Protein 7KQ0 (pdb70)

Foldseek 3Di:
DKKFKAQQLLLVLLVLLLPVVFAFKWKWKQDQQGIWTKAAGPVNQKMKIWFFGCQNTPHIDDDDIDIWMDGSVVVNVVSVPADSRWIWMWDADPVRQWIWIWTQDPVNPDIDIDTGGTDDDDGDGDDDDDDAFQKKKKAFLVVLLVVLVVLVVAAFKWKWKGDDFWIKIKHHDPVGIDIDTDGFDPDCDDVLHTIHMDHNDIDIFMFTSVVVNSNSSSNVQARMWMWGHHYQFWIWIWGANPPTGIMIMTGGTDDDD/DDDDDPCVPDPDD/DWKFKAQQLLLVLLVLLLPCVFAFKWKWKQDQQGIWTKAAGPVNQKIKIDFWGRVRTPHTDDDDIDIWIDGSVVVNVVSVPEDRRWIWMWDADPVGQWIWIWTQDPVNPDIDIDTGGTDDDDGDDDDDDDDDFQKKKKAFLVVQLVVLVVLVVAAFKWKWKDDQQWIKIKHHDPVGIDIDTDGDPDCDDVLHDIDMDGNDIDIFMFTSVVVNSNSSSNVQARMWMWGHHYQAWIWIWGQNPPTGIMIMTGHTDDD/DDDDDPCVPDPPPD/DWKFKAQQLLLVLLVLLLPVVFAFKWKWKQDQQGIWTKAAGPVNQKIKIWFFGCQNTPHTDDDDIDIWIDGSVVVNVVSVPADSRWIWMWDADRVGQWIWIWTQHPVHPDIDIDIGGTDDDDGDGDDDDDAFQKKKKAFLVVLLVVLVVLVVAAFKWKWKADDFWIKIKHHDDVGIDMDTDGFDDPCDDVLHTIHMDHNDIDIFMFTSVVVNSNSSSNVQARMWMWGHHPQAWIWIWGANPPTGIMIMTGGTDDD/DDDDPCVPDPPPD

Sequence (807 aa):
MFEARLVQGSILKKVLEALKDLINEACCWDISSSGVNNLQSMDSSHVSLVQLTLRSEGFDTYRCDRNLAMGVNLTSMSKILKCAGNEDIITLRAEDNADTLALVFEAPNQEKVSDYEMKLMDLDVEQLGIPEQEYSCVVKMPSGEFARICRDLSHIGDAVVISCAKDGVKFSASGELGNGNIKLSQTSNVDKEEEAVTIEMNEPVQLTFALRYLNFFTKATPLSSTVTLSMSADVPLVVEYKIADMGHLKYYLAPKIEDRRQTSMTDYYHSKMFEARLVQGSILKKVLEALKDLINEACCWDISSSGVNLQSMDSSHVSLVQLTLRSEGFDTYRCDRNLAMGVNLTSMSKILKCAGNEDIITLRAEDNADTLALVFEAPNQEKVSDYEMKLMDLDVEQLGIPEQEYSCVVKMPSGEFARICRDLSHIGDAVVISCAKDGVKFSASGELGNGNIKLSTSNVDKEEEAVTIEMNEPVQLTFALRYLNFFTKATPLSSTVTLSMSADVPLVVEYKIADMGHLKYYLAPKIERRQTSMTDYYHSKRMFEARLVQGSILKKVLEALKDLINEACCWDISSSGVNLQSMDSSHVSLVQLTLRSEGFDTYRCDRNLAMGVNLTSMSKILKCAGNEDIITLRAEDNADTLALVFEAPNQEKVSDYEMKLMDLDVEQLGIPQEYSCVVKMPSGEFARICRDLSHIGDAVVISCAKDGVKFSASGELGNGNIKLSQTSNVDKEEEAVTIEMNEPVQLTFALRYLNFFTKATPLSSTVTLSMSADVPLVVEYKIADMGHLKYYLAPKIERQTSMTDYYHSKR

B-factor: mean 32.23, std 9.84, range [15.59, 99.45]

InterPro domains:
  IPR000730 Proliferating cell nuclear antigen, PCNA [MF_00317] (2-255)
  IPR000730 Proliferating cell nuclear antigen, PCNA [PR00339] (10-29)
  IPR000730 Proliferating cell nuclear antigen, PCNA [PR00339] (34-52)
  IPR000730 Proliferating cell nuclear antigen, PCNA [PR00339] (56-80)
  IPR000730 Proliferating cell nuclear antigen, PCNA [PR00339] (110-132)
  IPR000730 Proliferating cell nuclear antigen, PCNA [PR00339] (203-217)
  IPR000730 Proliferating cell nuclear antigen, PCNA [PR00339] (241-258)
  IPR000730 Proliferating cell nuclear antigen, PCNA [PTHR11352] (1-259)
  IPR000730 Proliferating cell nuclear antigen, PCNA [TIGR00590] (1-259)
  IPR022648 Proliferating cell nuclear antigen, PCNA, N-terminal [PF00705] (1-124)
  IPR022649 Proliferating cell nuclear antigen, PCNA, C-terminal [PF02747] (127-254)
  IPR022659 Proliferating cell nuclear antigen, PCNA, conserved site [PS00293] (61-79)
  IPR022659 Proliferating cell nuclear antigen, PCNA, conserved site [PS01251] (34-57)
  IPR046938 DNA clamp superfamily [SSF55979] (1-126)
  IPR046938 DNA clamp superfamily [SSF55979] (127-255)

Organism: Homo sapiens (NCBI:txid9606)

Radius of gyration: 32.27 Å; Cα contacts (8 Å, |Δi|>4): 2065; chains: 6; bounding box: 92×107×54 Å

Structure (mmCIF, N/CA/C/O backbone):
data_7KQ0
#
_entry.id   7KQ0
#
_cell.length_a   142.563
_cell.length_b   142.563
_cell.length_c   41.030
_cell.angle_alpha   90.000
_cell.angle_beta   90.000
_cell.angle_gamma   120.000
#
_symmetry.space_group_name_H-M   'P 3'
#
loop_
_entity.id
_entity.type
_entity.pdbx_description
1 polymer 'Proliferating cell nuclear antigen'
2 polymer LYS-ARG-ARG-GLN-THR-SER-MET-THR-ASP-TYR-TYR-HIS-SER-LYS-ARG
3 water water
#
loop_
_atom_site.group_PDB
_atom_site.id
_atom_site.type_symbol
_atom_site.label_atom_id
_atom_site.label_alt_id
_atom_site.label_comp_id
_atom_site.label_asym_id
_atom_site.label_entity_id
_atom_site.label_seq_id
_atom_site.pdbx_PDB_ins_code
_atom_site.Cartn_x
_atom_site.Cartn_y
_atom_site.Cartn_z
_atom_site.occupancy
_atom_site.B_iso_or_equiv
_atom_site.auth_seq_id
_atom_site.auth_comp_id
_atom_site.auth_asym_id
_atom_site.auth_atom_id
_atom_site.pdbx_PDB_model_num
ATOM 1 N N . MET A 1 1 ? 49.956 -79.272 -21.138 1.00 52.45 1 MET A N 1
ATOM 2 C CA . MET A 1 1 ? 51.094 -78.720 -21.863 1.00 51.52 1 MET A CA 1
ATOM 3 C C . MET A 1 1 ? 50.670 -77.538 -22.730 1.00 52.81 1 MET A C 1
ATOM 4 O O . MET A 1 1 ? 49.706 -77.630 -23.488 1.00 51.16 1 MET A O 1
ATOM 9 N N . PHE A 1 2 ? 51.396 -76.429 -22.605 1.00 50.30 2 PHE A N 1
ATOM 10 C CA . PHE A 1 2 ? 51.130 -75.206 -23.353 1.00 38.33 2 PHE A CA 1
ATOM 11 C C . PHE A 1 2 ? 52.382 -74.804 -24.118 1.00 33.26 2 PHE A C 1
ATOM 12 O O . PHE A 1 2 ? 53.476 -74.785 -23.551 1.00 40.60 2 PHE A O 1
ATOM 20 N N . GLU A 1 3 ? 52.227 -74.485 -25.400 1.00 33.20 3 GLU A N 1
ATOM 21 C CA . GLU A 1 3 ? 53.367 -74.047 -26.196 1.00 34.94 3 GLU A CA 1
ATOM 22 C C . GLU A 1 3 ? 52.911 -73.048 -27.246 1.00 32.14 3 GLU A C 1
ATOM 23 O O . GLU A 1 3 ? 52.025 -73.348 -28.050 1.00 37.08 3 GLU A O 1
ATOM 29 N N . ALA A 1 4 ? 53.540 -71.876 -27.252 1.00 34.39 4 ALA A N 1
ATOM 30 C CA . ALA A 1 4 ? 53.209 -70.827 -28.209 1.00 30.91 4 ALA A CA 1
ATOM 31 C C . ALA A 1 4 ? 54.489 -70.226 -28.767 1.00 32.07 4 ALA A C 1
ATOM 32 O O . ALA A 1 4 ? 55.378 -69.838 -28.005 1.00 32.09 4 ALA A O 1
ATOM 34 N N . ARG A 1 5 ? 54.575 -70.148 -30.091 1.00 34.34 5 ARG A N 1
ATOM 35 C CA . ARG A 1 5 ? 55.744 -69.631 -30.788 1.00 29.36 5 ARG A CA 1
ATOM 36 C C . ARG A 1 5 ? 55.354 -68.347 -31.504 1.00 30.64 5 ARG A C 1
ATOM 37 O O . ARG A 1 5 ? 54.417 -68.347 -32.317 1.00 38.43 5 ARG A O 1
ATOM 45 N N . LEU A 1 6 ? 56.073 -67.266 -31.192 1.00 26.91 6 LEU A N 1
ATOM 46 C CA . LEU A 1 6 ? 55.836 -65.918 -31.695 1.00 26.78 6 LEU A CA 1
ATOM 47 C C . LEU A 1 6 ? 57.091 -65.424 -32.401 1.00 29.53 6 LEU A C 1
ATOM 48 O O . LEU A 1 6 ? 58.152 -65.314 -31.775 1.00 32.18 6 LEU A O 1
ATOM 53 N N . VAL A 1 7 ? 56.964 -65.094 -33.689 1.00 28.43 7 VAL A N 1
ATOM 54 C CA . VAL A 1 7 ? 58.125 -64.675 -34.473 1.00 24.88 7 VAL A CA 1
ATOM 55 C C . VAL A 1 7 ? 58.570 -63.270 -34.087 1.00 26.03 7 VAL A C 1
ATOM 56 O O . VAL A 1 7 ? 59.771 -62.998 -33.967 1.00 32.69 7 VAL A O 1
ATOM 60 N N . GLN A 1 8 ? 57.624 -62.349 -33.912 1.00 26.83 8 GLN A N 1
ATOM 61 C CA . GLN A 1 8 ? 57.947 -60.972 -33.541 1.00 24.05 8 GLN A CA 1
ATOM 62 C C . GLN A 1 8 ? 58.068 -60.900 -32.023 1.00 29.43 8 GLN A C 1
ATOM 63 O O . GLN A 1 8 ? 57.154 -60.486 -31.307 1.00 31.15 8 GLN A O 1
ATOM 65 N N . GLY A 1 9 ? 59.242 -61.299 -31.529 1.00 27.95 9 GLY A N 1
ATOM 66 C CA . GLY A 1 9 ? 59.453 -61.353 -30.092 1.00 25.13 9 GLY A CA 1
ATOM 67 C C . GLY A 1 9 ? 59.391 -59.995 -29.425 1.00 25.43 9 GLY A C 1
ATOM 68 O O . GLY A 1 9 ? 59.045 -59.896 -28.244 1.00 28.68 9 GLY A O 1
ATOM 69 N N . SER A 1 10 ? 59.722 -58.935 -30.167 1.00 22.82 10 SER A N 1
ATOM 70 C CA . SER A 1 10 ? 59.737 -57.586 -29.609 1.00 23.27 10 SER A CA 1
ATOM 71 C C . SER A 1 10 ? 58.423 -57.238 -28.922 1.00 26.58 10 SER A C 1
ATOM 72 O O . SER A 1 10 ? 58.415 -56.512 -27.921 1.00 32.16 10 SER A O 1
ATOM 75 N N . ILE A 1 11 ? 57.301 -57.722 -29.466 1.00 29.71 11 ILE A N 1
ATOM 76 C CA . ILE A 1 11 ? 55.982 -57.464 -28.882 1.00 24.97 11 ILE A CA 1
ATOM 77 C C . ILE A 1 11 ? 55.940 -57.884 -27.418 1.00 25.13 11 ILE A C 1
ATOM 78 O O . ILE A 1 11 ? 55.452 -57.147 -26.552 1.00 28.93 11 ILE A O 1
ATOM 83 N N . LEU A 1 12 ? 56.387 -59.107 -27.135 1.00 24.84 12 LEU A N 1
ATOM 84 C CA . LEU A 1 12 ? 56.394 -59.607 -25.764 1.00 26.35 12 LEU A CA 1
ATOM 85 C C . LEU A 1 12 ? 57.229 -58.709 -24.855 1.00 25.80 12 LEU A C 1
ATOM 86 O O . LEU A 1 12 ? 56.824 -58.367 -23.733 1.00 30.18 12 LEU A O 1
ATOM 91 N N . LYS A 1 13 ? 58.417 -58.338 -25.329 1.00 26.11 13 LYS A N 1
ATOM 92 C CA . LYS A 1 13 ? 59.284 -57.416 -24.609 1.00 22.33 13 LYS A CA 1
ATOM 93 C C . LYS A 1 13 ? 58.557 -56.124 -24.248 1.00 24.20 13 LYS A C 1
ATOM 94 O O . LYS A 1 13 ? 58.567 -55.691 -23.086 1.00 27.98 13 LYS A O 1
ATOM 100 N N . LYS A 1 14 ? 57.941 -55.484 -25.249 1.00 20.75 14 LYS A N 1
ATOM 101 C CA . LYS A 1 14 ? 57.202 -54.245 -25.022 1.00 21.36 14 LYS A CA 1
ATOM 102 C C . LYS A 1 14 ? 56.066 -54.441 -24.031 1.00 24.33 14 LYS A C 1
ATOM 103 O O . LYS A 1 14 ? 55.801 -53.565 -23.203 1.00 25.05 14 LYS A O 1
ATOM 109 N N . VAL A 1 15 ? 55.356 -55.564 -24.127 1.00 23.81 15 VAL A N 1
ATOM 110 C CA . VAL A 1 15 ? 54.282 -55.841 -23.179 1.00 22.02 15 VAL A CA 1
ATOM 111 C C . VAL A 1 15 ? 54.825 -55.825 -21.755 1.00 23.88 15 VAL A C 1
ATOM 112 O O . VAL A 1 15 ? 54.308 -55.119 -20.875 1.00 27.87 15 VAL A O 1
ATOM 116 N N . LEU A 1 16 ? 55.921 -56.557 -21.523 1.00 28.08 16 LEU A N 1
ATOM 117 C CA . LEU A 1 16 ? 56.463 -56.635 -20.167 1.00 24.96 16 LEU A CA 1
ATOM 118 C C . LEU A 1 16 ? 56.971 -55.282 -19.691 1.00 23.90 16 LEU A C 1
ATOM 119 O O . LEU A 1 16 ? 56.877 -54.972 -18.497 1.00 26.25 16 LEU A O 1
ATOM 124 N N . GLU A 1 17 ? 57.517 -54.471 -20.599 1.00 28.14 17 GLU A N 1
ATOM 125 C CA . GLU A 1 17 ? 57.896 -53.113 -20.217 1.00 26.81 17 GLU A CA 1
ATOM 126 C C . GLU A 1 17 ? 56.672 -52.268 -19.895 1.00 26.93 17 GLU A C 1
ATOM 127 O O . GLU A 1 17 ? 56.746 -51.357 -19.063 1.00 27.61 17 GLU A O 1
ATOM 133 N N . ALA A 1 18 ? 55.540 -52.561 -20.533 1.00 28.38 18 ALA A N 1
ATOM 134 C CA . ALA A 1 18 ? 54.299 -51.853 -20.248 1.00 26.51 18 ALA A CA 1
ATOM 135 C C . ALA A 1 18 ? 53.644 -52.303 -18.953 1.00 25.34 18 ALA A C 1
ATOM 136 O O . ALA A 1 18 ? 52.736 -51.619 -18.473 1.00 29.37 18 ALA A O 1
ATOM 138 N N . LEU A 1 19 ? 54.069 -53.431 -18.384 1.00 29.08 19 LEU A N 1
ATOM 139 C CA . LEU A 1 19 ? 53.486 -53.924 -17.138 1.00 20.74 19 LEU A CA 1
ATOM 140 C C . LEU A 1 19 ? 54.412 -53.883 -15.928 1.00 21.94 19 LEU A C 1
ATOM 141 O O . LEU A 1 19 ? 53.919 -53.705 -14.815 1.00 24.46 19 LEU A O 1
ATOM 146 N N . LYS A 1 20 ? 55.727 -54.057 -16.098 1.00 24.06 20 LYS A N 1
ATOM 147 C CA . LYS A 1 20 ? 56.579 -54.380 -14.952 1.00 24.29 20 LYS A CA 1
ATOM 148 C C . LYS A 1 20 ? 56.601 -53.274 -13.902 1.00 24.19 20 LYS A C 1
ATOM 149 O O . LYS A 1 20 ? 56.787 -53.555 -12.711 1.00 25.20 20 LYS A O 1
ATOM 155 N N . ASP A 1 21 ? 56.432 -52.018 -14.312 1.00 24.18 21 ASP A N 1
ATOM 156 C CA . ASP A 1 21 ? 56.521 -50.911 -13.372 1.00 23.07 21 ASP A CA 1
ATOM 157 C C . ASP A 1 21 ? 55.210 -50.629 -12.663 1.00 27.31 21 ASP A C 1
ATOM 158 O O . ASP A 1 21 ? 55.221 -50.017 -11.590 1.00 29.42 21 ASP A O 1
ATOM 163 N N . LEU A 1 22 ? 54.089 -51.081 -13.221 1.00 27.00 22 LEU A N 1
ATOM 164 C CA . LEU A 1 22 ? 52.787 -50.837 -12.618 1.00 24.57 22 LEU A CA 1
ATOM 165 C C . LEU A 1 22 ? 52.396 -51.925 -11.624 1.00 23.15 22 LEU A C 1
ATOM 166 O O . LEU A 1 22 ? 51.870 -51.614 -10.551 1.00 28.11 22 LEU A O 1
ATOM 171 N N . ILE A 1 23 ? 52.643 -53.193 -11.952 1.00 23.20 23 ILE A N 1
ATOM 172 C CA . ILE A 1 23 ? 52.277 -54.312 -11.090 1.00 30.15 23 ILE A CA 1
ATOM 173 C C . ILE A 1 23 ? 53.457 -55.270 -10.981 1.00 30.43 23 ILE A C 1
ATOM 174 O O . ILE A 1 23 ? 54.157 -55.526 -11.965 1.00 32.75 23 ILE A O 1
ATOM 179 N N . ASN A 1 24 ? 53.661 -55.818 -9.783 1.00 32.26 24 ASN A N 1
ATOM 180 C CA . ASN A 1 24 ? 54.797 -56.690 -9.506 1.00 37.24 24 ASN A CA 1
ATOM 181 C C . ASN A 1 24 ? 54.503 -58.146 -9.855 1.00 37.50 24 ASN A C 1
ATOM 182 O O . ASN A 1 24 ? 55.346 -58.821 -10.455 1.00 34.29 24 ASN A O 1
ATOM 187 N N . GLU A 1 25 ? 53.316 -58.636 -9.518 1.00 33.13 25 GLU A N 1
ATOM 188 C CA . GLU A 1 25 ? 52.969 -60.035 -9.709 1.00 34.74 25 GLU A CA 1
ATOM 189 C C . GLU A 1 25 ? 51.607 -60.137 -10.376 1.00 37.22 25 GLU A C 1
ATOM 190 O O . GLU A 1 25 ? 50.700 -59.356 -10.077 1.00 36.66 25 GLU A O 1
ATOM 196 N N . ALA A 1 26 ? 51.467 -61.103 -11.279 1.00 38.03 26 ALA A N 1
ATOM 197 C CA . ALA A 1 26 ? 50.211 -61.260 -11.998 1.00 34.51 26 ALA A CA 1
ATOM 198 C C . ALA A 1 26 ? 50.015 -62.709 -12.413 1.00 33.30 26 ALA A C 1
ATOM 199 O O . ALA A 1 26 ? 50.975 -63.453 -12.623 1.00 37.05 26 ALA A O 1
ATOM 201 N N . CYS A 1 27 ? 48.752 -63.097 -12.527 1.00 36.49 27 CYS A N 1
ATOM 202 C CA A CYS A 1 27 ? 48.377 -64.432 -12.969 0.44 32.79 27 CYS A CA 1
ATOM 203 C CA B CYS A 1 27 ? 48.376 -64.430 -12.966 0.56 31.71 27 CYS A CA 1
ATOM 204 C C . CYS A 1 27 ? 48.057 -64.398 -14.454 1.00 33.29 27 CYS A C 1
ATOM 205 O O . CYS A 1 27 ? 47.258 -63.574 -14.905 1.00 38.50 27 CYS A O 1
ATOM 210 N N . TRP A 1 28 ? 48.683 -65.291 -15.205 1.00 36.07 28 TRP A N 1
ATOM 211 C CA . TRP A 1 28 ? 48.467 -65.416 -16.636 1.00 26.22 28 TRP A CA 1
ATOM 212 C C . TRP A 1 28 ? 47.518 -66.582 -16.867 1.00 34.76 28 TRP A C 1
ATOM 213 O O . TRP A 1 28 ? 47.817 -67.717 -16.475 1.00 32.02 28 TRP A O 1
ATOM 224 N N . ASP A 1 29 ? 46.372 -66.291 -17.476 1.00 34.22 29 ASP A N 1
ATOM 225 C CA . ASP A 1 29 ? 45.359 -67.287 -17.791 1.00 29.18 29 ASP A CA 1
ATOM 226 C C . ASP A 1 29 ? 45.604 -67.763 -19.214 1.00 30.88 29 ASP A C 1
ATOM 227 O O . ASP A 1 29 ? 45.410 -67.004 -20.170 1.00 32.95 29 ASP A O 1
ATOM 232 N N . ILE A 1 30 ? 46.045 -69.008 -19.351 1.00 35.17 30 ILE A N 1
ATOM 233 C CA . ILE A 1 30 ? 46.309 -69.619 -20.644 1.00 27.94 30 ILE A CA 1
ATOM 234 C C . ILE A 1 30 ? 45.123 -70.503 -20.993 1.00 33.34 30 ILE A C 1
ATOM 235 O O . ILE A 1 30 ? 44.727 -71.362 -20.194 1.00 36.24 30 ILE A O 1
ATOM 240 N N . SER A 1 31 ? 44.558 -70.301 -22.182 1.00 35.22 31 SER A N 1
ATOM 241 C CA . SER A 1 31 ? 43.452 -71.122 -22.649 1.00 28.97 31 SER A CA 1
ATOM 242 C C . SER A 1 31 ? 43.585 -71.283 -24.157 1.00 31.86 31 SER A C 1
ATOM 243 O O . SER A 1 31 ? 44.481 -70.714 -24.787 1.00 35.98 31 SER A O 1
ATOM 246 N N . SER A 1 32 ? 42.662 -72.051 -24.739 1.00 34.41 32 SER A N 1
ATOM 247 C CA . SER A 1 32 ? 42.697 -72.293 -26.175 1.00 28.58 32 SER A CA 1
ATOM 248 C C . SER A 1 32 ? 42.460 -71.024 -26.977 1.00 31.93 32 SER A C 1
ATOM 249 O O . SER A 1 32 ? 42.909 -70.937 -28.127 1.00 32.77 32 SER A O 1
ATOM 252 N N . SER A 1 33 ? 41.773 -70.041 -26.392 1.00 36.93 33 SER A N 1
ATOM 253 C CA . SER A 1 33 ? 41.582 -68.748 -27.033 1.00 32.16 33 SER A CA 1
ATOM 254 C C . SER A 1 33 ? 42.839 -67.896 -26.992 1.00 30.55 33 SER A C 1
ATOM 255 O O . SER A 1 33 ? 43.019 -67.035 -27.858 1.00 25.73 33 SER A O 1
ATOM 258 N N . GLY A 1 34 ? 43.721 -68.136 -26.025 1.00 32.94 34 GLY A N 1
ATOM 259 C CA . GLY A 1 34 ? 44.947 -67.378 -25.926 1.00 26.15 34 GLY A CA 1
ATOM 260 C C . GLY A 1 34 ? 45.343 -67.025 -24.510 1.00 26.89 34 GLY A C 1
ATOM 261 O O . GLY A 1 34 ? 44.973 -67.714 -23.551 1.00 29.40 34 GLY A O 1
ATOM 262 N N . VAL A 1 35 ? 46.075 -65.924 -24.377 1.00 25.76 35 VAL A N 1
ATOM 263 C CA . VAL A 1 35 ? 46.630 -65.473 -23.111 1.00 26.32 35 VAL A CA 1
ATOM 264 C C . VAL A 1 35 ? 45.807 -64.298 -22.613 1.00 31.26 35 VAL A C 1
ATOM 265 O O . VAL A 1 35 ? 45.466 -63.393 -23.383 1.00 31.35 35 VAL A O 1
ATOM 269 N N . ASN A 1 36 ? 45.492 -64.311 -21.326 1.00 28.48 36 ASN A N 1
ATOM 270 C CA A ASN A 1 36 ? 44.738 -63.244 -20.688 0.42 29.60 36 ASN A CA 1
ATOM 271 C CA B ASN A 1 36 ? 44.763 -63.220 -20.704 0.58 30.46 36 ASN A CA 1
ATOM 272 C C . ASN A 1 36 ? 45.403 -62.886 -19.365 1.00 28.78 36 ASN A C 1
ATOM 273 O O . ASN A 1 36 ? 45.964 -63.747 -18.686 1.00 28.85 36 ASN A O 1
ATOM 282 N N . LEU A 1 37 ? 45.345 -61.610 -19.005 1.00 32.69 37 LEU A N 1
ATOM 283 C CA . LEU A 1 37 ? 45.931 -61.169 -17.746 1.00 29.31 37 LEU A CA 1
ATOM 284 C C . LEU A 1 37 ? 45.111 -60.013 -17.201 1.00 22.58 37 LEU A C 1
ATOM 285 O O . LEU A 1 37 ? 44.694 -59.139 -17.960 1.00 26.52 37 LEU A O 1
ATOM 290 N N . GLN A 1 38 ? 44.902 -60.005 -15.887 1.00 26.52 38 GLN A N 1
ATOM 291 C CA . GLN A 1 38 ? 44.203 -58.903 -15.239 1.00 22.49 38 GLN A CA 1
ATOM 292 C C . GLN A 1 38 ? 44.788 -58.688 -13.856 1.00 23.61 38 GLN A C 1
ATOM 293 O O . GLN A 1 38 ? 44.944 -59.644 -13.092 1.00 31.89 38 GLN A O 1
ATOM 299 N N . SER A 1 39 ? 45.103 -57.436 -13.536 1.00 25.43 39 SER A N 1
ATOM 300 C CA . SER A 1 39 ? 45.621 -57.143 -12.207 1.00 26.10 39 SER A CA 1
ATOM 301 C C . SER A 1 39 ? 45.436 -55.672 -11.878 1.00 21.88 39 SER A C 1
ATOM 302 O O . SER A 1 39 ? 45.691 -54.808 -12.713 1.00 25.47 39 SER A O 1
ATOM 305 N N . MET A 1 40 ? 44.996 -55.398 -10.658 1.00 21.77 40 MET A N 1
ATOM 306 C CA . MET A 1 40 ? 45.074 -54.044 -10.142 1.00 24.39 40 MET A CA 1
ATOM 307 C C . MET A 1 40 ? 46.492 -53.750 -9.667 1.00 31.10 40 MET A C 1
ATOM 308 O O . MET A 1 40 ? 47.264 -54.653 -9.334 1.00 37.09 40 MET A O 1
ATOM 313 N N . ASP A 1 41 ? 46.833 -52.468 -9.628 1.00 26.71 41 ASP A N 1
ATOM 314 C CA . ASP A 1 41 ? 48.076 -52.106 -8.975 1.00 28.50 41 ASP A CA 1
ATOM 315 C C . ASP A 1 41 ? 47.889 -52.230 -7.466 1.00 29.52 41 ASP A C 1
ATOM 316 O O . ASP A 1 41 ? 46.795 -52.508 -6.967 1.00 28.82 41 ASP A O 1
ATOM 321 N N . SER A 1 42 ? 48.980 -52.024 -6.729 1.00 31.71 42 SER A N 1
ATOM 322 C CA . SER A 1 42 ? 48.951 -52.238 -5.288 1.00 27.59 42 SER A CA 1
ATOM 323 C C . SER A 1 42 ? 47.940 -51.331 -4.606 1.00 29.02 42 SER A C 1
ATOM 324 O O . SER A 1 42 ? 47.339 -51.717 -3.596 1.00 26.72 42 SER A O 1
ATOM 327 N N . SER A 1 43 ? 47.749 -50.123 -5.132 1.00 31.85 43 SER A N 1
ATOM 328 C CA . SER A 1 43 ? 46.840 -49.152 -4.542 1.00 25.80 43 SER A CA 1
ATOM 329 C C . SER A 1 43 ? 45.387 -49.353 -4.951 1.00 31.08 43 SER A C 1
ATOM 330 O O . SER A 1 43 ? 44.515 -48.674 -4.402 1.00 38.38 43 SER A O 1
ATOM 333 N N . HIS A 1 44 ? 45.110 -50.257 -5.891 1.00 32.70 44 HIS A N 1
ATOM 334 C CA . HIS A 1 44 ? 43.778 -50.528 -6.428 1.00 27.47 44 HIS A CA 1
ATOM 335 C C . HIS A 1 44 ? 43.184 -49.342 -7.176 1.00 26.55 44 HIS A C 1
ATOM 336 O O . HIS A 1 44 ? 41.988 -49.353 -7.495 1.00 28.01 44 HIS A O 1
ATOM 343 N N . VAL A 1 45 ? 43.981 -48.324 -7.487 1.00 21.31 45 VAL A N 1
ATOM 344 C CA . VAL A 1 45 ? 43.439 -47.178 -8.205 1.00 20.20 45 VAL A CA 1
ATOM 345 C C . VAL A 1 45 ? 43.322 -47.475 -9.696 1.00 20.38 45 VAL A C 1
ATOM 346 O O . VAL A 1 45 ? 42.452 -46.922 -10.380 1.00 19.38 45 VAL A O 1
ATOM 350 N N . SER A 1 46 ? 44.157 -48.363 -10.219 1.00 20.83 46 SER A N 1
ATOM 351 C CA . SER A 1 46 ? 44.164 -48.680 -11.635 1.00 16.85 46 SER A CA 1
ATOM 352 C C . SER A 1 46 ? 44.148 -50.190 -11.813 1.00 18.87 46 SER A C 1
ATOM 353 O O . SER A 1 46 ? 44.295 -50.958 -10.861 1.00 22.11 46 SER A O 1
ATOM 356 N N . LEU A 1 47 ? 43.938 -50.603 -13.057 1.00 20.67 47 LEU A N 1
ATOM 357 C CA . LEU A 1 47 ? 43.832 -52.011 -13.412 1.00 19.59 47 LEU A CA 1
ATOM 358 C C . LEU A 1 47 ? 44.405 -52.195 -14.810 1.00 20.46 47 LEU A C 1
ATOM 359 O O . LEU A 1 47 ? 44.311 -51.301 -15.651 1.00 22.19 47 LEU A O 1
ATOM 364 N N . VAL A 1 48 ? 44.985 -53.368 -15.056 1.00 22.49 48 VAL A N 1
ATOM 365 C CA . VAL A 1 48 ? 45.563 -53.716 -16.347 1.00 21.35 48 VAL A CA 1
ATOM 366 C C . VAL A 1 48 ? 44.898 -54.987 -16.839 1.00 19.01 48 VAL A C 1
ATOM 367 O O . VAL A 1 48 ? 44.769 -55.961 -16.088 1.00 21.13 48 VAL A O 1
ATOM 371 N N . GLN A 1 49 ? 44.533 -54.990 -18.119 1.00 15.94 49 GLN A N 1
ATOM 372 C CA . GLN A 1 49 ? 43.929 -56.144 -18.764 1.00 18.73 49 GLN A CA 1
ATOM 373 C C . GLN A 1 49 ? 44.625 -56.360 -20.097 1.00 19.78 49 GLN A C 1
ATOM 374 O O . GLN A 1 49 ? 44.565 -55.499 -20.980 1.00 24.00 49 GLN A O 1
ATOM 380 N N . LEU A 1 50 ? 45.273 -57.507 -20.240 1.00 21.73 50 LEU A N 1
ATOM 381 C CA . LEU A 1 50 ? 46.012 -57.872 -21.438 1.00 21.46 50 LEU A CA 1
ATOM 382 C C . LEU A 1 50 ? 45.343 -59.061 -22.102 1.00 19.34 50 LEU A C 1
ATOM 383 O O . LEU A 1 50 ? 44.941 -60.009 -21.422 1.00 24.70 50 LEU A O 1
ATOM 388 N N . THR A 1 51 ? 45.228 -59.007 -23.426 1.00 22.05 51 THR A N 1
ATOM 389 C CA . THR A 1 51 ? 44.670 -60.107 -24.204 1.00 22.16 51 THR A CA 1
ATOM 390 C C . THR A 1 51 ? 45.552 -60.342 -25.420 1.00 24.76 51 THR A C 1
ATOM 391 O O . THR A 1 51 ? 45.769 -59.420 -26.215 1.00 28.67 51 THR A O 1
ATOM 395 N N . LEU A 1 52 ? 46.064 -61.568 -25.554 1.00 19.77 52 LEU A N 1
ATOM 396 C CA . LEU A 1 52 ? 46.858 -61.994 -26.706 1.00 25.60 52 LEU A CA 1
ATOM 397 C C . LEU A 1 52 ? 46.186 -63.228 -27.295 1.00 29.78 52 LEU A C 1
ATOM 398 O O . LEU A 1 52 ? 46.296 -64.326 -26.741 1.00 27.92 52 LEU A O 1
ATOM 403 N N . ARG A 1 53 ? 45.495 -63.049 -28.415 1.00 26.48 53 ARG A N 1
ATOM 404 C CA . ARG A 1 53 ? 44.688 -64.127 -28.964 1.00 32.39 53 ARG A CA 1
ATOM 405 C C . ARG A 1 53 ? 45.556 -65.195 -29.622 1.00 31.08 53 ARG A C 1
ATOM 406 O O . ARG A 1 53 ? 46.614 -64.908 -30.189 1.00 31.03 53 ARG A O 1
ATOM 414 N N . SER A 1 54 ? 45.078 -66.441 -29.549 1.00 29.21 54 SER A N 1
ATOM 415 C CA . SER A 1 54 ? 45.810 -67.566 -30.121 1.00 28.39 54 SER A CA 1
ATOM 416 C C . SER A 1 54 ? 46.082 -67.358 -31.600 1.00 31.01 54 SER A C 1
ATOM 417 O O . SER A 1 54 ? 47.144 -67.739 -32.103 1.00 32.28 54 SER A O 1
ATOM 420 N N . GLU A 1 55 ? 45.134 -66.756 -32.313 1.00 31.38 55 GLU A N 1
ATOM 421 C CA . GLU A 1 55 ? 45.308 -66.520 -33.737 1.00 34.24 55 GLU A CA 1
ATOM 422 C C . GLU A 1 55 ? 46.493 -65.612 -34.032 1.00 30.46 55 GLU A C 1
ATOM 423 O O . GLU A 1 55 ? 46.975 -65.593 -35.170 1.00 31.48 55 GLU A O 1
ATOM 429 N N . GLY A 1 56 ? 46.970 -64.858 -33.039 1.00 28.11 56 GLY A N 1
ATOM 430 C CA . GLY A 1 56 ? 48.072 -63.942 -33.270 1.00 35.07 56 GLY A CA 1
ATOM 431 C C . GLY A 1 56 ? 49.448 -64.570 -33.205 0.65 33.14 56 GLY A C 1
ATOM 432 O O . GLY A 1 56 ? 50.405 -63.997 -33.733 1.00 33.03 56 GLY A O 1
ATOM 433 N N . PHE A 1 57 ? 49.568 -65.734 -32.578 1.00 29.38 57 PHE A N 1
ATOM 434 C CA . PHE A 1 57 ? 50.850 -66.412 -32.481 1.00 28.75 57 PHE A CA 1
ATOM 435 C C . PHE A 1 57 ? 51.108 -67.227 -33.738 1.00 32.41 57 PHE A C 1
ATOM 436 O O . PHE A 1 57 ? 50.179 -67.641 -34.434 1.00 40.54 57 PHE A O 1
ATOM 444 N N . ASP A 1 58 ? 52.391 -67.440 -34.039 1.00 36.75 58 ASP A N 1
ATOM 445 C CA . ASP A 1 58 ? 52.737 -68.270 -35.189 1.00 33.41 58 ASP A CA 1
ATOM 446 C C . ASP A 1 58 ? 52.344 -69.723 -34.960 1.00 36.85 58 ASP A C 1
ATOM 447 O O . ASP A 1 58 ? 51.869 -70.391 -35.885 1.00 38.18 58 ASP A O 1
ATOM 450 N N . THR A 1 59 ? 52.549 -70.242 -33.748 1.00 29.57 59 THR A N 1
ATOM 451 C CA . THR A 1 59 ? 51.945 -71.521 -33.392 1.00 29.92 59 THR A CA 1
ATOM 452 C C . THR A 1 59 ? 51.387 -71.407 -31.984 1.00 30.16 59 THR A C 1
ATOM 453 O O . THR A 1 59 ? 51.973 -70.733 -31.135 1.00 31.95 59 THR A O 1
ATOM 457 N N . TYR A 1 60 ? 50.255 -72.059 -31.738 1.00 26.09 60 TYR A N 1
ATOM 458 C CA . TYR A 1 60 ? 49.648 -72.033 -30.416 1.00 25.65 60 TYR A CA 1
ATOM 459 C C . TYR A 1 60 ? 49.050 -73.398 -30.112 1.00 27.83 60 TYR A C 1
ATOM 460 O O . TYR A 1 60 ? 48.383 -73.988 -30.964 1.00 28.53 60 TYR A O 1
ATOM 469 N N . ARG A 1 61 ? 49.299 -73.897 -28.903 1.00 29.39 61 ARG A N 1
ATOM 470 C CA . ARG A 1 61 ? 48.723 -75.161 -28.457 1.00 31.51 61 ARG A CA 1
ATOM 471 C C . ARG A 1 61 ? 48.508 -75.087 -26.955 1.00 37.93 61 ARG A C 1
ATOM 472 O O . ARG A 1 61 ? 49.453 -74.814 -26.208 1.00 36.96 61 ARG A O 1
ATOM 474 N N . CYS A 1 62 ? 47.272 -75.320 -26.515 1.00 36.16 62 CYS A N 1
ATOM 475 C CA . CYS A 1 62 ? 46.945 -75.390 -25.095 1.00 33.40 62 CYS A CA 1
ATOM 476 C C . CYS A 1 62 ? 46.044 -76.593 -24.873 1.00 43.89 62 CYS A C 1
ATOM 477 O O . CYS A 1 62 ? 44.926 -76.638 -25.396 1.00 46.31 62 CYS A O 1
ATOM 480 N N . ASP A 1 63 ? 46.529 -77.560 -24.094 1.00 45.16 63 ASP A N 1
ATOM 481 C CA . ASP A 1 63 ? 45.778 -78.783 -23.828 1.00 43.98 63 ASP A CA 1
ATOM 482 C C . ASP A 1 63 ? 44.758 -78.581 -22.714 1.00 51.45 63 ASP A C 1
ATOM 483 O O . ASP A 1 63 ? 43.550 -78.732 -22.926 1.00 62.11 63 ASP A O 1
ATOM 488 N N . ARG A 1 64 ? 45.228 -78.254 -21.516 1.00 44.28 64 ARG A N 1
ATOM 489 C CA . ARG A 1 64 ? 44.367 -77.875 -20.408 1.00 51.07 64 ARG A CA 1
ATOM 490 C C . ARG A 1 64 ? 44.614 -76.414 -20.047 1.00 54.27 64 ARG A C 1
ATOM 491 O O . ARG A 1 64 ? 45.710 -75.885 -20.253 1.00 54.11 64 ARG A O 1
ATOM 493 N N . ASN A 1 65 ? 43.577 -75.757 -19.526 1.00 49.00 65 ASN A N 1
ATOM 494 C CA . ASN A 1 65 ? 43.712 -74.362 -19.126 1.00 41.44 65 ASN A CA 1
ATOM 495 C C . ASN A 1 65 ? 44.717 -74.234 -17.992 1.00 42.89 65 ASN A C 1
ATOM 496 O O . ASN A 1 65 ? 44.739 -75.048 -17.066 1.00 42.87 65 ASN A O 1
ATOM 501 N N . LEU A 1 66 ? 45.545 -73.196 -18.058 1.00 37.99 66 LEU A N 1
ATOM 502 C CA . LEU A 1 66 ? 46.599 -73.004 -17.076 1.00 34.25 66 LEU A CA 1
ATOM 503 C C . LEU A 1 66 ? 46.465 -71.638 -16.424 1.00 35.48 66 LEU A C 1
ATOM 504 O O . LEU A 1 66 ? 45.926 -70.699 -17.014 1.00 46.69 66 LEU A O 1
ATOM 509 N N . ALA A 1 67 ? 46.982 -71.532 -15.204 1.00 39.23 67 ALA A N 1
ATOM 510 C CA . ALA A 1 67 ? 47.063 -70.267 -14.484 1.00 31.77 67 ALA A CA 1
ATOM 511 C C . ALA A 1 67 ? 48.466 -70.153 -13.905 1.00 32.15 67 ALA A C 1
ATOM 512 O O . ALA A 1 67 ? 48.788 -70.825 -12.921 1.00 32.27 67 ALA A O 1
ATOM 514 N N . MET A 1 68 ? 49.300 -69.313 -14.513 1.00 32.39 68 MET A N 1
ATOM 515 C CA . MET A 1 68 ? 50.706 -69.188 -14.130 1.00 31.27 68 MET A CA 1
ATOM 516 C C . MET A 1 68 ? 50.915 -67.889 -13.361 1.00 28.10 68 MET A C 1
ATOM 517 O O . MET A 1 68 ? 50.777 -66.800 -13.924 1.00 29.56 68 MET A O 1
ATOM 522 N N . GLY A 1 69 ? 51.257 -68.008 -12.083 1.00 27.18 69 GLY A N 1
ATOM 523 C CA . GLY A 1 69 ? 51.628 -66.861 -11.282 1.00 30.65 69 GLY A CA 1
ATOM 524 C C . GLY A 1 69 ? 53.042 -66.425 -11.592 1.00 37.49 69 GLY A C 1
ATOM 525 O O . GLY A 1 69 ? 53.975 -67.226 -11.488 1.00 39.27 69 GLY A O 1
ATOM 526 N N . VAL A 1 70 ? 53.223 -65.168 -11.986 1.00 36.91 70 VAL A N 1
ATOM 527 C CA . VAL A 1 70 ? 54.498 -64.684 -12.488 1.00 31.13 70 VAL A CA 1
ATOM 528 C C . VAL A 1 70 ? 54.860 -63.398 -11.764 1.00 31.74 70 VAL A C 1
ATOM 529 O O . VAL A 1 70 ? 54.047 -62.470 -11.686 1.00 31.28 70 VAL A O 1
ATOM 533 N N . ASN A 1 71 ? 56.072 -63.352 -11.224 1.00 34.00 71 ASN A N 1
ATOM 534 C CA . ASN A 1 71 ? 56.671 -62.087 -10.833 1.00 32.66 71 ASN A CA 1
ATOM 535 C C . ASN A 1 71 ? 57.107 -61.353 -12.095 1.00 31.85 71 ASN A C 1
ATOM 536 O O . ASN A 1 71 ? 57.961 -61.842 -12.841 1.00 31.94 71 ASN A O 1
ATOM 541 N N . LEU A 1 72 ? 56.509 -60.188 -12.344 1.00 30.78 72 LEU A N 1
ATOM 542 C CA . LEU A 1 72 ? 56.713 -59.525 -13.625 1.00 25.13 72 LEU A CA 1
ATOM 543 C C . LEU A 1 72 ? 58.098 -58.903 -13.739 1.00 24.00 72 LEU A C 1
ATOM 544 O O . LEU A 1 72 ? 58.613 -58.754 -14.852 1.00 21.75 72 LEU A O 1
ATOM 549 N N . THR A 1 73 ? 58.724 -58.549 -12.615 1.00 29.68 73 THR A N 1
ATOM 550 C CA . THR A 1 73 ? 60.100 -58.059 -12.662 1.00 31.76 73 THR A CA 1
ATOM 551 C C . THR A 1 73 ? 61.044 -59.140 -13.181 1.00 27.22 73 THR A C 1
ATOM 552 O O . THR A 1 73 ? 61.894 -58.881 -14.040 1.00 30.90 73 THR A O 1
ATOM 556 N N . SER A 1 74 ? 60.898 -60.367 -12.679 1.00 28.94 74 SER A N 1
ATOM 557 C CA . SER A 1 74 ? 61.714 -61.475 -13.167 1.00 27.12 74 SER A CA 1
ATOM 558 C C . SER A 1 74 ? 61.484 -61.732 -14.650 1.00 29.03 74 SER A C 1
ATOM 559 O O . SER A 1 74 ? 62.437 -61.963 -15.406 1.00 32.17 74 SER A O 1
ATOM 562 N N . MET A 1 75 ? 60.226 -61.710 -15.086 1.00 27.84 75 MET A N 1
ATOM 563 C CA . MET A 1 75 ? 59.948 -61.982 -16.490 1.00 23.94 75 MET A CA 1
ATOM 564 C C . MET A 1 75 ? 60.504 -60.886 -17.385 1.00 20.55 75 MET A C 1
ATOM 565 O O . MET A 1 75 ? 61.005 -61.167 -18.479 1.00 24.63 75 MET A O 1
ATOM 570 N N . SER A 1 76 ? 60.431 -59.632 -16.938 1.00 22.69 76 SER A N 1
ATOM 571 C CA . SER A 1 76 ? 61.012 -58.545 -17.718 1.00 25.21 76 SER A CA 1
ATOM 572 C C . SER A 1 76 ? 62.528 -58.658 -17.767 1.00 26.18 76 SER A C 1
ATOM 573 O O . SER A 1 76 ? 63.142 -58.361 -18.799 1.00 27.67 76 SER A O 1
ATOM 576 N N . LYS A 1 77 ? 63.149 -59.081 -16.661 1.00 23.26 77 LYS A N 1
ATOM 577 C CA . LYS A 1 77 ? 64.588 -59.322 -16.680 1.00 24.34 77 LYS A CA 1
ATOM 578 C C . LYS A 1 77 ? 64.943 -60.393 -17.700 1.00 24.60 77 LYS A C 1
ATOM 579 O O . LYS A 1 77 ? 65.919 -60.255 -18.446 1.00 27.68 77 LYS A O 1
ATOM 585 N N . ILE A 1 78 ? 64.160 -61.473 -17.740 1.00 25.93 78 ILE A N 1
ATOM 586 C CA . ILE A 1 78 ? 64.412 -62.543 -18.700 1.00 21.00 78 ILE A CA 1
ATOM 587 C C . ILE A 1 78 ? 64.239 -62.044 -20.127 1.00 24.40 78 ILE A C 1
ATOM 588 O O . ILE A 1 78 ? 65.042 -62.361 -21.011 1.00 24.60 78 ILE A O 1
ATOM 593 N N . LEU A 1 79 ? 63.203 -61.257 -20.375 1.00 25.66 79 LEU A N 1
ATOM 594 C CA . LEU A 1 79 ? 62.951 -60.809 -21.736 1.00 27.36 79 LEU A CA 1
ATOM 595 C C . LEU A 1 79 ? 63.903 -59.718 -22.209 1.00 30.16 79 LEU A C 1
ATOM 596 O O . LEU A 1 79 ? 64.112 -59.604 -23.423 1.00 33.54 79 LEU A O 1
ATOM 601 N N . LYS A 1 80 ? 64.496 -58.924 -21.309 1.00 30.26 80 LYS A N 1
ATOM 602 C CA . LYS A 1 80 ? 65.537 -58.010 -21.775 1.00 26.42 80 LYS A CA 1
ATOM 603 C C . LYS A 1 80 ? 66.697 -58.774 -22.395 1.00 27.34 80 LYS A C 1
ATOM 604 O O . LYS A 1 80 ? 67.434 -58.216 -23.215 1.00 30.48 80 LYS A O 1
ATOM 610 N N . CYS A 1 81 ? 66.881 -60.044 -22.013 1.00 28.52 81 CYS A N 1
ATOM 611 C CA . CYS A 1 81 ? 67.915 -60.895 -22.594 1.00 24.29 81 CYS A CA 1
ATOM 612 C C . CYS A 1 81 ? 67.552 -61.387 -23.989 1.00 26.72 81 CYS A C 1
ATOM 613 O O . CYS A 1 81 ? 68.326 -62.142 -24.584 1.00 26.61 81 CYS A O 1
ATOM 616 N N . ALA A 1 82 ? 66.383 -61.015 -24.498 1.00 29.67 82 ALA A N 1
ATOM 617 C CA . ALA A 1 82 ? 65.976 -61.332 -25.856 1.00 26.74 82 ALA A CA 1
ATOM 618 C C . ALA A 1 82 ? 66.248 -60.154 -26.785 1.00 26.81 82 ALA A C 1
ATOM 619 O O . ALA A 1 82 ? 66.227 -58.989 -26.380 1.00 34.77 82 ALA A O 1
ATOM 621 N N . GLY A 1 83 ? 66.496 -60.469 -28.046 1.00 27.14 83 GLY A N 1
ATOM 622 C CA . GLY A 1 83 ? 66.629 -59.442 -29.051 1.00 25.54 83 GLY A CA 1
ATOM 623 C C . GLY A 1 83 ? 65.301 -59.120 -29.697 1.00 32.28 83 GLY A C 1
ATOM 624 O O . GLY A 1 83 ? 64.377 -59.932 -29.700 1.00 27.43 83 GLY A O 1
ATOM 625 N N . ASN A 1 84 ? 65.217 -57.909 -30.247 1.00 31.46 84 ASN A N 1
ATOM 626 C CA . ASN A 1 84 ? 63.980 -57.463 -30.872 1.00 35.65 84 ASN A CA 1
ATOM 627 C C . ASN A 1 84 ? 63.599 -58.326 -32.065 1.00 40.63 84 ASN A C 1
ATOM 628 O O . ASN A 1 84 ? 62.417 -58.387 -32.424 1.00 40.50 84 ASN A O 1
ATOM 633 N N . GLU A 1 85 ? 64.562 -59.018 -32.669 1.00 37.21 85 GLU A N 1
ATOM 634 C CA . GLU A 1 85 ? 64.295 -59.859 -33.825 1.00 36.85 85 GLU A CA 1
ATOM 635 C C . GLU A 1 85 ? 64.332 -61.341 -33.484 1.00 31.45 85 GLU A C 1
ATOM 636 O O . GLU A 1 85 ? 64.378 -62.173 -34.394 1.00 34.66 85 GLU A O 1
ATOM 642 N N . ASP A 1 86 ? 64.298 -61.692 -32.201 1.00 30.52 86 ASP A N 1
ATOM 643 C CA . ASP A 1 86 ? 64.291 -63.092 -31.805 1.00 37.15 86 ASP A CA 1
ATOM 644 C C . ASP A 1 86 ? 62.924 -63.715 -32.048 1.00 35.22 86 ASP A C 1
ATOM 645 O O . ASP A 1 86 ? 61.891 -63.044 -31.981 1.00 33.65 86 ASP A O 1
ATOM 650 N N . ILE A 1 87 ? 62.925 -65.014 -32.329 1.00 36.25 87 ILE A N 1
ATOM 651 C CA . ILE A 1 87 ? 61.701 -65.807 -32.287 1.00 29.93 87 ILE A CA 1
ATOM 652 C C . ILE A 1 87 ? 61.582 -66.361 -30.876 1.00 29.80 87 ILE A C 1
ATOM 653 O O . ILE A 1 87 ? 62.479 -67.063 -30.399 1.00 33.25 87 ILE A O 1
ATOM 658 N N . ILE A 1 88 ? 60.494 -66.026 -30.193 1.00 32.75 88 ILE A N 1
ATOM 659 C CA . ILE A 1 88 ? 60.316 -66.376 -28.791 1.00 27.13 88 ILE A CA 1
ATOM 660 C C . ILE A 1 88 ? 59.248 -67.453 -28.684 1.00 33.91 88 ILE A C 1
ATOM 661 O O . ILE A 1 88 ? 58.135 -67.291 -29.196 1.00 34.38 88 ILE A O 1
ATOM 666 N N . THR A 1 89 ? 59.589 -68.552 -28.024 1.00 32.61 89 THR A N 1
ATOM 667 C CA . THR A 1 89 ? 58.662 -69.642 -27.778 1.00 26.51 89 THR A CA 1
ATOM 668 C C . THR A 1 89 ? 58.481 -69.807 -26.278 1.00 30.95 89 THR A C 1
ATOM 669 O O . THR A 1 89 ? 59.463 -69.901 -25.539 1.00 32.81 89 THR A O 1
ATOM 673 N N . LEU A 1 90 ? 57.232 -69.810 -25.831 1.00 31.81 90 LEU A N 1
ATOM 674 C CA . LEU A 1 90 ? 56.898 -70.087 -24.443 1.00 31.06 90 LEU A CA 1
ATOM 675 C C . LEU A 1 90 ? 56.384 -71.513 -24.349 1.00 31.50 90 LEU A C 1
ATOM 676 O O . LEU A 1 90 ? 55.665 -71.979 -25.239 1.00 33.97 90 LEU A O 1
ATOM 681 N N . ARG A 1 91 ? 56.766 -72.203 -23.275 1.00 34.40 91 ARG A N 1
ATOM 682 C CA . ARG A 1 91 ? 56.352 -73.585 -23.079 1.00 27.36 91 ARG A CA 1
ATOM 683 C C . ARG A 1 91 ? 56.178 -73.864 -21.595 1.00 27.14 91 ARG A C 1
ATOM 684 O O . ARG A 1 91 ? 56.904 -73.322 -20.761 1.00 30.72 91 ARG A O 1
ATOM 686 N N . ALA A 1 92 ? 55.194 -74.698 -21.278 1.00 33.31 92 ALA A N 1
ATOM 687 C CA . ALA A 1 92 ? 54.932 -75.112 -19.909 1.00 36.00 92 ALA A CA 1
ATOM 688 C C . ALA A 1 92 ? 54.420 -76.545 -19.917 1.00 38.95 92 ALA A C 1
ATOM 689 O O . ALA A 1 92 ? 53.657 -76.936 -20.805 1.00 41.25 92 ALA A O 1
ATOM 691 N N . GLU A 1 93 ? 54.830 -77.308 -18.906 1.00 45.76 93 GLU A N 1
ATOM 692 C CA . GLU A 1 93 ? 54.389 -78.678 -18.716 1.00 52.35 93 GLU A CA 1
ATOM 693 C C . GLU A 1 93 ? 52.962 -78.712 -18.178 1.00 58.21 93 GLU A C 1
ATOM 694 O O . GLU A 1 93 ? 52.376 -77.686 -17.823 1.00 63.14 93 GLU A O 1
ATOM 696 N N . ASP A 1 94 ? 52.391 -79.920 -18.139 1.00 61.07 94 ASP A N 1
ATOM 697 C CA . ASP A 1 94 ? 51.025 -80.068 -17.649 1.00 62.20 94 ASP A CA 1
ATOM 698 C C . ASP A 1 94 ? 50.912 -79.635 -16.193 1.00 69.17 94 ASP A C 1
ATOM 699 O O . ASP A 1 94 ? 49.953 -78.950 -15.815 1.00 67.47 94 ASP A O 1
ATOM 701 N N . ASN A 1 95 ? 51.889 -80.007 -15.361 1.00 67.33 95 ASN A N 1
ATOM 702 C CA . ASN A 1 95 ? 51.877 -79.548 -13.976 1.00 72.94 95 ASN A CA 1
ATOM 703 C C . ASN A 1 95 ? 52.334 -78.100 -13.857 1.00 74.57 95 ASN A C 1
ATOM 704 O O . ASN A 1 95 ? 51.868 -77.381 -12.966 1.00 75.87 95 ASN A O 1
ATOM 709 N N . ALA A 1 96 ? 53.208 -77.658 -14.761 1.00 70.82 96 ALA A N 1
ATOM 710 C CA . ALA A 1 96 ? 53.659 -76.269 -14.874 1.00 58.53 96 ALA A CA 1
ATOM 711 C C . ALA A 1 96 ? 54.136 -75.719 -13.526 1.00 55.59 96 ALA A C 1
ATOM 712 O O . ALA A 1 96 ? 53.491 -74.891 -12.882 1.00 51.11 96 ALA A O 1
ATOM 714 N N . ASP A 1 97 ? 55.309 -76.205 -13.124 1.00 53.66 97 ASP A N 1
ATOM 715 C CA . ASP A 1 97 ? 56.006 -75.625 -11.983 1.00 51.83 97 ASP A CA 1
ATOM 716 C C . ASP A 1 97 ? 56.829 -74.408 -12.386 1.00 40.84 97 ASP A C 1
ATOM 717 O O . ASP A 1 97 ? 57.088 -73.531 -11.555 1.00 38.88 97 ASP A O 1
ATOM 722 N N . THR A 1 98 ? 57.246 -74.346 -13.649 1.00 35.23 98 THR A N 1
ATOM 723 C CA . THR A 1 98 ? 58.036 -73.249 -14.184 1.00 34.36 98 THR A CA 1
ATOM 724 C C . THR A 1 98 ? 57.549 -72.959 -15.595 1.00 36.68 98 THR A C 1
ATOM 725 O O . THR A 1 98 ? 56.790 -73.732 -16.184 1.00 36.70 98 THR A O 1
ATOM 729 N N . LEU A 1 99 ? 57.989 -71.828 -16.136 1.00 33.50 99 LEU A N 1
ATOM 730 C CA . LEU A 1 99 ? 57.691 -71.440 -17.508 1.00 31.52 99 LEU A CA 1
ATOM 731 C C . LEU A 1 99 ? 58.991 -71.296 -18.284 1.00 32.53 99 LEU A C 1
ATOM 732 O O . LEU A 1 99 ? 59.912 -70.612 -17.831 1.00 37.07 99 LEU A O 1
ATOM 737 N N . ALA A 1 100 ? 59.060 -71.914 -19.457 1.00 29.76 100 ALA A N 1
ATOM 738 C CA . ALA A 1 100 ? 60.254 -71.885 -20.283 1.00 27.33 100 ALA A CA 1
ATOM 739 C C . ALA A 1 100 ? 60.082 -70.873 -21.407 1.00 26.49 100 ALA A C 1
ATOM 740 O O . ALA A 1 100 ? 59.023 -70.805 -22.039 1.00 30.56 100 ALA A O 1
ATOM 742 N N . LEU A 1 101 ? 61.126 -70.079 -21.631 1.00 29.67 101 LEU A N 1
ATOM 743 C CA . LEU A 1 101 ? 61.182 -69.095 -22.706 1.00 28.10 101 LEU A CA 1
ATOM 744 C C . LEU A 1 101 ? 62.407 -69.384 -23.560 1.00 26.44 101 LEU A C 1
ATOM 745 O O . LEU A 1 101 ? 63.534 -69.403 -23.054 1.00 29.41 101 LEU A O 1
ATOM 750 N N . VAL A 1 102 ? 62.187 -69.614 -24.848 1.00 26.50 102 VAL A N 1
ATOM 751 C CA . VAL A 1 102 ? 63.241 -69.951 -25.791 1.00 28.55 102 VAL A CA 1
ATOM 752 C C . VAL A 1 102 ? 63.365 -68.807 -26.781 1.00 29.53 102 VAL A C 1
ATOM 753 O O . VAL A 1 102 ? 62.403 -68.477 -27.484 1.00 33.02 102 VAL A O 1
ATOM 757 N N . PHE A 1 103 ? 64.551 -68.221 -26.848 1.00 28.78 103 PHE A N 1
ATOM 758 C CA . PHE A 1 103 ? 64.842 -67.115 -27.747 1.00 27.23 103 PHE A CA 1
ATOM 759 C C . PHE A 1 103 ? 65.765 -67.622 -28.843 1.00 28.56 103 PHE A C 1
ATOM 760 O O . PHE A 1 103 ? 66.888 -68.046 -28.557 1.00 31.11 103 PHE A O 1
ATOM 768 N N . GLU A 1 104 ? 65.298 -67.585 -30.088 1.00 27.56 104 GLU A N 1
ATOM 769 C CA . GLU A 1 104 ? 66.113 -67.951 -31.240 1.00 34.96 104 GLU A CA 1
ATOM 770 C C . GLU A 1 104 ? 66.570 -66.656 -31.899 1.00 39.27 104 GLU A C 1
ATOM 771 O O . GLU A 1 104 ? 65.753 -65.922 -32.472 1.00 32.41 104 GLU A O 1
ATOM 777 N N . ALA A 1 105 ? 67.877 -66.379 -31.811 1.00 42.40 105 ALA A N 1
ATOM 778 C CA . ALA A 1 105 ? 68.426 -65.119 -32.281 1.00 41.12 105 ALA A CA 1
ATOM 779 C C . ALA A 1 105 ? 68.444 -65.038 -33.808 1.00 48.78 105 ALA A C 1
ATOM 780 O O . ALA A 1 105 ? 68.472 -66.059 -34.499 1.00 48.25 105 ALA A O 1
ATOM 782 N N . PRO A 1 106 ? 68.431 -63.819 -34.359 1.00 53.21 106 PRO A N 1
ATOM 783 C CA . PRO A 1 106 ? 68.597 -63.651 -35.811 1.00 55.64 106 PRO A CA 1
ATOM 784 C C . PRO A 1 106 ? 70.024 -63.853 -36.296 1.00 62.61 106 PRO A C 1
ATOM 785 O O . PRO A 1 106 ? 70.291 -63.620 -37.481 1.00 60.31 106 PRO A O 1
ATOM 789 N N . ASN A 1 107 ? 70.958 -64.228 -35.416 1.00 66.25 107 ASN A N 1
ATOM 790 C CA . ASN A 1 107 ? 72.291 -64.633 -35.851 1.00 58.56 107 ASN A CA 1
ATOM 791 C C . ASN A 1 107 ? 72.354 -66.098 -36.275 1.00 54.99 107 ASN A C 1
ATOM 792 O O . ASN A 1 107 ? 73.342 -66.504 -36.895 1.00 61.33 107 ASN A O 1
ATOM 797 N N . GLN A 1 108 ? 71.330 -66.890 -35.951 1.00 56.17 108 GLN A N 1
ATOM 798 C CA . GLN A 1 108 ? 71.226 -68.313 -36.292 1.00 56.99 108 GLN A CA 1
ATOM 799 C C . GLN A 1 108 ? 72.362 -69.166 -35.734 1.00 56.87 108 GLN A C 1
ATOM 800 O O . GLN A 1 108 ? 72.595 -70.279 -36.214 1.00 70.67 108 GLN A O 1
ATOM 806 N N . GLU A 1 109 ? 73.097 -68.674 -34.747 1.00 50.84 109 GLU A N 1
ATOM 807 C CA . GLU A 1 109 ? 74.043 -69.497 -34.013 1.00 39.98 109 GLU A CA 1
ATOM 808 C C . GLU A 1 109 ? 73.776 -69.428 -32.524 1.00 37.40 109 GLU A C 1
ATOM 809 O O . GLU A 1 109 ? 74.483 -70.078 -31.746 1.00 31.77 109 GLU A O 1
ATOM 811 N N . LYS A 1 110 ? 72.743 -68.695 -32.120 1.00 37.31 110 LYS A N 1
ATOM 812 C CA . LYS A 1 110 ? 72.445 -68.432 -30.722 1.00 30.75 110 LYS A CA 1
ATOM 813 C C . LYS A 1 110 ? 71.003 -68.807 -30.420 1.00 33.57 110 LYS A C 1
ATOM 814 O O . LYS A 1 110 ? 70.068 -68.288 -31.046 1.00 36.06 110 LYS A O 1
ATOM 820 N N . VAL A 1 111 ? 70.837 -69.736 -29.484 1.00 32.03 111 VAL A N 1
ATOM 821 C CA . VAL A 1 111 ? 69.546 -70.108 -28.928 1.00 27.83 111 VAL A CA 1
ATOM 822 C C . VAL A 1 111 ? 69.687 -70.012 -27.420 1.00 29.60 111 VAL A C 1
ATOM 823 O O . VAL A 1 111 ? 70.679 -70.488 -26.855 1.00 26.96 111 VAL A O 1
ATOM 827 N N . SER A 1 112 ? 68.711 -69.391 -26.773 1.00 25.23 112 SER A N 1
ATOM 828 C CA . SER A 1 112 ? 68.722 -69.220 -25.331 1.00 25.35 112 SER A CA 1
ATOM 829 C C . SER A 1 112 ? 67.495 -69.880 -24.728 1.00 28.55 112 SER A C 1
ATOM 830 O O . SER A 1 112 ? 66.394 -69.794 -25.277 1.00 26.69 112 SER A O 1
ATOM 833 N N . ASP A 1 113 ? 67.702 -70.542 -23.599 1.00 27.31 113 ASP A N 1
ATOM 834 C CA . ASP A 1 113 ? 66.642 -71.219 -22.874 1.00 27.40 113 ASP A CA 1
ATOM 835 C C . ASP A 1 113 ? 66.629 -70.682 -21.454 1.00 27.42 113 ASP A C 1
ATOM 836 O O . ASP A 1 113 ? 67.639 -70.766 -20.745 1.00 21.30 113 ASP A O 1
ATOM 841 N N . TYR A 1 114 ? 65.500 -70.114 -21.045 1.00 26.48 114 TYR A N 1
ATOM 842 C CA . TYR A 1 114 ? 65.339 -69.601 -19.697 1.00 24.27 114 TYR A CA 1
ATOM 843 C C . TYR A 1 114 ? 64.190 -70.342 -19.037 1.00 26.42 114 TYR A C 1
ATOM 844 O O . TYR A 1 114 ? 63.193 -70.661 -19.687 1.00 31.78 114 TYR A O 1
ATOM 853 N N . GLU A 1 115 ? 64.344 -70.634 -17.753 1.00 29.57 115 GLU A N 1
ATOM 854 C CA . GLU A 1 115 ? 63.318 -71.314 -16.974 1.00 30.00 115 GLU A CA 1
ATOM 855 C C . GLU A 1 115 ? 62.985 -70.414 -15.797 1.00 31.06 115 GLU A C 1
ATOM 856 O O . GLU A 1 115 ? 63.773 -70.300 -14.853 1.00 31.52 115 GLU A O 1
ATOM 862 N N . MET A 1 116 ? 61.821 -69.781 -15.857 1.00 33.09 116 MET A N 1
ATOM 863 C CA . MET A 1 116 ? 61.367 -68.883 -14.813 1.00 33.72 116 MET A CA 1
ATOM 864 C C . MET A 1 116 ? 60.517 -69.662 -13.822 1.00 33.34 116 MET A C 1
ATOM 865 O O . MET A 1 116 ? 59.557 -70.333 -14.210 1.00 35.71 116 MET A O 1
ATOM 870 N N . LYS A 1 117 ? 60.870 -69.571 -12.547 1.00 30.96 117 LYS A N 1
ATOM 871 C CA . LYS A 1 117 ? 60.064 -70.207 -11.520 1.00 33.35 117 LYS A CA 1
ATOM 872 C C . LYS A 1 117 ? 58.705 -69.525 -11.441 1.00 41.47 117 LYS A C 1
ATOM 873 O O . LYS A 1 117 ? 58.605 -68.298 -11.518 1.00 37.69 117 LYS A O 1
ATOM 879 N N . LEU A 1 118 ? 57.656 -70.326 -11.294 1.00 40.99 118 LEU A N 1
ATOM 880 C CA . LEU A 1 118 ? 56.312 -69.812 -11.099 1.00 32.05 118 LEU A CA 1
ATOM 881 C C . LEU A 1 118 ? 55.907 -69.999 -9.645 1.00 35.60 118 LEU A C 1
ATOM 882 O O . LEU A 1 118 ? 56.511 -70.780 -8.907 1.00 43.83 118 LEU A O 1
ATOM 887 N N . MET A 1 119 ? 54.883 -69.258 -9.235 1.00 40.81 119 MET A N 1
ATOM 888 C CA . MET A 1 119 ? 54.382 -69.334 -7.871 1.00 44.28 119 MET A CA 1
ATOM 889 C C . MET A 1 119 ? 52.862 -69.275 -7.896 1.00 43.59 119 MET A C 1
ATOM 890 O O . MET A 1 119 ? 52.252 -68.879 -8.891 1.00 43.98 119 MET A O 1
ATOM 895 N N . ASP A 1 120 ? 52.256 -69.678 -6.785 1.00 46.78 120 ASP A N 1
ATOM 896 C CA . ASP A 1 120 ? 50.806 -69.674 -6.643 1.00 53.00 120 ASP A CA 1
ATOM 897 C C . ASP A 1 120 ? 50.372 -68.351 -6.018 1.00 51.65 120 ASP A C 1
ATOM 898 O O . ASP A 1 120 ? 50.721 -68.054 -4.869 1.00 46.43 120 ASP A O 1
ATOM 900 N N . LEU A 1 121 ? 49.623 -67.557 -6.778 1.00 40.01 121 LEU A N 1
ATOM 901 C CA . LEU A 1 121 ? 49.198 -66.230 -6.361 1.00 50.11 121 LEU A CA 1
ATOM 902 C C . LEU A 1 121 ? 47.685 -66.196 -6.175 1.00 54.29 121 LEU A C 1
ATOM 903 O O . LEU A 1 121 ? 46.940 -66.825 -6.934 1.00 56.90 121 LEU A O 1
ATOM 908 N N . ASP A 1 122 ? 47.240 -65.463 -5.161 1.00 43.25 122 ASP A N 1
ATOM 909 C CA . ASP A 1 122 ? 45.824 -65.184 -4.939 1.00 51.86 122 ASP A CA 1
ATOM 910 C C . ASP A 1 122 ? 45.584 -63.706 -5.251 1.00 54.83 122 ASP A C 1
ATOM 911 O O . ASP A 1 122 ? 45.742 -62.837 -4.391 1.00 49.59 122 ASP A O 1
ATOM 913 N N . VAL A 1 123 ? 45.186 -63.434 -6.492 1.00 51.39 123 VAL A N 1
ATOM 914 C CA . VAL A 1 123 ? 45.036 -62.079 -7.011 1.00 52.52 123 VAL A CA 1
ATOM 915 C C . VAL A 1 123 ? 43.564 -61.700 -6.969 1.00 47.49 123 VAL A C 1
ATOM 916 O O . VAL A 1 123 ? 42.690 -62.525 -7.263 1.00 52.43 123 VAL A O 1
ATOM 920 N N . GLU A 1 124 ? 43.284 -60.449 -6.615 1.00 42.48 124 GLU A N 1
ATOM 921 C CA . GLU A 1 124 ? 41.919 -59.944 -6.658 1.00 43.40 124 GLU A CA 1
ATOM 922 C C . GLU A 1 124 ? 41.623 -59.481 -8.079 1.00 52.73 124 GLU A C 1
ATOM 923 O O . GLU A 1 124 ? 42.285 -58.573 -8.596 1.00 48.11 124 GLU A O 1
ATOM 929 N N . GLN A 1 125 ? 40.651 -60.128 -8.716 1.00 52.77 125 GLN A N 1
ATOM 930 C CA . GLN A 1 125 ? 40.256 -59.835 -10.084 1.00 46.95 125 GLN A CA 1
ATOM 931 C C . GLN A 1 125 ? 38.825 -59.317 -10.108 1.00 44.81 125 GLN A C 1
ATOM 932 O O . GLN A 1 125 ? 37.972 -59.787 -9.349 1.00 49.61 125 GLN A O 1
ATOM 938 N N . LEU A 1 126 ? 38.577 -58.335 -10.968 1.00 41.31 126 LEU A N 1
ATOM 939 C CA . LEU A 1 126 ? 37.313 -57.620 -11.030 1.00 33.86 126 LEU A CA 1
ATOM 940 C C . LEU A 1 126 ? 36.517 -58.024 -12.264 1.00 35.85 126 LEU A C 1
ATOM 941 O O . LEU A 1 126 ? 37.077 -58.460 -13.274 1.00 39.96 126 LEU A O 1
ATOM 946 N N . GLY A 1 127 ? 35.199 -57.875 -12.170 1.00 32.73 127 GLY A N 1
ATOM 947 C CA . GLY A 1 127 ? 34.328 -58.068 -13.312 1.00 26.61 127 GLY A CA 1
ATOM 948 C C . GLY A 1 127 ? 34.177 -56.788 -14.113 1.00 28.91 127 GLY A C 1
ATOM 949 O O . GLY A 1 127 ? 33.556 -55.828 -13.654 1.00 28.49 127 GLY A O 1
ATOM 950 N N . ILE A 1 128 ? 34.750 -56.750 -15.311 1.00 26.02 128 ILE A N 1
ATOM 951 C CA . ILE A 1 128 ? 34.708 -55.565 -16.161 1.00 27.92 128 ILE A CA 1
ATOM 952 C C . ILE A 1 128 ? 33.597 -55.775 -17.191 1.00 32.15 128 ILE A C 1
ATOM 953 O O . ILE A 1 128 ? 33.755 -56.618 -18.089 1.00 32.97 128 ILE A O 1
ATOM 958 N N . PRO A 1 129 ? 32.486 -55.049 -17.105 1.00 37.25 129 PRO A N 1
ATOM 959 C CA . PRO A 1 129 ? 31.412 -55.224 -18.086 1.00 34.97 129 PRO A CA 1
ATOM 960 C C . PRO A 1 129 ? 31.786 -54.640 -19.435 1.00 35.81 129 PRO A C 1
ATOM 961 O O . PRO A 1 129 ? 32.532 -53.664 -19.531 1.00 40.09 129 PRO A O 1
ATOM 965 N N . GLU A 1 130 ? 31.251 -55.251 -20.487 1.00 35.82 130 GLU A N 1
ATOM 966 C CA . GLU A 1 130 ? 31.327 -54.670 -21.819 1.00 34.78 130 GLU A CA 1
ATOM 967 C C . GLU A 1 130 ? 30.221 -53.629 -21.942 1.00 39.56 130 GLU A C 1
ATOM 968 O O . GLU A 1 130 ? 29.039 -53.949 -21.768 1.00 43.10 130 GLU A O 1
ATOM 970 N N . GLN A 1 131 ? 30.599 -52.383 -22.215 1.00 37.69 131 GLN A N 1
ATOM 971 C CA . GLN A 1 131 ? 29.655 -51.279 -22.174 1.00 37.48 131 GLN A CA 1
ATOM 972 C C . GLN A 1 131 ? 30.006 -50.263 -23.251 1.00 32.24 131 GLN A C 1
ATOM 973 O O . GLN A 1 131 ? 31.089 -50.289 -23.841 1.00 29.89 131 GLN A O 1
ATOM 979 N N . GLU A 1 132 ? 29.070 -49.359 -23.498 1.00 32.72 132 GLU A N 1
ATOM 980 C CA . GLU A 1 132 ? 29.272 -48.249 -24.416 1.00 33.12 132 GLU A CA 1
ATOM 981 C C . GLU A 1 132 ? 29.558 -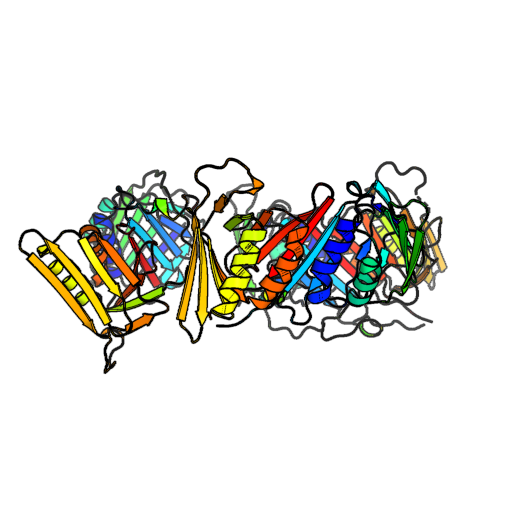46.983 -23.619 1.00 32.40 132 GLU A C 1
ATOM 982 O O . GLU A 1 132 ? 28.881 -46.700 -22.625 1.00 36.05 132 GLU A O 1
ATOM 984 N N . TYR A 1 133 ? 30.563 -46.232 -24.049 1.00 31.76 133 TYR A N 1
ATOM 985 C CA . TYR A 1 133 ? 31.015 -45.065 -23.313 1.00 26.88 133 TYR A CA 1
ATOM 986 C C . TYR A 1 133 ? 30.468 -43.791 -23.944 1.00 26.28 133 TYR A C 1
ATOM 987 O O . TYR A 1 133 ? 30.282 -43.702 -25.161 1.00 24.08 133 TYR A O 1
ATOM 996 N N . SER A 1 134 ? 30.202 -42.803 -23.087 1.00 22.81 134 SER A N 1
ATOM 997 C CA . SER A 1 134 ? 29.620 -41.546 -23.544 1.00 25.72 134 SER A CA 1
ATOM 998 C C . SER A 1 134 ? 30.567 -40.770 -24.453 1.00 33.35 134 SER A C 1
ATOM 999 O O . SER A 1 134 ? 30.107 -40.005 -25.310 1.00 34.82 134 SER A O 1
ATOM 1002 N N . CYS A 1 135 ? 31.879 -40.941 -24.286 1.00 29.76 135 CYS A N 1
ATOM 1003 C CA . CYS A 1 135 ? 32.842 -40.221 -25.106 1.00 24.81 135 CYS A CA 1
ATOM 1004 C C . CYS A 1 135 ? 34.029 -41.126 -25.378 1.00 22.96 135 CYS A C 1
ATOM 1005 O O . CYS A 1 135 ? 34.528 -41.800 -24.475 1.00 29.88 135 CYS A O 1
ATOM 1008 N N . VAL A 1 136 ? 34.480 -41.137 -26.629 1.00 27.12 136 VAL A N 1
ATOM 1009 C CA . VAL A 1 136 ? 35.620 -41.941 -27.054 1.00 21.70 136 VAL A CA 1
ATOM 1010 C C . VAL A 1 136 ? 36.536 -41.065 -27.892 1.00 27.13 136 VAL A C 1
ATOM 1011 O O . VAL A 1 136 ? 36.092 -40.469 -28.880 1.00 29.08 136 VAL A O 1
ATOM 1015 N N . VAL A 1 137 ? 37.806 -40.990 -27.501 1.00 22.57 137 VAL A N 1
ATOM 1016 C CA . VAL A 1 137 ? 38.817 -40.218 -28.212 1.00 23.10 137 VAL A CA 1
ATOM 1017 C C . VAL A 1 137 ? 39.845 -41.184 -28.777 1.00 24.29 137 VAL A C 1
ATOM 1018 O O . VAL A 1 137 ? 40.333 -42.063 -28.064 1.00 26.71 137 VAL A O 1
ATOM 1022 N N . LYS A 1 138 ? 40.175 -41.026 -30.053 1.00 23.50 138 LYS A N 1
ATOM 1023 C CA . LYS A 1 138 ? 41.233 -41.796 -30.686 1.00 24.63 138 LYS A CA 1
ATOM 1024 C C . LYS A 1 138 ? 42.288 -40.817 -31.180 1.00 24.05 138 LYS A C 1
ATOM 1025 O O . LYS A 1 138 ? 41.960 -39.866 -31.896 1.00 29.47 138 LYS A O 1
ATOM 1031 N N . MET A 1 139 ? 43.536 -41.025 -30.773 1.00 24.97 139 MET A N 1
ATOM 1032 C CA . MET A 1 139 ? 44.584 -40.045 -31.030 1.00 21.79 139 MET A CA 1
ATOM 1033 C C . MET A 1 139 ? 45.917 -40.764 -31.152 1.00 27.59 139 MET A C 1
ATOM 1034 O O . MET A 1 139 ? 46.031 -41.947 -30.812 1.00 27.78 139 MET A O 1
ATOM 1039 N N . PRO A 1 140 ? 46.950 -40.083 -31.655 1.00 25.68 140 PRO A N 1
ATOM 1040 C CA . PRO A 1 140 ? 48.290 -40.685 -31.658 1.00 22.60 140 PRO A CA 1
ATOM 1041 C C . PRO A 1 140 ? 48.783 -40.953 -30.243 1.00 25.12 140 PRO A C 1
ATOM 1042 O O . PRO A 1 140 ? 48.680 -40.100 -29.358 1.00 26.22 140 PRO A O 1
ATOM 1046 N N . SER A 1 141 ? 49.317 -42.161 -30.034 1.00 27.40 141 SER A N 1
ATOM 1047 C CA . SER A 1 141 ? 49.769 -42.553 -28.701 1.00 25.24 141 SER A CA 1
ATOM 1048 C C . SER A 1 141 ? 50.928 -41.693 -28.222 1.00 23.11 141 SER A C 1
ATOM 1049 O O . SER A 1 141 ? 51.034 -41.406 -27.022 1.00 26.94 141 SER A O 1
ATOM 1052 N N . GLY A 1 142 ? 51.807 -41.277 -29.136 1.00 20.71 142 GLY A N 1
ATOM 1053 C CA . GLY A 1 142 ? 52.930 -40.447 -28.736 1.00 22.43 142 GLY A CA 1
ATOM 1054 C C . GLY A 1 142 ? 52.500 -39.062 -28.297 1.00 26.78 142 GLY A C 1
ATOM 1055 O O . GLY A 1 142 ? 53.038 -38.515 -27.330 1.00 33.43 142 GLY A O 1
ATOM 1056 N N . GLU A 1 143 ? 51.522 -38.479 -28.996 1.00 22.88 143 GLU A N 1
ATOM 1057 C CA . GLU A 1 143 ? 50.963 -37.200 -28.572 1.00 20.97 143 GLU A CA 1
ATOM 1058 C C . GLU A 1 143 ? 50.379 -37.300 -27.169 1.00 25.35 143 GLU A C 1
ATOM 1059 O O . GLU A 1 143 ? 50.577 -36.406 -26.338 1.00 29.59 143 GLU A O 1
ATOM 1065 N N . PHE A 1 144 ? 49.667 -38.392 -26.883 1.00 22.72 144 PHE A N 1
ATOM 1066 C CA . PHE A 1 144 ? 49.089 -38.583 -25.556 1.00 20.59 144 PHE A CA 1
ATOM 1067 C C . PHE A 1 144 ? 50.169 -38.732 -24.490 1.00 21.22 144 PHE A C 1
ATOM 1068 O O . PHE A 1 144 ? 50.054 -38.156 -23.398 1.00 27.45 144 PHE A O 1
ATOM 1076 N N . ALA A 1 145 ? 51.217 -39.513 -24.779 1.00 19.77 145 ALA A N 1
ATOM 1077 C CA . ALA A 1 145 ? 52.321 -39.656 -23.831 1.00 20.59 145 ALA A CA 1
ATOM 1078 C C . ALA A 1 145 ? 52.990 -38.316 -23.548 1.00 23.94 145 ALA A C 1
ATOM 1079 O O . ALA A 1 145 ? 53.285 -37.987 -22.389 1.00 23.33 145 ALA A O 1
ATOM 1081 N N . ARG A 1 146 ? 53.241 -37.531 -24.599 1.00 24.40 146 ARG A N 1
ATOM 1082 C CA . ARG A 1 146 ? 53.850 -36.221 -24.412 1.00 24.08 146 ARG A CA 1
ATOM 1083 C C . ARG A 1 146 ? 52.951 -35.318 -23.585 1.00 22.27 146 ARG A C 1
ATOM 1084 O O . ARG A 1 146 ? 53.433 -34.571 -22.731 1.00 27.87 146 ARG A O 1
ATOM 1086 N N . ILE A 1 147 ? 51.637 -35.384 -23.810 1.00 25.54 147 ILE A N 1
ATOM 1087 C CA . ILE A 1 147 ? 50.710 -34.545 -23.054 1.00 18.87 147 ILE A CA 1
ATOM 1088 C C . ILE A 1 147 ? 50.745 -34.905 -21.573 1.00 22.24 147 ILE A C 1
ATOM 1089 O O . ILE A 1 147 ? 50.834 -34.030 -20.703 1.00 25.24 147 ILE A O 1
ATOM 1094 N N . CYS A 1 148 ? 50.683 -36.201 -21.261 1.00 22.82 148 CYS A N 1
ATOM 1095 C CA . CYS A 1 148 ? 50.704 -36.610 -19.858 1.00 20.57 148 CYS A CA 1
ATOM 1096 C C . CYS A 1 148 ? 52.018 -36.222 -19.188 1.00 21.13 148 CYS A C 1
ATOM 1097 O O . CYS A 1 148 ? 52.026 -35.718 -18.056 1.00 25.23 148 CYS A O 1
ATOM 1100 N N . ARG A 1 149 ? 53.141 -36.443 -19.875 1.00 22.79 149 ARG A N 1
ATOM 1101 C CA . ARG A 1 149 ? 54.436 -36.072 -19.315 1.00 23.32 149 ARG A CA 1
ATOM 1102 C C . ARG A 1 149 ? 54.535 -34.565 -19.106 1.00 22.12 149 ARG A C 1
ATOM 1103 O O . ARG A 1 149 ? 54.975 -34.103 -18.050 1.00 28.76 149 ARG A O 1
ATOM 1111 N N . ASP A 1 150 ? 54.118 -33.782 -20.099 1.00 25.02 150 ASP A N 1
ATOM 1112 C CA . ASP A 1 150 ? 54.198 -32.331 -19.990 1.00 21.08 150 ASP A CA 1
ATOM 1113 C C . ASP A 1 150 ? 53.357 -31.822 -18.835 1.00 24.56 150 ASP A C 1
ATOM 1114 O O . ASP A 1 150 ? 53.834 -31.046 -18.001 1.00 30.29 150 ASP A O 1
ATOM 1119 N N . LEU A 1 151 ? 52.104 -32.269 -18.751 1.00 25.76 151 LEU A N 1
ATOM 1120 C CA . LEU A 1 151 ? 51.236 -31.787 -17.689 1.00 21.63 151 LEU A CA 1
ATOM 1121 C C . LEU A 1 151 ? 51.678 -32.281 -16.321 1.00 21.58 151 LEU A C 1
ATOM 1122 O O . LEU A 1 151 ? 51.302 -31.676 -15.313 1.00 26.99 151 LEU A O 1
ATOM 1127 N N . SER A 1 152 ? 52.468 -33.358 -16.253 1.00 26.25 152 SER A N 1
ATOM 1128 C CA . SER A 1 152 ? 53.040 -33.735 -14.963 1.00 24.95 152 SER A CA 1
ATOM 1129 C C . SER A 1 152 ? 53.995 -32.674 -14.430 1.00 24.11 152 SER A C 1
ATOM 1130 O O . SER A 1 152 ? 54.302 -32.680 -13.234 1.00 24.69 152 SER A O 1
ATOM 1133 N N . HIS A 1 153 ? 54.479 -31.772 -15.289 1.00 26.95 153 HIS A N 1
ATOM 1134 C CA . HIS A 1 153 ? 55.286 -30.652 -14.813 1.00 29.07 153 HIS A CA 1
ATOM 1135 C C . HIS A 1 153 ? 54.434 -29.591 -14.132 1.00 31.99 153 HIS A C 1
ATOM 1136 O O . HIS A 1 153 ? 54.947 -28.824 -13.310 1.00 32.64 153 HIS A O 1
ATOM 1143 N N . ILE A 1 154 ? 53.147 -29.518 -14.471 1.00 29.85 154 ILE A N 1
ATOM 1144 C CA . ILE A 1 154 ? 52.292 -28.433 -13.997 1.00 22.61 154 ILE A CA 1
ATOM 1145 C C . ILE A 1 154 ? 51.552 -28.812 -12.724 1.00 25.79 154 ILE A C 1
ATOM 1146 O O . ILE A 1 154 ? 51.371 -27.976 -11.836 1.00 30.76 154 ILE A O 1
ATOM 1151 N N . GLY A 1 155 ? 51.112 -30.061 -12.614 1.00 27.44 155 GLY A N 1
ATOM 1152 C CA . GLY A 1 155 ? 50.354 -30.487 -11.457 1.00 22.21 155 GLY A CA 1
ATOM 1153 C C . GLY A 1 155 ? 50.315 -31.996 -11.399 1.00 26.06 155 GLY A C 1
ATOM 1154 O O . GLY A 1 155 ? 50.887 -32.688 -12.243 1.00 33.43 155 GLY A O 1
ATOM 1155 N N . ASP A 1 156 ? 49.637 -32.500 -10.371 1.00 30.34 156 ASP A N 1
ATOM 1156 C CA . ASP A 1 156 ? 49.535 -33.934 -10.126 1.00 30.39 156 ASP A CA 1
ATOM 1157 C C . ASP A 1 156 ? 48.313 -34.569 -10.777 1.00 28.46 156 ASP A C 1
ATOM 1158 O O . ASP A 1 156 ? 48.340 -35.763 -11.093 1.00 30.23 156 ASP A O 1
ATOM 1163 N N . ALA A 1 157 ? 47.245 -33.804 -10.979 1.00 26.70 157 ALA A N 1
ATOM 1164 C CA . ALA A 1 157 ? 46.003 -34.310 -11.537 1.00 27.09 157 ALA A CA 1
ATOM 1165 C C . ALA A 1 157 ? 45.733 -33.649 -12.881 1.00 27.53 157 ALA A C 1
ATOM 1166 O O . ALA A 1 157 ? 46.136 -32.508 -13.122 1.00 35.92 157 ALA A O 1
ATOM 1168 N N . VAL A 1 158 ? 45.065 -34.385 -13.766 1.00 25.44 158 VAL A N 1
ATOM 1169 C CA . VAL A 1 158 ? 44.665 -33.873 -15.072 1.00 21.89 158 VAL A CA 1
ATOM 1170 C C . VAL A 1 158 ? 43.151 -33.997 -15.205 1.00 26.35 158 VAL A C 1
ATOM 1171 O O . VAL A 1 158 ? 42.571 -35.035 -14.867 1.00 23.45 158 VAL A O 1
ATOM 1175 N N . VAL A 1 159 ? 42.514 -32.927 -15.668 1.00 23.95 159 VAL A N 1
ATOM 1176 C CA . VAL A 1 159 ? 41.097 -32.920 -16.008 1.00 17.50 159 VAL A CA 1
ATOM 1177 C C . VAL A 1 159 ? 40.975 -33.108 -17.510 1.00 21.34 159 VAL A C 1
ATOM 1178 O O . VAL A 1 159 ? 41.456 -32.276 -18.288 1.00 25.03 159 VAL A O 1
ATOM 1182 N N . ILE A 1 160 ? 40.339 -34.198 -17.917 1.00 20.15 160 ILE A N 1
ATOM 1183 C CA . ILE A 1 160 ? 40.072 -34.487 -19.316 1.00 20.50 160 ILE A CA 1
ATOM 1184 C C . ILE A 1 160 ? 38.620 -34.132 -19.610 1.00 25.01 160 ILE A C 1
ATOM 1185 O O . ILE A 1 160 ? 37.698 -34.652 -18.965 1.00 24.21 160 ILE A O 1
ATOM 1190 N N . SER A 1 161 ? 38.429 -33.237 -20.577 1.00 26.58 161 SER A N 1
ATOM 1191 C CA . SER A 1 161 ? 37.120 -32.793 -21.039 1.00 24.98 161 SER A CA 1
ATOM 1192 C C . SER A 1 161 ? 36.973 -33.232 -22.489 1.00 21.00 161 SER A C 1
ATOM 1193 O O . SER A 1 161 ? 37.652 -32.703 -23.373 1.00 20.89 161 SER A O 1
ATOM 1196 N N . CYS A 1 162 ? 36.112 -34.207 -22.727 1.00 25.84 162 CYS A N 1
ATOM 1197 C CA . CYS A 1 162 ? 35.822 -34.695 -24.063 1.00 26.69 162 CYS A CA 1
ATOM 1198 C C . CYS A 1 162 ? 34.522 -34.041 -24.508 1.00 30.99 162 CYS A C 1
ATOM 1199 O O . CYS A 1 162 ? 33.481 -34.212 -23.857 1.00 28.41 162 CYS A O 1
ATOM 1202 N N . ALA A 1 163 ? 34.601 -33.258 -25.581 1.00 28.22 163 ALA A N 1
ATOM 1203 C CA . ALA A 1 163 ? 33.472 -32.533 -26.140 1.00 30.21 163 ALA A CA 1
ATOM 1204 C C . ALA A 1 163 ? 33.296 -32.920 -27.606 1.00 27.77 163 ALA A C 1
ATOM 1205 O O . ALA A 1 163 ? 33.997 -33.784 -28.133 1.00 31.44 163 ALA A O 1
ATOM 1207 N N . LYS A 1 164 ? 32.366 -32.238 -28.272 1.00 28.73 164 LYS A N 1
ATOM 1208 C CA . LYS A 1 164 ? 31.999 -32.615 -29.631 1.00 33.09 164 LYS A CA 1
ATOM 1209 C C . LYS A 1 164 ? 33.104 -32.277 -30.622 1.00 32.52 164 LYS A C 1
ATOM 1210 O O . LYS A 1 164 ? 33.417 -33.077 -31.510 1.00 33.12 164 LYS A O 1
ATOM 1215 N N . ASP A 1 165 ? 33.702 -31.097 -30.493 1.00 36.85 165 ASP A N 1
ATOM 1216 C CA . ASP A 1 165 ? 34.687 -30.631 -31.457 1.00 36.26 165 ASP A CA 1
ATOM 1217 C C . ASP A 1 165 ? 36.121 -30.967 -31.070 1.00 34.13 165 ASP A C 1
ATOM 1218 O O . ASP A 1 165 ? 37.008 -30.878 -31.924 1.00 37.40 165 ASP A O 1
ATOM 1220 N N . GLY A 1 166 ? 36.373 -31.358 -29.825 1.00 27.08 166 GLY A N 1
ATOM 1221 C CA . GLY A 1 166 ? 37.733 -31.647 -29.415 1.00 23.40 166 GLY A CA 1
ATOM 1222 C C . GLY A 1 166 ? 37.784 -32.089 -27.971 1.00 22.43 166 GLY A C 1
ATOM 1223 O O . GLY A 1 166 ? 36.756 -32.275 -27.313 1.00 25.99 166 GLY A O 1
ATOM 1224 N N . VAL A 1 167 ? 39.010 -32.285 -27.495 1.00 22.22 167 VAL A N 1
ATOM 1225 C CA . VAL A 1 167 ? 39.271 -32.734 -26.133 1.00 21.58 167 VAL A CA 1
ATOM 1226 C C . VAL A 1 167 ? 40.312 -31.823 -25.494 1.00 19.47 167 VAL A C 1
ATOM 1227 O O . VAL A 1 167 ? 41.292 -31.436 -26.136 1.00 18.11 167 VAL A O 1
ATOM 1231 N N . LYS A 1 168 ? 40.097 -31.472 -24.231 1.00 19.85 168 LYS A N 1
ATOM 1232 C CA . LYS A 1 168 ? 40.988 -30.586 -23.497 1.00 17.58 168 LYS A CA 1
ATOM 1233 C C . LYS A 1 168 ? 41.566 -31.305 -22.283 1.00 21.00 168 LYS A C 1
ATOM 1234 O O . LYS A 1 168 ? 40.879 -32.094 -21.631 1.00 22.28 168 LYS A O 1
ATOM 1240 N N . PHE A 1 169 ? 42.839 -31.031 -21.996 1.00 23.62 169 PHE A N 1
ATOM 1241 C CA . PHE A 1 169 ? 43.559 -31.570 -20.847 1.00 20.92 169 PHE A CA 1
ATOM 1242 C C . PHE A 1 169 ? 44.032 -30.426 -19.964 1.00 18.80 169 PHE A C 1
ATOM 1243 O O . PHE A 1 169 ? 44.735 -29.529 -20.433 1.00 21.64 169 PHE A O 1
ATOM 1251 N N . SER A 1 170 ? 43.685 -30.481 -18.686 1.00 16.95 170 SER A N 1
ATOM 1252 C CA . SER A 1 170 ? 43.921 -29.384 -17.761 1.00 19.15 170 SER A CA 1
ATOM 1253 C C . SER A 1 170 ? 44.742 -29.849 -16.572 1.00 23.17 170 SER A C 1
ATOM 1254 O O . SER A 1 170 ? 44.500 -30.924 -16.021 1.00 25.65 170 SER A O 1
ATOM 1257 N N . ALA A 1 171 ? 45.695 -29.021 -16.165 1.00 27.61 171 ALA A N 1
ATOM 1258 C CA . ALA A 1 171 ? 46.466 -29.290 -14.963 1.00 25.80 171 ALA A CA 1
ATOM 1259 C C . ALA A 1 171 ? 46.645 -27.987 -14.200 1.00 26.49 171 ALA A C 1
ATOM 1260 O O . ALA A 1 171 ? 46.638 -26.902 -14.787 1.00 27.61 171 ALA A O 1
ATOM 1262 N N . SER A 1 172 ? 46.787 -28.105 -12.884 1.00 28.10 172 SER A N 1
ATOM 1263 C CA . SER A 1 172 ? 47.006 -26.947 -12.033 1.00 24.32 172 SER A CA 1
ATOM 1264 C C . SER A 1 172 ? 47.903 -27.345 -10.872 1.00 26.22 172 SER A C 1
ATOM 1265 O O . SER A 1 172 ? 47.806 -28.465 -10.362 1.00 37.59 172 SER A O 1
ATOM 1268 N N . GLY A 1 173 ? 48.796 -26.433 -10.489 1.00 27.12 173 GLY A N 1
ATOM 1269 C CA . GLY A 1 173 ? 49.675 -26.624 -9.354 1.00 25.04 173 GLY A CA 1
ATOM 1270 C C . GLY A 1 173 ? 50.127 -25.295 -8.782 1.00 31.44 173 GLY A C 1
ATOM 1271 O O . GLY A 1 173 ? 49.640 -24.239 -9.201 1.00 35.80 173 GLY A O 1
ATOM 1272 N N . GLU A 1 174 ? 51.090 -25.333 -7.855 1.00 37.99 174 GLU A N 1
ATOM 1273 C CA . GLU A 1 174 ? 51.540 -24.117 -7.179 1.00 40.97 174 GLU A CA 1
ATOM 1274 C C . GLU A 1 174 ? 51.982 -23.044 -8.167 1.00 36.96 174 GLU A C 1
ATOM 1275 O O . GLU A 1 174 ? 51.757 -21.850 -7.941 1.00 37.13 174 GLU A O 1
ATOM 1281 N N . LEU A 1 175 ? 52.607 -23.448 -9.270 1.00 34.89 175 LEU A N 1
ATOM 1282 C CA . LEU A 1 175 ? 53.156 -22.482 -10.210 1.00 30.37 175 LEU A CA 1
ATOM 1283 C C . LEU A 1 175 ? 52.116 -21.912 -11.162 1.00 32.62 175 LEU A C 1
ATOM 1284 O O . LEU A 1 175 ? 52.435 -20.980 -11.907 1.00 33.10 175 LEU A O 1
ATOM 1289 N N . GLY A 1 176 ? 50.891 -22.430 -11.163 1.00 38.64 176 GLY A N 1
ATOM 1290 C CA . GLY A 1 176 ? 49.928 -21.949 -12.131 1.00 30.68 176 GLY A CA 1
ATOM 1291 C C . GLY A 1 176 ? 49.107 -23.045 -12.768 1.00 26.55 176 GLY A C 1
ATOM 1292 O O . GLY A 1 176 ? 48.837 -24.072 -12.143 1.00 31.75 176 GLY A O 1
ATOM 1293 N N . ASN A 1 177 ? 48.686 -22.836 -14.010 1.00 25.03 177 ASN A N 1
ATOM 1294 C CA . ASN A 1 177 ? 47.783 -23.780 -14.643 1.00 24.01 177 ASN A CA 1
ATOM 1295 C C . ASN A 1 177 ? 48.081 -23.875 -16.129 1.00 25.71 177 ASN A C 1
ATOM 1296 O O . ASN A 1 177 ? 48.750 -23.015 -16.708 1.00 26.48 177 ASN A O 1
ATOM 1301 N N . GLY A 1 178 ? 47.561 -24.933 -16.735 1.00 28.82 178 GLY A N 1
ATOM 1302 C CA . GLY A 1 178 ? 47.746 -25.159 -18.157 1.00 25.63 178 GLY A CA 1
ATOM 1303 C C . GLY A 1 178 ? 46.596 -25.943 -18.746 1.00 25.12 178 GLY A C 1
ATOM 1304 O O . GLY A 1 178 ? 45.971 -26.775 -18.076 1.00 31.31 178 GLY A O 1
ATOM 1305 N N . ASN A 1 179 ? 46.337 -25.685 -20.028 1.00 26.15 179 ASN A N 1
ATOM 1306 C CA . ASN A 1 179 ? 45.310 -26.350 -20.823 1.00 27.10 179 ASN A CA 1
ATOM 1307 C C . ASN A 1 179 ? 45.802 -26.632 -22.225 1.00 26.32 179 ASN A C 1
ATOM 1308 O O . ASN A 1 179 ? 46.233 -25.717 -22.927 1.00 26.97 179 ASN A O 1
ATOM 1313 N N . ILE A 1 180 ? 45.671 -27.889 -22.636 1.00 22.80 180 ILE A N 1
ATOM 1314 C CA . ILE A 1 180 ? 46.014 -28.344 -23.977 1.00 22.13 180 ILE A CA 1
ATOM 1315 C C . ILE A 1 180 ? 44.718 -28.742 -24.663 1.00 21.06 180 ILE A C 1
ATOM 1316 O O . ILE A 1 180 ? 43.982 -29.597 -24.162 1.00 19.96 180 ILE A O 1
ATOM 1321 N N . LYS A 1 181 ? 44.433 -28.129 -25.804 1.00 26.09 181 LYS A N 1
ATOM 1322 C CA . LYS A 1 181 ? 43.195 -28.372 -26.536 1.00 21.89 181 LYS A CA 1
ATOM 1323 C C . LYS A 1 181 ? 43.540 -29.041 -27.861 1.00 24.23 181 LYS A C 1
ATOM 1324 O O . LYS A 1 181 ? 44.178 -28.429 -28.724 1.00 27.19 181 LYS A O 1
ATOM 1330 N N . LEU A 1 182 ? 43.119 -30.291 -28.023 1.00 23.50 182 LEU A N 1
ATOM 1331 C CA . LEU A 1 182 ? 43.274 -31.012 -29.278 1.00 25.48 182 LEU A CA 1
ATOM 1332 C C . LEU A 1 182 ? 41.934 -30.998 -29.998 1.00 27.02 182 LEU A C 1
ATOM 1333 O O . LEU A 1 182 ? 40.978 -31.653 -29.566 1.00 27.10 182 LEU A O 1
ATOM 1338 N N . SER A 1 183 ? 41.869 -30.257 -31.092 1.00 31.15 183 SER A N 1
ATOM 1339 C CA . SER A 1 183 ? 40.653 -30.220 -31.875 1.00 27.81 183 SER A CA 1
ATOM 1340 C C . SER A 1 183 ? 40.563 -31.475 -32.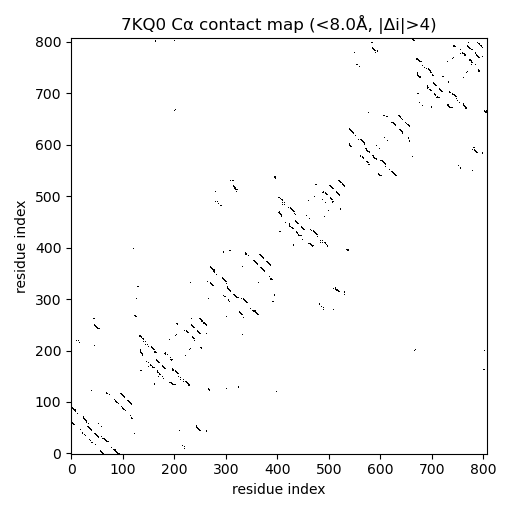728 1.00 28.31 183 SER A C 1
ATOM 1341 O O . SER A 1 183 ? 41.573 -32.109 -33.048 1.00 22.63 183 SER A O 1
ATOM 1344 N N . GLN A 1 184 ? 39.335 -31.854 -33.057 1.00 28.14 184 GLN A N 1
ATOM 1345 C CA . GLN A 1 184 ? 39.129 -32.989 -33.939 1.00 27.05 184 GLN A CA 1
ATOM 1346 C C . GLN A 1 184 ? 39.817 -32.720 -35.268 1.00 24.01 184 GLN A C 1
ATOM 1347 O O . GLN A 1 184 ? 39.720 -31.621 -35.816 1.00 35.70 184 GLN A O 1
ATOM 1353 N N . THR A 1 185 ? 40.542 -33.714 -35.765 1.00 28.72 185 THR A N 1
ATOM 1354 C CA . THR A 1 185 ? 41.320 -33.539 -36.984 1.00 25.73 185 THR A CA 1
ATOM 1355 C C . THR A 1 185 ? 40.418 -33.128 -38.141 1.00 30.43 185 THR A C 1
ATOM 1356 O O . THR A 1 185 ? 39.403 -33.774 -38.419 1.00 31.32 185 THR A O 1
ATOM 1360 N N . SER A 1 186 ? 40.779 -32.029 -38.798 1.00 33.91 186 SER A N 1
ATOM 1361 C CA . SER A 1 186 ? 39.966 -31.502 -39.883 1.00 29.94 186 SER A CA 1
ATOM 1362 C C . SER A 1 186 ? 40.300 -32.152 -41.216 1.00 28.58 186 SER A C 1
ATOM 1363 O O . SER A 1 186 ? 39.403 -32.405 -42.023 1.00 32.46 186 SER A O 1
ATOM 1366 N N . ASN A 1 187 ? 41.574 -32.411 -41.473 1.00 33.10 187 ASN A N 1
ATOM 1367 C CA . ASN A 1 187 ? 42.020 -33.091 -42.685 1.00 32.91 187 ASN A CA 1
ATOM 1368 C C . ASN A 1 187 ? 42.594 -34.446 -42.280 1.00 32.30 187 ASN A C 1
ATOM 1369 O O . ASN A 1 187 ? 43.787 -34.571 -42.004 1.00 41.43 187 ASN A O 1
ATOM 1374 N N . VAL A 1 188 ? 41.735 -35.461 -42.229 1.00 34.13 188 VAL A N 1
ATOM 1375 C CA . VAL A 1 188 ? 42.171 -36.788 -41.813 1.00 34.04 188 VAL A CA 1
ATOM 1376 C C . VAL A 1 188 ? 42.841 -37.487 -42.988 1.00 34.54 188 VAL A C 1
ATOM 1377 O O . VAL A 1 188 ? 42.175 -38.132 -43.804 1.00 35.77 188 VAL A O 1
ATOM 1379 N N . ASP A 1 189 ? 44.167 -37.382 -43.068 1.00 39.65 189 ASP A N 1
ATOM 1380 C CA . ASP A 1 189 ? 44.927 -38.023 -44.138 1.00 36.93 189 ASP A CA 1
ATOM 1381 C C . ASP A 1 189 ? 45.363 -39.429 -43.736 1.00 43.76 189 ASP A C 1
ATOM 1382 O O . ASP A 1 189 ? 45.010 -40.409 -44.399 1.00 40.23 189 ASP A O 1
ATOM 1384 N N . LYS A 1 190 ? 46.125 -39.540 -42.649 1.00 46.27 190 LYS A N 1
ATOM 1385 C CA . LYS A 1 190 ? 46.551 -40.821 -42.098 1.00 39.19 190 LYS A CA 1
ATOM 1386 C C . LYS A 1 190 ? 45.754 -41.074 -40.830 1.00 42.64 190 LYS A C 1
ATOM 1387 O O . LYS A 1 190 ? 45.841 -40.289 -39.878 1.00 42.70 190 LYS A O 1
ATOM 1393 N N . GLU A 1 191 ? 44.985 -42.169 -40.815 1.00 40.30 191 GLU A N 1
ATOM 1394 C CA . GLU A 1 191 ? 44.122 -42.451 -39.672 1.00 41.34 191 GLU A CA 1
ATOM 1395 C C . GLU A 1 191 ? 44.921 -42.560 -38.381 1.00 42.20 191 GLU A C 1
ATOM 1396 O O . GLU A 1 191 ? 44.412 -42.229 -37.304 1.00 37.93 191 GLU A O 1
ATOM 1398 N N . GLU A 1 192 ? 46.178 -42.998 -38.473 1.00 42.95 192 GLU A N 1
ATOM 1399 C CA . GLU A 1 192 ? 47.051 -43.075 -37.310 1.00 44.51 192 GLU A CA 1
ATOM 1400 C C . GLU A 1 192 ? 47.440 -41.698 -36.781 1.00 36.33 192 GLU A C 1
ATOM 1401 O O . GLU A 1 192 ? 47.806 -41.583 -35.607 1.00 34.26 192 GLU A O 1
ATOM 1407 N N . GLU A 1 193 ? 47.391 -40.665 -37.622 1.00 39.06 193 GLU A N 1
ATOM 1408 C CA . GLU A 1 193 ? 47.813 -39.317 -37.262 1.00 34.46 193 GLU A CA 1
ATOM 1409 C C . GLU A 1 193 ? 46.666 -38.422 -36.813 1.00 30.72 193 GLU A C 1
ATOM 1410 O O . GLU A 1 193 ? 46.887 -37.229 -36.587 1.00 34.40 193 GLU A O 1
ATOM 1416 N N . ALA A 1 194 ? 45.452 -38.949 -36.694 1.00 29.00 194 ALA A N 1
ATOM 1417 C CA . ALA A 1 194 ? 44.274 -38.115 -36.520 1.00 28.18 194 ALA A CA 1
ATOM 1418 C C . ALA A 1 194 ? 43.735 -38.186 -35.096 1.00 30.73 194 ALA A C 1
ATOM 1419 O O . ALA A 1 194 ? 43.950 -39.163 -34.374 1.00 34.90 194 ALA A O 1
ATOM 1421 N N . VAL A 1 195 ? 43.041 -37.121 -34.702 1.00 29.45 195 VAL A N 1
ATOM 1422 C CA . VAL A 1 195 ? 42.274 -37.056 -33.465 1.00 22.46 195 VAL A CA 1
ATOM 1423 C C . VAL A 1 195 ? 40.801 -37.110 -33.841 1.00 28.94 195 VAL A C 1
ATOM 1424 O O . VAL A 1 195 ? 40.279 -36.184 -34.473 1.00 29.03 195 VAL A O 1
ATOM 1428 N N . THR A 1 196 ? 40.128 -38.193 -33.469 1.00 29.37 196 THR A N 1
ATOM 1429 C CA . THR A 1 196 ? 38.715 -38.370 -33.767 1.00 23.14 196 THR A CA 1
ATOM 1430 C C . THR A 1 196 ? 37.951 -38.597 -32.473 1.00 23.54 196 THR A C 1
ATOM 1431 O O . THR A 1 196 ? 38.420 -39.309 -31.582 1.00 30.33 196 THR A O 1
ATOM 1435 N N . ILE A 1 197 ? 36.778 -37.978 -32.361 1.00 23.94 197 ILE A N 1
ATOM 1436 C CA . ILE A 1 197 ? 35.953 -38.080 -31.164 1.00 21.08 197 ILE A CA 1
ATOM 1437 C C . ILE A 1 197 ? 34.578 -38.595 -31.552 1.00 28.69 197 ILE A C 1
ATOM 1438 O O . ILE A 1 197 ? 33.931 -38.046 -32.452 1.00 33.03 197 ILE A O 1
ATOM 1443 N N . GLU A 1 198 ? 34.140 -39.646 -30.870 1.00 28.69 198 GLU A N 1
ATOM 1444 C CA . GLU A 1 198 ? 32.781 -40.151 -30.973 1.00 25.41 198 GLU A CA 1
ATOM 1445 C C . GLU A 1 198 ? 32.087 -39.895 -29.643 1.00 24.42 198 GLU A C 1
ATOM 1446 O O . GLU A 1 198 ? 32.489 -40.449 -28.615 1.00 2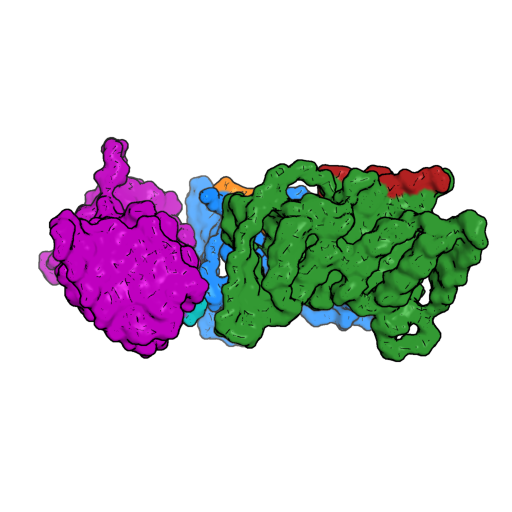7.68 198 GLU A O 1
ATOM 1448 N N . MET A 1 199 ? 31.046 -39.070 -29.665 1.00 26.72 199 MET A N 1
ATOM 1449 C CA . MET A 1 199 ? 30.416 -38.597 -28.445 1.00 26.37 199 MET A CA 1
ATOM 1450 C C . MET A 1 199 ? 28.928 -38.905 -28.460 1.00 29.77 199 MET A C 1
ATOM 1451 O O . MET A 1 199 ? 28.265 -38.775 -29.492 1.00 33.51 199 MET A O 1
ATOM 1456 N N . ASN A 1 200 ? 28.409 -39.300 -27.302 1.00 26.53 200 ASN A N 1
ATOM 1457 C CA . ASN A 1 200 ? 26.979 -39.278 -27.031 1.00 29.82 200 ASN A CA 1
ATOM 1458 C C . ASN A 1 200 ? 26.623 -38.108 -26.127 1.00 27.28 200 ASN A C 1
ATOM 1459 O O . ASN A 1 200 ? 25.703 -37.345 -26.425 1.00 31.37 200 ASN A O 1
ATOM 1464 N N . GLU A 1 201 ? 27.355 -37.956 -25.026 1.00 31.64 201 GLU A N 1
ATOM 1465 C CA . GLU A 1 201 ? 27.273 -36.829 -24.119 1.00 35.29 201 GLU A CA 1
ATOM 1466 C C . GLU A 1 201 ? 28.707 -36.422 -23.812 1.00 36.38 201 GLU A C 1
ATOM 1467 O O . GLU A 1 201 ? 29.589 -37.288 -23.705 1.00 30.83 201 GLU A O 1
ATOM 1470 N N . PRO A 1 202 ? 28.976 -35.123 -23.700 1.00 29.73 202 PRO A N 1
ATOM 1471 C CA . PRO A 1 202 ? 30.310 -34.683 -23.283 1.00 25.05 202 PRO A CA 1
ATOM 1472 C C . PRO A 1 202 ? 30.635 -35.200 -21.893 1.00 30.01 202 PRO A C 1
ATOM 1473 O O . PRO A 1 202 ? 29.751 -35.364 -21.048 1.00 30.15 202 PRO A O 1
ATOM 1477 N N . VAL A 1 203 ? 31.917 -35.484 -21.663 1.00 30.12 203 VAL A N 1
ATOM 1478 C CA . VAL A 1 203 ? 32.345 -36.065 -20.396 1.00 23.47 203 VAL A CA 1
ATOM 1479 C C . VAL A 1 203 ? 33.514 -35.249 -19.863 1.00 23.42 203 VAL A C 1
ATOM 1480 O O . VAL A 1 203 ? 34.309 -34.698 -20.626 1.00 27.69 203 VAL A O 1
ATOM 1484 N N . GLN A 1 204 ? 33.618 -35.178 -18.540 1.00 23.05 204 GLN A N 1
ATOM 1485 C CA . GLN A 1 204 ? 34.669 -34.412 -17.881 1.00 24.04 204 GLN A CA 1
ATOM 1486 C C . GLN A 1 204 ? 35.053 -35.142 -16.606 1.00 25.79 204 GLN A C 1
ATOM 1487 O O . GLN A 1 204 ? 34.200 -35.348 -15.737 1.00 24.10 204 GLN A O 1
ATOM 1493 N N . LEU A 1 205 ? 36.321 -35.546 -16.502 1.00 25.61 205 LEU A N 1
ATOM 1494 C CA . LEU A 1 205 ? 36.774 -36.359 -15.378 1.00 23.42 205 LEU A CA 1
ATOM 1495 C C . LEU A 1 205 ? 38.188 -35.958 -14.972 1.00 23.36 205 LEU A C 1
ATOM 1496 O O . LEU A 1 205 ? 38.948 -35.408 -15.765 1.00 20.57 205 LEU A O 1
ATOM 1501 N N . THR A 1 206 ? 38.539 -36.242 -13.718 1.00 25.99 206 THR A N 1
ATOM 1502 C CA . THR A 1 206 ? 39.847 -35.916 -13.160 1.00 19.68 206 THR A CA 1
ATOM 1503 C C . THR A 1 206 ? 40.599 -37.193 -12.799 1.00 25.17 206 THR A C 1
ATOM 1504 O O . THR A 1 206 ? 40.034 -38.098 -12.176 1.00 22.84 206 THR A O 1
ATOM 1508 N N . PHE A 1 207 ? 41.879 -37.254 -13.165 1.00 24.44 207 PHE A N 1
ATOM 1509 C CA . PHE A 1 207 ? 42.680 -38.456 -12.974 1.00 21.85 207 PHE A CA 1
ATOM 1510 C C . PHE A 1 207 ? 44.060 -38.096 -12.438 1.00 25.41 207 PHE A C 1
ATOM 1511 O O . PHE A 1 207 ? 44.525 -36.960 -12.558 1.00 26.85 207 PHE A O 1
ATOM 1519 N N . ALA A 1 208 ? 44.710 -39.091 -11.834 1.00 26.40 208 ALA A N 1
ATOM 1520 C CA . ALA A 1 208 ? 46.065 -38.929 -11.320 1.00 25.92 208 ALA A CA 1
ATOM 1521 C C . ALA A 1 208 ? 47.081 -39.160 -12.430 1.00 23.42 208 ALA A C 1
ATOM 1522 O O . ALA A 1 208 ? 47.060 -40.199 -13.095 1.00 22.99 208 ALA A O 1
ATOM 1524 N N . LEU A 1 209 ? 47.991 -38.199 -12.610 1.00 30.76 209 LEU A N 1
ATOM 1525 C CA . LEU A 1 209 ? 48.931 -38.262 -13.724 1.00 23.69 209 LEU A CA 1
ATOM 1526 C C . LEU A 1 209 ? 50.000 -39.335 -13.547 1.00 22.54 209 LEU A C 1
ATOM 1527 O O . LEU A 1 209 ? 50.547 -39.808 -14.548 1.00 24.63 209 LEU A O 1
ATOM 1532 N N . ARG A 1 210 ? 50.302 -39.745 -12.313 1.00 21.15 210 ARG A N 1
ATOM 1533 C CA . ARG A 1 210 ? 51.320 -40.773 -12.117 1.00 27.01 210 ARG A CA 1
ATOM 1534 C C . ARG A 1 210 ? 50.903 -42.075 -12.790 1.00 23.20 210 ARG A C 1
ATOM 1535 O O . ARG A 1 210 ? 51.689 -42.705 -13.509 1.00 27.08 210 ARG A O 1
ATOM 1543 N N . TYR A 1 211 ? 49.648 -42.480 -12.587 1.00 28.92 211 TYR A N 1
ATOM 1544 C CA . TYR A 1 211 ? 49.160 -43.699 -13.220 1.00 20.22 211 TYR A CA 1
ATOM 1545 C C . TYR A 1 211 ? 49.136 -43.571 -14.733 1.00 17.27 211 TYR A C 1
ATOM 1546 O O . TYR A 1 211 ? 49.481 -44.517 -15.439 1.00 23.24 211 TYR A O 1
ATOM 1555 N N . LEU A 1 212 ? 48.760 -42.404 -15.255 1.00 19.97 212 LEU A N 1
ATOM 1556 C CA . LEU A 1 212 ? 48.748 -42.232 -16.706 1.00 21.02 212 LEU A CA 1
ATOM 1557 C C . LEU A 1 212 ? 50.153 -42.325 -17.289 1.00 21.89 212 LEU A C 1
ATOM 1558 O O . LEU A 1 212 ? 50.344 -42.861 -18.391 1.00 22.00 212 LEU A O 1
ATOM 1563 N N . ASN A 1 213 ? 51.146 -41.807 -16.569 1.00 20.53 213 ASN A N 1
ATOM 1564 C CA . ASN A 1 213 ? 52.526 -41.935 -17.017 1.00 22.79 213 ASN A CA 1
ATOM 1565 C C . ASN A 1 213 ? 53.041 -43.361 -16.896 1.00 26.64 213 ASN A C 1
ATOM 1566 O O . ASN A 1 213 ? 54.005 -43.718 -17.581 1.00 28.38 213 ASN A O 1
ATOM 1571 N N . PHE A 1 214 ? 52.442 -44.171 -16.023 1.00 26.60 214 PHE A N 1
ATOM 1572 C CA . PHE A 1 214 ? 52.703 -45.607 -16.091 1.00 19.16 214 PHE A CA 1
ATOM 1573 C C . PHE A 1 214 ? 52.043 -46.219 -17.325 1.00 20.93 214 PHE A C 1
ATOM 1574 O O . PHE A 1 214 ? 52.641 -47.057 -18.008 1.00 23.60 214 PHE A O 1
ATOM 1582 N N . PHE A 1 215 ? 50.819 -45.784 -17.639 1.00 21.82 215 PHE A N 1
ATOM 1583 C CA . PHE A 1 215 ? 50.081 -46.331 -18.779 1.00 19.61 215 PHE A CA 1
ATOM 1584 C C . PHE A 1 215 ? 50.838 -46.114 -20.077 1.00 20.88 215 PHE A C 1
ATOM 1585 O O . PHE A 1 215 ? 50.934 -47.020 -20.912 1.00 22.98 215 PHE A O 1
ATOM 1593 N N . THR A 1 216 ? 51.374 -44.910 -20.264 1.00 21.93 216 THR A N 1
ATOM 1594 C CA . THR A 1 216 ? 52.002 -44.525 -21.523 1.00 19.83 216 THR A CA 1
ATOM 1595 C C . THR A 1 216 ? 53.266 -45.318 -21.833 1.00 25.88 216 THR A C 1
ATOM 1596 O O . THR A 1 216 ? 53.860 -45.104 -22.898 1.00 23.24 216 THR A O 1
ATOM 1600 N N . LYS A 1 217 ? 53.704 -46.207 -20.937 1.00 24.16 217 LYS A N 1
ATOM 1601 C CA . LYS A 1 217 ? 54.789 -47.126 -21.263 1.00 22.00 217 LYS A CA 1
ATOM 1602 C C . LYS A 1 217 ? 54.397 -48.139 -22.328 1.00 22.29 217 LYS A C 1
ATOM 1603 O O . LYS A 1 217 ? 55.275 -48.826 -22.857 1.00 24.30 217 LYS A O 1
ATOM 1609 N N . ALA A 1 218 ? 53.110 -48.245 -22.654 1.00 20.46 218 ALA A N 1
ATOM 1610 C CA . ALA A 1 218 ? 52.651 -49.096 -23.741 1.00 18.04 218 ALA A CA 1
ATOM 1611 C C . ALA A 1 218 ? 52.731 -48.418 -25.099 1.00 20.86 218 ALA A C 1
ATOM 1612 O O . ALA A 1 218 ? 52.372 -49.042 -26.102 1.00 21.58 218 ALA A O 1
ATOM 1614 N N . THR A 1 219 ? 53.196 -47.172 -25.152 1.00 22.47 219 THR A N 1
ATOM 1615 C CA . THR A 1 219 ? 53.275 -46.443 -26.417 1.00 18.93 219 THR A CA 1
ATOM 1616 C C . THR A 1 219 ? 53.956 -47.212 -27.547 1.00 20.55 219 THR A C 1
ATOM 1617 O O . THR A 1 219 ? 53.463 -47.131 -28.685 1.00 23.28 219 THR A O 1
ATOM 1621 N N . PRO A 1 220 ? 55.060 -47.942 -27.338 1.00 20.76 220 PRO A N 1
ATOM 1622 C CA . PRO A 1 220 ? 55.668 -48.668 -28.470 1.00 17.93 220 PRO A CA 1
ATOM 1623 C C . PRO A 1 220 ? 54.783 -49.754 -29.056 1.00 20.85 220 PRO A C 1
ATOM 1624 O O . PRO A 1 220 ? 55.066 -50.229 -30.161 1.00 21.84 220 PRO A O 1
ATOM 1628 N N . LEU A 1 221 ? 53.737 -50.183 -28.347 1.00 25.79 221 LEU A N 1
ATOM 1629 C CA . LEU A 1 221 ? 52.878 -51.243 -28.863 1.00 23.29 221 LEU A CA 1
ATOM 1630 C C . LEU A 1 221 ? 51.952 -50.747 -29.963 1.00 25.02 221 LEU A C 1
ATOM 1631 O O . LEU A 1 221 ? 51.589 -51.518 -30.857 1.00 29.51 221 LEU A O 1
ATOM 1636 N N . SER A 1 222 ? 51.555 -49.480 -29.921 1.00 22.15 222 SER A N 1
ATOM 1637 C CA . SER A 1 222 ? 50.564 -48.987 -30.862 1.00 24.31 222 SER A CA 1
ATOM 1638 C C . SER A 1 222 ? 50.886 -47.557 -31.265 1.00 28.73 222 SER A C 1
ATOM 1639 O O . SER A 1 222 ? 51.389 -46.765 -30.466 1.00 30.04 222 SER A O 1
ATOM 1642 N N . SER A 1 223 ? 50.590 -47.236 -32.523 1.00 26.46 223 SER A N 1
ATOM 1643 C CA . SER A 1 223 ? 50.703 -45.867 -33.003 1.00 24.85 223 SER A CA 1
ATOM 1644 C C . SER A 1 223 ? 49.524 -45.000 -32.585 1.00 28.13 223 SER A C 1
ATOM 1645 O O . SER A 1 223 ? 49.599 -43.773 -32.716 1.00 26.69 223 SER A O 1
ATOM 1648 N N . THR A 1 224 ? 48.436 -45.604 -32.114 1.00 25.59 224 THR A N 1
ATOM 1649 C CA . THR A 1 224 ? 47.278 -44.863 -31.650 1.00 24.30 224 THR A CA 1
ATOM 1650 C C . THR A 1 224 ? 46.872 -45.365 -30.272 1.00 25.00 224 THR A C 1
ATOM 1651 O O . THR A 1 224 ? 47.184 -46.488 -29.869 1.00 24.75 224 THR A O 1
ATOM 1655 N N . VAL A 1 225 ? 46.164 -44.504 -29.558 1.00 24.72 225 VAL A N 1
ATOM 1656 C CA . VAL A 1 225 ? 45.587 -44.818 -28.263 1.00 22.10 225 VAL A CA 1
ATOM 1657 C C . VAL A 1 225 ? 44.137 -44.354 -28.274 1.00 25.81 225 VAL A C 1
ATOM 1658 O O . VAL A 1 225 ? 43.798 -43.345 -28.911 1.00 23.85 225 VAL A O 1
ATOM 1662 N N . THR A 1 226 ? 43.274 -45.114 -27.600 1.00 25.42 226 THR A N 1
ATOM 1663 C CA . THR A 1 226 ? 41.861 -44.775 -27.483 1.00 22.15 226 THR A CA 1
ATOM 1664 C C . THR A 1 226 ? 41.513 -44.580 -26.013 1.00 20.82 226 THR A C 1
ATOM 1665 O O . THR A 1 226 ? 41.801 -45.444 -25.185 1.00 25.20 226 THR A O 1
ATOM 1669 N N . LEU A 1 227 ? 40.907 -43.446 -25.693 1.00 22.76 227 LEU A N 1
ATOM 1670 C CA . LEU A 1 227 ? 40.445 -43.133 -24.347 1.00 23.24 227 LEU A CA 1
ATOM 1671 C C . LEU A 1 227 ? 38.924 -43.181 -24.318 1.00 21.04 227 LEU A C 1
ATOM 1672 O O . LEU A 1 227 ? 38.265 -42.508 -25.114 1.00 26.90 227 LEU A O 1
ATOM 1677 N N . SER A 1 228 ? 38.372 -43.971 -23.403 1.00 19.11 228 SER A N 1
ATOM 1678 C CA . SER A 1 228 ? 36.936 -44.170 -23.276 1.00 15.62 228 SER A CA 1
ATOM 1679 C C . SER A 1 228 ? 36.483 -43.657 -21.920 1.00 18.99 228 SER A C 1
ATOM 1680 O O . SER A 1 228 ? 37.006 -44.090 -20.883 1.00 19.95 228 SER A O 1
ATOM 1683 N N . MET A 1 229 ? 35.497 -42.760 -21.933 1.00 17.22 229 MET A N 1
ATOM 1684 C CA . MET A 1 229 ? 35.050 -42.051 -20.745 1.00 21.21 229 MET A CA 1
ATOM 1685 C C . MET A 1 229 ? 33.531 -42.057 -20.671 1.00 22.17 229 MET A C 1
ATOM 1686 O O . MET A 1 229 ? 32.854 -41.752 -21.659 1.00 28.18 229 MET A O 1
ATOM 1691 N N . SER A 1 230 ? 33.008 -42.370 -19.491 1.00 20.84 230 SER A N 1
ATOM 1692 C CA . SER A 1 230 ? 31.627 -42.097 -19.129 1.00 23.38 230 SER A CA 1
ATOM 1693 C C . SER A 1 230 ? 31.625 -41.453 -17.753 1.00 25.50 230 SER A C 1
ATOM 1694 O O . SER A 1 230 ? 32.621 -41.496 -17.029 1.00 26.97 230 SER A O 1
ATOM 1697 N N . ALA A 1 231 ? 30.500 -40.837 -17.402 1.00 31.65 231 ALA A N 1
ATOM 1698 C CA . ALA A 1 231 ? 30.413 -40.136 -16.130 1.00 29.87 231 ALA A CA 1
ATOM 1699 C C . ALA A 1 231 ? 30.560 -41.106 -14.965 1.00 33.69 231 ALA A C 1
ATOM 1700 O O . ALA A 1 231 ? 29.877 -42.132 -14.905 1.00 40.59 231 ALA A O 1
ATOM 1702 N N . ASP A 1 232 ? 31.472 -40.775 -14.049 1.00 40.95 232 ASP A N 1
ATOM 1703 C CA . ASP A 1 232 ? 31.711 -41.539 -12.821 1.00 43.13 232 ASP A CA 1
ATOM 1704 C C . ASP A 1 232 ? 31.873 -43.037 -13.096 1.00 47.40 232 ASP A C 1
ATOM 1705 O O . ASP A 1 232 ? 31.363 -43.888 -12.363 1.00 42.76 232 ASP A O 1
ATOM 1710 N N . VAL A 1 233 ? 32.581 -43.354 -14.178 1.00 40.53 233 VAL A N 1
ATOM 1711 C CA . VAL A 1 233 ? 33.083 -44.683 -14.474 1.00 32.59 233 VAL A CA 1
ATOM 1712 C C . VAL A 1 233 ? 34.566 -44.562 -14.791 1.00 36.21 233 VAL A C 1
ATOM 1713 O O . VAL A 1 233 ? 34.979 -43.596 -15.447 1.00 33.06 233 VAL A O 1
ATOM 1715 N N . PRO A 1 234 ? 35.393 -45.501 -14.333 1.00 33.32 234 PRO A N 1
ATOM 1716 C CA . PRO A 1 234 ? 36.833 -45.379 -14.575 1.00 25.56 234 PRO A CA 1
ATOM 1717 C C . PRO A 1 234 ? 37.133 -45.321 -16.064 1.00 24.09 234 PRO A C 1
ATOM 1718 O O . PRO A 1 234 ? 36.487 -45.982 -16.879 1.00 27.04 234 PRO A O 1
ATOM 1722 N N . LEU A 1 235 ? 38.136 -44.526 -16.407 1.00 23.33 235 LEU A N 1
ATOM 1723 C CA . LEU A 1 235 ? 38.524 -44.336 -17.793 1.00 23.40 235 LEU A CA 1
ATOM 1724 C C . LEU A 1 235 ? 39.279 -45.549 -18.312 1.00 22.43 235 LEU A C 1
ATOM 1725 O O . LEU A 1 235 ? 39.951 -46.258 -17.556 1.00 21.31 235 LEU A O 1
ATOM 1730 N N . VAL A 1 236 ? 39.130 -45.804 -19.611 1.00 20.99 236 VAL A N 1
ATOM 1731 C CA . VAL A 1 236 ? 39.828 -46.896 -20.284 1.00 19.03 236 VAL A CA 1
ATOM 1732 C C . VAL A 1 236 ? 40.815 -46.303 -21.282 1.00 19.75 236 VAL A C 1
ATOM 1733 O O . VAL A 1 236 ? 40.436 -45.487 -22.129 1.00 23.54 236 VAL A O 1
ATOM 1737 N N . VAL A 1 237 ? 42.075 -46.715 -21.183 1.00 21.12 237 VAL A N 1
ATOM 1738 C CA . VAL A 1 237 ? 43.139 -46.310 -22.097 1.00 21.65 237 VAL A CA 1
ATOM 1739 C C . VAL A 1 237 ? 43.573 -47.570 -22.830 1.00 21.39 237 VAL A C 1
ATOM 1740 O O . VAL A 1 237 ? 44.117 -48.494 -22.213 1.00 23.13 237 VAL A O 1
ATOM 1744 N N . GLU A 1 238 ? 43.309 -47.629 -24.133 1.00 19.68 238 GLU A N 1
ATOM 1745 C CA . GLU A 1 238 ? 43.451 -48.851 -24.911 1.00 20.53 238 GLU A CA 1
ATOM 1746 C C . GLU A 1 238 ? 44.526 -48.705 -25.976 1.00 21.54 238 GLU A C 1
ATOM 1747 O O . GLU A 1 238 ? 44.478 -47.771 -26.790 1.00 19.38 238 GLU A O 1
ATOM 1753 N N . TYR A 1 239 ? 45.472 -49.650 -25.971 1.00 23.05 239 TYR A N 1
ATOM 1754 C CA . TYR A 1 239 ? 46.475 -49.817 -27.016 1.00 22.94 239 TYR A CA 1
ATOM 1755 C C . TYR A 1 239 ? 46.240 -51.161 -27.691 1.00 23.98 239 TYR A C 1
ATOM 1756 O O . TYR A 1 239 ? 46.327 -52.208 -27.040 1.00 26.99 239 TYR A O 1
ATOM 1765 N N . LYS A 1 240 ? 45.952 -51.137 -28.989 1.00 29.95 240 LYS A N 1
ATOM 1766 C CA . LYS A 1 240 ? 45.771 -52.369 -29.745 1.00 28.72 240 LYS A CA 1
ATOM 1767 C C . LYS A 1 240 ? 47.123 -52.930 -30.168 1.00 29.57 240 LYS A C 1
ATOM 1768 O O . LYS A 1 240 ? 47.942 -52.222 -30.761 1.00 28.07 240 LYS A O 1
ATOM 1770 N N . ILE A 1 241 ? 47.357 -54.201 -29.850 1.00 30.45 241 ILE A N 1
ATOM 1771 C CA . ILE A 1 241 ? 48.524 -54.940 -30.314 1.00 24.55 241 ILE A CA 1
ATOM 1772 C C . ILE A 1 241 ? 48.099 -55.603 -31.621 1.00 28.93 241 ILE A C 1
ATOM 1773 O O . ILE A 1 241 ? 47.353 -56.585 -31.619 1.00 36.15 241 ILE A O 1
ATOM 1778 N N . ALA A 1 242 ? 48.569 -55.049 -32.738 1.00 32.23 242 ALA A N 1
ATOM 1779 C CA . ALA A 1 242 ? 47.994 -55.310 -34.054 1.00 32.44 242 ALA A CA 1
ATOM 1780 C C . ALA A 1 242 ? 47.875 -56.797 -34.357 1.00 37.65 242 ALA A C 1
ATOM 1781 O O . ALA A 1 242 ? 48.828 -57.560 -34.179 1.00 41.47 242 ALA A O 1
ATOM 1783 N N . ASP A 1 243 ? 46.684 -57.197 -34.811 1.00 37.74 243 ASP A N 1
ATOM 1784 C CA . ASP A 1 243 ? 46.407 -58.557 -35.281 1.00 40.77 243 ASP A CA 1
ATOM 1785 C C . ASP A 1 243 ? 46.696 -59.613 -34.220 1.00 45.95 243 ASP A C 1
ATOM 1786 O O . ASP A 1 243 ? 47.020 -60.758 -34.547 1.00 43.03 243 ASP A O 1
ATOM 1788 N N . MET A 1 244 ? 46.587 -59.248 -32.943 1.00 35.38 244 MET A N 1
ATOM 1789 C CA . MET A 1 244 ? 46.803 -60.227 -31.885 1.00 29.40 244 MET A CA 1
ATOM 1790 C C . MET A 1 244 ? 45.936 -59.963 -30.663 1.00 29.16 244 MET A C 1
ATOM 1791 O O . MET A 1 244 ? 45.387 -60.899 -30.076 1.00 31.28 244 MET A O 1
ATOM 1796 N N . GLY A 1 245 ? 45.825 -58.704 -30.252 1.00 28.84 245 GLY A N 1
ATOM 1797 C CA . GLY A 1 245 ? 45.020 -58.400 -29.084 1.00 24.82 245 GLY A CA 1
ATOM 1798 C C . GLY A 1 245 ? 45.134 -56.971 -28.604 1.00 22.79 245 GLY A C 1
ATOM 1799 O O . GLY A 1 245 ? 45.231 -56.050 -29.414 1.00 24.88 245 GLY A O 1
ATOM 1800 N N . HIS A 1 246 ? 45.116 -56.765 -27.291 1.00 22.65 246 HIS A N 1
ATOM 1801 C CA . HIS A 1 246 ? 45.158 -55.401 -26.775 1.00 26.16 246 HIS A CA 1
ATOM 1802 C C . HIS A 1 246 ? 45.684 -55.367 -25.346 1.00 23.73 246 HIS A C 1
ATOM 1803 O O . HIS A 1 246 ? 45.764 -56.387 -24.653 1.00 24.10 246 HIS A O 1
ATOM 1810 N N . LEU A 1 247 ? 46.015 -54.151 -24.910 1.00 25.60 247 LEU A N 1
ATOM 1811 C CA . LEU A 1 247 ? 46.323 -53.835 -23.521 1.00 22.50 247 LEU A CA 1
ATOM 1812 C C . LEU A 1 247 ? 45.466 -52.649 -23.104 1.00 21.66 247 LEU A C 1
ATOM 1813 O O . LEU A 1 247 ? 45.523 -51.586 -23.736 1.00 27.82 247 LEU A O 1
ATOM 1818 N N . LYS A 1 248 ? 44.674 -52.833 -22.050 1.00 24.58 248 LYS A N 1
ATOM 1819 C CA . LYS A 1 248 ? 43.744 -51.827 -21.558 1.00 19.29 248 LYS A CA 1
ATOM 1820 C C . LYS A 1 248 ? 44.106 -51.455 -20.130 1.00 18.84 248 LYS A C 1
ATOM 1821 O O . LYS A 1 248 ? 44.249 -52.334 -19.271 1.00 22.37 248 LYS A O 1
ATOM 1827 N N . TYR A 1 249 ? 44.207 -50.157 -19.868 1.00 18.78 249 TYR A N 1
ATOM 1828 C CA . TYR A 1 249 ? 44.432 -49.631 -18.530 1.00 18.67 249 TYR A CA 1
ATOM 1829 C C . TYR A 1 249 ? 43.169 -48.926 -18.063 1.00 19.17 249 TYR A C 1
ATOM 1830 O O . TYR A 1 249 ? 42.645 -48.054 -18.757 1.00 19.88 249 TYR A O 1
ATOM 1839 N N . TYR A 1 250 ? 42.703 -49.280 -16.881 1.00 22.67 250 TYR A N 1
ATOM 1840 C CA . TYR A 1 250 ? 41.532 -48.663 -16.286 1.00 16.98 250 TYR A CA 1
ATOM 1841 C C . TYR A 1 250 ? 41.998 -47.801 -15.129 1.00 19.41 250 TYR A C 1
ATOM 1842 O O . TYR A 1 250 ? 42.826 -48.238 -14.324 1.00 21.88 250 TYR A O 1
ATOM 1851 N N . LEU A 1 251 ? 41.500 -46.571 -15.070 1.00 21.60 251 LEU A N 1
ATOM 1852 C CA . LEU A 1 251 ? 41.894 -45.631 -14.027 1.00 18.11 251 LEU A CA 1
ATOM 1853 C C . LEU A 1 251 ? 40.651 -45.085 -13.343 1.00 19.84 251 LEU A C 1
ATOM 1854 O O . LEU A 1 251 ? 39.769 -44.526 -14.001 1.00 21.57 251 LEU A O 1
ATOM 1859 N N . ALA A 1 252 ? 40.571 -45.270 -12.033 1.00 22.84 252 ALA A N 1
ATOM 1860 C CA . ALA A 1 252 ? 39.467 -44.709 -11.278 1.00 21.79 252 ALA A CA 1
ATOM 1861 C C . ALA A 1 252 ? 39.624 -43.194 -11.174 1.00 30.54 252 ALA A C 1
ATOM 1862 O O . ALA A 1 252 ? 40.729 -42.698 -10.931 1.00 24.55 252 ALA A O 1
ATOM 1864 N N . PRO A 1 253 ? 38.547 -42.433 -11.346 1.00 36.86 253 PRO A N 1
ATOM 1865 C CA . PRO A 1 253 ? 38.669 -40.976 -11.342 1.00 26.28 253 PRO A CA 1
ATOM 1866 C C . PRO A 1 253 ? 38.655 -40.408 -9.932 1.00 26.19 253 PRO A C 1
ATOM 1867 O O . PRO A 1 253 ? 38.288 -41.071 -8.960 1.00 26.80 253 PRO A O 1
ATOM 1871 N N . LYS A 1 254 ? 39.077 -39.151 -9.838 1.00 24.90 254 LYS A N 1
ATOM 1872 C CA . LYS A 1 254 ? 38.923 -38.377 -8.616 1.00 27.22 254 LYS A CA 1
ATOM 1873 C C . LYS A 1 254 ? 37.598 -37.629 -8.690 1.00 26.49 254 LYS A C 1
ATOM 1874 O O . LYS A 1 254 ? 37.362 -36.856 -9.625 1.00 21.70 254 LYS A O 1
ATOM 1880 N N . ILE A 1 255 ? 36.730 -37.881 -7.718 1.00 29.23 255 ILE A N 1
ATOM 1881 C CA . ILE A 1 255 ? 35.345 -37.432 -7.745 1.00 31.46 255 ILE A CA 1
ATOM 1882 C C . ILE A 1 255 ? 35.116 -36.467 -6.591 1.00 37.81 255 ILE A C 1
ATOM 1883 O O . ILE A 1 255 ? 35.561 -36.714 -5.464 1.00 36.55 255 ILE A O 1
ATOM 1887 N N . GLU A 1 256 ? 34.426 -35.364 -6.874 1.00 38.88 256 GLU A N 1
ATOM 1888 C CA . GLU A 1 256 ? 34.051 -34.408 -5.842 1.00 47.89 256 GLU A CA 1
ATOM 1889 C C . GLU A 1 256 ? 32.746 -34.843 -5.189 1.00 48.70 256 GLU A C 1
ATOM 1890 O O . GLU A 1 256 ? 31.852 -35.375 -5.850 1.00 47.38 256 GLU A O 1
ATOM 1892 N N . ASP A 1 257 ? 32.646 -34.619 -3.884 1.00 58.13 257 ASP A N 1
ATOM 1893 C CA . ASP A 1 257 ? 31.465 -35.027 -3.132 1.00 52.20 257 ASP A CA 1
ATOM 1894 C C . ASP A 1 257 ? 30.272 -34.128 -3.429 1.00 56.40 257 ASP A C 1
ATOM 1895 O O . ASP A 1 257 ? 29.126 -34.575 -3.392 1.00 73.30 257 ASP A O 1
ATOM 1900 N N . ARG B 2 2 ? 37.297 -34.278 -5.156 1.00 45.57 142 ARG B N 1
ATOM 1901 C CA . ARG B 2 2 ? 38.018 -34.088 -3.905 1.00 37.72 142 ARG B CA 1
ATOM 1902 C C . ARG B 2 2 ? 38.380 -35.418 -3.240 1.00 37.59 142 ARG B C 1
ATOM 1903 O O . ARG B 2 2 ? 38.802 -35.443 -2.084 1.00 40.32 142 ARG B O 1
ATOM 1911 N N . ARG B 2 3 ? 38.222 -36.523 -3.970 1.00 34.88 143 ARG B N 1
ATOM 1912 C CA . ARG B 2 3 ? 38.558 -37.839 -3.437 1.00 35.59 143 ARG B CA 1
ATOM 1913 C C . ARG B 2 3 ? 38.934 -38.784 -4.569 1.00 28.48 143 ARG B C 1
ATOM 1914 O O . ARG B 2 3 ? 38.206 -38.893 -5.557 1.00 25.88 143 ARG B O 1
ATOM 1916 N N . GLN B 2 4 ? 40.063 -39.468 -4.410 1.00 27.16 144 GLN B N 1
ATOM 1917 C CA . GLN B 2 4 ? 40.500 -40.482 -5.363 1.00 28.48 144 GLN B CA 1
ATOM 1918 C C . GLN B 2 4 ? 39.733 -41.776 -5.107 1.00 30.35 144 GLN B C 1
ATOM 1919 O O . GLN B 2 4 ? 39.774 -42.314 -3.996 1.00 26.69 144 GLN B O 1
ATOM 1925 N N . THR B 2 5 ? 39.032 -42.272 -6.122 1.00 29.97 145 THR B N 1
ATOM 1926 C CA . THR B 2 5 ? 38.247 -43.487 -5.965 1.00 25.71 145 THR B CA 1
ATOM 1927 C C . THR B 2 5 ? 39.077 -44.718 -6.332 1.00 26.96 145 THR B C 1
ATOM 1928 O O . THR B 2 5 ? 40.145 -44.625 -6.939 1.00 26.11 145 THR B O 1
ATOM 1932 N N . SER B 2 6 ? 38.564 -45.888 -5.967 1.00 26.74 146 SER B N 1
ATOM 1933 C CA . SER B 2 6 ? 39.208 -47.156 -6.274 1.00 26.24 146 SER B CA 1
ATOM 1934 C C . SER B 2 6 ? 38.432 -47.889 -7.358 1.00 25.78 146 SER B C 1
ATOM 1935 O O . SER B 2 6 ? 37.243 -47.647 -7.573 1.00 30.35 146 SER B O 1
ATOM 1938 N N . MET B 2 7 ? 39.126 -48.805 -8.038 1.00 25.65 147 MET B N 1
ATOM 1939 C CA . MET B 2 7 ? 38.465 -49.625 -9.045 1.00 23.98 147 MET B CA 1
ATOM 1940 C C . MET B 2 7 ? 37.337 -50.441 -8.431 1.00 24.20 147 MET B C 1
ATOM 1941 O O . MET B 2 7 ? 36.359 -50.762 -9.114 1.00 24.21 147 MET B O 1
ATOM 1946 N N . THR B 2 8 ? 37.439 -50.759 -7.140 1.00 25.62 148 THR B N 1
ATOM 1947 C CA . THR B 2 8 ? 36.408 -51.538 -6.472 1.00 24.84 148 THR B CA 1
ATOM 1948 C C . THR B 2 8 ? 35.177 -50.712 -6.145 1.00 26.81 148 THR B C 1
ATOM 1949 O O . THR B 2 8 ? 34.141 -51.284 -5.791 1.00 32.69 148 THR B O 1
ATOM 1953 N N . ASP B 2 9 ? 35.267 -49.388 -6.242 1.00 28.88 149 ASP B N 1
ATOM 1954 C CA . ASP B 2 9 ? 34.084 -48.552 -6.106 1.00 29.26 149 ASP B CA 1
ATOM 1955 C C . ASP B 2 9 ? 33.152 -48.673 -7.302 1.00 29.55 149 ASP B C 1
ATOM 1956 O O . ASP B 2 9 ? 32.033 -48.153 -7.251 1.00 29.43 149 ASP B O 1
ATOM 1961 N N . TYR B 2 10 ? 33.587 -49.320 -8.376 1.00 26.35 150 TYR B N 1
ATOM 1962 C CA . TYR B 2 10 ? 32.799 -49.436 -9.592 1.00 26.06 150 TYR B CA 1
ATOM 1963 C C . TYR B 2 10 ? 32.532 -50.873 -10.001 1.00 29.23 150 TYR B C 1
ATOM 1964 O O . TYR B 2 10 ? 31.464 -51.167 -10.543 1.00 32.46 150 TYR B O 1
ATOM 1973 N N . TYR B 2 11 ? 33.479 -51.774 -9.765 1.00 31.48 151 TYR B N 1
ATOM 1974 C CA . TYR B 2 11 ? 33.400 -53.140 -10.253 1.00 30.27 151 TYR B CA 1
ATOM 1975 C C . TYR B 2 11 ? 33.584 -54.129 -9.115 1.00 29.52 151 TYR B C 1
ATOM 1976 O O . TYR B 2 11 ? 34.379 -53.900 -8.200 1.00 29.07 151 TYR B O 1
ATOM 1985 N N . HIS B 2 12 ? 32.850 -55.234 -9.186 1.00 36.59 152 HIS B N 1
ATOM 1986 C CA . HIS B 2 12 ? 32.895 -56.240 -8.139 1.00 34.93 152 HIS B CA 1
ATOM 1987 C C . HIS B 2 12 ? 34.072 -57.180 -8.374 1.00 28.07 152 HIS B C 1
ATOM 1988 O O . HIS B 2 12 ? 34.469 -57.438 -9.515 1.00 32.68 152 HIS B O 1
ATOM 1995 N N . SER B 2 13 ? 34.632 -57.694 -7.281 1.00 31.22 153 SER B N 1
ATOM 1996 C CA . SER B 2 13 ? 35.781 -58.590 -7.378 1.00 43.28 153 SER B CA 1
ATOM 1997 C C . SER B 2 13 ? 35.296 -60.012 -7.637 1.00 42.05 153 SER B C 1
ATOM 1998 O O . SER B 2 13 ? 34.755 -60.657 -6.732 1.00 48.38 153 SER B O 1
ATOM 2000 N N . LYS B 2 14 ? 35.594 -60.519 -8.838 1.00 41.95 154 LYS B N 1
ATOM 2001 C CA . LYS B 2 14 ? 35.244 -61.857 -9.335 1.00 37.57 154 LYS B CA 1
ATOM 2002 C C . LYS B 2 14 ? 35.251 -61.845 -10.863 1.00 40.56 154 LYS B C 1
ATOM 2003 O O . LYS B 2 14 ? 36.281 -62.059 -11.500 1.00 48.72 154 LYS B O 1
ATOM 2005 N N . MET C 1 1 ? 21.625 -43.869 -7.942 1.00 51.38 1 MET C N 1
ATOM 2006 C CA . MET C 1 1 ? 20.504 -44.410 -8.697 1.00 48.22 1 MET C CA 1
ATOM 2007 C C . MET C 1 1 ? 20.895 -45.675 -9.446 1.00 45.99 1 MET C C 1
ATOM 2008 O O . MET C 1 1 ? 21.860 -45.685 -10.205 1.00 53.36 1 MET C O 1
ATOM 2013 N N . PHE C 1 2 ? 20.125 -46.738 -9.232 1.00 46.18 2 PHE C N 1
ATOM 2014 C CA . PHE C 1 2 ? 20.341 -48.024 -9.880 1.00 34.80 2 PHE C CA 1
ATOM 2015 C C . PHE C 1 2 ? 19.060 -48.476 -10.565 1.00 33.87 2 PHE C C 1
ATOM 2016 O O . PHE C 1 2 ? 17.985 -48.436 -9.959 1.00 38.33 2 PHE C O 1
ATOM 2024 N N . GLU C 1 3 ? 19.174 -48.888 -11.828 1.00 28.97 3 GLU C N 1
ATOM 2025 C CA . GLU C 1 3 ? 18.046 -49.447 -12.565 1.00 32.31 3 GLU C CA 1
ATOM 2026 C C . GLU C 1 3 ? 18.543 -50.451 -13.595 1.00 29.51 3 GLU C C 1
ATOM 2027 O O . GLU C 1 3 ? 19.434 -50.140 -14.392 1.00 31.79 3 GLU C O 1
ATOM 2033 N N . ALA C 1 4 ? 17.950 -51.641 -13.589 1.00 28.95 4 ALA C N 1
ATOM 2034 C CA . ALA C 1 4 ? 18.305 -52.703 -14.520 1.00 28.83 4 ALA C CA 1
ATOM 2035 C C . ALA C 1 4 ? 17.039 -53.303 -15.115 1.00 25.59 4 ALA C C 1
ATOM 2036 O O . ALA C 1 4 ? 16.125 -53.695 -14.386 1.00 29.16 4 ALA C O 1
ATOM 2038 N N . ARG C 1 5 ? 17.007 -53.387 -16.439 1.00 29.26 5 ARG C N 1
ATOM 2039 C CA . ARG C 1 5 ? 15.882 -53.896 -17.208 1.00 28.18 5 ARG C CA 1
ATOM 2040 C C . ARG C 1 5 ? 16.292 -55.198 -17.881 1.00 30.93 5 ARG C C 1
ATOM 2041 O O . ARG C 1 5 ? 17.237 -55.211 -18.688 1.00 30.27 5 ARG C O 1
ATOM 2049 N N . LEU C 1 6 ? 15.553 -56.270 -17.569 1.00 28.06 6 LEU C N 1
ATOM 2050 C CA . LEU C 1 6 ? 15.803 -57.628 -18.034 1.00 23.67 6 LEU C CA 1
ATOM 2051 C C . LEU C 1 6 ? 14.567 -58.122 -18.770 1.00 27.79 6 LEU C C 1
ATOM 2052 O O . LEU C 1 6 ? 13.474 -58.171 -18.193 1.00 33.99 6 LEU C O 1
ATOM 2057 N N . VAL C 1 7 ? 14.736 -58.495 -20.039 1.00 31.60 7 VAL C N 1
ATOM 2058 C CA . VAL C 1 7 ? 13.587 -58.915 -20.834 1.00 35.35 7 VAL C CA 1
ATOM 2059 C C . VAL C 1 7 ? 13.112 -60.305 -20.421 1.00 34.79 7 VAL C C 1
ATOM 2060 O O . VAL C 1 7 ? 11.908 -60.542 -20.273 1.00 42.69 7 VAL C O 1
ATOM 2064 N N . GLN C 1 8 ? 14.040 -61.242 -20.226 1.00 33.17 8 GLN C N 1
ATOM 2065 C CA . GLN C 1 8 ? 13.689 -62.615 -19.853 1.00 31.66 8 GLN C CA 1
ATOM 2066 C C . GLN C 1 8 ? 13.536 -62.704 -18.337 1.00 31.38 8 GLN C C 1
ATOM 2067 O O . GLN C 1 8 ? 14.443 -63.099 -17.602 1.00 30.91 8 GLN C O 1
ATOM 2073 N N . GLY C 1 9 ? 12.347 -62.321 -17.867 1.00 31.61 9 GLY C N 1
ATOM 2074 C CA . GLY C 1 9 ? 12.092 -62.282 -16.437 1.00 25.53 9 GLY C CA 1
ATOM 2075 C C . GLY C 1 9 ? 12.118 -63.638 -15.761 1.00 30.12 9 GLY C C 1
ATOM 2076 O O . GLY C 1 9 ? 12.437 -63.729 -14.569 1.00 31.65 9 GLY C O 1
ATOM 2077 N N . SER C 1 10 ? 11.791 -64.705 -16.501 1.00 29.47 10 SER C N 1
ATOM 2078 C CA . SER C 1 10 ? 11.732 -66.037 -15.903 1.00 27.09 10 SER C CA 1
ATOM 2079 C C . SER C 1 10 ? 13.020 -66.372 -15.168 1.00 28.08 10 SER C C 1
ATOM 2080 O O . SER C 1 10 ? 12.988 -66.968 -14.083 1.00 28.38 10 SER C O 1
ATOM 2083 N N . ILE C 1 11 ? 14.161 -65.952 -15.726 1.00 30.39 11 ILE C N 1
ATOM 2084 C CA . ILE C 1 11 ? 15.455 -66.219 -15.102 1.00 22.73 11 ILE C CA 1
ATOM 2085 C C . ILE C 1 11 ? 15.437 -65.763 -13.655 1.00 26.63 11 ILE C C 1
ATOM 2086 O O . ILE C 1 11 ? 15.715 -66.541 -12.732 1.00 31.49 11 ILE C O 1
ATOM 2091 N N . LEU C 1 12 ? 15.032 -64.514 -13.435 1.00 23.22 12 LEU C N 1
ATOM 2092 C CA . LEU C 1 12 ? 14.984 -63.986 -12.081 1.00 25.02 12 LEU C CA 1
ATOM 2093 C C . LEU C 1 12 ? 14.104 -64.858 -11.197 1.00 25.20 12 LEU C C 1
ATOM 2094 O O . LEU C 1 12 ? 14.519 -65.269 -10.105 1.00 26.39 12 LEU C O 1
ATOM 2099 N N . LYS C 1 13 ? 12.912 -65.211 -11.689 1.00 26.79 13 LYS C N 1
ATOM 2100 C CA . LYS C 1 13 ? 12.043 -66.112 -10.941 1.00 27.72 13 LYS C CA 1
ATOM 2101 C C . LYS C 1 13 ? 12.803 -67.370 -10.566 1.00 24.89 13 LYS C C 1
ATOM 2102 O O . LYS C 1 13 ? 12.943 -67.704 -9.381 1.00 23.47 13 LYS C O 1
ATOM 2108 N N . LYS C 1 14 ? 13.390 -68.023 -11.572 1.00 25.61 14 LYS C N 1
ATOM 2109 C CA . LYS C 1 14 ? 14.125 -69.253 -11.327 1.00 23.75 14 LYS C CA 1
ATOM 2110 C C . LYS C 1 14 ? 15.250 -69.014 -10.339 1.00 25.87 14 LYS C C 1
ATOM 2111 O O . LYS C 1 14 ? 15.447 -69.808 -9.407 1.00 26.97 14 LYS C O 1
ATOM 2117 N N . VAL C 1 15 ? 15.949 -67.884 -10.483 1.00 23.88 15 VAL C N 1
ATOM 2118 C CA . VAL C 1 15 ? 17.039 -67.580 -9.565 1.00 25.05 15 VAL C CA 1
ATOM 2119 C C . VAL C 1 15 ? 16.525 -67.599 -8.136 1.00 23.85 15 VAL C C 1
ATOM 2120 O O . VAL C 1 15 ? 17.065 -68.302 -7.272 1.00 24.21 15 VAL C O 1
ATOM 2124 N N . LEU C 1 16 ? 15.419 -66.892 -7.884 1.00 29.49 16 LEU C N 1
ATOM 2125 C CA . LEU C 1 16 ? 14.905 -66.857 -6.521 1.00 29.15 16 LEU C CA 1
ATOM 2126 C C . LEU C 1 16 ? 14.404 -68.231 -6.105 1.00 26.77 16 LEU C C 1
ATOM 2127 O O . LEU C 1 16 ? 14.611 -68.655 -4.960 1.00 29.10 16 LEU C O 1
ATOM 2132 N N . GLU C 1 17 ? 13.822 -68.976 -7.046 1.00 27.05 17 GLU C N 1
ATOM 2133 C CA . GLU C 1 17 ? 13.383 -70.320 -6.707 1.00 30.61 17 GLU C CA 1
ATOM 2134 C C . GLU C 1 17 ? 14.578 -71.202 -6.388 1.00 28.34 17 GLU C C 1
ATOM 2135 O O . GLU C 1 17 ? 14.486 -72.093 -5.537 1.00 30.52 17 GLU C O 1
ATOM 2141 N N . ALA C 1 18 ? 15.718 -70.934 -7.020 1.00 26.41 18 ALA C N 1
ATOM 2142 C CA . ALA C 1 18 ? 16.920 -71.687 -6.711 1.00 26.52 18 ALA C CA 1
ATOM 2143 C C . ALA C 1 18 ? 17.577 -71.252 -5.406 1.00 25.93 18 ALA C C 1
ATOM 2144 O O . ALA C 1 18 ? 18.431 -71.983 -4.897 1.00 28.97 18 ALA C O 1
ATOM 2146 N N . LEU C 1 19 ? 17.181 -70.116 -4.831 1.00 27.54 19 LEU C N 1
ATOM 2147 C CA . LEU C 1 19 ? 17.872 -69.569 -3.668 1.00 24.86 19 LEU C CA 1
ATOM 2148 C C . LEU C 1 19 ? 17.066 -69.611 -2.380 1.00 28.06 19 LEU C C 1
ATOM 2149 O O . LEU C 1 19 ? 17.642 -69.831 -1.312 1.00 29.97 19 LEU C O 1
ATOM 2154 N N . LYS C 1 20 ? 15.748 -69.412 -2.454 1.00 24.81 20 LYS C N 1
ATOM 2155 C CA . LYS C 1 20 ? 14.960 -69.150 -1.252 1.00 25.12 20 LYS C CA 1
ATOM 2156 C C . LYS C 1 20 ? 14.945 -70.329 -0.286 1.00 29.30 20 LYS C C 1
ATOM 2157 O O . LYS C 1 20 ? 14.819 -70.130 0.926 1.00 36.28 20 LYS C O 1
ATOM 2163 N N . ASP C 1 21 ? 15.082 -71.556 -0.783 1.00 33.18 21 ASP C N 1
ATOM 2164 C CA . ASP C 1 21 ? 14.999 -72.704 0.112 1.00 31.71 21 ASP C CA 1
ATOM 2165 C C . ASP C 1 21 ? 16.327 -73.013 0.791 1.00 32.03 21 ASP C C 1
ATOM 2166 O O . ASP C 1 21 ? 16.330 -73.643 1.853 1.00 34.10 21 ASP C O 1
ATOM 2171 N N . LEU C 1 22 ? 17.444 -72.550 0.232 1.00 33.31 22 LEU C N 1
ATOM 2172 C CA . LEU C 1 22 ? 18.753 -72.797 0.822 1.00 30.45 22 LEU C CA 1
ATOM 2173 C C . LEU C 1 22 ? 19.158 -71.711 1.812 1.00 29.82 22 LEU C C 1
ATOM 2174 O O . LEU C 1 22 ? 19.704 -72.018 2.876 1.00 37.17 22 LEU C O 1
ATOM 2179 N N . ILE C 1 23 ? 18.912 -70.446 1.490 1.00 26.83 23 ILE C N 1
ATOM 2180 C CA . ILE C 1 23 ? 19.302 -69.345 2.357 1.00 35.29 23 ILE C CA 1
ATOM 2181 C C . ILE C 1 23 ? 18.123 -68.395 2.504 1.00 33.65 23 ILE C C 1
ATOM 2182 O O . ILE C 1 23 ? 17.414 -68.109 1.533 1.00 41.90 23 ILE C O 1
ATOM 2187 N N . ASN C 1 24 ? 17.929 -67.891 3.719 1.00 33.16 24 ASN C N 1
ATOM 2188 C CA . ASN C 1 24 ? 16.798 -67.030 4.047 1.00 36.27 24 ASN C CA 1
ATOM 2189 C C . ASN C 1 24 ? 17.086 -65.557 3.785 1.00 36.75 24 ASN C C 1
ATOM 2190 O O . ASN C 1 24 ? 16.208 -64.834 3.304 1.00 34.43 24 ASN C O 1
ATOM 2195 N N . GLU C 1 25 ? 18.297 -65.096 4.094 1.00 37.47 25 GLU C N 1
ATOM 2196 C CA . GLU C 1 25 ? 18.660 -63.689 4.007 1.00 38.65 25 GLU C CA 1
ATOM 2197 C C . GLU C 1 25 ? 19.964 -63.549 3.233 1.00 39.48 25 GLU C C 1
ATOM 2198 O O . GLU C 1 25 ? 20.876 -64.365 3.396 1.00 38.86 25 GLU C O 1
ATOM 2204 N N . ALA C 1 26 ? 20.059 -62.515 2.396 1.00 32.25 26 ALA C N 1
ATOM 2205 C CA . ALA C 1 26 ? 21.277 -62.353 1.608 1.00 30.00 26 ALA C CA 1
ATOM 2206 C C . ALA C 1 26 ? 21.501 -60.892 1.238 1.00 33.01 26 ALA C C 1
ATOM 2207 O O . ALA C 1 26 ? 20.572 -60.085 1.196 1.00 31.74 26 ALA C O 1
ATOM 2209 N N . CYS C 1 27 ? 22.760 -60.570 0.947 1.00 34.89 27 CYS C N 1
ATOM 2210 C CA A CYS C 1 27 ? 23.163 -59.228 0.543 0.45 31.07 27 CYS C CA 1
ATOM 2211 C CA B CYS C 1 27 ? 23.163 -59.230 0.545 0.55 31.05 27 CYS C CA 1
ATOM 2212 C C . CYS C 1 27 ? 23.403 -59.209 -0.962 1.00 33.14 27 CYS C C 1
ATOM 2213 O O . CYS C 1 27 ? 24.236 -59.967 -1.473 1.00 35.99 27 CYS C O 1
ATOM 2218 N N . TRP C 1 28 ? 22.675 -58.346 -1.667 1.00 31.24 28 TRP C N 1
ATOM 2219 C CA . TRP C 1 28 ? 22.846 -58.179 -3.103 1.00 30.49 28 TRP C CA 1
ATOM 2220 C C . TRP C 1 28 ? 23.797 -57.020 -3.357 1.00 34.30 28 TRP C C 1
ATOM 2221 O O . TRP C 1 28 ? 23.505 -55.879 -2.981 1.00 35.23 28 TRP C O 1
ATOM 2232 N N . ASP C 1 29 ? 24.923 -57.320 -3.997 1.00 30.89 29 ASP C N 1
ATOM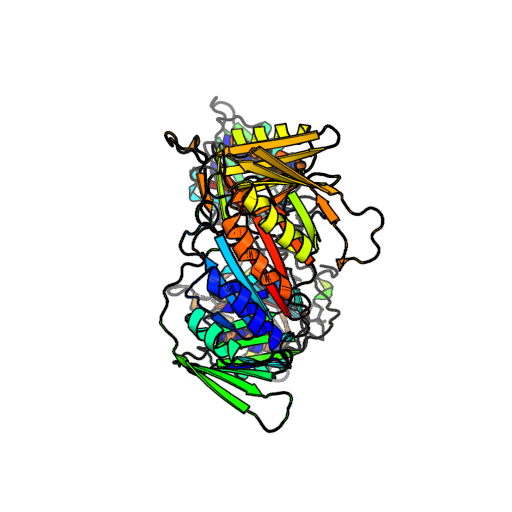 2233 C CA . ASP C 1 29 ? 25.934 -56.334 -4.347 1.00 33.50 29 ASP C CA 1
ATOM 2234 C C . ASP C 1 29 ? 25.662 -55.853 -5.762 1.00 27.61 29 ASP C C 1
ATOM 2235 O O . ASP C 1 29 ? 25.790 -56.617 -6.725 1.00 26.30 29 ASP C O 1
ATOM 2240 N N . ILE C 1 30 ? 25.252 -54.601 -5.880 1.00 31.94 30 ILE C N 1
ATOM 2241 C CA . ILE C 1 30 ? 24.997 -53.973 -7.164 1.00 26.88 30 ILE C CA 1
ATOM 2242 C C . ILE C 1 30 ? 26.201 -53.115 -7.507 1.00 26.88 30 ILE C C 1
ATOM 2243 O O . ILE C 1 30 ? 26.613 -52.258 -6.715 1.00 30.65 30 ILE C O 1
ATOM 2248 N N . SER C 1 31 ? 26.761 -53.343 -8.688 1.00 24.68 31 SER C N 1
ATOM 2249 C CA . SER C 1 31 ? 27.892 -52.576 -9.171 1.00 24.25 31 SER C CA 1
ATOM 2250 C C . SER C 1 31 ? 27.756 -52.456 -10.678 1.00 25.89 31 SER C C 1
ATOM 2251 O O . SER C 1 31 ? 26.813 -52.977 -11.278 1.00 28.01 31 SER C O 1
ATOM 2254 N N . SER C 1 32 ? 28.704 -51.749 -11.290 1.00 27.38 32 SER C N 1
ATOM 2255 C CA . SER C 1 32 ? 28.693 -51.604 -12.737 1.00 25.23 32 SER C CA 1
ATOM 2256 C C . SER C 1 32 ? 28.948 -52.928 -13.447 1.00 27.85 32 SER C C 1
ATOM 2257 O O . SER C 1 32 ? 28.563 -53.080 -14.612 1.00 30.22 32 SER C O 1
ATOM 2260 N N . SER C 1 33 ? 29.570 -53.894 -12.764 1.00 32.00 33 SER C N 1
ATOM 2261 C CA . SER C 1 33 ? 29.780 -55.206 -13.364 1.00 27.28 33 SER C CA 1
ATOM 2262 C C . SER C 1 33 ? 28.481 -55.982 -13.462 1.00 26.33 33 SER C C 1
ATOM 2263 O O . SER C 1 33 ? 28.334 -56.841 -14.339 1.00 22.87 33 SER C O 1
ATOM 2266 N N . GLY C 1 34 ? 27.533 -55.685 -12.585 1.00 27.45 34 GLY C N 1
ATOM 2267 C CA . GLY C 1 34 ? 26.269 -56.375 -12.580 1.00 21.89 34 GLY C CA 1
ATOM 2268 C C . GLY C 1 34 ? 25.856 -56.677 -11.161 1.00 23.46 34 GLY C C 1
ATOM 2269 O O . GLY C 1 34 ? 26.231 -55.964 -10.226 1.00 22.20 34 GLY C O 1
ATOM 2270 N N . VAL C 1 35 ? 25.111 -57.753 -10.994 1.00 23.88 35 VAL C N 1
ATOM 2271 C CA . VAL C 1 35 ? 24.579 -58.157 -9.703 1.00 23.52 35 VAL C CA 1
ATOM 2272 C C . VAL C 1 35 ? 25.398 -59.327 -9.189 1.00 25.05 35 VAL C C 1
ATOM 2273 O O . VAL C 1 35 ? 25.767 -60.227 -9.954 1.00 26.76 35 VAL C O 1
ATOM 2277 N N . ASN C 1 36 ? 25.703 -59.310 -7.898 1.00 25.07 36 ASN C N 1
ATOM 2278 C CA . ASN C 1 36 ? 26.464 -60.380 -7.279 1.00 24.36 36 ASN C CA 1
ATOM 2279 C C . ASN C 1 36 ? 25.847 -60.726 -5.934 1.00 30.24 36 ASN C C 1
ATOM 2280 O O . ASN C 1 36 ? 25.248 -59.878 -5.268 1.00 32.96 36 ASN C O 1
ATOM 2285 N N . LEU C 1 37 ? 25.980 -61.991 -5.548 1.00 27.39 37 LEU C N 1
ATOM 2286 C CA . LEU C 1 37 ? 25.462 -62.436 -4.264 1.00 23.75 37 LEU C CA 1
ATOM 2287 C C . LEU C 1 37 ? 26.311 -63.595 -3.776 1.00 23.31 37 LEU C C 1
ATOM 2288 O O . LEU C 1 37 ? 26.677 -64.469 -4.559 1.00 26.93 37 LEU C O 1
ATOM 2293 N N . GLN C 1 38 ? 26.602 -63.609 -2.479 1.00 25.89 38 GLN C N 1
ATOM 2294 C CA . GLN C 1 38 ? 27.335 -64.719 -1.883 1.00 27.35 38 GLN C CA 1
ATOM 2295 C C . GLN C 1 38 ? 26.827 -64.923 -0.467 1.00 31.31 38 GLN C C 1
ATOM 2296 O O . GLN C 1 38 ? 26.757 -63.967 0.310 1.00 30.05 38 GLN C O 1
ATOM 2302 N N . SER C 1 39 ? 26.496 -66.168 -0.132 1.00 31.37 39 SER C N 1
ATOM 2303 C CA . SER C 1 39 ? 26.010 -66.452 1.211 1.00 27.25 39 SER C CA 1
ATOM 2304 C C . SER C 1 39 ? 26.183 -67.926 1.536 1.00 26.75 39 SER C C 1
ATOM 2305 O O . SER C 1 39 ? 25.910 -68.787 0.699 1.00 26.24 39 SER C O 1
ATOM 2308 N N . MET C 1 40 ? 26.648 -68.201 2.749 1.00 22.61 40 MET C N 1
ATOM 2309 C CA . MET C 1 40 ? 26.560 -69.544 3.290 1.00 23.93 40 MET C CA 1
ATOM 2310 C C . MET C 1 40 ? 25.151 -69.801 3.813 1.00 33.20 40 MET C C 1
ATOM 2311 O O . MET C 1 40 ? 24.414 -68.877 4.171 1.00 28.51 40 MET C O 1
ATOM 2316 N N . ASP C 1 41 ? 24.784 -71.078 3.868 1.00 31.45 41 ASP C N 1
ATOM 2317 C CA . ASP C 1 41 ? 23.546 -71.450 4.527 1.00 30.90 41 ASP C CA 1
ATOM 2318 C C . ASP C 1 41 ? 23.739 -71.367 6.039 1.00 34.24 41 ASP C C 1
ATOM 2319 O O . ASP C 1 41 ? 24.835 -71.096 6.538 1.00 30.41 41 ASP C O 1
ATOM 2324 N N . SER C 1 42 ? 22.655 -71.597 6.782 1.00 33.98 42 SER C N 1
ATOM 2325 C CA . SER C 1 42 ? 22.702 -71.405 8.226 1.00 33.45 42 SER C CA 1
ATOM 2326 C C . SER C 1 42 ? 23.729 -72.311 8.895 1.00 34.66 42 SER C C 1
ATOM 2327 O O . SER C 1 42 ? 24.399 -71.890 9.846 1.00 36.51 42 SER C O 1
ATOM 2330 N N . SER C 1 43 ? 23.898 -73.536 8.395 1.00 31.69 43 SER C N 1
ATOM 2331 C CA . SER C 1 43 ? 24.813 -74.486 9.016 1.00 26.62 43 SER C CA 1
ATOM 2332 C C . SER C 1 43 ? 26.263 -74.287 8.597 1.00 25.74 43 SER C C 1
ATOM 2333 O O . SER C 1 43 ? 27.137 -74.985 9.119 1.00 26.14 43 SER C O 1
ATOM 2336 N N . HIS C 1 44 ? 26.530 -73.384 7.654 1.00 29.67 44 HIS C N 1
ATOM 2337 C CA . HIS C 1 44 ? 27.860 -73.101 7.120 1.00 27.60 44 HIS C CA 1
ATOM 2338 C C . HIS C 1 44 ? 28.464 -74.295 6.392 1.00 26.67 44 HIS C C 1
ATOM 2339 O O . HIS C 1 44 ? 29.675 -74.322 6.142 1.00 28.06 44 HIS C O 1
ATOM 2346 N N . VAL C 1 45 ? 27.654 -75.298 6.065 1.00 23.51 45 VAL C N 1
ATOM 2347 C CA . VAL C 1 45 ? 28.167 -76.446 5.335 1.00 22.55 45 VAL C CA 1
ATOM 2348 C C . VAL C 1 45 ? 28.277 -76.131 3.848 1.00 20.90 45 VAL C C 1
ATOM 2349 O O . VAL C 1 45 ? 29.173 -76.641 3.165 1.00 22.62 45 VAL C O 1
ATOM 2353 N N . SER C 1 46 ? 27.416 -75.253 3.335 1.00 24.23 46 SER C N 1
ATOM 2354 C CA . SER C 1 46 ? 27.362 -74.942 1.914 1.00 22.07 46 SER C CA 1
ATOM 2355 C C . SER C 1 46 ? 27.340 -73.436 1.701 1.00 23.88 46 SER C C 1
ATOM 2356 O O . SER C 1 46 ? 27.086 -72.648 2.616 1.00 24.31 46 SER C O 1
ATOM 2359 N N . LEU C 1 47 ? 27.559 -73.055 0.448 1.00 22.21 47 LEU C N 1
ATOM 2360 C CA . LEU C 1 47 ? 27.658 -71.659 0.058 1.00 21.26 47 LEU C CA 1
ATOM 2361 C C . LEU C 1 47 ? 27.111 -71.511 -1.351 1.00 21.05 47 LEU C C 1
ATOM 2362 O O . LEU C 1 47 ? 27.220 -72.423 -2.167 1.00 23.63 47 LEU C O 1
ATOM 2367 N N . VAL C 1 48 ? 26.516 -70.360 -1.630 1.00 22.29 48 VAL C N 1
ATOM 2368 C CA . VAL C 1 48 ? 26.000 -70.064 -2.956 1.00 21.21 48 VAL C CA 1
ATOM 2369 C C . VAL C 1 48 ? 26.572 -68.730 -3.413 1.00 21.76 48 VAL C C 1
ATOM 2370 O O . VAL C 1 48 ? 26.724 -67.793 -2.617 1.00 24.96 48 VAL C O 1
ATOM 2374 N N . GLN C 1 49 ? 26.935 -68.673 -4.692 1.00 22.99 49 GLN C N 1
ATOM 2375 C CA . GLN C 1 49 ? 27.474 -67.483 -5.329 1.00 22.24 49 GLN C CA 1
ATOM 2376 C C . GLN C 1 49 ? 26.741 -67.276 -6.644 1.00 19.81 49 GLN C C 1
ATOM 2377 O O . GLN C 1 49 ? 26.787 -68.135 -7.529 1.00 21.67 49 GLN C O 1
ATOM 2383 N N . LEU C 1 50 ? 26.066 -66.143 -6.765 1.00 18.71 50 LEU C N 1
ATOM 2384 C CA . LEU C 1 50 ? 25.292 -65.783 -7.940 1.00 18.44 50 LEU C CA 1
ATOM 2385 C C . LEU C 1 50 ? 25.943 -64.592 -8.623 1.00 21.66 50 LEU C C 1
ATOM 2386 O O . LEU C 1 50 ? 26.320 -63.620 -7.960 1.00 28.90 50 LEU C O 1
ATOM 2391 N N . THR C 1 51 ? 26.053 -64.659 -9.946 1.00 19.43 51 THR C N 1
ATOM 2392 C CA . THR C 1 51 ? 26.631 -63.582 -10.738 1.00 20.55 51 THR C CA 1
ATOM 2393 C C . THR C 1 51 ? 25.751 -63.340 -11.950 1.00 22.46 51 THR C C 1
ATOM 2394 O O . THR C 1 51 ? 25.533 -64.254 -12.748 1.00 23.48 51 THR C O 1
ATOM 2398 N N . LEU C 1 52 ? 25.263 -62.112 -12.096 1.00 23.46 52 LEU C N 1
ATOM 2399 C CA . LEU C 1 52 ? 24.434 -61.712 -13.229 1.00 25.79 52 LEU C CA 1
ATOM 2400 C C . LEU C 1 52 ? 25.105 -60.511 -13.882 1.00 25.58 52 LEU C C 1
ATOM 2401 O O . LEU C 1 52 ? 25.036 -59.395 -13.357 1.00 25.19 52 LEU C O 1
ATOM 2406 N N . ARG C 1 53 ? 25.746 -60.731 -15.025 1.00 25.05 53 ARG C N 1
ATOM 2407 C CA . ARG C 1 53 ? 26.552 -59.681 -15.625 1.00 27.35 53 ARG C CA 1
ATOM 2408 C C . ARG C 1 53 ? 25.674 -58.594 -16.230 1.00 28.90 53 ARG C C 1
ATOM 2409 O O . ARG C 1 53 ? 24.554 -58.847 -16.684 1.00 29.02 53 ARG C O 1
ATOM 2417 N N . SER C 1 54 ? 26.193 -57.363 -16.203 1.00 27.09 54 SER C N 1
ATOM 2418 C CA . SER C 1 54 ? 25.458 -56.225 -16.742 1.00 24.70 54 SER C CA 1
ATOM 2419 C C . SER C 1 54 ? 25.121 -56.415 -18.218 1.00 26.48 54 SER C C 1
ATOM 2420 O O . SER C 1 54 ? 24.060 -55.975 -18.675 1.00 30.05 54 SER C O 1
ATOM 2423 N N . GLU C 1 55 ? 26.012 -57.056 -18.985 1.00 25.22 55 GLU C N 1
ATOM 2424 C CA . GLU C 1 55 ? 25.741 -57.263 -20.406 1.00 28.57 55 GLU C CA 1
ATOM 2425 C C . GLU C 1 55 ? 24.499 -58.104 -20.647 1.00 26.78 55 GLU C C 1
ATOM 2426 O O . GLU C 1 55 ? 23.952 -58.075 -21.753 1.00 31.51 55 GLU C O 1
ATOM 2432 N N . GLY C 1 56 ? 24.043 -58.857 -19.646 1.00 24.35 56 GLY C N 1
ATOM 2433 C CA . GLY C 1 56 ? 22.897 -59.717 -19.857 1.00 29.95 56 GLY C CA 1
ATOM 2434 C C . GLY C 1 56 ? 21.564 -59.017 -19.756 1.00 27.62 56 GLY C C 1
ATOM 2435 O O . GLY C 1 56 ? 20.572 -59.525 -20.286 1.00 27.04 56 GLY C O 1
ATOM 2436 N N . PHE C 1 57 ? 21.525 -57.853 -19.114 1.00 26.82 57 PHE C N 1
ATOM 2437 C CA . PHE C 1 57 ? 20.292 -57.093 -18.993 1.00 24.91 57 PHE C CA 1
ATOM 2438 C C . PHE C 1 57 ? 20.073 -56.264 -20.247 1.00 30.88 57 PHE C C 1
ATOM 2439 O O . PHE C 1 57 ? 21.022 -55.893 -20.943 1.00 37.63 57 PHE C O 1
ATOM 2447 N N . ASP C 1 58 ? 18.804 -55.967 -20.530 1.00 36.45 58 ASP C N 1
ATOM 2448 C CA . ASP C 1 58 ? 18.505 -55.126 -21.683 1.00 30.29 58 ASP C CA 1
ATOM 2449 C C . ASP C 1 58 ? 19.040 -53.720 -21.473 1.00 27.95 58 ASP C C 1
ATOM 2450 O O . ASP C 1 58 ? 19.584 -53.113 -22.402 1.00 32.19 58 ASP C O 1
ATOM 2455 N N . THR C 1 59 ? 18.895 -53.183 -20.261 1.00 29.61 59 THR C N 1
ATOM 2456 C CA . THR C 1 59 ? 19.566 -51.942 -19.888 1.00 26.83 59 THR C CA 1
ATOM 2457 C C . THR C 1 59 ? 20.108 -52.078 -18.473 1.00 27.34 59 THR C C 1
ATOM 2458 O O . THR C 1 59 ? 19.522 -52.765 -17.637 1.00 23.76 59 THR C O 1
ATOM 2462 N N . TYR C 1 60 ? 21.242 -51.435 -18.210 1.00 28.47 60 TYR C N 1
ATOM 2463 C CA . TYR C 1 60 ? 21.828 -51.476 -16.876 1.00 27.11 60 TYR C CA 1
ATOM 2464 C C . TYR C 1 60 ? 22.409 -50.112 -16.537 1.00 26.41 60 TYR C C 1
ATOM 2465 O O . TYR C 1 60 ? 23.128 -49.525 -17.350 1.00 29.96 60 TYR C O 1
ATOM 2474 N N . ARG C 1 61 ? 22.125 -49.625 -15.331 1.00 25.36 61 ARG C N 1
ATOM 2475 C CA . ARG C 1 61 ? 22.661 -48.350 -14.880 1.00 23.33 61 ARG C CA 1
ATOM 2476 C C . ARG C 1 61 ? 22.873 -48.424 -13.380 1.00 25.49 61 ARG C C 1
ATOM 2477 O O . ARG C 1 61 ? 21.951 -48.769 -12.639 1.00 33.86 61 ARG C O 1
ATOM 2479 N N . CYS C 1 62 ? 24.090 -48.117 -12.942 1.00 33.07 62 CYS C N 1
ATOM 2480 C CA . CYS C 1 62 ? 24.434 -48.085 -11.527 1.00 37.39 62 CYS C CA 1
ATOM 2481 C C . CYS C 1 62 ? 25.236 -46.826 -11.242 1.00 40.22 62 CYS C C 1
ATOM 2482 O O . CYS C 1 62 ? 26.317 -46.638 -11.809 1.00 50.15 62 CYS C O 1
ATOM 2485 N N . ASP C 1 63 ? 24.710 -45.961 -10.373 1.00 43.04 63 ASP C N 1
ATOM 2486 C CA . ASP C 1 63 ? 25.427 -44.733 -10.043 1.00 48.39 63 ASP C CA 1
ATOM 2487 C C . ASP C 1 63 ? 26.512 -45.001 -9.009 1.00 46.63 63 ASP C C 1
ATOM 2488 O O . ASP C 1 63 ? 27.704 -44.822 -9.280 1.00 56.50 63 ASP C O 1
ATOM 2493 N N . ARG C 1 64 ? 26.114 -45.410 -7.810 1.00 41.16 64 ARG C N 1
ATOM 2494 C CA . ARG C 1 64 ? 27.040 -45.895 -6.802 1.00 45.35 64 ARG C CA 1
ATOM 2495 C C . ARG C 1 64 ? 26.718 -47.354 -6.497 1.00 49.18 64 ARG C C 1
ATOM 2496 O O . ARG C 1 64 ? 25.566 -47.784 -6.606 1.00 50.86 64 ARG C O 1
ATOM 2499 N N . ASN C 1 65 ? 27.745 -48.123 -6.141 1.00 43.34 65 ASN C N 1
ATOM 2500 C CA . ASN C 1 65 ? 27.529 -49.518 -5.781 1.00 41.43 65 ASN C CA 1
ATOM 2501 C C . ASN C 1 65 ? 26.712 -49.618 -4.502 1.00 40.24 65 ASN C C 1
ATOM 2502 O O . ASN C 1 65 ? 26.920 -48.861 -3.551 1.00 45.46 65 ASN C O 1
ATOM 2507 N N . LEU C 1 66 ? 25.794 -50.577 -4.474 1.00 38.38 66 LEU C N 1
ATOM 2508 C CA . LEU C 1 66 ? 24.865 -50.734 -3.367 1.00 36.85 66 LEU C CA 1
ATOM 2509 C C . LEU C 1 66 ? 24.979 -52.137 -2.785 1.00 37.66 66 LEU C C 1
ATOM 2510 O O . LEU C 1 66 ? 25.422 -53.077 -3.449 1.00 41.78 66 LEU C O 1
ATOM 2513 N N . ALA C 1 67 ? 24.573 -52.267 -1.526 1.00 39.04 67 ALA C N 1
ATOM 2514 C CA . ALA C 1 67 ? 24.500 -53.554 -0.843 1.00 37.92 67 ALA C CA 1
ATOM 2515 C C . ALA C 1 67 ? 23.129 -53.644 -0.190 1.00 40.22 67 ALA C C 1
ATOM 2516 O O . ALA C 1 67 ? 22.880 -52.998 0.833 1.00 46.38 67 ALA C O 1
ATOM 2518 N N . MET C 1 68 ? 22.249 -54.447 -0.772 1.00 37.65 68 MET C N 1
ATOM 2519 C CA . MET C 1 68 ? 20.856 -54.521 -0.351 1.00 30.67 68 MET C CA 1
ATOM 2520 C C . MET C 1 68 ? 20.623 -55.791 0.453 1.00 28.61 68 MET C C 1
ATOM 2521 O O . MET C 1 68 ? 20.781 -56.894 -0.074 1.00 31.89 68 MET C O 1
ATOM 2526 N N . GLY C 1 69 ? 20.266 -55.633 1.725 1.00 31.24 69 GLY C N 1
ATOM 2527 C CA . GLY C 1 69 ? 19.868 -56.764 2.540 1.00 29.47 69 GLY C CA 1
ATOM 2528 C C . GLY C 1 69 ? 18.457 -57.192 2.202 1.00 31.73 69 GLY C C 1
ATOM 2529 O O . GLY C 1 69 ? 17.522 -56.393 2.305 1.00 30.03 69 GLY C O 1
ATOM 2530 N N . VAL C 1 70 ? 18.280 -58.449 1.803 1.00 35.27 70 VAL C N 1
ATOM 2531 C CA . VAL C 1 70 ? 17.023 -58.924 1.245 1.00 31.94 70 VAL C CA 1
ATOM 2532 C C . VAL C 1 70 ? 16.613 -60.216 1.936 1.00 29.92 70 VAL C C 1
ATOM 2533 O O . VAL C 1 70 ? 17.417 -61.153 2.043 1.00 33.78 70 VAL C O 1
ATOM 2537 N N . ASN C 1 71 ? 15.369 -60.256 2.412 1.00 35.23 71 ASN C N 1
ATOM 2538 C CA . ASN C 1 71 ? 14.719 -61.514 2.753 1.00 32.23 71 ASN C CA 1
ATOM 2539 C C . ASN C 1 71 ? 14.319 -62.225 1.466 1.00 29.85 71 ASN C C 1
ATOM 2540 O O . ASN C 1 71 ? 13.485 -61.722 0.705 1.00 25.15 71 ASN C O 1
ATOM 2545 N N . LEU C 1 72 ? 14.919 -63.395 1.223 1.00 29.92 72 LEU C N 1
ATOM 2546 C CA . LEU C 1 72 ? 14.745 -64.069 -0.059 1.00 25.50 72 LEU C CA 1
ATOM 2547 C C . LEU C 1 72 ? 13.369 -64.706 -0.192 1.00 28.35 72 LEU C C 1
ATOM 2548 O O . LEU C 1 72 ? 12.879 -64.882 -1.313 1.00 29.54 72 LEU C O 1
ATOM 2553 N N . THR C 1 73 ? 12.743 -65.073 0.929 1.00 28.87 73 THR C N 1
ATOM 2554 C CA . THR C 1 73 ? 11.370 -65.567 0.894 1.00 27.22 73 THR C CA 1
ATOM 2555 C C . THR C 1 73 ? 10.411 -64.476 0.433 1.00 27.99 73 THR C C 1
ATOM 2556 O O . THR C 1 73 ? 9.528 -64.716 -0.399 1.00 28.03 73 THR C O 1
ATOM 2560 N N . SER C 1 74 ? 10.574 -63.264 0.971 1.00 30.06 74 SER C N 1
ATOM 2561 C CA . SER C 1 74 ? 9.757 -62.132 0.547 1.00 25.59 74 SER C CA 1
ATOM 2562 C C . SER C 1 74 ? 9.950 -61.836 -0.935 1.00 26.94 74 SER C C 1
ATOM 2563 O O . SER C 1 74 ? 8.978 -61.593 -1.667 1.00 31.55 74 SER C O 1
ATOM 2566 N N . MET C 1 75 ? 11.199 -61.849 -1.397 1.00 24.13 75 MET C N 1
ATOM 2567 C CA . MET C 1 75 ? 11.456 -61.563 -2.802 1.00 21.80 75 MET C CA 1
ATOM 2568 C C . MET C 1 75 ? 10.886 -62.649 -3.697 1.00 18.64 75 MET C C 1
ATOM 2569 O O . MET C 1 75 ? 10.372 -62.358 -4.781 1.00 23.89 75 MET C O 1
ATOM 2574 N N . SER C 1 76 ? 10.960 -63.906 -3.262 1.00 24.17 76 SER C N 1
ATOM 2575 C CA . SER C 1 76 ? 10.374 -64.979 -4.055 1.00 24.69 76 SER C CA 1
ATOM 2576 C C . SER C 1 76 ? 8.855 -64.873 -4.089 1.00 26.62 76 SER C C 1
ATOM 2577 O O . SER C 1 76 ? 8.233 -65.170 -5.115 1.00 32.47 76 SER C O 1
ATOM 2580 N N . LYS C 1 77 ? 8.238 -64.465 -2.977 1.00 25.18 77 LYS C N 1
ATOM 2581 C CA . LYS C 1 77 ? 6.799 -64.224 -2.989 1.00 26.98 77 LYS C CA 1
ATOM 2582 C C . LYS C 1 77 ? 6.443 -63.135 -3.989 1.00 24.94 77 LYS C C 1
ATOM 2583 O O . LYS C 1 77 ? 5.482 -63.273 -4.754 1.00 27.63 77 LYS C O 1
ATOM 2589 N N . ILE C 1 78 ? 7.225 -62.052 -4.009 1.00 22.26 78 ILE C N 1
ATOM 2590 C CA . ILE C 1 78 ? 6.972 -60.966 -4.953 1.00 22.86 78 ILE C CA 1
ATOM 2591 C C . ILE C 1 78 ? 7.145 -61.448 -6.391 1.00 25.62 78 ILE C C 1
ATOM 2592 O O . ILE C 1 78 ? 6.360 -61.095 -7.279 1.00 32.26 78 ILE C O 1
ATOM 2597 N N . LEU C 1 79 ? 8.168 -62.262 -6.648 1.00 26.63 79 LEU C N 1
ATOM 2598 C CA . LEU C 1 79 ? 8.406 -62.722 -8.013 1.00 29.37 79 LEU C CA 1
ATOM 2599 C C . LEU C 1 79 ? 7.391 -63.768 -8.459 1.00 30.15 79 LEU C C 1
ATOM 2600 O O . LEU C 1 79 ? 7.171 -63.918 -9.668 1.00 33.10 79 LEU C O 1
ATOM 2605 N N . LYS C 1 80 ? 6.746 -64.467 -7.514 1.00 30.30 80 LYS C N 1
ATOM 2606 C CA . LYS C 1 80 ? 5.639 -65.349 -7.880 1.00 33.38 80 LYS C CA 1
ATOM 2607 C C . LYS C 1 80 ? 4.555 -64.587 -8.627 1.00 33.91 80 LYS C C 1
ATOM 2608 O O . LYS C 1 80 ? 3.819 -65.175 -9.430 1.00 36.92 80 LYS C O 1
ATOM 2614 N N . CYS C 1 81 ? 4.444 -63.284 -8.378 1.00 26.91 81 CYS C N 1
ATOM 2615 C CA . CYS C 1 81 ? 3.475 -62.431 -9.045 1.00 25.67 81 CYS C CA 1
ATOM 2616 C C . CYS C 1 81 ? 3.888 -62.051 -10.456 1.00 30.34 81 CYS C C 1
ATOM 2617 O O . CYS C 1 81 ? 3.134 -61.345 -11.133 1.00 31.41 81 CYS C O 1
ATOM 2620 N N . ALA C 1 82 ? 5.062 -62.474 -10.905 1.00 28.14 82 ALA C N 1
ATOM 2621 C CA . ALA C 1 82 ? 5.501 -62.226 -12.267 1.00 29.98 82 ALA C CA 1
ATOM 2622 C C . ALA C 1 82 ? 5.241 -63.447 -13.139 1.00 30.16 82 ALA C C 1
ATOM 2623 O O . ALA C 1 82 ? 5.229 -64.584 -12.661 1.00 34.24 82 ALA C O 1
ATOM 2625 N N . GLY C 1 83 ? 5.018 -63.193 -14.428 1.00 33.38 83 GLY C N 1
ATOM 2626 C CA . GLY C 1 83 ? 4.917 -64.255 -15.402 1.00 32.49 83 GLY C CA 1
ATOM 2627 C C . GLY C 1 83 ? 6.264 -64.573 -16.024 1.00 38.99 83 GLY C C 1
ATOM 2628 O O . GLY C 1 83 ? 7.175 -63.750 -16.022 1.00 35.57 83 GLY C O 1
ATOM 2629 N N . ASN C 1 84 ? 6.382 -65.790 -16.562 1.00 38.47 84 ASN C N 1
ATOM 2630 C CA . ASN C 1 84 ? 7.655 -66.216 -17.135 1.00 41.00 84 ASN C CA 1
ATOM 2631 C C . ASN C 1 84 ? 8.088 -65.353 -18.313 1.00 44.75 84 ASN C C 1
ATOM 2632 O O . ASN C 1 84 ? 9.285 -65.301 -18.620 1.00 41.88 84 ASN C O 1
ATOM 2637 N N . GLU C 1 85 ? 7.156 -64.669 -18.976 1.00 48.70 85 GLU C N 1
ATOM 2638 C CA . GLU C 1 85 ? 7.488 -63.844 -20.129 1.00 47.77 85 GLU C CA 1
ATOM 2639 C C . GLU C 1 85 ? 7.402 -62.345 -19.847 1.00 41.06 85 GLU C C 1
ATOM 2640 O O . GLU C 1 85 ? 7.406 -61.550 -20.791 1.00 48.03 85 GLU C O 1
ATOM 2646 N N . ASP C 1 86 ? 7.334 -61.937 -18.583 1.00 35.85 86 ASP C N 1
ATOM 2647 C CA . ASP C 1 86 ? 7.295 -60.517 -18.257 1.00 37.46 86 ASP C CA 1
ATOM 2648 C C . ASP C 1 86 ? 8.677 -59.886 -18.402 1.00 32.35 86 ASP C C 1
ATOM 2649 O O . ASP C 1 86 ? 9.707 -60.543 -18.237 1.00 33.00 86 ASP C O 1
ATOM 2654 N N . ILE C 1 87 ? 8.689 -58.595 -18.717 1.00 35.11 87 ILE C N 1
ATOM 2655 C CA . ILE C 1 87 ? 9.905 -57.791 -18.659 1.00 31.12 87 ILE C CA 1
ATOM 2656 C C . ILE C 1 87 ? 10.016 -57.209 -17.257 1.00 28.36 87 ILE C C 1
ATOM 2657 O O . ILE C 1 87 ? 9.117 -56.495 -16.800 1.00 33.58 87 ILE C O 1
ATOM 2662 N N . ILE C 1 88 ? 11.110 -57.515 -16.570 1.00 27.03 88 ILE C N 1
ATOM 2663 C CA . ILE C 1 88 ? 11.285 -57.148 -15.171 1.00 25.42 88 ILE C CA 1
ATOM 2664 C C . ILE C 1 88 ? 12.317 -56.033 -15.069 1.00 29.96 88 ILE C C 1
ATOM 2665 O O . ILE C 1 88 ? 13.429 -56.148 -15.597 1.00 33.40 88 ILE C O 1
ATOM 2670 N N . THR C 1 89 ? 11.944 -54.953 -14.396 1.00 27.95 89 THR C N 1
ATOM 2671 C CA . THR C 1 89 ? 12.846 -53.840 -14.132 1.00 28.80 89 THR C CA 1
ATOM 2672 C C . THR C 1 89 ? 13.025 -53.710 -12.627 1.00 32.86 89 THR C C 1
ATOM 2673 O O . THR C 1 89 ? 12.042 -53.622 -11.887 1.00 33.11 89 THR C O 1
ATOM 2677 N N . LEU C 1 90 ? 14.272 -53.737 -12.175 1.00 30.82 90 LEU C N 1
ATOM 2678 C CA . LEU C 1 90 ? 14.609 -53.500 -10.780 1.00 25.93 90 LEU C CA 1
ATOM 2679 C C . LEU C 1 90 ? 15.232 -52.119 -10.640 1.00 29.21 90 LEU C C 1
ATOM 2680 O O . LEU C 1 90 ? 15.998 -51.688 -11.506 1.00 29.71 90 LEU C O 1
ATOM 2685 N N . ARG C 1 91 ? 14.874 -51.406 -9.578 1.00 27.38 91 ARG C N 1
ATOM 2686 C CA . ARG C 1 91 ? 15.465 -50.092 -9.371 1.00 27.72 91 ARG C CA 1
ATOM 2687 C C . ARG C 1 91 ? 15.535 -49.774 -7.886 1.00 28.88 91 ARG C C 1
ATOM 2688 O O . ARG C 1 91 ? 14.680 -50.195 -7.102 1.00 34.01 91 ARG C O 1
ATOM 2696 N N . ALA C 1 92 ? 16.589 -49.061 -7.504 1.00 36.82 92 ALA C N 1
ATOM 2697 C CA . ALA C 1 92 ? 16.760 -48.617 -6.129 1.00 38.05 92 ALA C CA 1
ATOM 2698 C C . ALA C 1 92 ? 17.487 -47.281 -6.119 1.00 44.83 92 ALA C C 1
ATOM 2699 O O . ALA C 1 92 ? 18.337 -47.013 -6.972 1.00 41.14 92 ALA C O 1
ATOM 2701 N N . GLU C 1 93 ? 17.121 -46.436 -5.157 1.00 55.22 93 GLU C N 1
ATOM 2702 C CA . GLU C 1 93 ? 17.797 -45.168 -4.939 1.00 53.33 93 GLU C CA 1
ATOM 2703 C C . GLU C 1 93 ? 19.135 -45.392 -4.238 1.00 59.85 93 GLU C C 1
ATOM 2704 O O . GLU C 1 93 ? 19.450 -46.490 -3.772 1.00 60.23 93 GLU C O 1
ATOM 2710 N N . ASP C 1 94 ? 19.932 -44.322 -4.168 1.00 61.12 94 ASP C N 1
ATOM 2711 C CA . ASP C 1 94 ? 21.251 -44.419 -3.553 1.00 55.49 94 ASP C CA 1
ATOM 2712 C C . ASP C 1 94 ? 21.154 -44.792 -2.078 1.00 55.84 94 ASP C C 1
ATOM 2713 O O . ASP C 1 94 ? 21.927 -45.623 -1.589 1.00 58.39 94 ASP C O 1
ATOM 2718 N N . ASN C 1 95 ? 20.201 -44.206 -1.355 1.00 60.62 95 ASN C N 1
ATOM 2719 C CA . ASN C 1 95 ? 20.017 -44.589 0.040 1.00 66.48 95 ASN C CA 1
ATOM 2720 C C . ASN C 1 95 ? 19.304 -45.927 0.165 1.00 62.02 95 ASN C C 1
ATOM 2721 O O . ASN C 1 95 ? 19.551 -46.664 1.125 1.00 58.66 95 ASN C O 1
ATOM 2723 N N . ALA C 1 96 ? 18.443 -46.256 -0.802 1.00 60.56 96 ALA C N 1
ATOM 2724 C CA . ALA C 1 96 ? 17.800 -47.562 -0.914 1.00 57.00 96 ALA C CA 1
ATOM 2725 C C . ALA C 1 96 ? 17.143 -48.040 0.377 1.00 46.78 96 ALA C C 1
ATOM 2726 O O . ALA C 1 96 ? 17.678 -48.921 1.059 1.00 44.52 96 ALA C O 1
ATOM 2728 N N . ASP C 1 97 ? 15.982 -47.481 0.722 1.00 44.05 97 ASP C N 1
ATOM 2729 C CA . ASP C 1 97 ? 15.210 -48.051 1.818 1.00 36.56 97 ASP C CA 1
ATOM 2730 C C . ASP C 1 97 ? 14.402 -49.257 1.359 0.57 33.94 97 ASP C C 1
ATOM 2731 O O . ASP C 1 97 ? 14.115 -50.150 2.164 1.00 27.04 97 ASP C O 1
ATOM 2732 N N . THR C 1 98 ? 14.047 -49.306 0.073 1.00 32.30 98 THR C N 1
ATOM 2733 C CA . THR C 1 98 ? 13.288 -50.397 -0.524 1.00 28.70 98 THR C CA 1
ATOM 2734 C C . THR C 1 98 ? 13.833 -50.657 -1.921 1.00 28.57 98 THR C C 1
ATOM 2735 O O . THR C 1 98 ? 14.616 -49.875 -2.462 1.00 28.86 98 THR C O 1
ATOM 2739 N N . LEU C 1 99 ? 13.406 -51.770 -2.507 1.00 25.00 99 LEU C N 1
ATOM 2740 C CA . LEU C 1 99 ? 13.743 -52.122 -3.880 1.00 24.03 99 LEU C CA 1
ATOM 2741 C C . LEU C 1 99 ? 12.463 -52.214 -4.696 1.00 28.09 99 LEU C C 1
ATOM 2742 O O . LEU C 1 99 ? 11.511 -52.879 -4.282 1.00 29.44 99 LEU C O 1
ATOM 2747 N N . ALA C 1 100 ? 12.440 -51.572 -5.860 1.00 25.86 100 ALA C N 1
ATOM 2748 C CA . ALA C 1 100 ? 11.254 -51.558 -6.701 1.00 28.19 100 ALA C CA 1
ATOM 2749 C C . ALA C 1 100 ? 11.413 -52.573 -7.822 1.00 26.87 100 ALA C C 1
ATOM 2750 O O . ALA C 1 100 ? 12.467 -52.638 -8.465 1.00 26.85 100 ALA C O 1
ATOM 2752 N N . LEU C 1 101 ? 10.363 -53.360 -8.042 1.00 27.85 101 LEU C N 1
ATOM 2753 C CA . LEU C 1 101 ? 10.302 -54.362 -9.096 1.00 24.01 101 LEU C CA 1
ATOM 2754 C C . LEU C 1 101 ? 9.075 -54.075 -9.947 1.00 27.02 101 LEU C C 1
ATOM 2755 O O . LEU C 1 101 ? 7.953 -54.043 -9.433 1.00 28.78 101 LEU C O 1
ATOM 2760 N N . VAL C 1 102 ? 9.288 -53.866 -11.239 1.00 31.56 102 VAL C N 1
ATOM 2761 C CA . VAL C 1 102 ? 8.224 -53.563 -12.183 1.00 26.55 102 VAL C CA 1
ATOM 2762 C C . VAL C 1 102 ? 8.118 -54.732 -13.150 1.00 26.55 102 VAL C C 1
ATOM 2763 O O . VAL C 1 102 ? 9.106 -55.106 -13.795 1.00 31.02 102 VAL C O 1
ATOM 2767 N N . PHE C 1 103 ? 6.929 -55.318 -13.231 1.00 28.50 103 PHE C N 1
ATOM 2768 C CA . PHE C 1 103 ? 6.644 -56.436 -14.120 1.00 29.31 103 PHE C CA 1
ATOM 2769 C C . PHE C 1 103 ? 5.764 -55.931 -15.253 1.00 29.90 103 PHE C C 1
ATOM 2770 O O . PHE C 1 103 ? 4.631 -55.497 -15.016 1.00 29.92 103 PHE C O 1
ATOM 2778 N N . GLU C 1 104 ? 6.287 -55.983 -16.475 1.00 30.80 104 GLU C N 1
ATOM 2779 C CA . GLU C 1 104 ? 5.561 -55.583 -17.673 1.00 31.18 104 GLU C CA 1
ATOM 2780 C C . GLU C 1 104 ? 5.127 -56.830 -18.433 1.00 37.53 104 GLU C C 1
ATOM 2781 O O . GLU C 1 104 ? 5.965 -57.580 -18.944 1.00 35.52 104 GLU C O 1
ATOM 2787 N N . ALA C 1 105 ? 3.818 -57.061 -18.485 1.00 40.44 105 ALA C N 1
ATOM 2788 C CA . ALA C 1 105 ? 3.286 -58.224 -19.164 1.00 35.38 105 ALA C CA 1
ATOM 2789 C C . ALA C 1 105 ? 3.442 -58.061 -20.673 1.00 46.29 105 ALA C C 1
ATOM 2790 O O . ALA C 1 105 ? 3.525 -56.939 -21.180 1.00 45.73 105 ALA C O 1
ATOM 2792 N N . PRO C 1 106 ? 3.486 -59.169 -21.420 1.00 52.51 106 PRO C N 1
ATOM 2793 C CA . PRO C 1 106 ? 3.539 -59.058 -22.885 1.00 47.24 106 PRO C CA 1
ATOM 2794 C C . PRO C 1 106 ? 2.218 -58.673 -23.523 1.00 54.41 106 PRO C C 1
ATOM 2795 O O . PRO C 1 106 ? 2.191 -58.418 -24.736 1.00 57.18 106 PRO C O 1
ATOM 2799 N N . ASN C 1 107 ? 1.128 -58.606 -22.753 1.00 56.28 107 ASN C N 1
ATOM 2800 C CA . ASN C 1 107 ? -0.129 -58.039 -23.226 1.00 53.94 107 ASN C CA 1
ATOM 2801 C C . ASN C 1 107 ? -0.207 -56.535 -22.999 1.00 58.76 107 ASN C C 1
ATOM 2802 O O . ASN C 1 107 ? -1.298 -56.014 -22.733 1.00 58.21 107 ASN C O 1
ATOM 2804 N N . GLN C 1 108 ? 0.932 -55.836 -23.100 1.00 57.34 108 GLN C N 1
ATOM 2805 C CA . GLN C 1 108 ? 1.143 -54.400 -22.878 1.00 56.51 108 GLN C CA 1
ATOM 2806 C C . GLN C 1 108 ? -0.017 -53.597 -22.289 1.00 55.20 108 GLN C C 1
ATOM 2807 O O . GLN C 1 108 ? -0.111 -52.388 -22.521 1.00 58.47 108 GLN C O 1
ATOM 2810 N N . GLU C 1 109 ? -0.891 -54.239 -21.516 1.00 44.98 109 GLU C N 1
ATOM 2811 C CA . GLU C 1 109 ? -1.935 -53.547 -20.782 1.00 38.77 109 GLU C CA 1
ATOM 2812 C C . GLU C 1 109 ? -1.896 -53.863 -19.297 1.00 41.77 109 GLU C C 1
ATOM 2813 O O . GLU C 1 109 ? -2.765 -53.394 -18.556 1.00 40.43 109 GLU C O 1
ATOM 2815 N N . LYS C 1 110 ? -0.923 -54.649 -18.846 1.00 38.51 110 LYS C N 1
ATOM 2816 C CA . LYS C 1 110 ? -0.805 -55.040 -17.450 1.00 35.93 110 LYS C CA 1
ATOM 2817 C C . LYS C 1 110 ? 0.606 -54.707 -16.995 1.00 34.68 110 LYS C C 1
ATOM 2818 O O . LYS C 1 110 ? 1.580 -55.202 -17.571 1.00 38.97 110 LYS C O 1
ATOM 2824 N N . VAL C 1 111 ? 0.713 -53.835 -16.001 1.00 29.43 111 VAL C N 1
ATOM 2825 C CA . VAL C 1 111 ? 1.978 -53.507 -15.364 1.00 25.21 111 VAL C CA 1
ATOM 2826 C C . VAL C 1 111 ? 1.781 -53.614 -13.862 1.00 25.89 111 VAL C C 1
ATOM 2827 O O . VAL C 1 111 ? 0.746 -53.194 -13.332 1.00 28.79 111 VAL C O 1
ATOM 2831 N N . SER C 1 112 ? 2.752 -54.217 -13.185 1.00 29.75 112 SER C N 1
ATOM 2832 C CA . SER C 1 112 ? 2.717 -54.395 -11.742 1.00 24.96 112 SER C CA 1
ATOM 2833 C C . SER C 1 112 ? 3.923 -53.704 -11.125 1.00 26.93 112 SER C C 1
ATOM 2834 O O . SER C 1 112 ? 5.032 -53.794 -11.656 1.00 29.76 112 SER C O 1
ATOM 2837 N N . ASP C 1 113 ? 3.708 -53.031 -9.996 1.00 25.71 113 ASP C N 1
ATOM 2838 C CA . ASP C 1 113 ? 4.763 -52.325 -9.276 1.00 24.23 113 ASP C CA 1
ATOM 2839 C C . ASP C 1 113 ? 4.808 -52.867 -7.856 1.00 23.73 113 ASP C C 1
ATOM 2840 O O . ASP C 1 113 ? 3.809 -52.787 -7.135 1.00 20.86 113 ASP C O 1
ATOM 2845 N N . TYR C 1 114 ? 5.958 -53.412 -7.455 1.00 24.93 114 TYR C N 1
ATOM 2846 C CA . TYR C 1 114 ? 6.162 -53.947 -6.115 1.00 23.56 114 TYR C CA 1
ATOM 2847 C C . TYR C 1 114 ? 7.325 -53.232 -5.447 1.00 24.95 114 TYR C C 1
ATOM 2848 O O . TYR C 1 114 ? 8.308 -52.886 -6.103 1.00 32.34 114 TYR C O 1
ATOM 2857 N N . GLU C 1 115 ? 7.205 -52.989 -4.148 1.00 24.17 115 GLU C N 1
ATOM 2858 C CA . GLU C 1 115 ? 8.259 -52.349 -3.368 1.00 23.28 115 GLU C CA 1
ATOM 2859 C C . GLU C 1 115 ? 8.602 -53.248 -2.189 1.00 25.72 115 GLU C C 1
ATOM 2860 O O . GLU C 1 115 ? 7.815 -53.372 -1.245 1.00 27.07 115 GLU C O 1
ATOM 2866 N N . MET C 1 116 ? 9.772 -53.871 -2.244 1.00 25.91 116 MET C N 1
ATOM 2867 C CA . MET C 1 116 ? 10.212 -54.783 -1.203 1.00 26.71 116 MET C CA 1
ATOM 2868 C C . MET C 1 116 ? 11.061 -54.043 -0.176 1.00 25.33 116 MET C C 1
ATOM 2869 O O . MET C 1 116 ? 12.023 -53.358 -0.532 1.00 26.29 116 MET C O 1
ATOM 2874 N N . LYS C 1 117 ? 10.700 -54.185 1.093 1.00 25.49 117 LYS C N 1
ATOM 2875 C CA . LYS C 1 117 ? 11.500 -53.614 2.164 1.00 25.51 117 LYS C CA 1
ATOM 2876 C C . LYS C 1 117 ? 12.858 -54.300 2.243 1.00 30.66 117 LYS C C 1
ATOM 2877 O O . LYS C 1 117 ? 12.971 -55.513 2.045 1.00 31.75 117 LYS C O 1
ATOM 2883 N N . LEU C 1 118 ? 13.889 -53.513 2.531 1.00 29.49 118 LEU C N 1
ATOM 2884 C CA . LEU C 1 118 ? 15.242 -54.009 2.722 1.00 23.76 118 LEU C CA 1
ATOM 2885 C C . LEU C 1 118 ? 15.572 -54.057 4.210 1.00 26.50 118 LEU C C 1
ATOM 2886 O O . LEU C 1 118 ? 14.857 -53.509 5.049 1.00 30.22 118 LEU C O 1
ATOM 2891 N N . MET C 1 119 ? 16.659 -54.749 4.539 1.00 29.46 119 MET C N 1
ATOM 2892 C CA . MET C 1 119 ? 17.062 -54.915 5.927 1.00 33.29 119 MET C CA 1
ATOM 2893 C C . MET C 1 119 ? 18.564 -54.719 6.058 1.00 36.40 119 MET C C 1
ATOM 2894 O O . MET C 1 119 ? 19.310 -54.765 5.077 1.00 39.73 119 MET C O 1
ATOM 2896 N N . ASP C 1 120 ? 18.998 -54.480 7.291 1.00 43.42 120 ASP C N 1
ATOM 2897 C CA . ASP C 1 120 ? 20.411 -54.286 7.598 1.00 56.71 120 ASP C CA 1
ATOM 2898 C C . ASP C 1 120 ? 21.006 -55.627 8.011 1.00 49.45 120 ASP C C 1
ATOM 2899 O O . ASP C 1 120 ? 20.646 -56.176 9.058 1.00 48.08 120 ASP C O 1
ATOM 2904 N N . LEU C 1 121 ? 21.922 -56.150 7.201 1.00 42.40 121 LEU C N 1
ATOM 2905 C CA . LEU C 1 121 ? 22.507 -57.464 7.428 1.00 52.80 121 LEU C CA 1
ATOM 2906 C C . LEU C 1 121 ? 23.992 -57.353 7.748 1.00 47.95 121 LEU C C 1
ATOM 2907 O O . LEU C 1 121 ? 24.698 -56.512 7.183 1.00 50.76 121 LEU C O 1
ATOM 2912 N N . ASP C 1 122 ? 24.454 -58.201 8.663 1.00 44.82 122 ASP C N 1
ATOM 2913 C CA . ASP C 1 122 ? 25.876 -58.390 8.941 1.00 56.41 122 ASP C CA 1
ATOM 2914 C C . ASP C 1 122 ? 26.222 -59.779 8.408 1.00 49.98 122 ASP C C 1
ATOM 2915 O O . ASP C 1 122 ? 26.104 -60.780 9.117 1.00 53.04 122 ASP C O 1
ATOM 2917 N N . VAL C 1 123 ? 26.664 -59.832 7.154 1.00 47.04 123 VAL C N 1
ATOM 2918 C CA . VAL C 1 123 ? 26.857 -61.090 6.443 1.00 48.68 123 VAL C CA 1
ATOM 2919 C C . VAL C 1 123 ? 28.331 -61.466 6.434 1.00 55.51 123 VAL C C 1
ATOM 2920 O O . VAL C 1 123 ? 29.210 -60.610 6.262 1.00 53.63 123 VAL C O 1
ATOM 2924 N N . GLU C 1 124 ? 28.598 -62.757 6.623 1.00 55.83 124 GLU C N 1
ATOM 2925 C CA . GLU C 1 124 ? 29.937 -63.324 6.520 1.00 49.77 124 GLU C CA 1
ATOM 2926 C C . GLU C 1 124 ? 30.212 -63.703 5.069 1.00 51.46 124 GLU C C 1
ATOM 2927 O O . GLU C 1 124 ? 29.509 -64.548 4.503 1.00 55.33 124 GLU C O 1
ATOM 2933 N N . GLN C 1 125 ? 31.223 -63.080 4.467 1.00 44.93 125 GLN C N 1
ATOM 2934 C CA . GLN C 1 125 ? 31.616 -63.371 3.094 1.00 42.27 125 GLN C CA 1
ATOM 2935 C C . GLN C 1 125 ? 33.008 -63.991 3.085 1.00 43.71 125 GLN C C 1
ATOM 2936 O O . GLN C 1 125 ? 33.902 -63.544 3.813 1.00 46.97 125 GLN C O 1
ATOM 2941 N N . LEU C 1 126 ? 33.189 -65.017 2.254 1.00 37.75 126 LEU C N 1
ATOM 2942 C CA . LEU C 1 126 ? 34.419 -65.795 2.224 1.00 32.68 126 LEU C CA 1
ATOM 2943 C C . LEU C 1 126 ? 35.233 -65.500 0.971 1.00 33.27 126 LEU C C 1
ATOM 2944 O O . LEU C 1 126 ? 34.689 -65.181 -0.090 1.00 34.19 126 LEU C O 1
ATOM 2949 N N . GLY C 1 127 ? 36.547 -65.633 1.104 1.00 35.03 127 GLY C N 1
ATOM 2950 C CA . GLY C 1 127 ? 37.456 -65.545 -0.019 1.00 26.80 127 GLY C CA 1
ATOM 2951 C C . GLY C 1 127 ? 37.690 -66.898 -0.657 1.00 28.85 127 GLY C C 1
ATOM 2952 O O . GLY C 1 127 ? 38.323 -67.769 -0.054 1.00 28.39 127 GLY C O 1
ATOM 2953 N N . ILE C 1 128 ? 37.156 -67.106 -1.857 1.00 29.39 128 ILE C N 1
ATOM 2954 C CA . ILE C 1 128 ? 37.318 -68.363 -2.582 1.00 29.34 128 ILE C CA 1
ATOM 2955 C C . ILE C 1 128 ? 38.392 -68.150 -3.647 1.00 34.89 128 ILE C C 1
ATOM 2956 O O . ILE C 1 128 ? 38.145 -67.420 -4.620 1.00 37.54 128 ILE C O 1
ATOM 2961 N N . PRO C 1 129 ? 39.574 -68.749 -3.513 1.00 37.81 129 PRO C N 1
ATOM 2962 C CA . PRO C 1 129 ? 40.604 -68.568 -4.539 1.00 34.30 129 PRO C CA 1
ATOM 2963 C C . PRO C 1 129 ? 40.248 -69.311 -5.811 1.00 40.60 129 PRO C C 1
ATOM 2964 O O . PRO C 1 129 ? 39.624 -70.375 -5.785 1.00 49.02 129 PRO C O 1
ATOM 2968 N N . GLU C 1 130 ? 40.649 -68.729 -6.938 1.00 43.08 130 GLU C N 1
ATOM 2969 C CA . GLU C 1 130 ? 40.496 -69.403 -8.218 1.00 41.89 130 GLU C CA 1
ATOM 2970 C C . GLU C 1 130 ? 41.476 -70.569 -8.299 1.00 51.37 130 GLU C C 1
ATOM 2971 O O . GLU C 1 130 ? 42.657 -70.428 -7.959 1.00 50.78 130 GLU C O 1
ATOM 2973 N N . GLN C 1 131 ? 40.974 -71.727 -8.735 1.00 47.95 131 GLN C N 1
ATOM 2974 C CA . GLN C 1 131 ? 41.724 -72.974 -8.699 1.00 41.71 131 GLN C CA 1
ATOM 2975 C C . GLN C 1 131 ? 41.497 -73.778 -9.968 1.00 45.35 131 GLN C C 1
ATOM 2976 O O . GLN C 1 131 ? 40.505 -73.599 -10.679 1.00 43.75 131 GLN C O 1
ATOM 2982 N N . GLU C 1 132 ? 42.409 -74.713 -10.209 1.00 41.84 132 GLU C N 1
ATOM 2983 C CA . GLU C 1 132 ? 42.236 -75.733 -11.229 1.00 41.14 132 GLU C CA 1
ATOM 2984 C C . GLU C 1 132 ? 41.887 -77.010 -10.484 1.00 43.79 132 GLU C C 1
ATOM 2985 O O . GLU C 1 132 ? 42.548 -77.352 -9.498 1.00 37.98 132 GLU C O 1
ATOM 2987 N N . TYR C 1 133 ? 40.856 -77.704 -10.936 1.00 39.90 133 TYR C N 1
ATOM 2988 C CA . TYR C 1 133 ? 40.355 -78.846 -10.192 1.00 32.51 133 TYR C CA 1
ATOM 2989 C C . TYR C 1 133 ? 40.835 -80.154 -10.799 1.00 35.11 133 TYR C C 1
ATOM 2990 O O . TYR C 1 133 ? 41.008 -80.273 -12.015 1.00 36.79 133 TYR C O 1
ATOM 2999 N N . SER C 1 134 ? 41.040 -81.142 -9.924 1.00 37.11 134 SER C N 1
ATOM 3000 C CA . SER C 1 134 ? 41.518 -82.446 -10.370 1.00 38.20 134 SER C CA 1
ATOM 3001 C C . SER C 1 134 ? 40.509 -83.128 -11.279 1.00 41.04 134 SER C C 1
ATOM 3002 O O . SER C 1 134 ? 40.892 -83.929 -12.140 1.00 41.73 134 SER C O 1
ATOM 3005 N N . CYS C 1 135 ? 39.224 -82.824 -11.111 1.00 40.50 135 CYS C N 1
ATOM 3006 C CA . CYS C 1 135 ? 38.182 -83.452 -11.905 1.00 37.50 135 CYS C CA 1
ATOM 3007 C C . CYS C 1 135 ? 37.064 -82.456 -12.169 1.00 33.79 135 CYS C C 1
ATOM 3008 O O . CYS C 1 135 ? 36.653 -81.718 -11.272 1.00 38.85 135 CYS C O 1
ATOM 3011 N N . VAL C 1 136 ? 36.590 -82.430 -13.411 1.00 34.25 136 VAL C N 1
ATOM 3012 C CA . VAL C 1 136 ? 35.468 -81.595 -13.822 1.00 37.28 136 VAL C CA 1
ATOM 3013 C C . VAL C 1 136 ? 34.536 -82.463 -14.654 1.00 39.85 136 VAL C C 1
ATOM 3014 O O . VAL C 1 136 ? 34.966 -83.077 -15.636 1.00 39.70 136 VAL C O 1
ATOM 3018 N N . VAL C 1 137 ? 33.274 -82.535 -14.251 1.00 34.98 137 VAL C N 1
ATOM 3019 C CA . VAL C 1 137 ? 32.266 -83.323 -14.945 1.00 31.87 137 VAL C CA 1
ATOM 3020 C C . VAL C 1 137 ? 31.213 -82.375 -15.496 1.00 31.50 137 VAL C C 1
ATOM 3021 O O . VAL C 1 137 ? 30.707 -81.516 -14.769 1.00 34.61 137 VAL C O 1
ATOM 3025 N N . LYS C 1 138 ? 30.871 -82.543 -16.768 1.00 29.59 138 LYS C N 1
ATOM 3026 C CA . LYS C 1 138 ? 29.797 -81.787 -17.395 1.00 30.87 138 LYS C CA 1
ATOM 3027 C C . LYS C 1 138 ? 28.735 -82.782 -17.824 1.00 31.02 138 LYS C C 1
ATOM 3028 O O . LYS C 1 138 ? 29.039 -83.748 -18.534 1.00 32.57 138 LYS C O 1
ATOM 3030 N N . MET C 1 139 ? 27.506 -82.568 -17.377 1.00 26.91 139 MET C N 1
ATOM 3031 C CA . MET C 1 139 ? 26.463 -83.558 -17.601 1.00 29.35 139 MET C CA 1
ATOM 3032 C C . MET C 1 139 ? 25.135 -82.834 -17.707 1.00 24.39 139 MET C C 1
ATOM 3033 O O . MET C 1 139 ? 25.042 -81.641 -17.400 1.00 27.75 139 MET C O 1
ATOM 3038 N N . PRO C 1 140 ? 24.088 -83.518 -18.166 1.00 24.52 140 PRO C N 1
ATOM 3039 C CA . PRO C 1 140 ? 22.759 -82.902 -18.137 1.00 21.72 140 PRO C CA 1
ATOM 3040 C C . PRO C 1 140 ? 22.337 -82.604 -16.706 1.00 25.71 140 PRO C C 1
ATOM 3041 O O . PRO C 1 140 ? 22.489 -83.435 -15.808 1.00 28.04 140 PRO C O 1
ATOM 3045 N N . SER C 1 141 ? 21.831 -81.387 -16.493 1.00 26.89 141 SER C N 1
ATOM 3046 C CA . SER C 1 141 ? 21.429 -80.981 -15.152 1.00 24.25 141 SER C CA 1
ATOM 3047 C C . SER C 1 141 ? 20.282 -81.836 -14.635 1.00 22.87 141 SER C C 1
ATOM 3048 O O . SER C 1 141 ? 20.219 -82.134 -13.435 1.00 20.12 141 SER C O 1
ATOM 3051 N N . GLY C 1 142 ? 19.378 -82.246 -15.528 1.00 21.79 142 GLY C N 1
ATOM 3052 C CA . GLY C 1 142 ? 18.268 -83.084 -15.112 1.00 22.65 142 GLY C CA 1
ATOM 3053 C C . GLY C 1 142 ? 18.724 -84.465 -14.686 1.00 23.69 142 GLY C C 1
ATOM 3054 O O . GLY C 1 142 ? 18.195 -85.032 -13.728 1.00 23.83 142 GLY C O 1
ATOM 3055 N N . GLU C 1 143 ? 19.711 -85.021 -15.393 1.00 22.51 143 GLU C N 1
ATOM 3056 C CA . GLU C 1 143 ? 20.312 -86.286 -14.981 1.00 22.88 143 GLU C CA 1
ATOM 3057 C C . GLU C 1 143 ? 20.896 -86.194 -13.578 1.00 24.90 143 GLU C C 1
ATOM 3058 O O . GLU C 1 143 ? 20.694 -87.087 -12.751 1.00 28.01 143 GLU C O 1
ATOM 3064 N N . PHE C 1 144 ? 21.611 -85.110 -13.287 1.00 24.22 144 PHE C N 1
ATOM 3065 C CA . PHE C 1 144 ? 22.210 -84.944 -11.969 1.00 19.80 144 PHE C CA 1
ATOM 3066 C C . PHE C 1 144 ? 21.148 -84.788 -10.885 1.00 22.58 144 PHE C C 1
ATOM 3067 O O . PHE C 1 144 ? 21.261 -85.383 -9.802 1.00 25.91 144 PHE C O 1
ATOM 3075 N N . ALA C 1 145 ? 20.116 -83.982 -11.151 1.00 20.69 145 ALA C N 1
ATOM 3076 C CA . ALA C 1 145 ? 19.019 -83.842 -10.196 1.00 21.72 145 ALA C CA 1
ATOM 3077 C C . ALA C 1 145 ? 18.332 -85.177 -9.948 1.00 22.33 145 ALA C C 1
ATOM 3078 O O . ALA C 1 145 ? 18.007 -85.518 -8.803 1.00 21.58 145 ALA C O 1
ATOM 3080 N N . ARG C 1 146 ? 18.091 -85.940 -11.013 1.00 21.23 146 ARG C N 1
ATOM 3081 C CA . ARG C 1 146 ? 17.475 -87.248 -10.865 1.00 23.39 146 ARG C CA 1
ATOM 3082 C C . ARG C 1 146 ? 18.358 -88.180 -10.046 1.00 24.56 146 ARG C C 1
ATOM 3083 O O . ARG C 1 146 ? 17.860 -88.923 -9.195 1.00 30.29 146 ARG C O 1
ATOM 3088 N N . ILE C 1 147 ? 19.674 -88.133 -10.264 1.00 25.33 147 ILE C N 1
ATOM 3089 C CA . ILE C 1 147 ? 20.580 -89.006 -9.519 1.00 24.46 147 ILE C CA 1
ATOM 3090 C C . ILE C 1 147 ? 20.541 -88.672 -8.034 1.00 24.70 147 ILE C C 1
ATOM 3091 O O . ILE C 1 147 ? 20.439 -89.563 -7.182 1.00 28.66 147 ILE C O 1
ATOM 3096 N N . CYS C 1 148 ? 20.619 -87.380 -7.701 1.00 25.88 148 CYS C N 1
ATOM 3097 C CA . CYS C 1 148 ? 20.580 -86.984 -6.293 1.00 22.59 148 CYS C CA 1
ATOM 3098 C C . CYS C 1 148 ? 19.249 -87.354 -5.649 1.00 25.01 148 CYS C C 1
ATOM 3099 O O . CYS C 1 148 ? 19.215 -87.852 -4.514 1.00 24.73 148 CYS C O 1
ATOM 3102 N N . ARG C 1 149 ? 18.141 -87.122 -6.358 1.00 26.94 149 ARG C N 1
ATOM 3103 C CA . ARG C 1 149 ? 16.832 -87.449 -5.805 1.00 23.67 149 ARG C CA 1
ATOM 3104 C C . ARG C 1 149 ? 16.703 -88.945 -5.559 1.00 24.05 149 ARG C C 1
ATOM 3105 O O . ARG C 1 149 ? 16.296 -89.375 -4.475 1.00 25.42 149 ARG C O 1
ATOM 3108 N N . ASP C 1 150 ? 17.087 -89.755 -6.545 1.00 26.55 150 ASP C N 1
ATOM 3109 C CA . ASP C 1 150 ? 16.977 -91.202 -6.410 1.00 25.91 150 ASP C CA 1
ATOM 3110 C C . ASP C 1 150 ? 17.848 -91.714 -5.274 1.00 23.62 150 ASP C C 1
ATOM 3111 O O . ASP C 1 150 ? 17.389 -92.491 -4.430 1.00 25.14 150 ASP C O 1
ATOM 3116 N N . LEU C 1 151 ? 19.112 -91.285 -5.229 1.00 25.86 151 LEU C N 1
ATOM 3117 C CA . LEU C 1 151 ? 20.012 -91.776 -4.193 1.00 22.05 151 LEU C CA 1
ATOM 3118 C C . LEU C 1 151 ? 19.656 -91.260 -2.807 1.00 21.99 151 LEU C C 1
ATOM 3119 O O . LEU C 1 151 ? 20.088 -91.857 -1.818 1.00 26.31 151 LEU C O 1
ATOM 3124 N N . SER C 1 152 ? 18.887 -90.174 -2.696 1.00 25.41 152 SER C N 1
ATOM 3125 C CA . SER C 1 152 ? 18.414 -89.779 -1.373 1.00 24.11 152 SER C CA 1
ATOM 3126 C C . SER C 1 152 ? 17.494 -90.827 -0.755 1.00 22.38 152 SER C C 1
ATOM 3127 O O . SER C 1 152 ? 17.271 -90.800 0.459 1.00 24.31 152 SER C O 1
ATOM 3130 N N . HIS C 1 153 ? 16.963 -91.754 -1.557 1.00 29.66 153 HIS C N 1
ATOM 3131 C CA . HIS C 1 153 ? 16.151 -92.844 -1.025 1.00 32.37 153 HIS C CA 1
ATOM 3132 C C . HIS C 1 153 ? 16.983 -93.905 -0.317 1.00 33.38 153 HIS C C 1
ATOM 3133 O O . HIS C 1 153 ? 16.446 -94.636 0.522 1.00 26.34 153 HIS C O 1
ATOM 3140 N N . ILE C 1 154 ? 18.262 -94.029 -0.659 1.00 29.20 154 ILE C N 1
ATOM 3141 C CA . ILE C 1 154 ? 19.076 -95.126 -0.148 1.00 24.71 154 ILE C CA 1
ATOM 3142 C C . ILE C 1 154 ? 19.856 -94.720 1.098 1.00 27.76 154 ILE C C 1
ATOM 3143 O O . ILE C 1 154 ? 20.035 -95.527 2.014 1.00 30.14 154 ILE C O 1
ATOM 3148 N N . GLY C 1 155 ? 20.341 -93.483 1.161 1.00 26.19 155 GLY C N 1
ATOM 3149 C CA . GLY C 1 155 ? 21.135 -93.064 2.299 1.00 26.23 155 GLY C CA 1
ATOM 3150 C C . GLY C 1 155 ? 21.250 -91.557 2.356 1.00 25.10 155 GLY C C 1
ATOM 3151 O O . GLY C 1 155 ? 20.698 -90.834 1.525 1.00 24.53 155 GLY C O 1
ATOM 3152 N N . ASP C 1 156 ? 21.983 -91.091 3.366 1.00 28.51 156 ASP C N 1
ATOM 3153 C CA . ASP C 1 156 ? 22.155 -89.663 3.600 1.00 31.25 156 ASP C CA 1
ATOM 3154 C C . ASP C 1 156 ? 23.353 -89.081 2.876 1.00 24.00 156 ASP C C 1
ATOM 3155 O O . ASP C 1 156 ? 23.352 -87.888 2.561 1.00 26.11 156 ASP C O 1
ATOM 3160 N N . ALA C 1 157 ? 24.377 -89.886 2.624 1.00 27.34 157 ALA C N 1
ATOM 3161 C CA . ALA C 1 157 ? 25.610 -89.425 2.008 1.00 26.23 157 ALA C CA 1
ATOM 3162 C C . ALA C 1 157 ? 25.822 -90.106 0.665 1.00 24.48 157 ALA C C 1
ATOM 3163 O O . ALA C 1 157 ? 25.417 -91.255 0.460 1.00 31.44 157 ALA C O 1
ATOM 3165 N N . VAL C 1 158 ? 26.472 -89.386 -0.246 1.00 24.20 158 VAL C N 1
ATOM 3166 C CA . VAL C 1 158 ? 26.824 -89.900 -1.564 1.00 23.77 158 VAL C CA 1
ATOM 3167 C C . VAL C 1 158 ? 28.336 -89.815 -1.730 1.00 25.18 158 VAL C C 1
ATOM 3168 O O . VAL C 1 158 ? 28.946 -88.789 -1.408 1.00 27.61 158 VAL C O 1
ATOM 3172 N N . VAL C 1 159 ? 28.935 -90.903 -2.203 1.00 24.39 159 VAL C N 1
ATOM 3173 C CA . VAL C 1 159 ? 30.345 -90.948 -2.565 1.00 19.72 159 VAL C CA 1
ATOM 3174 C C . VAL C 1 159 ? 30.440 -90.771 -4.073 1.00 26.85 159 VAL C C 1
ATOM 3175 O O . VAL C 1 159 ? 29.874 -91.563 -4.835 1.00 27.69 159 VAL C O 1
ATOM 3179 N N . ILE C 1 160 ? 31.113 -89.705 -4.494 1.00 28.50 160 ILE C N 1
ATOM 3180 C CA . ILE C 1 160 ? 31.357 -89.397 -5.896 1.00 26.07 160 ILE C CA 1
ATOM 3181 C C . ILE C 1 160 ? 32.784 -89.811 -6.231 1.00 27.84 160 ILE C C 1
ATOM 3182 O O . ILE C 1 160 ? 33.737 -89.360 -5.580 1.00 33.31 160 ILE C O 1
ATOM 3187 N N . SER C 1 161 ? 32.925 -90.692 -7.224 1.00 28.12 161 SER C N 1
ATOM 3188 C CA . SER C 1 161 ? 34.209 -91.175 -7.729 1.00 28.21 161 SER C CA 1
ATOM 3189 C C . SER C 1 161 ? 34.343 -90.721 -9.175 1.00 31.38 161 SER C C 1
ATOM 3190 O O . SER C 1 161 ? 33.619 -91.200 -10.050 1.00 33.78 161 SER C O 1
ATOM 3193 N N . CYS C 1 162 ? 35.236 -89.777 -9.419 1.00 31.64 162 CYS C N 1
ATOM 3194 C CA . CYS C 1 162 ? 35.512 -89.277 -10.756 1.00 35.86 162 CYS C CA 1
ATOM 3195 C C . CYS C 1 162 ? 36.801 -89.925 -11.252 1.00 41.64 162 CYS C C 1
ATOM 3196 O O . CYS C 1 162 ? 37.862 -89.772 -10.621 1.00 41.88 162 CYS C O 1
ATOM 3199 N N . ALA C 1 163 ? 36.691 -90.691 -12.343 1.00 36.99 163 ALA C N 1
ATOM 3200 C CA . ALA C 1 163 ? 37.793 -91.392 -12.982 1.00 38.67 163 ALA C CA 1
ATOM 3201 C C . ALA C 1 163 ? 37.857 -90.958 -14.447 1.00 38.70 163 ALA C C 1
ATOM 3202 O O . ALA C 1 163 ? 37.113 -90.080 -14.887 1.00 33.85 163 ALA C O 1
ATOM 3204 N N . LYS C 1 164 ? 38.729 -91.612 -15.216 1.00 36.23 164 LYS C N 1
ATOM 3205 C CA . LYS C 1 164 ? 38.969 -91.174 -16.587 1.00 35.67 164 LYS C CA 1
ATOM 3206 C C . LYS C 1 164 ? 37.762 -91.438 -17.475 1.00 31.71 164 LYS C C 1
ATOM 3207 O O . LYS C 1 164 ? 37.388 -90.587 -18.288 1.00 34.54 164 LYS C O 1
ATOM 3209 N N . ASP C 1 165 ? 37.139 -92.603 -17.333 1.00 35.24 165 ASP C N 1
ATOM 3210 C CA . ASP C 1 165 ? 36.059 -93.000 -18.223 1.00 34.90 165 ASP C CA 1
ATOM 3211 C C . ASP C 1 165 ? 34.674 -92.615 -17.716 1.00 29.22 165 ASP C C 1
ATOM 3212 O O . ASP C 1 165 ? 33.712 -92.694 -18.485 1.00 33.40 165 ASP C O 1
ATOM 3217 N N . GLY C 1 166 ? 34.533 -92.223 -16.457 1.00 30.09 166 GLY C N 1
ATOM 3218 C CA . GLY C 1 166 ? 33.217 -91.852 -15.976 1.00 28.24 166 GLY C CA 1
ATOM 3219 C C . GLY C 1 166 ? 33.244 -91.446 -14.522 1.00 25.68 166 GLY C C 1
ATOM 3220 O O . GLY C 1 166 ? 34.300 -91.373 -13.883 1.00 29.24 166 GLY C O 1
ATOM 3221 N N . VAL C 1 167 ? 32.046 -91.191 -14.006 1.00 27.90 167 VAL C N 1
ATOM 3222 C CA . VAL C 1 167 ? 31.839 -90.790 -12.621 1.00 29.27 167 VAL C CA 1
ATOM 3223 C C . VAL C 1 167 ? 30.769 -91.688 -12.014 1.00 25.67 167 VAL C C 1
ATOM 3224 O O . VAL C 1 167 ? 29.741 -91.963 -12.642 1.00 29.38 167 VAL C O 1
ATOM 3228 N N . LYS C 1 168 ? 31.015 -92.146 -10.791 1.00 27.45 168 LYS C N 1
ATOM 3229 C CA . LYS C 1 168 ? 30.111 -93.044 -10.092 1.00 21.97 168 LYS C CA 1
ATOM 3230 C C . LYS C 1 168 ? 29.622 -92.382 -8.815 1.00 27.32 168 LYS C C 1
ATOM 3231 O O . LYS C 1 168 ? 30.379 -91.679 -8.137 1.00 25.58 168 LYS C O 1
ATOM 3233 N N . PHE C 1 169 ? 28.350 -92.610 -8.501 1.00 27.35 169 PHE C N 1
ATOM 3234 C CA . PHE C 1 169 ? 27.715 -92.114 -7.288 1.00 20.82 169 PHE C CA 1
ATOM 3235 C C . PHE C 1 169 ? 27.238 -93.316 -6.494 1.00 22.30 169 PHE C C 1
ATOM 3236 O O . PHE C 1 169 ? 26.474 -94.136 -7.008 1.00 22.55 169 PHE C O 1
ATOM 3244 N N . SER C 1 170 ? 27.676 -93.418 -5.249 1.00 19.88 170 SER C N 1
ATOM 3245 C CA . SER C 1 170 ? 27.382 -94.580 -4.428 1.00 21.69 170 SER C CA 1
ATOM 3246 C C . SER C 1 170 ? 26.734 -94.130 -3.129 1.00 30.71 170 SER C C 1
ATOM 3247 O O . SER C 1 170 ? 27.168 -93.153 -2.516 1.00 28.80 170 SER C O 1
ATOM 3250 N N . ALA C 1 171 ? 25.704 -94.853 -2.701 1.00 32.67 171 ALA C N 1
ATOM 3251 C CA . ALA C 1 171 ? 25.063 -94.556 -1.428 1.00 26.66 171 ALA C CA 1
ATOM 3252 C C . ALA C 1 171 ? 24.749 -95.854 -0.702 1.00 26.04 171 ALA C C 1
ATOM 3253 O O . ALA C 1 171 ? 24.580 -96.905 -1.322 1.00 32.42 171 ALA C O 1
ATOM 3255 N N . SER C 1 172 ? 24.695 -95.774 0.624 1.00 29.40 172 SER C N 1
ATOM 3256 C CA . SER C 1 172 ? 24.380 -96.929 1.449 1.00 26.22 172 SER C CA 1
ATOM 3257 C C . SER C 1 172 ? 23.590 -96.487 2.671 1.00 29.06 172 SER C C 1
ATOM 3258 O O . SER C 1 172 ? 23.863 -95.432 3.249 1.00 38.44 172 SER C O 1
ATOM 3261 N N . GLY C 1 173 ? 22.620 -97.310 3.060 1.00 27.12 173 GLY C N 1
ATOM 3262 C CA . GLY C 1 173 ? 21.786 -97.068 4.218 1.00 28.40 173 GLY C CA 1
ATOM 3263 C C . GLY C 1 173 ? 21.229 -98.353 4.796 1.00 29.61 173 GLY C C 1
ATOM 3264 O O . GLY C 1 173 ? 21.650 -99.449 4.407 1.00 29.40 173 GLY C O 1
ATOM 3265 N N . GLU C 1 174 ? 20.263 -98.224 5.709 1.00 27.78 174 GLU C N 1
ATOM 3266 C CA . GLU C 1 174 ? 19.721 -99.387 6.407 1.00 28.63 174 GLU C CA 1
ATOM 3267 C C . GLU C 1 174 ? 19.232 -100.457 5.439 1.00 28.15 174 GLU C C 1
ATOM 3268 O O . GLU C 1 174 ? 19.392 -101.654 5.699 1.00 34.60 174 GLU C O 1
ATOM 3272 N N . LEU C 1 175 ? 18.634 -100.053 4.319 1.00 22.83 175 LEU C N 1
ATOM 3273 C CA . LEU C 1 175 ? 18.058 -101.032 3.408 1.00 22.76 175 LEU C CA 1
ATOM 3274 C C . LEU C 1 175 ? 19.073 -101.638 2.442 1.00 29.17 175 LEU C C 1
ATOM 3275 O O . LEU C 1 175 ? 18.737 -102.604 1.749 1.00 34.22 175 LEU C O 1
ATOM 3280 N N . GLY C 1 176 ? 20.301 -101.122 2.381 1.00 30.94 176 GLY C N 1
ATOM 3281 C CA . GLY C 1 176 ? 21.259 -101.638 1.417 1.00 25.96 176 GLY C CA 1
ATOM 3282 C C . GLY C 1 176 ? 22.036 -100.547 0.716 1.00 25.33 176 GLY C C 1
ATOM 3283 O O . GLY C 1 176 ? 22.191 -99.457 1.260 1.00 31.12 176 GLY C O 1
ATOM 3284 N N . ASN C 1 177 ? 22.497 -100.788 -0.506 1.00 26.01 177 ASN C N 1
ATOM 3285 C CA . ASN C 1 177 ? 23.350 -99.816 -1.169 1.00 23.19 177 ASN C CA 1
ATOM 3286 C C . ASN C 1 177 ? 23.055 -99.800 -2.658 1.00 23.28 177 ASN C C 1
ATOM 3287 O O . ASN C 1 177 ? 22.448 -100.720 -3.211 1.00 26.92 177 ASN C O 1
ATOM 3292 N N . GLY C 1 178 ? 23.522 -98.744 -3.302 1.00 26.75 178 GLY C N 1
ATOM 3293 C CA . GLY C 1 178 ? 23.305 -98.563 -4.726 1.00 19.67 178 GLY C CA 1
ATOM 3294 C C . GLY C 1 178 ? 24.449 -97.791 -5.334 1.00 23.96 178 GLY C C 1
ATOM 3295 O O . GLY C 1 178 ? 25.104 -96.988 -4.662 1.00 31.58 178 GLY C O 1
ATOM 3296 N N . ASN C 1 179 ? 24.688 -98.030 -6.625 1.00 21.54 179 ASN C N 1
ATOM 3297 C CA . ASN C 1 179 ? 25.762 -97.373 -7.349 1.00 22.08 179 ASN C CA 1
ATOM 3298 C C . ASN C 1 179 ? 25.254 -97.000 -8.734 1.00 25.34 179 ASN C C 1
ATOM 3299 O O . ASN C 1 179 ? 24.755 -97.864 -9.458 1.00 31.26 179 ASN C O 1
ATOM 3304 N N . ILE C 1 180 ? 25.395 -95.732 -9.114 1.00 26.81 180 ILE C N 1
ATOM 3305 C CA . ILE C 1 180 ? 25.037 -95.265 -10.451 1.00 26.79 180 ILE C CA 1
ATOM 3306 C C . ILE C 1 180 ? 26.311 -94.808 -11.148 1.00 24.19 180 ILE C C 1
ATOM 3307 O O . ILE C 1 180 ? 27.012 -93.924 -10.648 1.00 29.50 180 ILE C O 1
ATOM 3312 N N . LYS C 1 181 ? 26.607 -95.393 -12.305 1.00 27.19 181 LYS C N 1
ATOM 3313 C CA . LYS C 1 181 ? 27.834 -95.103 -13.042 1.00 24.28 181 LYS C CA 1
ATOM 3314 C C . LYS C 1 181 ? 27.498 -94.430 -14.367 1.00 31.10 181 LYS C C 1
ATOM 3315 O O . LYS C 1 181 ? 26.881 -95.051 -15.240 1.00 38.76 181 LYS C O 1
ATOM 3318 N N . LEU C 1 182 ? 27.906 -93.169 -14.521 1.00 29.52 182 LEU C N 1
ATOM 3319 C CA . LEU C 1 182 ? 27.761 -92.442 -15.777 1.00 28.48 182 LEU C CA 1
ATOM 3320 C C . LEU C 1 182 ? 29.113 -92.435 -16.482 1.00 31.26 182 LEU C C 1
ATOM 3321 O O . LEU C 1 182 ? 30.057 -91.788 -16.018 1.00 34.42 182 LEU C O 1
ATOM 3326 N N . SER C 1 183 ? 29.203 -93.151 -17.596 1.00 31.83 183 SER C N 1
ATOM 3327 C CA . SER C 1 183 ? 30.432 -93.199 -18.377 1.00 33.79 183 SER C CA 1
ATOM 3328 C C . SER C 1 183 ? 30.579 -91.944 -19.230 1.00 33.52 183 SER C C 1
ATOM 3329 O O . SER C 1 183 ? 29.590 -91.297 -19.567 1.00 33.23 183 SER C O 1
ATOM 3332 N N . THR C 1 185 ? 30.279 -90.021 -22.337 1.00 33.72 185 THR C N 1
ATOM 3333 C CA . THR C 1 185 ? 29.637 -90.158 -23.638 1.00 33.41 185 THR C CA 1
ATOM 3334 C C . THR C 1 185 ? 30.677 -90.376 -24.734 1.00 36.25 185 THR C C 1
ATOM 3335 O O . THR C 1 185 ? 31.602 -89.583 -24.893 1.00 37.18 185 THR C O 1
ATOM 3339 N N . SER C 1 186 ? 30.511 -91.459 -25.492 1.00 36.21 186 SER C N 1
ATOM 3340 C CA . SER C 1 186 ? 31.456 -91.824 -26.539 1.00 37.73 186 SER C CA 1
ATOM 3341 C C . SER C 1 186 ? 31.139 -91.146 -27.864 1.00 31.82 186 SER C C 1
ATOM 3342 O O . SER C 1 186 ? 32.057 -90.788 -28.608 1.00 35.06 186 SER C O 1
ATOM 3345 N N . ASN C 1 187 ? 29.862 -90.988 -28.191 1.00 32.66 187 ASN C N 1
ATOM 3346 C CA . ASN C 1 187 ? 29.437 -90.299 -29.406 1.00 35.24 187 ASN C CA 1
ATOM 3347 C C . ASN C 1 187 ? 28.762 -88.995 -28.986 1.00 39.39 187 ASN C C 1
ATOM 3348 O O . ASN C 1 187 ? 27.544 -88.932 -28.814 1.00 43.03 187 ASN C O 1
ATOM 3353 N N . VAL C 1 188 ? 29.570 -87.949 -28.826 1.00 39.59 188 VAL C N 1
ATOM 3354 C CA . VAL C 1 188 ? 29.089 -86.649 -28.364 1.00 45.07 188 VAL C CA 1
ATOM 3355 C C . VAL C 1 188 ? 28.497 -85.916 -29.566 1.00 49.22 188 VAL C C 1
ATOM 3356 O O . VAL C 1 188 ? 29.224 -85.311 -30.357 1.00 44.45 188 VAL C O 1
ATOM 3360 N N . ASP C 1 189 ? 27.174 -85.983 -29.719 1.00 46.91 189 ASP C N 1
ATOM 3361 C CA . ASP C 1 189 ? 26.499 -85.277 -30.804 1.00 52.68 189 ASP C CA 1
ATOM 3362 C C . ASP C 1 189 ? 26.091 -83.871 -30.366 1.00 49.80 189 ASP C C 1
ATOM 3363 O O . ASP C 1 189 ? 26.508 -82.880 -30.972 1.00 56.23 189 ASP C O 1
ATOM 3365 N N . LYS C 1 190 ? 25.272 -83.773 -29.324 1.00 51.54 190 LYS C N 1
ATOM 3366 C CA . LYS C 1 190 ? 24.880 -82.499 -28.734 1.00 46.87 190 LYS C CA 1
ATOM 3367 C C . LYS C 1 190 ? 25.576 -82.378 -27.387 1.00 52.71 190 LYS C C 1
ATOM 3368 O O . LYS C 1 190 ? 25.359 -83.211 -26.499 1.00 45.86 190 LYS C O 1
ATOM 3370 N N . GLU C 1 191 ? 26.408 -81.341 -27.238 1.00 57.24 191 GLU C N 1
ATOM 3371 C CA . GLU C 1 191 ? 27.203 -81.184 -26.022 1.00 51.10 191 GLU C CA 1
ATOM 3372 C C . GLU C 1 191 ? 26.333 -81.100 -24.772 1.00 55.30 191 GLU C C 1
ATOM 3373 O O . GLU C 1 191 ? 26.774 -81.491 -23.684 1.00 57.60 191 GLU C O 1
ATOM 3375 N N . GLU C 1 192 ? 25.100 -80.603 -24.902 1.00 53.66 192 GLU C N 1
ATOM 3376 C CA . GLU C 1 192 ? 24.194 -80.545 -23.761 1.00 50.06 192 GLU C CA 1
ATOM 3377 C C . GLU C 1 192 ? 23.752 -81.928 -23.297 1.00 41.92 192 GLU C C 1
ATOM 3378 O O . GLU C 1 192 ? 23.360 -82.082 -22.136 1.00 40.21 192 GLU C O 1
ATOM 3380 N N . GLU C 1 193 ? 23.801 -82.929 -24.174 1.00 46.18 193 GLU C N 1
ATOM 3381 C CA . GLU C 1 193 ? 23.336 -84.278 -23.878 1.00 48.08 193 GLU C CA 1
ATOM 3382 C C . GLU C 1 193 ? 24.449 -85.214 -23.420 1.00 39.35 193 GLU C C 1
ATOM 3383 O O . GLU C 1 193 ? 24.193 -86.403 -23.216 1.00 36.71 193 GLU C O 1
ATOM 3389 N N . ALA C 1 194 ? 25.670 -84.719 -23.257 1.00 40.19 194 ALA C N 1
ATOM 3390 C CA . ALA C 1 194 ? 26.827 -85.576 -23.061 1.00 33.12 194 ALA C CA 1
ATOM 3391 C C . ALA C 1 194 ? 27.320 -85.516 -21.622 1.00 34.00 194 ALA C C 1
ATOM 3392 O O . ALA C 1 194 ? 27.063 -84.559 -20.887 1.00 37.33 194 ALA C O 1
ATOM 3394 N N . VAL C 1 195 ? 28.007 -86.583 -21.221 1.00 32.84 195 VAL C N 1
ATOM 3395 C CA . VAL C 1 195 ? 28.769 -86.633 -19.978 1.00 34.24 195 VAL C CA 1
ATOM 3396 C C . VAL C 1 195 ? 30.240 -86.569 -20.361 1.00 32.48 195 VAL C C 1
ATOM 3397 O O . VAL C 1 195 ? 30.764 -87.492 -20.995 1.00 31.50 195 VAL C O 1
ATOM 3401 N N . THR C 1 196 ? 30.906 -85.474 -20.003 1.00 30.56 196 THR C N 1
ATOM 3402 C CA . THR C 1 196 ? 32.314 -85.285 -20.320 1.00 26.73 196 THR C CA 1
ATOM 3403 C C . THR C 1 196 ? 33.102 -85.046 -19.041 1.00 32.08 196 THR C C 1
ATOM 3404 O O . THR C 1 196 ? 32.634 -84.352 -18.135 1.00 34.76 196 THR C O 1
ATOM 3408 N N . ILE C 1 197 ? 34.294 -85.631 -18.961 1.00 36.10 197 ILE C N 1
ATOM 3409 C CA . ILE C 1 197 ? 35.159 -85.494 -17.795 1.00 38.00 197 ILE C CA 1
ATOM 3410 C C . ILE C 1 197 ? 36.498 -84.933 -18.247 1.00 36.90 197 ILE C C 1
ATOM 3411 O O . ILE C 1 197 ? 37.110 -85.451 -19.188 1.00 39.05 197 ILE C O 1
ATOM 3416 N N . GLU C 1 198 ? 36.936 -83.867 -17.588 1.00 33.53 198 GLU C N 1
ATOM 3417 C CA . GLU C 1 198 ? 38.286 -83.343 -17.725 1.00 35.10 198 GLU C CA 1
ATOM 3418 C C . GLU C 1 198 ? 38.998 -83.557 -16.397 1.00 36.00 198 GLU C C 1
ATOM 3419 O O . GLU C 1 198 ? 38.600 -82.980 -15.381 1.00 40.62 198 GLU C O 1
ATOM 3421 N N . MET C 1 199 ? 40.039 -84.387 -16.399 1.00 42.49 199 MET C N 1
ATOM 3422 C CA . MET C 1 199 ? 40.674 -84.809 -15.159 1.00 39.43 199 MET C CA 1
ATOM 3423 C C . MET C 1 199 ? 42.179 -84.588 -15.186 1.00 44.15 199 MET C C 1
ATOM 3424 O O . MET C 1 199 ? 42.830 -84.740 -16.225 1.00 47.08 199 MET C O 1
ATOM 3429 N N . ASN C 1 200 ? 42.720 -84.225 -14.025 1.00 46.32 200 ASN C N 1
ATOM 3430 C CA . ASN C 1 200 ? 44.149 -84.302 -13.750 1.00 44.33 200 ASN C CA 1
ATOM 3431 C C . ASN C 1 200 ? 44.480 -85.499 -12.872 1.00 39.75 200 ASN C C 1
ATOM 3432 O O . ASN C 1 200 ? 45.377 -86.280 -13.198 1.00 41.09 200 ASN C O 1
ATOM 3437 N N . GLU C 1 201 ? 43.754 -85.664 -11.769 1.00 36.54 201 GLU C N 1
ATOM 3438 C CA . GLU C 1 201 ? 43.883 -86.805 -10.883 1.00 35.66 201 GLU C CA 1
ATOM 3439 C C . GLU C 1 201 ? 42.495 -87.322 -10.529 1.00 38.82 201 GLU C C 1
ATOM 3440 O O . GLU C 1 201 ? 41.563 -86.527 -10.361 1.00 40.79 201 GLU C O 1
ATOM 3442 N N . PRO C 1 202 ? 42.319 -88.642 -10.434 1.00 34.86 202 PRO C N 1
ATOM 3443 C CA . PRO C 1 202 ? 41.026 -89.179 -9.993 1.00 34.55 202 PRO C CA 1
ATOM 3444 C C . PRO C 1 202 ? 40.694 -88.723 -8.583 1.00 32.87 202 PRO C C 1
ATOM 3445 O O . PRO C 1 202 ? 41.573 -88.559 -7.736 1.00 37.29 202 PRO C O 1
ATOM 3448 N N . VAL C 1 203 ? 39.405 -88.504 -8.336 1.00 38.37 203 VAL C N 1
ATOM 3449 C CA . VAL C 1 203 ? 38.982 -87.950 -7.055 1.00 31.54 203 VAL C CA 1
ATOM 3450 C C . VAL C 1 203 ? 37.817 -88.759 -6.502 1.00 36.35 203 VAL C C 1
ATOM 3451 O O . VAL C 1 203 ? 37.042 -89.361 -7.249 1.00 42.08 203 VAL C O 1
ATOM 3455 N N . GLN C 1 204 ? 37.718 -88.810 -5.176 1.00 34.74 204 GLN C N 1
ATOM 3456 C CA . GLN C 1 204 ? 36.604 -89.499 -4.532 1.00 32.28 204 GLN C CA 1
ATOM 3457 C C . GLN C 1 204 ? 36.265 -88.785 -3.236 1.00 30.16 204 GLN C C 1
ATOM 3458 O O . GLN C 1 204 ? 37.106 -88.706 -2.335 1.00 29.42 204 GLN C O 1
ATOM 3464 N N . LEU C 1 205 ? 35.033 -88.289 -3.136 1.00 28.79 205 LEU C N 1
ATOM 3465 C CA . LEU C 1 205 ? 34.626 -87.499 -1.980 1.00 25.82 205 LEU C CA 1
ATOM 3466 C C . LEU C 1 205 ? 33.197 -87.838 -1.593 1.00 24.04 205 LEU C C 1
ATOM 3467 O O . LEU C 1 205 ? 32.392 -88.254 -2.421 1.00 29.06 205 LEU C O 1
ATOM 3472 N N . THR C 1 206 ? 32.876 -87.609 -0.325 1.00 25.81 206 THR C N 1
ATOM 3473 C CA . THR C 1 206 ? 31.561 -87.913 0.222 1.00 27.23 206 THR C CA 1
ATOM 3474 C C . THR C 1 206 ? 30.864 -86.616 0.609 1.00 26.82 206 THR C C 1
ATOM 3475 O O . THR C 1 206 ? 31.472 -85.742 1.237 1.00 29.63 206 THR C O 1
ATOM 3479 N N . PHE C 1 207 ? 29.589 -86.502 0.241 1.00 27.10 207 PHE C N 1
ATOM 3480 C CA . PHE C 1 207 ? 28.816 -85.283 0.445 1.00 28.05 207 PHE C CA 1
ATOM 3481 C C . PHE C 1 207 ? 27.430 -85.623 0.976 1.00 26.01 207 PHE C C 1
ATOM 3482 O O . PHE C 1 207 ? 26.945 -86.747 0.835 1.00 31.91 207 PHE C O 1
ATOM 3490 N N . ALA C 1 208 ? 26.791 -84.631 1.589 1.00 27.10 208 ALA C N 1
ATOM 3491 C CA . ALA C 1 208 ? 25.430 -84.796 2.081 1.00 27.27 208 ALA C CA 1
ATOM 3492 C C . ALA C 1 208 ? 24.441 -84.559 0.945 1.00 26.42 208 ALA C C 1
ATOM 3493 O O . ALA C 1 208 ? 24.517 -83.544 0.245 1.00 28.40 208 ALA C O 1
ATOM 3495 N N . LEU C 1 209 ? 23.520 -85.508 0.752 1.00 26.91 209 LEU C N 1
ATOM 3496 C CA . LEU C 1 209 ? 22.593 -85.442 -0.375 1.00 27.55 209 LEU C CA 1
ATOM 3497 C C . LEU C 1 209 ? 21.516 -84.374 -0.215 1.00 21.19 209 LEU C C 1
ATOM 3498 O O . LEU C 1 209 ? 20.975 -83.913 -1.224 1.00 28.74 209 LEU C O 1
ATOM 3503 N N . ARG C 1 210 ? 21.182 -83.975 1.015 1.00 27.72 210 ARG C N 1
ATOM 3504 C CA . ARG C 1 210 ? 20.151 -82.954 1.197 1.00 31.81 210 ARG C CA 1
ATOM 3505 C C . ARG C 1 210 ? 20.580 -81.620 0.600 1.00 27.55 210 ARG C C 1
ATOM 3506 O O . ARG C 1 210 ? 19.794 -80.948 -0.084 1.00 25.65 210 ARG C O 1
ATOM 3511 N N . TYR C 1 211 ? 21.825 -81.218 0.850 1.00 27.20 211 TYR C N 1
ATOM 3512 C CA . TYR C 1 211 ? 22.315 -79.975 0.275 1.00 20.85 211 TYR C CA 1
ATOM 3513 C C . TYR C 1 211 ? 22.331 -80.045 -1.245 1.00 23.46 211 TYR C C 1
ATOM 3514 O O . TYR C 1 211 ? 21.982 -79.073 -1.920 1.00 24.63 211 TYR C O 1
ATOM 3523 N N . LEU C 1 212 ? 22.692 -81.201 -1.803 1.00 26.05 212 LEU C N 1
ATOM 3524 C CA . LEU C 1 212 ? 22.686 -81.357 -3.255 1.00 20.22 212 LEU C CA 1
ATOM 3525 C C . LEU C 1 212 ? 21.273 -81.264 -3.819 1.00 22.98 212 LEU C C 1
ATOM 3526 O O . LEU C 1 212 ? 21.067 -80.730 -4.918 1.00 24.71 212 LEU C O 1
ATOM 3531 N N . ASN C 1 213 ? 20.291 -81.795 -3.088 1.00 25.83 213 ASN C N 1
ATOM 3532 C CA . ASN C 1 213 ? 18.901 -81.683 -3.509 1.00 25.66 213 ASN C CA 1
ATOM 3533 C C . ASN C 1 213 ? 18.383 -80.258 -3.386 1.00 27.03 213 ASN C C 1
ATOM 3534 O O . ASN C 1 213 ? 17.415 -79.901 -4.067 1.00 27.41 213 ASN C O 1
ATOM 3539 N N . PHE C 1 214 ? 18.988 -79.448 -2.515 1.00 29.63 214 PHE C N 1
ATOM 3540 C CA . PHE C 1 214 ? 18.731 -78.010 -2.561 1.00 26.71 214 PHE C CA 1
ATOM 3541 C C . PHE C 1 214 ? 19.401 -77.368 -3.772 1.00 24.25 214 PHE C C 1
ATOM 3542 O O . PHE C 1 214 ? 18.822 -76.483 -4.412 1.00 24.84 214 PHE C O 1
ATOM 3550 N N . PHE C 1 215 ? 20.620 -77.803 -4.098 1.00 25.37 215 PHE C N 1
ATOM 3551 C CA . PHE C 1 215 ? 21.341 -77.239 -5.240 1.00 21.99 215 PHE C CA 1
ATOM 3552 C C . PHE C 1 215 ? 20.558 -77.448 -6.529 1.00 25.37 215 PHE C C 1
ATOM 3553 O O . PHE C 1 215 ? 20.452 -76.539 -7.360 1.00 26.40 215 PHE C O 1
ATOM 3561 N N . THR C 1 216 ? 20.011 -78.648 -6.717 1.00 23.26 216 THR C N 1
ATOM 3562 C CA . THR C 1 216 ? 19.366 -78.984 -7.982 1.00 21.81 216 THR C CA 1
ATOM 3563 C C . THR C 1 216 ? 18.099 -78.184 -8.249 1.00 19.96 216 THR C C 1
ATOM 3564 O O . THR C 1 216 ? 17.528 -78.337 -9.331 1.00 21.07 216 THR C O 1
ATOM 3568 N N . LYS C 1 217 ? 17.639 -77.341 -7.321 1.00 23.38 217 LYS C N 1
ATOM 3569 C CA . LYS C 1 217 ? 16.531 -76.446 -7.637 1.00 19.43 217 LYS C CA 1
ATOM 3570 C C . LYS C 1 217 ? 16.906 -75.415 -8.690 1.00 22.86 217 LYS C C 1
ATOM 3571 O O . LYS C 1 217 ? 16.018 -74.734 -9.216 1.00 23.89 217 LYS C O 1
ATOM 3576 N N . ALA C 1 218 ? 18.193 -75.285 -9.008 1.00 25.18 218 ALA C N 1
ATOM 3577 C CA . ALA C 1 218 ? 18.649 -74.425 -10.090 1.00 19.96 218 ALA C CA 1
ATOM 3578 C C . ALA C 1 218 ? 18.586 -75.106 -11.446 1.00 19.64 218 ALA C C 1
ATOM 3579 O O . ALA C 1 218 ? 18.932 -74.474 -12.450 1.00 22.34 218 ALA C O 1
ATOM 3581 N N . THR C 1 219 ? 18.151 -76.365 -11.496 1.00 21.35 219 THR C N 1
ATOM 3582 C CA . THR C 1 219 ? 18.058 -77.096 -12.760 1.00 17.15 219 THR C CA 1
ATOM 3583 C C . THR C 1 219 ? 17.333 -76.338 -13.868 1.00 18.16 219 THR C C 1
ATOM 3584 O O . THR C 1 219 ? 17.797 -76.404 -15.019 1.00 20.91 219 THR C O 1
ATOM 3588 N N . PRO C 1 220 ? 16.226 -75.625 -13.626 1.00 17.24 220 PRO C N 1
ATOM 3589 C CA . PRO C 1 220 ? 15.590 -74.895 -14.736 1.00 18.08 220 PRO C CA 1
ATOM 3590 C C . PRO C 1 220 ? 16.463 -73.813 -15.347 1.00 19.33 220 PRO C C 1
ATOM 3591 O O . PRO C 1 220 ? 16.198 -73.397 -16.479 1.00 24.46 220 PRO C O 1
ATOM 3595 N N . LEU C 1 221 ? 17.512 -73.366 -14.655 1.00 19.40 221 LEU C N 1
ATOM 3596 C CA . LEU C 1 221 ? 18.340 -72.285 -15.182 1.00 17.83 221 LEU C CA 1
ATOM 3597 C C . LEU C 1 221 ? 19.244 -72.750 -16.313 1.00 19.85 221 LEU C C 1
ATOM 3598 O O . LEU C 1 221 ? 19.569 -71.960 -17.203 1.00 25.57 221 LEU C O 1
ATOM 3603 N N . SER C 1 222 ? 19.668 -74.009 -16.301 1.00 23.01 222 SER C N 1
ATOM 3604 C CA . SER C 1 222 ? 20.621 -74.489 -17.287 1.00 20.98 222 SER C CA 1
ATOM 3605 C C . SER C 1 222 ? 20.279 -75.920 -17.664 1.00 26.33 222 SER C C 1
ATOM 3606 O O . SER C 1 222 ? 19.853 -76.709 -16.817 1.00 23.85 222 SER C O 1
ATOM 3609 N N . SER C 1 223 ? 20.490 -76.254 -18.935 1.00 25.12 223 SER C N 1
ATOM 3610 C CA . SER C 1 223 ? 20.314 -77.622 -19.398 1.00 30.31 223 SER C CA 1
ATOM 3611 C C . SER C 1 223 ? 21.481 -78.526 -19.025 1.00 31.13 223 SER C C 1
ATOM 3612 O O . SER C 1 223 ? 21.356 -79.751 -19.139 1.00 29.65 223 SER C O 1
ATOM 3615 N N . THR C 1 224 ? 22.606 -77.956 -18.594 1.00 26.82 224 THR C N 1
ATOM 3616 C CA . THR C 1 224 ? 23.761 -78.723 -18.162 1.00 21.31 224 THR C CA 1
ATOM 3617 C C . THR C 1 224 ? 24.214 -78.223 -16.797 1.00 25.72 224 THR C C 1
ATOM 3618 O O . THR C 1 224 ? 23.914 -77.101 -16.386 1.00 26.46 224 THR C O 1
ATOM 3622 N N . VAL C 1 225 ? 24.941 -79.082 -16.095 1.00 26.47 225 VAL C N 1
ATOM 3623 C CA . VAL C 1 225 ? 25.551 -78.750 -14.818 1.00 22.86 225 VAL C CA 1
ATOM 3624 C C . VAL C 1 225 ? 27.009 -79.190 -14.858 1.00 27.05 225 VAL C C 1
ATOM 3625 O O . VAL C 1 225 ? 27.369 -80.167 -15.529 1.00 27.72 225 VAL C O 1
ATOM 3629 N N . THR C 1 226 ? 27.860 -78.419 -14.180 1.00 27.63 226 THR C N 1
ATOM 3630 C CA . THR C 1 226 ? 29.283 -78.712 -14.087 1.00 26.27 226 THR C CA 1
ATOM 3631 C C . THR C 1 226 ? 29.657 -78.942 -12.631 1.00 25.70 226 THR C C 1
ATOM 3632 O O . THR C 1 226 ? 29.379 -78.101 -11.776 1.00 26.04 226 THR C O 1
ATOM 3636 N N . LEU C 1 227 ? 30.281 -80.078 -12.350 1.00 29.17 227 LEU C N 1
ATOM 3637 C CA . LEU C 1 227 ? 30.776 -80.403 -11.020 1.00 26.22 227 LEU C CA 1
ATOM 3638 C C . LEU C 1 227 ? 32.297 -80.367 -11.026 1.00 29.43 227 LEU C C 1
ATOM 3639 O O . LEU C 1 227 ? 32.934 -81.036 -11.844 1.00 28.44 227 LEU C O 1
ATOM 3644 N N . SER C 1 228 ? 32.869 -79.595 -10.111 1.00 27.75 228 SER C N 1
ATOM 3645 C CA . SER C 1 228 ? 34.310 -79.428 -10.003 1.00 23.05 228 SER C CA 1
ATOM 3646 C C . SER C 1 228 ? 34.748 -79.970 -8.652 1.00 24.10 228 SER C C 1
ATOM 3647 O O . SER C 1 228 ? 34.235 -79.538 -7.609 1.00 22.17 228 SER C O 1
ATOM 3650 N N . MET C 1 229 ? 35.690 -80.915 -8.677 1.00 26.42 229 MET C N 1
ATOM 3651 C CA . MET C 1 229 ? 36.149 -81.629 -7.494 1.00 31.99 229 MET C CA 1
ATOM 3652 C C . MET C 1 229 ? 37.665 -81.713 -7.473 1.00 30.81 229 MET C C 1
ATOM 3653 O O . MET C 1 229 ? 38.296 -82.022 -8.487 1.00 27.73 229 MET C O 1
ATOM 3658 N N . SER C 1 230 ? 38.238 -81.445 -6.304 1.00 30.62 230 SER C N 1
ATOM 3659 C CA . SER C 1 230 ? 39.609 -81.806 -5.994 1.00 30.38 230 SER C CA 1
ATOM 3660 C C . SER C 1 230 ? 39.628 -82.454 -4.619 1.00 34.39 230 SER C C 1
ATOM 3661 O O . SER C 1 230 ? 38.689 -82.311 -3.834 1.00 34.45 230 SER C O 1
ATOM 3664 N N . ALA C 1 231 ? 40.709 -83.174 -4.334 1.00 35.28 231 ALA C N 1
ATOM 3665 C CA . ALA C 1 231 ? 40.825 -83.850 -3.050 1.00 37.35 231 ALA C CA 1
ATOM 3666 C C . ALA C 1 231 ? 40.878 -82.825 -1.926 1.00 38.85 231 ALA C C 1
ATOM 3667 O O . ALA C 1 231 ? 41.638 -81.856 -1.992 1.00 44.67 231 ALA C O 1
ATOM 3669 N N . ASP C 1 232 ? 40.059 -83.040 -0.899 1.00 38.54 232 ASP C N 1
ATOM 3670 C CA . ASP C 1 232 ? 40.007 -82.176 0.280 1.00 42.91 232 ASP C CA 1
ATOM 3671 C C . ASP C 1 232 ? 39.821 -80.709 -0.118 1.00 48.49 232 ASP C C 1
ATOM 3672 O O . ASP C 1 232 ? 40.662 -79.845 0.136 1.00 46.90 232 ASP C O 1
ATOM 3677 N N . VAL C 1 233 ? 38.688 -80.450 -0.764 1.00 51.19 233 VAL C N 1
ATOM 3678 C CA . VAL C 1 233 ? 38.261 -79.103 -1.135 1.00 39.70 233 VAL C CA 1
ATOM 3679 C C . VAL C 1 233 ? 36.751 -79.181 -1.357 1.00 38.18 233 VAL C C 1
ATOM 3680 O O . VAL C 1 233 ? 36.246 -80.242 -1.755 1.00 30.86 233 VAL C O 1
ATOM 3684 N N . PRO C 1 234 ? 35.987 -78.126 -1.058 1.00 32.69 234 PRO C N 1
ATOM 3685 C CA . PRO C 1 234 ? 34.540 -78.176 -1.302 1.00 23.80 234 PRO C CA 1
ATOM 3686 C C . PRO C 1 234 ? 34.204 -78.365 -2.775 1.00 26.67 234 PRO C C 1
ATOM 3687 O O . PRO C 1 234 ? 34.903 -77.881 -3.668 1.00 25.62 234 PRO C O 1
ATOM 3691 N N . LEU C 1 235 ? 33.114 -79.091 -3.018 1.00 24.56 235 LEU C N 1
ATOM 3692 C CA . LEU C 1 235 ? 32.646 -79.351 -4.370 1.00 21.12 235 LEU C CA 1
ATOM 3693 C C . LEU C 1 235 ? 31.958 -78.117 -4.939 1.00 23.12 235 LEU C C 1
ATOM 3694 O O . LEU C 1 235 ? 31.299 -77.365 -4.213 1.00 23.05 235 LEU C O 1
ATOM 3699 N N . VAL C 1 236 ? 32.107 -77.911 -6.250 1.00 22.06 236 VAL C N 1
ATOM 3700 C CA . VAL C 1 236 ? 31.459 -76.800 -6.942 1.00 22.58 236 VAL C CA 1
ATOM 3701 C C . VAL C 1 236 ? 30.440 -77.363 -7.921 1.00 23.79 236 VAL C C 1
ATOM 3702 O O . VAL C 1 236 ? 30.785 -78.173 -8.786 1.00 27.98 236 VAL C O 1
ATOM 3706 N N . VAL C 1 237 ? 29.196 -76.914 -7.801 1.00 22.70 237 VAL C N 1
ATOM 3707 C CA . VAL C 1 237 ? 28.104 -77.302 -8.684 1.00 22.87 237 VAL C CA 1
ATOM 3708 C C . VAL C 1 237 ? 27.655 -76.033 -9.390 1.00 20.53 237 VAL C C 1
ATOM 3709 O O . VAL C 1 237 ? 27.098 -75.131 -8.755 1.00 24.08 237 VAL C O 1
ATOM 3713 N N . GLU C 1 238 ? 27.903 -75.949 -10.692 1.00 22.12 238 GLU C N 1
ATOM 3714 C CA . GLU C 1 238 ? 27.755 -74.711 -11.440 1.00 24.26 238 GLU C CA 1
ATOM 3715 C C . GLU C 1 238 ? 26.681 -74.857 -12.507 1.00 26.18 238 GLU C C 1
ATOM 3716 O O . GLU C 1 238 ? 26.730 -75.786 -13.324 1.00 26.00 238 GLU C O 1
ATOM 3722 N N . TYR C 1 239 ? 25.727 -73.924 -12.495 1.00 26.34 239 TYR C N 1
ATOM 3723 C CA . TYR C 1 239 ? 24.712 -73.779 -13.531 1.00 24.12 239 TYR C CA 1
ATOM 3724 C C . TYR C 1 239 ? 24.943 -72.440 -14.217 1.00 24.05 239 TYR C C 1
ATOM 3725 O O . TYR C 1 239 ? 24.888 -71.392 -13.569 1.00 26.80 239 TYR C O 1
ATOM 3734 N N . LYS C 1 240 ? 25.209 -72.469 -15.517 1.00 28.50 240 LYS C N 1
ATOM 3735 C CA . LYS C 1 240 ? 25.380 -71.233 -16.269 1.00 25.29 240 LYS C CA 1
ATOM 3736 C C . LYS C 1 240 ? 24.018 -70.660 -16.630 1.00 26.12 240 LYS C C 1
ATOM 3737 O O . LYS C 1 240 ? 23.168 -71.358 -17.190 1.00 24.88 240 LYS C O 1
ATOM 3741 N N . ILE C 1 241 ? 23.815 -69.385 -16.316 1.00 25.48 241 ILE C N 1
ATOM 3742 C CA . ILE C 1 241 ? 22.606 -68.674 -16.698 1.00 28.06 241 ILE C CA 1
ATOM 3743 C C . ILE C 1 241 ? 22.896 -68.103 -18.082 1.00 33.67 241 ILE C C 1
ATOM 3744 O O . ILE C 1 241 ? 23.611 -67.111 -18.217 1.00 33.96 241 ILE C O 1
ATOM 3749 N N . ALA C 1 242 ? 22.324 -68.737 -19.109 1.00 32.76 242 ALA C N 1
ATOM 3750 C CA . ALA C 1 242 ? 22.789 -68.588 -20.487 1.00 36.62 242 ALA C CA 1
ATOM 3751 C C . ALA C 1 242 ? 22.944 -67.128 -20.884 1.00 33.49 242 ALA C C 1
ATOM 3752 O O . ALA C 1 242 ? 22.049 -66.310 -20.663 1.00 42.38 242 ALA C O 1
ATOM 3754 N N . ASP C 1 243 ? 24.101 -66.816 -21.473 1.00 36.53 243 ASP C N 1
ATOM 3755 C CA . ASP C 1 243 ? 24.431 -65.480 -21.978 1.00 44.15 243 ASP C CA 1
ATOM 3756 C C . ASP C 1 243 ? 24.381 -64.428 -20.875 1.00 41.84 243 ASP C C 1
ATOM 3757 O O . ASP C 1 243 ? 24.115 -63.250 -21.130 1.00 40.43 243 ASP C O 1
ATOM 3762 N N . MET C 1 244 ? 24.622 -64.867 -19.643 1.00 33.37 244 MET C N 1
ATOM 3763 C CA . MET C 1 244 ? 24.748 -64.000 -18.482 1.00 29.34 244 MET C CA 1
ATOM 3764 C C . MET C 1 244 ? 25.742 -64.628 -17.521 1.00 29.06 244 MET C C 1
ATOM 3765 O O . MET C 1 244 ? 26.737 -65.229 -17.938 1.00 46.71 244 MET C O 1
ATOM 3770 N N . GLY C 1 245 ? 25.453 -64.537 -16.237 1.00 22.89 245 GLY C N 1
ATOM 3771 C CA . GLY C 1 245 ? 26.337 -65.087 -15.239 1.00 21.39 245 GLY C CA 1
ATOM 3772 C C . GLY C 1 245 ? 26.137 -66.559 -14.962 1.00 20.40 245 GLY C C 1
ATOM 3773 O O . GLY C 1 245 ? 25.915 -67.381 -15.857 1.00 21.29 245 GLY C O 1
ATOM 3774 N N . HIS C 1 246 ? 26.207 -66.885 -13.681 1.00 20.98 246 HIS C N 1
ATOM 3775 C CA . HIS C 1 246 ? 26.134 -68.259 -13.220 1.00 22.45 246 HIS C CA 1
ATOM 3776 C C . HIS C 1 246 ? 25.580 -68.300 -11.807 1.00 19.81 246 HIS C C 1
ATOM 3777 O O . HIS C 1 246 ? 25.462 -67.280 -11.119 1.00 21.12 246 HIS C O 1
ATOM 3784 N N . LEU C 1 247 ? 25.246 -69.516 -11.387 1.00 21.86 247 LEU C N 1
ATOM 3785 C CA . LEU C 1 247 ? 24.911 -69.831 -10.008 1.00 21.62 247 LEU C CA 1
ATOM 3786 C C . LEU C 1 247 ? 25.795 -71.000 -9.602 1.00 20.99 247 LEU C C 1
ATOM 3787 O O . LEU C 1 247 ? 25.778 -72.047 -10.258 1.00 24.55 247 LEU C O 1
ATOM 3792 N N . LYS C 1 248 ? 26.591 -70.811 -8.552 1.00 23.59 248 LYS C N 1
ATOM 3793 C CA . LYS C 1 248 ? 27.542 -71.809 -8.086 1.00 20.63 248 LYS C CA 1
ATOM 3794 C C . LYS C 1 248 ? 27.214 -72.193 -6.654 1.00 19.25 248 LYS C C 1
ATOM 3795 O O . LYS C 1 248 ? 27.006 -71.322 -5.805 1.00 25.84 248 LYS C O 1
ATOM 3801 N N . TYR C 1 249 ? 27.164 -73.491 -6.392 1.00 22.41 249 TYR C N 1
ATOM 3802 C CA . TYR C 1 249 ? 27.001 -74.016 -5.046 1.00 23.26 249 TYR C CA 1
ATOM 3803 C C . TYR C 1 249 ? 28.288 -74.718 -4.634 1.00 20.25 249 TYR C C 1
ATOM 3804 O O . TYR C 1 249 ? 28.809 -75.553 -5.372 1.00 23.15 249 TYR C O 1
ATOM 3813 N N . TYR C 1 250 ? 28.799 -74.372 -3.465 1.00 21.68 250 TYR C N 1
ATOM 3814 C CA . TYR C 1 250 ? 29.969 -75.006 -2.882 1.00 20.71 250 TYR C CA 1
ATOM 3815 C C . TYR C 1 250 ? 29.497 -75.842 -1.706 1.00 20.69 250 TYR C C 1
ATOM 3816 O O . TYR C 1 250 ? 28.694 -75.375 -0.893 1.00 23.26 250 TYR C O 1
ATOM 3825 N N . LEU C 1 251 ? 29.967 -77.081 -1.636 1.00 20.86 251 LEU C N 1
ATOM 3826 C CA . LEU C 1 251 ? 29.544 -78.003 -0.588 1.00 23.10 251 LEU C CA 1
ATOM 3827 C C . LEU C 1 251 ? 30.770 -78.564 0.117 1.00 24.88 251 LEU C C 1
ATOM 3828 O O . LEU C 1 251 ? 31.621 -79.196 -0.519 1.00 24.62 251 LEU C O 1
ATOM 3833 N N . ALA C 1 252 ? 30.851 -78.345 1.428 1.00 23.49 252 ALA C N 1
ATOM 3834 C CA . ALA C 1 252 ? 31.952 -78.898 2.198 1.00 23.77 252 ALA C CA 1
ATOM 3835 C C . ALA C 1 252 ? 31.793 -80.412 2.306 1.00 29.02 252 ALA C C 1
ATOM 3836 O O . ALA C 1 252 ? 30.684 -80.905 2.524 1.00 31.20 252 ALA C O 1
ATOM 3838 N N . PRO C 1 253 ? 32.874 -81.169 2.161 1.00 30.26 253 PRO C N 1
ATOM 3839 C CA . PRO C 1 253 ? 32.770 -82.629 2.137 1.00 28.23 253 PRO C CA 1
ATOM 3840 C C . PRO C 1 253 ? 32.742 -83.223 3.539 1.00 28.48 253 PRO C C 1
ATOM 3841 O O . PRO C 1 253 ? 33.040 -82.567 4.536 1.00 30.45 253 PRO C O 1
ATOM 3845 N N . LYS C 1 254 ? 32.356 -84.495 3.592 1.00 32.31 254 LYS C N 1
ATOM 3846 C CA . LYS C 1 254 ? 32.484 -85.301 4.799 1.00 31.72 254 LYS C CA 1
ATOM 3847 C C . LYS C 1 254 ? 33.838 -85.998 4.752 1.00 33.27 254 LYS C C 1
ATOM 3848 O O . LYS C 1 254 ? 34.133 -86.726 3.799 1.00 32.71 254 LYS C O 1
ATOM 3854 N N . ILE C 1 255 ? 34.662 -85.768 5.768 1.00 34.90 255 ILE C N 1
ATOM 3855 C CA . ILE C 1 255 ? 36.065 -86.163 5.749 1.00 39.62 255 ILE C CA 1
ATOM 3856 C C . ILE C 1 255 ? 36.291 -87.233 6.808 1.00 44.32 255 ILE C C 1
ATOM 3857 O O . ILE C 1 255 ? 35.784 -87.126 7.932 1.00 48.13 255 ILE C O 1
ATOM 3862 N N . GLU C 1 256 ? 37.028 -88.278 6.438 1.00 41.21 256 GLU C N 1
ATOM 3863 C CA . GLU C 1 256 ? 37.404 -89.328 7.380 1.00 50.57 256 GLU C CA 1
ATOM 3864 C C . GLU C 1 256 ? 38.687 -88.967 8.119 1.00 36.70 256 GLU C C 1
ATOM 3865 O O . GLU C 1 256 ? 38.647 -88.385 9.202 1.00 45.01 256 GLU C O 1
ATOM 3867 N N . ARG D 2 2 ? 32.616 -89.578 8.290 1.00 40.60 142 ARG D N 1
ATOM 3868 C CA . ARG D 2 2 ? 33.180 -89.426 9.626 1.00 42.19 142 ARG D CA 1
ATOM 3869 C C . ARG D 2 2 ? 32.815 -88.078 10.253 1.00 36.68 142 ARG D C 1
ATOM 3870 O O . ARG D 2 2 ? 32.224 -88.033 11.331 1.00 35.90 142 ARG D O 1
ATOM 3878 N N . ARG D 2 3 ? 33.167 -86.982 9.581 1.00 35.23 143 ARG D N 1
ATOM 3879 C CA . ARG D 2 3 ? 32.915 -85.641 10.105 1.00 41.50 143 ARG D CA 1
ATOM 3880 C C . ARG D 2 3 ? 32.543 -84.704 8.967 1.00 36.59 143 ARG D C 1
ATOM 3881 O O . ARG D 2 3 ? 33.290 -84.583 7.992 1.00 33.62 143 ARG D O 1
ATOM 3883 N N . GLN D 2 4 ? 31.391 -84.046 9.092 1.00 34.95 144 GLN D N 1
ATOM 3884 C CA . GLN D 2 4 ? 30.962 -83.048 8.120 1.00 34.71 144 GLN D CA 1
ATOM 3885 C C . GLN D 2 4 ? 31.683 -81.735 8.396 1.00 36.98 144 GLN D C 1
ATOM 3886 O O . GLN D 2 4 ? 31.553 -81.163 9.484 1.00 41.17 144 GLN D O 1
ATOM 3892 N N . THR D 2 5 ? 32.417 -81.244 7.407 1.00 36.08 145 THR D N 1
ATOM 3893 C CA . THR D 2 5 ? 33.187 -80.023 7.560 1.00 27.98 145 THR D CA 1
ATOM 3894 C C . THR D 2 5 ? 32.343 -78.814 7.170 1.00 30.05 145 THR D C 1
ATOM 3895 O O . THR D 2 5 ? 31.249 -78.940 6.619 1.00 38.19 145 THR D O 1
ATOM 3899 N N . SER D 2 6 ? 32.847 -77.627 7.493 1.00 30.05 146 SER D N 1
ATOM 3900 C CA . SER D 2 6 ? 32.184 -76.380 7.145 1.00 27.32 146 SER D CA 1
ATOM 3901 C C . SER D 2 6 ? 32.949 -75.669 6.037 1.00 31.87 146 SER D C 1
ATOM 3902 O O . SER D 2 6 ? 34.131 -75.931 5.801 1.00 28.47 146 SER D O 1
ATOM 3905 N N . MET D 2 7 ? 32.242 -74.774 5.338 1.00 27.19 147 MET D N 1
ATOM 3906 C CA . MET D 2 7 ? 32.881 -73.954 4.313 1.00 23.01 147 MET D CA 1
ATOM 3907 C C . MET D 2 7 ? 33.985 -73.081 4.896 1.00 24.92 147 MET D C 1
ATOM 3908 O O . MET D 2 7 ? 34.911 -72.692 4.177 1.00 26.59 147 MET D O 1
ATOM 3913 N N . THR D 2 8 ? 33.899 -72.748 6.184 0.84 26.92 148 THR D N 1
ATOM 3914 C CA . THR D 2 8 ? 34.914 -71.917 6.822 0.84 29.38 148 THR D CA 1
ATOM 3915 C C . THR D 2 8 ? 36.190 -72.680 7.156 0.84 28.60 148 THR D C 1
ATOM 3916 O O . THR D 2 8 ? 37.212 -72.050 7.447 0.84 27.57 148 THR D O 1
ATOM 3920 N N . ASP D 2 9 ? 36.169 -74.011 7.105 0.95 30.24 149 ASP D N 1
ATOM 3921 C CA . ASP D 2 9 ? 37.396 -74.773 7.283 0.95 25.76 149 ASP D CA 1
ATOM 3922 C C . ASP D 2 9 ? 38.341 -74.641 6.100 0.95 24.90 149 ASP D C 1
ATOM 3923 O O . ASP D 2 9 ? 39.511 -75.017 6.217 0.95 28.45 149 ASP D O 1
ATOM 3928 N N . TYR D 2 10 ? 37.880 -74.095 4.987 1.00 23.63 150 TYR D N 1
ATOM 3929 C CA . TYR D 2 10 ? 38.672 -74.016 3.772 1.00 23.65 150 TYR D CA 1
ATOM 3930 C C . TYR D 2 10 ? 38.910 -72.599 3.288 1.00 28.34 150 TYR D C 1
ATOM 3931 O O . TYR D 2 10 ? 39.974 -72.327 2.726 0.15 28.13 150 TYR D O 1
ATOM 3940 N N . TYR D 2 11 ? 37.960 -71.690 3.486 0.66 27.67 151 TYR D N 1
ATOM 3941 C CA . TYR D 2 11 ? 38.054 -70.350 2.937 1.00 27.82 151 TYR D CA 1
ATOM 3942 C C . TYR D 2 11 ? 37.931 -69.317 4.046 1.00 28.07 151 TYR D C 1
ATOM 3943 O O . TYR D 2 11 ? 37.147 -69.479 4.985 0.36 27.97 151 TYR D O 1
ATOM 3952 N N . HIS D 2 12 ? 38.720 -68.255 3.915 0.81 34.25 152 HIS D N 1
ATOM 3953 C CA . HIS D 2 12 ? 38.866 -67.218 4.923 0.81 32.50 152 HIS D CA 1
ATOM 3954 C C . HIS D 2 12 ? 37.792 -66.147 4.788 0.81 34.04 152 HIS D C 1
ATOM 3955 O O . HIS D 2 12 ? 37.268 -65.898 3.700 0.81 35.85 152 HIS D O 1
ATOM 3962 N N . SER D 2 13 ? 37.465 -65.517 5.913 1.00 37.59 153 SER D N 1
ATOM 3963 C CA . SER D 2 13 ? 36.478 -64.445 5.942 1.00 39.88 153 SER D CA 1
ATOM 3964 C C . SER D 2 13 ? 37.142 -63.123 5.551 1.00 51.03 153 SER D C 1
ATOM 3965 O O . SER D 2 13 ? 38.271 -63.087 5.051 1.00 53.02 153 SER D O 1
ATOM 3968 N N . LYS D 2 14 ? 36.434 -62.015 5.789 0.61 49.20 154 LYS D N 1
ATOM 3969 C CA . LYS D 2 14 ? 36.928 -60.663 5.511 0.61 50.96 154 LYS D CA 1
ATOM 3970 C C . LYS D 2 14 ? 37.285 -60.472 4.039 0.61 51.42 154 LYS D C 1
ATOM 3971 O O . LYS D 2 14 ? 38.154 -59.664 3.701 0.61 48.40 154 LYS D O 1
ATOM 3973 N N . ARG D 2 15 ? 36.617 -61.209 3.157 1.00 51.77 155 ARG D N 1
ATOM 3974 C CA . ARG D 2 15 ? 36.845 -61.086 1.723 1.00 41.51 155 ARG D CA 1
ATOM 3975 C C . ARG D 2 15 ? 35.726 -61.764 0.942 1.00 33.43 155 ARG D C 1
ATOM 3976 O O . ARG D 2 15 ? 35.525 -61.483 -0.237 1.00 38.46 155 ARG D O 1
ATOM 3978 N N . MET E 1 1 ? -3.645 -43.684 -15.498 1.00 43.18 1 MET E N 1
ATOM 3979 C CA . MET E 1 1 ? -4.280 -42.512 -14.915 1.00 34.03 1 MET E CA 1
ATOM 3980 C C . MET E 1 1 ? -3.240 -41.714 -14.147 1.00 34.12 1 MET E C 1
ATOM 3981 O O . MET E 1 1 ? -2.526 -42.256 -13.306 1.00 34.59 1 MET E O 1
ATOM 3986 N N . PHE E 1 2 ? -3.155 -40.421 -14.434 1.00 37.65 2 PHE E N 1
ATOM 3987 C CA . PHE E 1 2 ? -2.198 -39.540 -13.781 1.00 31.98 2 PHE E CA 1
ATOM 3988 C C . PHE E 1 2 ? -2.964 -38.400 -13.132 1.00 26.95 2 PHE E C 1
ATOM 3989 O O . PHE E 1 2 ? -3.830 -37.790 -13.765 1.00 29.92 2 PHE E O 1
ATOM 3997 N N . GLU E 1 3 ? -2.654 -38.129 -11.869 1.00 26.64 3 GLU E N 1
ATOM 3998 C CA . GLU E 1 3 ? -3.299 -37.056 -11.126 1.00 29.62 3 GLU E CA 1
ATOM 3999 C C . GLU E 1 3 ? -2.319 -36.468 -10.124 1.00 32.10 3 GLU E C 1
ATOM 4000 O O . GLU E 1 3 ? -1.728 -37.198 -9.323 1.00 34.73 3 GLU E O 1
ATOM 4005 N N . ALA E 1 4 ? -2.174 -35.146 -10.161 1.00 37.55 4 ALA E N 1
ATOM 4006 C CA . ALA E 1 4 ? -1.264 -34.427 -9.278 1.00 33.08 4 ALA E CA 1
ATOM 4007 C C . ALA E 1 4 ? -1.985 -33.234 -8.675 1.00 25.61 4 ALA E C 1
ATOM 4008 O O . ALA E 1 4 ? -2.579 -32.431 -9.398 1.00 30.03 4 ALA E O 1
ATOM 4010 N N . ARG E 1 5 ? -1.919 -33.112 -7.356 1.00 26.11 5 ARG E N 1
ATOM 4011 C CA . ARG E 1 5 ? -2.605 -32.058 -6.624 1.00 29.09 5 ARG E CA 1
ATOM 4012 C C . ARG E 1 5 ? -1.565 -31.136 -6.004 1.00 29.85 5 ARG E C 1
ATOM 4013 O O . ARG E 1 5 ? -0.686 -31.591 -5.263 1.00 30.77 5 ARG E O 1
ATOM 4021 N N . LEU E 1 6 ? -1.651 -29.850 -6.323 1.00 27.44 6 LEU E N 1
ATOM 4022 C CA . LEU E 1 6 ? -0.701 -28.852 -5.856 1.00 34.36 6 LEU E CA 1
ATOM 4023 C C . LEU E 1 6 ? -1.472 -27.782 -5.096 1.00 30.55 6 LEU E C 1
ATOM 4024 O O . LEU E 1 6 ? -2.351 -27.121 -5.662 1.00 29.70 6 LEU E O 1
ATOM 4029 N N . VAL E 1 7 ? -1.145 -27.618 -3.813 1.00 37.16 7 VAL E N 1
ATOM 4030 C CA . VAL E 1 7 ? -1.842 -26.639 -2.986 1.00 31.41 7 VAL E CA 1
ATOM 4031 C C . VAL E 1 7 ? -1.398 -25.228 -3.352 1.00 38.77 7 VAL E C 1
ATOM 4032 O O . VAL E 1 7 ? -2.216 -24.303 -3.428 1.00 37.65 7 VAL E O 1
ATOM 4036 N N . GLN E 1 8 ? -0.095 -25.036 -3.572 1.00 34.81 8 GLN E N 1
ATOM 4037 C CA . GLN E 1 8 ? 0.441 -23.733 -3.960 1.00 36.42 8 GLN E CA 1
ATOM 4038 C C . GLN E 1 8 ? 0.287 -23.608 -5.472 1.00 32.62 8 GLN E C 1
ATOM 4039 O O . GLN E 1 8 ? 1.210 -23.850 -6.253 1.00 31.28 8 GLN E O 1
ATOM 4045 N N . GLY E 1 9 ? -0.923 -23.236 -5.889 1.00 35.55 9 GLY E N 1
ATOM 4046 C CA . GLY E 1 9 ? -1.208 -23.156 -7.309 1.00 28.51 9 GLY E CA 1
ATOM 4047 C C . GLY E 1 9 ? -0.422 -22.074 -8.016 1.00 32.32 9 GLY E C 1
ATOM 4048 O O . GLY E 1 9 ? -0.102 -22.212 -9.203 1.00 34.45 9 GLY E O 1
ATOM 4049 N N . SER E 1 10 ? -0.082 -21.000 -7.297 1.00 30.96 10 SER E N 1
ATOM 4050 C CA . SER E 1 10 ? 0.641 -19.884 -7.899 1.00 29.44 10 SER E CA 1
ATOM 4051 C C . SER E 1 10 ? 1.910 -20.354 -8.595 1.00 31.20 10 SER E C 1
ATOM 4052 O O . SER E 1 10 ? 2.243 -19.876 -9.687 1.00 36.78 10 SER E O 1
ATOM 4055 N N . ILE E 1 11 ? 2.604 -21.329 -7.998 1.00 28.37 11 ILE E N 1
ATOM 4056 C CA . ILE E 1 11 ? 3.831 -21.850 -8.594 1.00 27.12 11 ILE E CA 1
ATOM 4057 C C . ILE E 1 11 ? 3.577 -22.262 -10.035 1.00 33.07 11 ILE E C 1
ATOM 4058 O O . ILE E 1 11 ? 4.267 -21.813 -10.960 1.00 38.44 11 ILE E O 1
ATOM 4063 N N . LEU E 1 12 ? 2.539 -23.073 -10.255 1.00 29.80 12 LEU E N 1
ATOM 4064 C CA . LEU E 1 12 ? 2.228 -23.499 -11.616 1.00 29.58 12 LEU E CA 1
ATOM 4065 C C . LEU E 1 12 ? 2.018 -22.299 -12.529 1.00 25.50 12 LEU E C 1
ATOM 4066 O O . LEU E 1 12 ? 2.591 -22.233 -13.623 1.00 29.38 12 LEU E O 1
ATOM 4071 N N . LYS E 1 13 ? 1.234 -21.319 -12.076 1.00 28.73 13 LYS E N 1
ATOM 4072 C CA . LYS E 1 13 ? 1.054 -20.104 -12.860 1.00 28.36 13 LYS E CA 1
ATOM 4073 C C . LYS E 1 13 ? 2.408 -19.510 -13.223 1.00 26.01 13 LYS E C 1
ATOM 4074 O O . LYS E 1 13 ? 2.723 -19.326 -14.407 1.00 27.82 13 LYS E O 1
ATOM 4080 N N . LYS E 1 14 ? 3.258 -19.294 -12.211 1.00 25.50 14 LYS E N 1
ATOM 4081 C CA . LYS E 1 14 ? 4.576 -18.725 -12.464 1.00 23.39 14 LYS E CA 1
ATOM 4082 C C . LYS E 1 14 ? 5.355 -19.601 -13.433 1.00 25.88 14 LYS E C 1
ATOM 4083 O O . LYS E 1 14 ? 5.990 -19.094 -14.368 1.00 26.77 14 LYS E O 1
ATOM 4089 N N . VAL E 1 15 ? 5.252 -20.926 -13.266 1.00 23.14 15 VAL E N 1
ATOM 4090 C CA . VAL E 1 15 ? 5.945 -21.851 -14.158 1.00 21.44 15 VAL E CA 1
ATOM 4091 C C . VAL E 1 15 ? 5.560 -21.568 -15.602 1.00 25.70 15 VAL E C 1
ATOM 4092 O O . VAL E 1 15 ? 6.420 -21.437 -16.481 1.00 24.83 15 VAL E O 1
ATOM 4096 N N . LEU E 1 16 ? 4.256 -21.455 -15.868 1.00 28.23 16 LEU E N 1
ATOM 4097 C CA . LEU E 1 16 ? 3.840 -21.205 -17.242 1.00 26.19 16 LEU E CA 1
ATOM 4098 C C . LEU E 1 16 ? 4.229 -19.808 -17.702 1.00 32.01 16 LEU E C 1
ATOM 4099 O O . LEU E 1 16 ? 4.533 -19.615 -18.885 1.00 31.73 16 LEU E O 1
ATOM 4104 N N . GLU E 1 17 ? 4.238 -18.824 -16.792 1.00 32.57 17 GLU E N 1
ATOM 4105 C CA . GLU E 1 17 ? 4.613 -17.474 -17.205 1.00 30.83 17 GLU E CA 1
ATOM 4106 C C . GLU E 1 17 ? 6.075 -17.391 -17.610 1.00 30.78 17 GLU E C 1
ATOM 4107 O O . GLU E 1 17 ? 6.425 -16.623 -18.515 1.00 32.10 17 GLU E O 1
ATOM 4113 N N . ALA E 1 18 ? 6.932 -18.193 -16.985 1.00 32.81 18 ALA E N 1
ATOM 4114 C CA . ALA E 1 18 ? 8.344 -18.225 -17.330 1.00 26.97 18 ALA E CA 1
ATOM 4115 C C . ALA E 1 18 ? 8.622 -18.984 -18.618 1.00 27.78 18 ALA E C 1
ATOM 4116 O O . ALA E 1 18 ? 9.741 -18.896 -19.135 1.00 34.61 18 ALA E O 1
ATOM 4118 N N . LEU E 1 19 ? 7.635 -19.703 -19.155 1.00 25.58 19 LEU E N 1
ATOM 4119 C CA . LEU E 1 19 ? 7.831 -20.559 -20.318 1.00 22.98 19 LEU E CA 1
ATOM 4120 C C . LEU E 1 19 ? 7.143 -20.072 -21.587 1.00 28.47 19 LEU E C 1
ATOM 4121 O O . LEU E 1 19 ? 7.675 -20.294 -22.675 1.00 32.25 19 LEU E O 1
ATOM 4126 N N . LYS E 1 20 ? 5.971 -19.433 -21.492 1.00 28.09 20 LYS E N 1
ATOM 4127 C CA . LYS E 1 20 ? 5.155 -19.208 -22.686 1.00 29.42 20 LYS E CA 1
ATOM 4128 C C . LYS E 1 20 ? 5.836 -18.282 -23.689 1.00 31.15 20 LYS E C 1
ATOM 4129 O O . LYS E 1 20 ? 5.571 -18.369 -24.895 1.00 29.34 20 LYS E O 1
ATOM 4135 N N . ASP E 1 21 ? 6.683 -17.375 -23.221 1.00 27.31 21 ASP E N 1
ATOM 4136 C CA . ASP E 1 21 ? 7.297 -16.414 -24.122 1.00 35.06 21 ASP E CA 1
ATOM 4137 C C . ASP E 1 21 ? 8.558 -16.948 -24.794 1.00 37.44 21 ASP E C 1
ATOM 4138 O O . ASP E 1 21 ? 8.947 -16.426 -25.846 1.00 39.09 21 ASP E O 1
ATOM 4143 N N . LEU E 1 22 ? 9.184 -17.989 -24.236 1.00 34.60 22 LEU E N 1
ATOM 4144 C CA . LEU E 1 22 ? 10.409 -18.549 -24.805 1.00 28.76 22 LEU E CA 1
ATOM 4145 C C . LEU E 1 22 ? 10.150 -19.653 -25.824 1.00 28.36 22 LEU E C 1
ATOM 4146 O O . LEU E 1 22 ? 10.808 -19.694 -26.865 1.00 32.32 22 LEU E O 1
ATOM 4151 N N . ILE E 1 23 ? 9.210 -20.552 -25.544 1.00 31.76 23 ILE E N 1
ATOM 4152 C CA . ILE E 1 23 ? 8.895 -21.687 -26.410 1.00 34.99 23 ILE E CA 1
ATOM 4153 C C . ILE E 1 23 ? 7.383 -21.793 -26.564 1.00 36.62 23 ILE E C 1
ATOM 4154 O O . ILE E 1 23 ? 6.633 -21.574 -25.607 1.00 37.85 23 ILE E O 1
ATOM 4159 N N . ASN E 1 24 ? 6.938 -22.146 -27.767 1.00 33.37 24 ASN E N 1
ATOM 4160 C CA . ASN E 1 24 ? 5.513 -22.197 -28.064 1.00 45.33 24 ASN E CA 1
ATOM 4161 C C . ASN E 1 24 ? 4.879 -23.541 -27.726 1.00 41.17 24 ASN E C 1
ATOM 4162 O O . ASN E 1 24 ? 3.764 -23.575 -27.193 1.00 37.96 24 ASN E O 1
ATOM 4167 N N . GLU E 1 25 ? 5.553 -24.646 -28.043 1.00 34.84 25 GLU E N 1
ATOM 4168 C CA . GLU E 1 25 ? 5.016 -25.981 -27.839 1.00 43.52 25 GLU E CA 1
ATOM 4169 C C . GLU E 1 25 ? 6.073 -26.864 -27.188 1.00 39.90 25 GLU E C 1
ATOM 4170 O O . GLU E 1 25 ? 7.258 -26.781 -27.531 1.00 45.99 25 GLU E O 1
ATOM 4176 N N . ALA E 1 26 ? 5.650 -27.726 -26.264 1.00 32.07 26 ALA E N 1
ATOM 4177 C CA . ALA E 1 26 ? 6.609 -28.586 -25.578 1.00 31.55 26 ALA E CA 1
ATOM 4178 C C . ALA E 1 26 ? 5.930 -29.866 -25.115 1.00 31.60 26 ALA E C 1
ATOM 4179 O O . ALA E 1 26 ? 4.717 -29.911 -24.915 1.00 34.33 26 ALA E O 1
ATOM 4181 N N . CYS E 1 27 ? 6.734 -30.910 -24.936 1.00 28.53 27 CYS E N 1
ATOM 4182 C CA A CYS E 1 27 ? 6.258 -32.195 -24.448 0.41 31.23 27 CYS E CA 1
ATOM 4183 C CA B CYS E 1 27 ? 6.259 -32.197 -24.447 0.59 29.94 27 CYS E CA 1
ATOM 4184 C C . CYS E 1 27 ? 6.552 -32.310 -22.958 1.00 31.94 27 CYS E C 1
ATOM 4185 O O . CYS E 1 27 ? 7.663 -32.001 -22.515 1.00 32.64 27 CYS E O 1
ATOM 4190 N N . TRP E 1 28 ? 5.555 -32.746 -22.195 1.00 29.51 28 TRP E N 1
ATOM 4191 C CA . TRP E 1 28 ? 5.675 -32.956 -20.758 1.00 29.22 28 TRP E CA 1
ATOM 4192 C C . TRP E 1 28 ? 5.860 -34.445 -20.504 1.00 37.96 28 TRP E C 1
ATOM 4193 O O . TRP E 1 28 ? 5.001 -35.249 -20.882 1.00 40.20 28 TRP E O 1
ATOM 4204 N N . ASP E 1 29 ? 6.984 -34.813 -19.887 1.00 39.38 29 ASP E N 1
ATOM 4205 C CA . ASP E 1 29 ? 7.271 -36.207 -19.563 1.00 34.80 29 ASP E CA 1
ATOM 4206 C C . ASP E 1 29 ? 6.814 -36.469 -18.136 1.00 29.13 29 ASP E C 1
ATOM 4207 O O . ASP E 1 29 ? 7.449 -36.015 -17.181 1.00 35.13 29 ASP E O 1
ATOM 4212 N N . ILE E 1 30 ? 5.727 -37.212 -17.989 1.00 29.24 30 ILE E N 1
ATOM 4213 C CA . ILE E 1 30 ? 5.176 -37.554 -16.684 1.00 30.75 30 ILE E CA 1
ATOM 4214 C C . ILE E 1 30 ? 5.549 -38.987 -16.341 1.00 35.00 30 ILE E C 1
ATOM 4215 O O . ILE E 1 30 ? 5.365 -39.899 -17.155 1.00 36.82 30 ILE E O 1
ATOM 4220 N N . SER E 1 31 ? 6.083 -39.181 -15.142 1.00 29.83 31 SER E N 1
ATOM 4221 C CA . SER E 1 31 ? 6.439 -40.496 -14.643 1.00 30.45 31 SER E CA 1
ATOM 4222 C C . SER E 1 31 ? 6.166 -40.513 -13.148 1.00 32.02 31 SER E C 1
ATOM 4223 O O . SER E 1 31 ? 5.692 -39.530 -12.571 1.00 34.61 31 SER E O 1
ATOM 4226 N N . SER E 1 32 ? 6.437 -41.655 -12.519 1.00 31.05 32 SER E N 1
ATOM 4227 C CA . SER E 1 32 ? 6.230 -41.765 -11.084 1.00 28.53 32 SER E CA 1
ATOM 4228 C C . SER E 1 32 ? 7.170 -40.865 -10.290 1.00 33.34 32 SER E C 1
ATOM 4229 O O . SER E 1 32 ? 6.850 -40.506 -9.153 1.00 35.35 32 SER E O 1
ATOM 4232 N N . SER E 1 33 ? 8.321 -40.501 -10.862 1.00 37.11 33 SER E N 1
ATOM 4233 C CA . SER E 1 33 ? 9.252 -39.583 -10.216 1.00 37.19 33 SER E CA 1
ATOM 4234 C C . SER E 1 33 ? 8.791 -38.134 -10.278 1.00 40.56 33 SER E C 1
ATOM 4235 O O . SER E 1 33 ? 9.228 -37.322 -9.455 1.00 41.66 33 SER E O 1
ATOM 4238 N N . GLY E 1 34 ? 7.945 -37.787 -11.246 1.00 37.77 34 GLY E N 1
ATOM 4239 C CA . GLY E 1 34 ? 7.444 -36.434 -11.369 1.00 28.79 34 GLY E CA 1
ATOM 4240 C C . GLY E 1 34 ? 7.340 -35.942 -12.795 1.00 28.47 34 GLY E C 1
ATOM 4241 O O . GLY E 1 34 ? 7.163 -36.730 -13.727 1.00 34.52 34 GLY E O 1
ATOM 4242 N N . VAL E 1 35 ? 7.442 -34.629 -12.972 1.00 35.35 35 VAL E N 1
ATOM 4243 C CA . VAL E 1 35 ? 7.311 -33.975 -14.268 1.00 35.98 35 VAL E CA 1
ATOM 4244 C C . VAL E 1 35 ? 8.689 -33.521 -14.725 1.00 34.01 35 VAL E C 1
ATOM 4245 O O . VAL E 1 35 ? 9.457 -32.954 -13.938 1.00 39.53 35 VAL E O 1
ATOM 4249 N N . ASN E 1 36 ? 8.997 -33.761 -15.995 1.00 31.45 36 ASN E N 1
ATOM 4250 C CA . ASN E 1 36 ? 10.230 -33.277 -16.595 1.00 31.61 36 ASN E CA 1
ATOM 4251 C C . ASN E 1 36 ? 9.912 -32.741 -17.982 1.00 33.88 36 ASN E C 1
ATOM 4252 O O . ASN E 1 36 ? 9.245 -33.411 -18.775 1.00 34.82 36 ASN E O 1
ATOM 4257 N N . LEU E 1 37 ? 10.370 -31.527 -18.259 1.00 29.03 37 LEU E N 1
ATOM 4258 C CA . LEU E 1 37 ? 10.166 -30.882 -19.546 1.00 28.66 37 LEU E CA 1
ATOM 4259 C C . LEU E 1 37 ? 11.517 -30.442 -20.085 1.00 30.07 37 LEU E C 1
ATOM 4260 O O . LEU E 1 37 ? 12.377 -29.999 -19.322 1.00 34.31 37 LEU E O 1
ATOM 4265 N N . GLN E 1 38 ? 11.716 -30.594 -21.391 1.00 30.34 38 GLN E N 1
ATOM 4266 C CA . GLN E 1 38 ? 12.943 -30.130 -22.025 1.00 28.26 38 GLN E CA 1
ATOM 4267 C C . GLN E 1 38 ? 12.630 -29.676 -23.440 1.00 29.83 38 GLN E C 1
ATOM 4268 O O . GLN E 1 38 ? 12.006 -30.420 -24.202 1.00 29.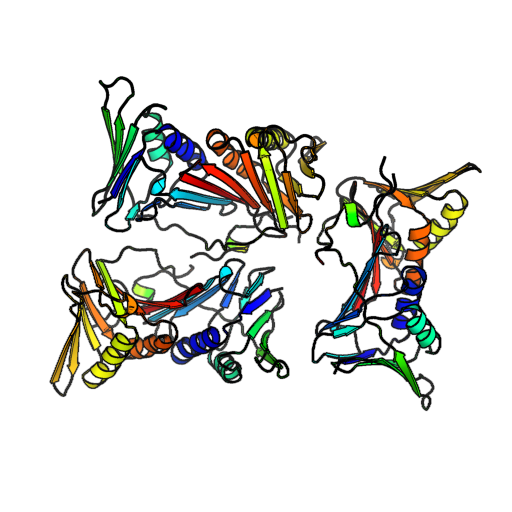44 38 GLN E O 1
ATOM 4274 N N . SER E 1 39 ? 13.072 -28.470 -23.793 1.00 26.06 39 SER E N 1
ATOM 4275 C CA . SER E 1 39 ? 12.839 -27.980 -25.146 1.00 24.54 39 SER E CA 1
ATOM 4276 C C . SER E 1 39 ? 13.796 -26.839 -25.463 1.00 28.98 39 SER E C 1
ATOM 4277 O O . SER E 1 39 ? 14.030 -25.969 -24.622 1.00 30.87 39 SER E O 1
ATOM 4280 N N . MET E 1 40 ? 14.352 -26.856 -26.673 1.00 30.37 40 MET E N 1
ATOM 4281 C CA . MET E 1 40 ? 15.035 -25.681 -27.192 1.00 26.33 40 MET E CA 1
ATOM 4282 C C . MET E 1 40 ? 14.025 -24.665 -27.709 1.00 30.44 40 MET E C 1
ATOM 4283 O O . MET E 1 40 ? 12.902 -25.005 -28.090 1.00 32.08 40 MET E O 1
ATOM 4288 N N . ASP E 1 41 ? 14.444 -23.402 -27.738 1.00 29.88 41 ASP E N 1
ATOM 4289 C CA . ASP E 1 41 ? 13.629 -22.405 -28.409 1.00 27.44 41 ASP E CA 1
ATOM 4290 C C . ASP E 1 41 ? 13.771 -22.555 -29.922 1.00 27.79 41 ASP E C 1
ATOM 4291 O O . ASP E 1 41 ? 14.587 -23.332 -30.424 1.00 30.61 41 ASP E O 1
ATOM 4296 N N . SER E 1 42 ? 12.971 -21.777 -30.652 1.00 29.79 42 SER E N 1
ATOM 4297 C CA . SER E 1 42 ? 12.897 -21.939 -32.100 1.00 25.55 42 SER E CA 1
ATOM 4298 C C . SER E 1 42 ? 14.241 -21.696 -32.773 1.00 27.05 42 SER E C 1
ATOM 4299 O O . SER E 1 42 ? 14.551 -22.330 -33.789 1.00 25.10 42 SER E O 1
ATOM 4302 N N . SER E 1 43 ? 15.046 -20.785 -32.235 1.00 29.11 43 SER E N 1
ATOM 4303 C CA . SER E 1 43 ? 16.334 -20.483 -32.840 1.00 25.95 43 SER E CA 1
ATOM 4304 C C . SER E 1 43 ? 17.425 -21.466 -32.438 1.00 28.28 43 SER E C 1
ATOM 4305 O O . SER E 1 43 ? 18.522 -21.405 -33.001 1.00 32.06 43 SER E O 1
ATOM 4308 N N . HIS E 1 44 ? 17.149 -22.366 -31.495 1.00 32.97 44 HIS E N 1
ATOM 4309 C CA . HIS E 1 44 ? 18.105 -23.336 -30.968 1.00 25.24 44 HIS E CA 1
ATOM 4310 C C . HIS E 1 44 ? 19.274 -22.678 -30.254 1.00 25.56 44 HIS E C 1
ATOM 4311 O O . HIS E 1 44 ? 20.279 -23.340 -29.982 1.00 29.90 44 HIS E O 1
ATOM 4318 N N . VAL E 1 45 ? 19.169 -21.387 -29.946 1.00 24.67 45 VAL E N 1
ATOM 4319 C CA . VAL E 1 45 ? 20.236 -20.705 -29.229 1.00 21.14 45 VAL E CA 1
ATOM 4320 C C . VAL E 1 45 ? 20.160 -21.014 -27.741 1.00 21.27 45 VAL E C 1
ATOM 4321 O O . VAL E 1 45 ? 21.187 -21.045 -27.055 1.00 23.60 45 VAL E O 1
ATOM 4325 N N . SER E 1 46 ? 18.965 -21.284 -27.226 1.00 23.36 46 SER E N 1
ATOM 4326 C CA . SER E 1 46 ? 18.760 -21.543 -25.812 1.00 20.59 46 SER E CA 1
ATOM 4327 C C . SER E 1 46 ? 17.906 -22.791 -25.647 1.00 22.30 46 SER E C 1
ATOM 4328 O O . SER E 1 46 ? 17.312 -23.302 -26.601 1.00 23.83 46 SER E O 1
ATOM 4331 N N . LEU E 1 47 ? 17.850 -23.267 -24.406 1.00 22.79 47 LEU E N 1
ATOM 4332 C CA . LEU E 1 47 ? 17.137 -24.484 -24.041 1.00 21.07 47 LEU E CA 1
ATOM 4333 C C . LEU E 1 47 ? 16.597 -24.319 -22.629 1.00 19.24 47 LEU E C 1
ATOM 4334 O O . LEU E 1 47 ? 17.202 -23.642 -21.803 1.00 22.16 47 LEU E O 1
ATOM 4339 N N . VAL E 1 48 ? 15.459 -24.943 -22.351 1.00 21.31 48 VAL E N 1
ATOM 4340 C CA . VAL E 1 48 ? 14.861 -24.907 -21.022 1.00 19.70 48 VAL E CA 1
ATOM 4341 C C . VAL E 1 48 ? 14.610 -26.333 -20.551 1.00 21.49 48 VAL E C 1
ATOM 4342 O O . VAL E 1 48 ? 14.203 -27.203 -21.335 0.35 22.57 48 VAL E O 1
ATOM 4346 N N . GLN E 1 49 ? 14.900 -26.575 -19.271 1.00 20.06 49 GLN E N 1
ATOM 4347 C CA . GLN E 1 49 ? 14.691 -27.866 -18.633 1.00 22.34 49 GLN E CA 1
ATOM 4348 C C . GLN E 1 49 ? 13.993 -27.627 -17.302 1.00 23.45 49 GLN E C 1
ATOM 4349 O O . GLN E 1 49 ? 14.518 -26.925 -16.435 1.00 24.38 49 GLN E O 1
ATOM 4355 N N . LEU E 1 50 ? 12.808 -28.198 -17.152 1.00 22.61 50 LEU E N 1
ATOM 4356 C CA . LEU E 1 50 ? 11.993 -28.064 -15.956 1.00 23.99 50 LEU E CA 1
ATOM 4357 C C . LEU E 1 50 ? 11.896 -29.409 -15.256 1.00 23.36 50 LEU E C 1
ATOM 4358 O O . LEU E 1 50 ? 11.696 -30.440 -15.906 1.00 30.52 50 LEU E O 1
ATOM 4363 N N . THR E 1 51 ? 12.041 -29.402 -13.934 1.00 26.29 51 THR E N 1
ATOM 4364 C CA . THR E 1 51 ? 11.919 -30.625 -13.155 1.00 25.62 51 THR E CA 1
ATOM 4365 C C . THR E 1 51 ? 11.085 -30.342 -11.919 1.00 26.06 51 THR E C 1
ATOM 4366 O O . THR E 1 51 ? 11.470 -29.512 -11.091 1.00 29.66 51 THR E O 1
ATOM 4370 N N . LEU E 1 52 ? 9.963 -31.050 -11.787 1.00 32.10 52 LEU E N 1
ATOM 4371 C CA . LEU E 1 52 ? 9.081 -30.946 -10.626 1.00 35.20 52 LEU E CA 1
ATOM 4372 C C . LEU E 1 52 ? 8.900 -32.341 -10.049 1.00 33.40 52 LEU E C 1
ATOM 4373 O O . LEU E 1 52 ? 8.157 -33.152 -10.610 1.00 37.52 52 LEU E O 1
ATOM 4378 N N . ARG E 1 53 ? 9.556 -32.615 -8.929 1.00 37.02 53 ARG E N 1
ATOM 4379 C CA . ARG E 1 53 ? 9.579 -33.970 -8.400 1.00 40.71 53 ARG E CA 1
ATOM 4380 C C . ARG E 1 53 ? 8.220 -34.346 -7.818 1.00 40.53 53 ARG E C 1
ATOM 4381 O O . ARG E 1 53 ? 7.474 -33.495 -7.323 1.00 36.66 53 ARG E O 1
ATOM 4386 N N . SER E 1 54 ? 7.896 -35.641 -7.916 1.00 36.35 54 SER E N 1
ATOM 4387 C CA . SER E 1 54 ? 6.622 -36.148 -7.410 1.00 31.19 54 SER E CA 1
ATOM 4388 C C . SER E 1 54 ? 6.453 -35.854 -5.927 1.00 34.35 54 SER E C 1
ATOM 4389 O O . SER E 1 54 ? 5.341 -35.575 -5.461 1.00 35.59 54 SER E O 1
ATOM 4392 N N . GLU E 1 55 ? 7.547 -35.913 -5.171 1.00 35.22 55 GLU E N 1
ATOM 4393 C CA . GLU E 1 55 ? 7.508 -35.656 -3.739 1.00 35.04 55 GLU E CA 1
ATOM 4394 C C . GLU E 1 55 ? 7.034 -34.242 -3.413 1.00 30.01 55 GLU E C 1
ATOM 4395 O O . GLU E 1 55 ? 6.634 -33.979 -2.275 1.00 28.06 55 GLU E O 1
ATOM 4401 N N . GLY E 1 56 ? 7.061 -33.329 -4.386 1.00 33.92 56 GLY E N 1
ATOM 4402 C CA . GLY E 1 56 ? 6.688 -31.948 -4.130 1.00 36.81 56 GLY E CA 1
ATOM 4403 C C . GLY E 1 56 ? 5.201 -31.670 -4.142 1.00 34.69 56 GLY E C 1
ATOM 4404 O O . GLY E 1 56 ? 4.773 -30.637 -3.619 1.00 39.54 56 GLY E O 1
ATOM 4405 N N . PHE E 1 57 ? 4.407 -32.552 -4.736 1.00 32.28 57 PHE E N 1
ATOM 4406 C CA . PHE E 1 57 ? 2.965 -32.372 -4.764 1.00 29.83 57 PHE E CA 1
ATOM 4407 C C . PHE E 1 57 ? 2.320 -32.903 -3.487 1.00 32.49 57 PHE E C 1
ATOM 4408 O O . PHE E 1 57 ? 2.852 -33.780 -2.802 1.00 35.83 57 PHE E O 1
ATOM 4416 N N . ASP E 1 58 ? 1.149 -32.349 -3.171 1.00 35.65 58 ASP E N 1
ATOM 4417 C CA . ASP E 1 58 ? 0.397 -32.822 -2.013 1.00 36.29 58 ASP E CA 1
ATOM 4418 C C . ASP E 1 58 ? -0.070 -34.258 -2.218 1.00 38.49 58 ASP E C 1
ATOM 4419 O O . ASP E 1 58 ? -0.012 -35.076 -1.292 1.00 40.00 58 ASP E O 1
ATOM 4424 N N . THR E 1 59 ? -0.531 -34.583 -3.423 1.00 38.55 59 THR E N 1
ATOM 4425 C CA . THR E 1 59 ? -0.754 -35.963 -3.826 1.00 27.80 59 THR E CA 1
ATOM 4426 C C . THR E 1 59 ? -0.213 -36.118 -5.237 1.00 27.95 59 THR E C 1
ATOM 4427 O O . THR E 1 59 ? -0.320 -35.199 -6.055 1.00 30.18 59 THR E O 1
ATOM 4431 N N . TYR E 1 60 ? 0.364 -37.283 -5.517 1.00 33.18 60 TYR E N 1
ATOM 4432 C CA . TYR E 1 60 ? 0.920 -37.578 -6.830 1.00 31.25 60 TYR E CA 1
ATOM 4433 C C . TYR E 1 60 ? 0.617 -39.022 -7.190 1.00 33.23 60 TYR E C 1
ATOM 4434 O O . TYR E 1 60 ? 0.835 -39.928 -6.381 1.00 36.09 60 TYR E O 1
ATOM 4443 N N . ARG E 1 61 ? 0.146 -39.235 -8.414 1.00 33.64 61 ARG E N 1
ATOM 4444 C CA . ARG E 1 61 ? -0.141 -40.578 -8.889 1.00 29.47 61 ARG E CA 1
ATOM 4445 C C . ARG E 1 61 ? 0.114 -40.642 -10.383 1.00 31.45 61 ARG E C 1
ATOM 4446 O O . ARG E 1 61 ? -0.434 -39.839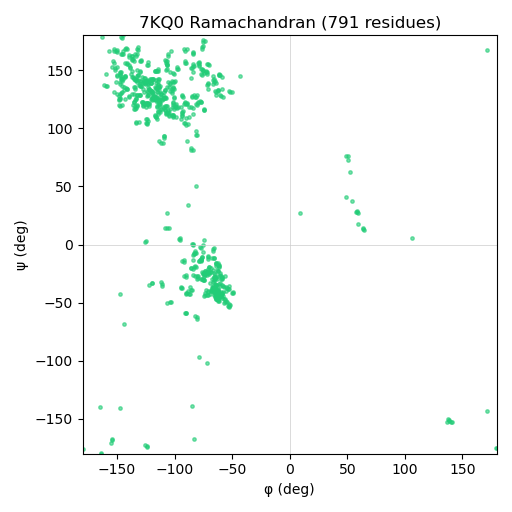 -11.143 1.00 28.50 61 ARG E O 1
ATOM 4454 N N . CYS E 1 62 ? 0.952 -41.591 -10.789 1.00 37.63 62 CYS E N 1
ATOM 4455 C CA . CYS E 1 62 ? 1.217 -41.874 -12.193 1.00 37.67 62 CYS E CA 1
ATOM 4456 C C . CYS E 1 62 ? 1.169 -43.381 -12.387 1.00 43.03 62 CYS E C 1
ATOM 4457 O O . CYS E 1 62 ? 1.993 -44.109 -11.822 1.00 47.23 62 CYS E O 1
ATOM 4460 N N . ASP E 1 63 ? 0.214 -43.845 -13.191 1.00 36.29 63 ASP E N 1
ATOM 4461 C CA . ASP E 1 63 ? 0.084 -45.276 -13.445 1.00 42.86 63 ASP E CA 1
ATOM 4462 C C . ASP E 1 63 ? 1.086 -45.723 -14.503 1.00 40.46 63 ASP E C 1
ATOM 4463 O O . ASP E 1 63 ? 1.978 -46.534 -14.233 1.00 37.08 63 ASP E O 1
ATOM 4468 N N . ARG E 1 64 ? 0.955 -45.187 -15.710 1.00 44.12 64 ARG E N 1
ATOM 4469 C CA . ARG E 1 64 ? 1.923 -45.372 -16.776 1.00 44.22 64 ARG E CA 1
ATOM 4470 C C . ARG E 1 64 ? 2.568 -44.032 -17.101 1.00 49.55 64 ARG E C 1
ATOM 4471 O O . ARG E 1 64 ? 1.948 -42.977 -16.954 1.00 49.08 64 ARG E O 1
ATOM 4475 N N . ASN E 1 65 ? 3.821 -44.082 -17.537 1.00 52.47 65 ASN E N 1
ATOM 4476 C CA . ASN E 1 65 ? 4.523 -42.862 -17.907 1.00 41.84 65 ASN E CA 1
ATOM 4477 C C . ASN E 1 65 ? 3.850 -42.219 -19.113 1.00 49.87 65 ASN E C 1
ATOM 4478 O O . ASN E 1 65 ? 3.406 -42.907 -20.036 1.00 49.33 65 ASN E O 1
ATOM 4483 N N . LEU E 1 66 ? 3.760 -40.891 -19.095 1.00 46.94 66 LEU E N 1
ATOM 4484 C CA . LEU E 1 66 ? 3.064 -40.150 -20.136 1.00 41.23 66 LEU E CA 1
ATOM 4485 C C . LEU E 1 66 ? 3.983 -39.130 -20.786 1.00 37.45 66 LEU E C 1
ATOM 4486 O O . LEU E 1 66 ? 4.951 -38.658 -20.180 1.00 45.46 66 LEU E O 1
ATOM 4491 N N . ALA E 1 67 ? 3.654 -38.790 -22.028 1.00 33.81 67 ALA E N 1
ATOM 4492 C CA . ALA E 1 67 ? 4.309 -37.718 -22.770 1.00 35.89 67 ALA E CA 1
ATOM 4493 C C . ALA E 1 67 ? 3.189 -36.902 -23.406 1.00 36.05 67 ALA E C 1
ATOM 4494 O O . ALA E 1 67 ? 2.567 -37.349 -24.373 1.00 38.20 67 ALA E O 1
ATOM 4496 N N . MET E 1 68 ? 2.916 -35.723 -22.860 1.00 38.52 68 MET E N 1
ATOM 4497 C CA . MET E 1 68 ? 1.801 -34.895 -23.305 1.00 27.79 68 MET E CA 1
ATOM 4498 C C . MET E 1 68 ? 2.335 -33.726 -24.123 1.00 25.99 68 MET E C 1
ATOM 4499 O O . MET E 1 68 ? 3.059 -32.880 -23.595 1.00 29.93 68 MET E O 1
ATOM 4504 N N . GLY E 1 69 ? 1.983 -33.683 -25.403 1.00 33.40 69 GLY E N 1
ATOM 4505 C CA . GLY E 1 69 ? 2.320 -32.534 -26.218 1.00 27.62 69 GLY E CA 1
ATOM 4506 C C . GLY E 1 69 ? 1.386 -31.388 -25.902 1.00 32.55 69 GLY E C 1
ATOM 4507 O O . GLY E 1 69 ? 0.169 -31.532 -26.036 1.00 38.07 69 GLY E O 1
ATOM 4508 N N . VAL E 1 70 ? 1.932 -30.246 -25.490 1.00 35.37 70 VAL E N 1
ATOM 4509 C CA . VAL E 1 70 ? 1.151 -29.140 -24.955 1.00 29.02 70 VAL E CA 1
ATOM 4510 C C . VAL E 1 70 ? 1.558 -27.851 -25.656 1.00 32.60 70 VAL E C 1
ATOM 4511 O O . VAL E 1 70 ? 2.750 -27.531 -25.739 1.00 34.46 70 VAL E O 1
ATOM 4515 N N . ASN E 1 71 ? 0.566 -27.125 -26.169 1.00 37.85 71 ASN E N 1
ATOM 4516 C CA . ASN E 1 71 ? 0.741 -25.730 -26.548 1.00 30.89 71 ASN E CA 1
ATOM 4517 C C . ASN E 1 71 ? 0.789 -24.888 -25.279 1.00 31.22 71 ASN E C 1
ATOM 4518 O O . ASN E 1 71 ? -0.193 -24.826 -24.534 1.00 33.85 71 ASN E O 1
ATOM 4523 N N . LEU E 1 72 ? 1.930 -24.245 -25.026 1.00 32.53 72 LEU E N 1
ATOM 4524 C CA . LEU E 1 72 ? 2.125 -23.569 -23.747 1.00 32.26 72 LEU E CA 1
ATOM 4525 C C . LEU E 1 72 ? 1.307 -22.293 -23.644 1.00 29.06 72 LEU E C 1
ATOM 4526 O O . LEU E 1 72 ? 1.008 -21.842 -22.533 1.00 29.54 72 LEU E O 1
ATOM 4531 N N . THR E 1 73 ? 0.962 -21.688 -24.782 1.00 33.72 73 THR E N 1
ATOM 4532 C CA . THR E 1 73 ? 0.082 -20.526 -24.774 1.00 32.04 73 THR E CA 1
ATOM 4533 C C . THR E 1 73 ? -1.307 -20.892 -24.256 1.00 30.43 73 THR E C 1
ATOM 4534 O O . THR E 1 73 ? -1.883 -20.175 -23.430 1.00 33.07 73 THR E O 1
ATOM 4538 N N . SER E 1 74 ? -1.861 -22.011 -24.733 1.00 28.10 74 SER E N 1
ATOM 4539 C CA . SER E 1 74 ? -3.163 -22.459 -24.249 1.00 24.61 74 SER E CA 1
ATOM 4540 C C . SER E 1 74 ? -3.129 -22.739 -22.755 1.00 24.95 74 SER E C 1
ATOM 4541 O O . SER E 1 74 ? -4.043 -22.344 -22.018 1.00 31.32 74 SER E O 1
ATOM 4544 N N . MET E 1 75 ? -2.080 -23.410 -22.287 1.00 22.96 75 MET E N 1
ATOM 4545 C CA . MET E 1 75 ? -1.997 -23.731 -20.869 1.00 21.76 75 MET E CA 1
ATOM 4546 C C . MET E 1 75 ? -1.840 -22.471 -20.031 1.00 25.21 75 MET E C 1
ATOM 4547 O O . MET E 1 75 ? -2.423 -22.364 -18.946 1.00 28.58 75 MET E O 1
ATOM 4552 N N . SER E 1 76 ? -1.080 -21.493 -20.529 0.78 27.63 76 SER E N 1
ATOM 4553 C CA . SER E 1 76 ? -0.932 -20.235 -19.805 1.00 29.74 76 SER E CA 1
ATOM 4554 C C . SER E 1 76 ? -2.246 -19.463 -19.761 1.00 25.45 76 SER E C 1
ATOM 4555 O O . SER E 1 76 ? -2.581 -18.857 -18.737 1.00 25.61 76 SER E O 1
ATOM 4558 N N . LYS E 1 77 ? -3.006 -19.481 -20.858 1.00 26.45 77 LYS E N 1
ATOM 4559 C CA . LYS E 1 77 ? -4.325 -18.855 -20.854 1.00 27.12 77 LYS E CA 1
ATOM 4560 C C . LYS E 1 77 ? -5.237 -19.514 -19.832 1.00 27.86 77 LYS E C 1
ATOM 4561 O O . LYS E 1 77 ? -5.956 -18.828 -19.098 1.00 30.19 77 LYS E O 1
ATOM 4567 N N . ILE E 1 78 ? -5.215 -20.845 -19.766 1.00 28.01 78 ILE E N 1
ATOM 4568 C CA . ILE E 1 78 ? -6.042 -21.547 -18.791 1.00 23.70 78 ILE E CA 1
ATOM 4569 C C . ILE E 1 78 ? -5.615 -21.186 -17.374 1.00 26.02 78 ILE E C 1
ATOM 4570 O O . ILE E 1 78 ? -6.453 -20.947 -16.498 1.00 33.21 78 ILE E O 1
ATOM 4575 N N . LEU E 1 79 ? -4.308 -21.111 -17.130 1.00 29.04 79 LEU E N 1
ATOM 4576 C CA . LEU E 1 79 ? -3.831 -20.837 -15.778 1.00 30.72 79 LEU E CA 1
ATOM 4577 C C . LEU E 1 79 ? -4.031 -19.383 -15.361 1.00 31.10 79 LEU E C 1
ATOM 4578 O O . LEU E 1 79 ? -4.072 -19.099 -14.157 1.00 30.89 79 LEU E O 1
ATOM 4583 N N . LYS E 1 80 ? -4.144 -18.455 -16.315 1.00 35.06 80 LYS E N 1
ATOM 4584 C CA . LYS E 1 80 ? -4.530 -17.097 -15.945 1.00 27.09 80 LYS E CA 1
ATOM 4585 C C . LYS E 1 80 ? -5.881 -17.087 -15.243 1.00 28.17 80 LYS E C 1
ATOM 4586 O O . LYS E 1 80 ? -6.139 -16.222 -14.396 1.00 32.06 80 LYS E O 1
ATOM 4592 N N . CYS E 1 81 ? -6.740 -18.058 -15.556 1.00 29.07 81 CYS E N 1
ATOM 4593 C CA . CYS E 1 81 ? -8.055 -18.174 -14.939 1.00 32.83 81 CYS E CA 1
ATOM 4594 C C . CYS E 1 81 ? -8.005 -18.749 -13.532 1.00 30.39 81 CYS E C 1
ATOM 4595 O O . CYS E 1 81 ? -9.054 -18.851 -12.889 1.00 30.25 81 CYS E O 1
ATOM 4598 N N . ALA E 1 82 ? -6.833 -19.129 -13.042 1.00 28.26 82 ALA E N 1
ATOM 4599 C CA . ALA E 1 82 ? -6.682 -19.615 -11.680 1.00 26.76 82 ALA E CA 1
ATOM 4600 C C . ALA E 1 82 ? -6.181 -18.497 -10.775 1.00 31.95 82 ALA E C 1
ATOM 4601 O O . ALA E 1 82 ? -5.516 -17.559 -11.221 1.00 35.67 82 ALA E O 1
ATOM 4603 N N . GLY E 1 83 ? -6.528 -18.596 -9.497 1.00 29.27 83 GLY E N 1
ATOM 4604 C CA . GLY E 1 83 ? -5.991 -17.689 -8.512 1.00 28.19 83 GLY E CA 1
ATOM 4605 C C . GLY E 1 83 ? -4.715 -18.213 -7.883 1.00 33.73 83 GLY E C 1
ATOM 4606 O O . GLY E 1 83 ? -4.457 -19.413 -7.861 1.00 33.38 83 GLY E O 1
ATOM 4607 N N . ASN E 1 84 ? -3.911 -17.281 -7.369 1.00 40.35 84 ASN E N 1
ATOM 4608 C CA . ASN E 1 84 ? -2.634 -17.644 -6.768 1.00 37.04 84 ASN E CA 1
ATOM 4609 C C . ASN E 1 84 ? -2.807 -18.525 -5.538 1.00 41.67 84 ASN E C 1
ATOM 4610 O O . ASN E 1 84 ? -1.870 -19.242 -5.166 1.00 47.32 84 ASN E O 1
ATOM 4615 N N . GLU E 1 85 ? -3.981 -18.495 -4.908 1.00 35.81 85 GLU E N 1
ATOM 4616 C CA . GLU E 1 85 ? -4.276 -19.301 -3.730 1.00 38.20 85 GLU E CA 1
ATOM 4617 C C . GLU E 1 85 ? -5.185 -20.476 -4.056 1.00 33.89 85 GLU E C 1
ATOM 4618 O O . GLU E 1 85 ? -5.756 -21.081 -3.145 1.00 33.95 85 GLU E O 1
ATOM 4624 N N . ASP E 1 86 ? -5.353 -20.792 -5.335 1.00 34.02 86 ASP E N 1
ATOM 4625 C CA . ASP E 1 86 ? -6.157 -21.932 -5.742 1.00 36.70 86 ASP E CA 1
ATOM 4626 C C . ASP E 1 86 ? -5.392 -23.231 -5.539 1.00 37.49 86 ASP E C 1
ATOM 4627 O O . ASP E 1 86 ? -4.160 -23.271 -5.604 1.00 37.49 86 ASP E O 1
ATOM 4632 N N . ILE E 1 87 ? -6.141 -24.299 -5.292 1.00 36.27 87 ILE E N 1
ATOM 4633 C CA . ILE E 1 87 ? -5.613 -25.657 -5.329 1.00 33.09 87 ILE E CA 1
ATOM 4634 C C . ILE E 1 87 ? -5.770 -26.171 -6.753 1.00 28.50 87 ILE E C 1
ATOM 4635 O O . ILE E 1 87 ? -6.883 -26.202 -7.288 1.00 35.47 87 ILE E O 1
ATOM 4640 N N . ILE E 1 88 ? -4.663 -26.558 -7.377 1.00 25.76 88 ILE E N 1
ATOM 4641 C CA . ILE E 1 88 ? -4.654 -26.948 -8.780 1.00 26.04 88 ILE E CA 1
ATOM 4642 C C . ILE E 1 88 ? -4.481 -28.456 -8.862 1.00 30.40 88 ILE E C 1
ATOM 4643 O O . ILE E 1 88 ? -3.534 -29.012 -8.296 1.00 30.21 88 ILE E O 1
ATOM 4648 N N . THR E 1 89 ? -5.394 -29.118 -9.565 1.00 27.05 89 THR E N 1
ATOM 4649 C CA . THR E 1 89 ? -5.323 -30.556 -9.786 1.00 23.31 89 THR E CA 1
ATOM 4650 C C . THR E 1 89 ? -5.179 -30.812 -11.277 1.00 29.56 89 THR E C 1
ATOM 4651 O O . THR E 1 89 ? -5.989 -30.331 -12.072 1.00 28.65 89 THR E O 1
ATOM 4655 N N . LEU E 1 90 ? -4.144 -31.553 -11.652 1.00 28.45 90 LEU E N 1
ATOM 4656 C CA . LEU E 1 90 ? -3.956 -31.985 -13.027 1.00 29.72 90 LEU E CA 1
ATOM 4657 C C . LEU E 1 90 ? -4.332 -33.453 -13.144 1.00 25.81 90 LEU E C 1
ATOM 4658 O O . LEU E 1 90 ? -3.999 -34.257 -12.268 1.00 30.80 90 LEU E O 1
ATOM 4663 N N . ARG E 1 91 ? -5.016 -33.798 -14.232 1.00 24.26 91 ARG E N 1
ATOM 4664 C CA . ARG E 1 91 ? -5.433 -35.176 -14.442 1.00 26.10 91 ARG E CA 1
ATOM 4665 C C . ARG E 1 91 ? -5.403 -35.505 -15.925 1.00 28.73 91 ARG E C 1
ATOM 4666 O O . ARG E 1 91 ? -5.775 -34.684 -16.767 1.00 31.99 91 ARG E O 1
ATOM 4674 N N . ALA E 1 92 ? -4.957 -36.719 -16.230 1.00 28.25 92 ALA E N 1
ATOM 4675 C CA . ALA E 1 92 ? -4.915 -37.192 -17.604 1.00 32.58 92 ALA E CA 1
ATOM 4676 C C . ALA E 1 92 ? -5.088 -38.702 -17.629 1.00 35.07 92 ALA E C 1
ATOM 4677 O O . ALA E 1 92 ? -4.636 -39.409 -16.723 1.00 43.01 92 ALA E O 1
ATOM 4679 N N . GLU E 1 93 ? -5.758 -39.189 -18.667 1.00 40.08 93 GLU E N 1
ATOM 4680 C CA . GLU E 1 93 ? -5.836 -40.624 -18.873 1.00 48.43 93 GLU E CA 1
ATOM 4681 C C . GLU E 1 93 ? -4.513 -41.137 -19.431 1.00 47.88 93 GLU E C 1
ATOM 4682 O O . GLU E 1 93 ? -3.644 -40.369 -19.848 1.00 48.28 93 GLU E O 1
ATOM 4688 N N . ASP E 1 94 ? -4.363 -42.463 -19.441 1.00 49.09 94 ASP E N 1
ATOM 4689 C CA . ASP E 1 94 ? -3.147 -43.054 -19.990 1.00 46.50 94 ASP E CA 1
ATOM 4690 C C . ASP E 1 94 ? -3.021 -42.761 -21.484 1.00 50.87 94 ASP E C 1
ATOM 4691 O O . ASP E 1 94 ? -1.920 -42.504 -21.983 1.00 50.71 94 ASP E O 1
ATOM 4696 N N . ASN E 1 95 ? -4.139 -42.797 -22.216 1.00 52.31 95 ASN E N 1
ATOM 4697 C CA . ASN E 1 95 ? -4.100 -42.457 -23.634 1.00 49.76 95 ASN E CA 1
ATOM 4698 C C . ASN E 1 95 ? -3.975 -40.956 -23.851 1.00 53.43 95 ASN E C 1
ATOM 4699 O O . ASN E 1 95 ? -3.423 -40.527 -24.872 1.00 60.80 95 ASN E O 1
ATOM 4701 N N . ALA E 1 96 ? -4.505 -40.166 -22.916 1.00 54.90 96 ALA E N 1
ATOM 4702 C CA . ALA E 1 96 ? -4.331 -38.713 -22.831 1.00 45.37 96 ALA E CA 1
ATOM 4703 C C . ALA E 1 96 ? -4.585 -38.014 -24.169 1.00 41.56 96 ALA E C 1
ATOM 4704 O O . ALA E 1 96 ? -3.663 -37.610 -24.876 1.00 45.33 96 ALA E O 1
ATOM 4706 N N . ASP E 1 97 ? -5.870 -37.887 -24.498 1.00 40.40 97 ASP E N 1
ATOM 4707 C CA . ASP E 1 97 ? -6.253 -37.022 -25.607 1.00 36.12 97 ASP E CA 1
ATOM 4708 C C . ASP E 1 97 ? -6.336 -35.564 -25.172 1.00 37.54 97 ASP E C 1
ATOM 4709 O O . ASP E 1 97 ? -6.142 -34.661 -25.995 1.00 35.83 97 ASP E O 1
ATOM 4714 N N . THR E 1 98 ? -6.615 -35.321 -23.890 1.00 29.86 98 THR E N 1
ATOM 4715 C CA . THR E 1 98 ? -6.707 -33.981 -23.326 1.00 27.21 98 THR E CA 1
ATOM 4716 C C . THR E 1 98 ? -6.129 -33.993 -21.916 1.00 28.23 98 THR E C 1
ATOM 4717 O O . THR E 1 98 ? -5.880 -35.050 -21.332 1.00 34.10 98 THR E O 1
ATOM 4721 N N . LEU E 1 99 ? -5.913 -32.799 -21.367 1.00 27.32 99 LEU E N 1
ATOM 4722 C CA . LEU E 1 99 ? -5.456 -32.625 -19.991 1.00 26.22 99 LEU E CA 1
ATOM 4723 C C . LEU E 1 99 ? -6.473 -31.811 -19.202 1.00 27.63 99 LEU E C 1
ATOM 4724 O O . LEU E 1 99 ? -6.919 -30.759 -19.665 1.00 25.90 99 LEU E O 1
ATOM 4729 N N . ALA E 1 100 ? -6.829 -32.283 -18.008 1.00 29.55 100 ALA E N 1
ATOM 4730 C CA . ALA E 1 100 ? -7.809 -31.614 -17.165 1.00 25.25 100 ALA E CA 1
ATOM 4731 C C . ALA E 1 100 ? -7.110 -30.839 -16.055 1.00 27.52 100 ALA E C 1
ATOM 4732 O O . ALA E 1 100 ? -6.206 -31.367 -15.396 1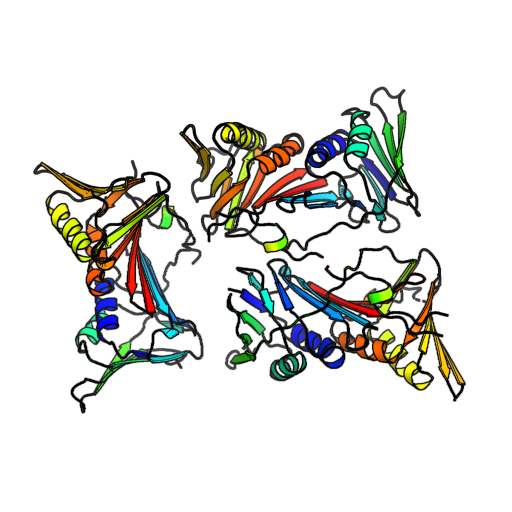.00 29.69 100 ALA E O 1
ATOM 4734 N N . LEU E 1 101 ? -7.547 -29.597 -15.847 1.00 30.48 101 LEU E N 1
ATOM 4735 C CA . LEU E 1 101 ? -7.045 -28.722 -14.794 1.00 24.62 101 LEU E CA 1
ATOM 4736 C C . LEU E 1 101 ? -8.222 -28.275 -13.940 1.00 23.59 101 LEU E C 1
ATOM 4737 O O . LEU E 1 101 ? -9.161 -27.652 -14.446 1.00 30.47 101 LEU E O 1
ATOM 4742 N N . VAL E 1 102 ? -8.161 -28.574 -12.650 1.00 26.16 102 VAL E N 1
ATOM 4743 C CA . VAL E 1 102 ? -9.228 -28.267 -11.708 1.00 27.59 102 VAL E CA 1
ATOM 4744 C C . VAL E 1 102 ? -8.705 -27.221 -10.737 1.00 30.03 102 VAL E C 1
ATOM 4745 O O . VAL E 1 102 ? -7.691 -27.441 -10.064 1.00 34.25 102 VAL E O 1
ATOM 4749 N N . PHE E 1 103 ? -9.392 -26.090 -10.668 1.00 27.79 103 PHE E N 1
ATOM 4750 C CA . PHE E 1 103 ? -9.031 -24.989 -9.787 1.00 25.65 103 PHE E CA 1
ATOM 4751 C C . PHE E 1 103 ? -10.047 -24.920 -8.657 1.00 26.48 103 PHE E C 1
ATOM 4752 O O . PHE E 1 103 ? -11.233 -24.690 -8.902 1.00 30.79 103 PHE E O 1
ATOM 4760 N N . GLU E 1 104 ? -9.595 -25.150 -7.433 1.00 30.89 104 GLU E N 1
ATOM 4761 C CA . GLU E 1 104 ? -10.436 -25.006 -6.251 1.00 32.21 104 GLU E CA 1
ATOM 4762 C C . GLU E 1 104 ? -10.026 -23.718 -5.545 1.00 39.87 104 GLU E C 1
ATOM 4763 O O . GLU E 1 104 ? -8.929 -23.634 -4.984 1.00 35.45 104 GLU E O 1
ATOM 4769 N N . ALA E 1 105 ? -10.910 -22.725 -5.559 1.00 37.45 105 ALA E N 1
ATOM 4770 C CA . ALA E 1 105 ? -10.575 -21.433 -4.991 1.00 36.45 105 ALA E CA 1
ATOM 4771 C C . ALA E 1 105 ? -10.487 -21.525 -3.469 1.00 46.13 105 ALA E C 1
ATOM 4772 O O . ALA E 1 105 ? -11.103 -22.400 -2.855 1.00 40.68 105 ALA E O 1
ATOM 4774 N N . PRO E 1 106 ? -9.713 -20.637 -2.832 1.00 55.42 106 PRO E N 1
ATOM 4775 C CA . PRO E 1 106 ? -9.696 -20.604 -1.364 1.00 51.90 106 PRO E CA 1
ATOM 4776 C C . PRO E 1 106 ? -10.923 -19.948 -0.767 1.00 59.11 106 PRO E C 1
ATOM 4777 O O . PRO E 1 106 ? -11.124 -20.041 0.452 1.00 60.81 106 PRO E O 1
ATOM 4781 N N . ASN E 1 107 ? -11.748 -19.295 -1.584 1.00 61.49 107 ASN E N 1
ATOM 4782 C CA . ASN E 1 107 ? -13.088 -18.885 -1.173 1.00 61.00 107 ASN E CA 1
ATOM 4783 C C . ASN E 1 107 ? -13.978 -20.065 -1.535 1.00 52.48 107 ASN E C 1
ATOM 4784 O O . ASN E 1 107 ? -14.497 -20.160 -2.648 1.00 48.47 107 ASN E O 1
ATOM 4789 N N . GLN E 1 108 ? -14.111 -20.995 -0.585 1.00 51.96 108 GLN E N 1
ATOM 4790 C CA . GLN E 1 108 ? -14.855 -22.233 -0.789 1.00 56.23 108 GLN E CA 1
ATOM 4791 C C . GLN E 1 108 ? -16.168 -21.977 -1.516 1.00 56.27 108 GLN E C 1
ATOM 4792 O O . GLN E 1 108 ? -16.782 -20.920 -1.352 1.00 65.26 108 GLN E O 1
ATOM 4794 N N . GLU E 1 109 ? -16.547 -22.950 -2.359 1.00 49.51 109 GLU E N 1
ATOM 4795 C CA . GLU E 1 109 ? -17.809 -23.071 -3.096 1.00 47.67 109 GLU E CA 1
ATOM 4796 C C . GLU E 1 109 ? -17.599 -22.751 -4.573 1.00 46.72 109 GLU E C 1
ATOM 4797 O O . GLU E 1 109 ? -18.564 -22.685 -5.341 1.00 51.27 109 GLU E O 1
ATOM 4799 N N . LYS E 1 110 ? -16.350 -22.545 -4.982 1.00 48.10 110 LYS E N 1
ATOM 4800 C CA . LYS E 1 110 ? -16.021 -22.219 -6.364 1.00 36.44 110 LYS E CA 1
ATOM 4801 C C . LYS E 1 110 ? -15.000 -23.226 -6.865 1.00 33.88 110 LYS E C 1
ATOM 4802 O O . LYS E 1 110 ? -13.896 -23.317 -6.319 1.00 35.23 110 LYS E O 1
ATOM 4808 N N . VAL E 1 111 ? -15.375 -23.986 -7.890 1.00 27.38 111 VAL E N 1
ATOM 4809 C CA . VAL E 1 111 ? -14.494 -24.934 -8.558 1.00 29.60 111 VAL E CA 1
ATOM 4810 C C . VAL E 1 111 ? -14.597 -24.715 -10.060 1.00 28.95 111 VAL E C 1
ATOM 4811 O O . VAL E 1 111 ? -15.693 -24.506 -10.592 1.00 30.23 111 VAL E O 1
ATOM 4815 N N . SER E 1 112 ? -13.450 -24.735 -10.738 1.00 30.36 112 SER E N 1
ATOM 4816 C CA . SER E 1 112 ? -13.369 -24.562 -12.182 1.00 28.80 112 SER E CA 1
ATOM 4817 C C . SER E 1 112 ? -12.731 -25.798 -12.800 1.00 30.69 112 SER E C 1
ATOM 4818 O O . SER E 1 112 ? -11.764 -26.339 -12.258 1.00 35.27 112 SER E O 1
ATOM 4821 N N . ASP E 1 113 ? -13.264 -26.238 -13.935 1.00 27.16 113 ASP E N 1
ATOM 4822 C CA . ASP E 1 113 ? -12.742 -27.393 -14.657 1.00 24.93 113 ASP E CA 1
ATOM 4823 C C . ASP E 1 113 ? -12.418 -26.975 -16.080 1.00 28.01 113 ASP E C 1
ATOM 4824 O O . ASP E 1 113 ? -13.305 -26.525 -16.810 1.00 27.26 113 ASP E O 1
ATOM 4829 N N . TYR E 1 114 ? -11.157 -27.134 -16.478 1.00 31.25 114 TYR E N 1
ATOM 4830 C CA . TYR E 1 114 ? -10.713 -26.808 -17.825 1.00 28.23 114 TYR E CA 1
ATOM 4831 C C . TYR E 1 114 ? -10.142 -28.051 -18.485 1.00 23.23 114 TYR E C 1
ATOM 4832 O O . TYR E 1 114 ? -9.487 -28.863 -17.831 1.00 27.42 114 TYR E O 1
ATOM 4841 N N . GLU E 1 115 ? -10.402 -28.200 -19.779 1.00 23.42 115 GLU E N 1
ATOM 4842 C CA . GLU E 1 115 ? -9.929 -29.339 -20.559 1.00 26.86 115 GLU E CA 1
ATOM 4843 C C . GLU E 1 115 ? -9.139 -28.813 -21.749 1.00 31.49 115 GLU E C 1
ATOM 4844 O O . GLU E 1 115 ? -9.714 -28.245 -22.684 1.00 32.31 115 GLU E O 1
ATOM 4848 N N . MET E 1 116 ? -7.826 -28.986 -21.705 1.00 28.86 116 MET E N 1
ATOM 4849 C CA . MET E 1 116 ? -6.947 -28.518 -22.760 1.00 27.91 116 MET E CA 1
ATOM 4850 C C . MET E 1 116 ? -6.691 -29.631 -23.765 1.00 26.92 116 MET E C 1
ATOM 4851 O O . MET E 1 116 ? -6.339 -30.752 -23.387 1.00 27.17 116 MET E O 1
ATOM 4856 N N . LYS E 1 117 ? -6.897 -29.323 -25.039 1.00 30.33 117 LYS E N 1
ATOM 4857 C CA . LYS E 1 117 ? -6.563 -30.259 -26.100 1.00 29.68 117 LYS E CA 1
ATOM 4858 C C . LYS E 1 117 ? -5.056 -30.457 -26.175 1.00 30.81 117 LYS E C 1
ATOM 4859 O O . LYS E 1 117 ? -4.279 -29.520 -25.976 1.00 37.92 117 LYS E O 1
ATOM 4865 N N . LEU E 1 118 ? -4.644 -31.691 -26.437 1.00 36.32 118 LEU E N 1
ATOM 4866 C CA . LEU E 1 118 ? -3.246 -32.030 -26.642 1.00 34.36 118 LEU E CA 1
ATOM 4867 C C . LEU E 1 118 ? -2.985 -32.278 -28.123 1.00 40.61 118 LEU E C 1
ATOM 4868 O O . LEU E 1 118 ? -3.910 -32.484 -28.913 1.00 40.28 118 LEU E O 1
ATOM 4873 N N . MET E 1 119 ? -1.701 -32.268 -28.486 1.00 47.35 119 MET E N 1
ATOM 4874 C CA . MET E 1 119 ? -1.274 -32.430 -29.869 1.00 42.77 119 MET E CA 1
ATOM 4875 C C . MET E 1 119 ? -0.083 -33.375 -29.930 1.00 39.09 119 MET E C 1
ATOM 4876 O O . MET E 1 119 ? 0.585 -33.632 -28.927 1.00 41.37 119 MET E O 1
ATOM 4881 N N . ASP E 1 120 ? 0.175 -33.896 -31.129 1.00 47.57 120 ASP E N 1
ATOM 4882 C CA . ASP E 1 120 ? 1.273 -34.832 -31.355 1.00 57.38 120 ASP E CA 1
ATOM 4883 C C . ASP E 1 120 ? 2.507 -34.057 -31.803 1.00 51.31 120 ASP E C 1
ATOM 4884 O O . ASP E 1 120 ? 2.528 -33.488 -32.899 1.00 52.99 120 ASP E O 1
ATOM 4886 N N . LEU E 1 121 ? 3.541 -34.052 -30.966 1.00 47.61 121 LEU E N 1
ATOM 4887 C CA . LEU E 1 121 ? 4.755 -33.292 -31.224 1.00 51.14 121 LEU E CA 1
ATOM 4888 C C . LEU E 1 121 ? 5.938 -34.227 -31.426 1.00 46.83 121 LEU E C 1
ATOM 4889 O O . LEU E 1 121 ? 6.076 -35.235 -30.725 1.00 55.83 121 LEU E O 1
ATOM 4894 N N . ASP E 1 122 ? 6.795 -33.877 -32.376 1.00 49.84 122 ASP E N 1
ATOM 4895 C CA . ASP E 1 122 ? 8.081 -34.534 -32.583 1.00 58.58 122 ASP E CA 1
ATOM 4896 C C . ASP E 1 122 ? 9.130 -33.517 -32.145 1.00 64.80 122 ASP E C 1
ATOM 4897 O O . ASP E 1 122 ? 9.541 -32.653 -32.921 1.00 67.90 122 ASP E O 1
ATOM 4899 N N . VAL E 1 123 ? 9.546 -33.611 -30.886 1.00 58.32 123 VAL E N 1
ATOM 4900 C CA . VAL E 1 123 ? 10.414 -32.615 -30.273 1.00 48.25 123 VAL E CA 1
ATOM 4901 C C . VAL E 1 123 ? 11.847 -33.126 -30.268 1.00 53.75 123 VAL E C 1
ATOM 4902 O O . VAL E 1 123 ? 12.100 -34.316 -30.035 1.00 49.67 123 VAL E O 1
ATOM 4906 N N . GLU E 1 124 ? 12.786 -32.226 -30.545 1.00 53.20 124 GLU E N 1
ATOM 4907 C CA . GLU E 1 124 ? 14.209 -32.525 -30.458 1.00 45.28 124 GLU E CA 1
ATOM 4908 C C . GLU E 1 124 ? 14.679 -32.297 -29.026 1.00 45.99 124 GLU E C 1
ATOM 4909 O O . GLU E 1 124 ? 14.575 -31.181 -28.504 1.00 46.12 124 GLU E O 1
ATOM 4911 N N . GLN E 1 125 ? 15.161 -33.358 -28.385 1.00 42.60 125 GLN E N 1
ATOM 4912 C CA . GLN E 1 125 ? 15.677 -33.296 -27.025 1.00 37.04 125 GLN E CA 1
ATOM 4913 C C . GLN E 1 125 ? 17.163 -33.636 -27.023 1.00 42.41 125 GLN E C 1
ATOM 4914 O O . GLN E 1 125 ? 17.598 -34.569 -27.708 1.00 45.80 125 GLN E O 1
ATOM 4920 N N . LEU E 1 126 ? 17.935 -32.893 -26.233 1.00 39.16 126 LEU E N 1
ATOM 4921 C CA . LEU E 1 126 ? 19.387 -33.004 -26.209 1.00 36.17 126 LEU E CA 1
ATOM 4922 C C . LEU E 1 126 ? 19.844 -33.708 -24.938 1.00 33.45 126 LEU E C 1
ATOM 4923 O O . LEU E 1 126 ? 19.190 -33.624 -23.894 1.00 37.26 126 LEU E O 1
ATOM 4928 N N . GLY E 1 127 ? 20.979 -34.397 -25.026 1.00 27.01 127 GLY E N 1
ATOM 4929 C CA . GLY E 1 127 ? 21.556 -34.970 -23.828 1.00 25.75 127 GLY E CA 1
ATOM 4930 C C . GLY E 1 127 ? 22.527 -34.036 -23.136 1.00 30.21 127 GLY E C 1
ATOM 4931 O O . GLY E 1 127 ? 23.670 -33.874 -23.576 1.00 30.43 127 GLY E O 1
ATOM 4932 N N . ILE E 1 128 ? 22.077 -33.418 -22.050 1.00 28.46 128 ILE E N 1
ATOM 4933 C CA . ILE E 1 128 ? 22.896 -32.512 -21.246 1.00 26.77 128 ILE E CA 1
ATOM 4934 C C . ILE E 1 128 ? 23.296 -33.255 -19.977 1.00 32.90 128 ILE E C 1
ATOM 4935 O O . ILE E 1 128 ? 22.430 -33.517 -19.125 1.00 38.65 128 ILE E O 1
ATOM 4940 N N . PRO E 1 129 ? 24.574 -33.621 -19.804 1.00 37.28 129 PRO E N 1
ATOM 4941 C CA . PRO E 1 129 ? 25.020 -34.322 -18.597 1.00 35.25 129 PRO E CA 1
ATOM 4942 C C . PRO E 1 129 ? 25.062 -33.429 -17.357 1.00 34.99 129 PRO E C 1
ATOM 4943 O O . PRO E 1 129 ? 25.138 -32.209 -17.495 1.00 42.44 129 PRO E O 1
ATOM 4947 N N . GLN E 1 131 ? 27.354 -31.566 -15.197 1.00 37.71 131 GLN E N 1
ATOM 4948 C CA . GLN E 1 131 ? 28.765 -31.213 -15.271 1.00 49.15 131 GLN E CA 1
ATOM 4949 C C . GLN E 1 131 ? 29.194 -30.230 -14.178 1.00 48.88 131 GLN E C 1
ATOM 4950 O O . GLN E 1 131 ? 28.368 -29.659 -13.458 1.00 45.22 131 GLN E O 1
ATOM 4956 N N . GLU E 1 132 ? 30.506 -30.079 -14.034 1.00 48.60 132 GLU E N 1
ATOM 4957 C CA . GLU E 1 132 ? 31.103 -29.117 -13.118 1.00 49.40 132 GLU E CA 1
ATOM 4958 C C . GLU E 1 132 ? 31.585 -27.899 -13.897 1.00 41.82 132 GLU E C 1
ATOM 4959 O O . GLU E 1 132 ? 32.246 -28.039 -14.932 1.00 39.73 132 GLU E O 1
ATOM 4965 N N . TYR E 1 133 ? 31.245 -26.714 -13.402 1.00 39.52 133 TYR E N 1
ATOM 4966 C CA . TYR E 1 133 ? 31.554 -25.460 -14.072 1.00 33.94 133 TYR E CA 1
ATOM 4967 C C . TYR E 1 133 ? 32.724 -24.757 -13.401 1.00 28.21 133 TYR E C 1
ATOM 4968 O O . TYR E 1 133 ? 32.935 -24.875 -12.193 1.00 29.27 133 TYR E O 1
ATOM 4977 N N . SER E 1 134 ? 33.489 -24.023 -14.211 1.00 29.46 134 SER E N 1
ATOM 4978 C CA . SER E 1 134 ? 34.648 -23.309 -13.690 1.00 29.50 134 SER E CA 1
ATOM 4979 C C . SER E 1 134 ? 34.246 -22.215 -12.714 1.00 29.69 134 SER E C 1
ATOM 4980 O O . SER E 1 134 ? 35.014 -21.887 -11.803 1.00 29.66 134 SER E O 1
ATOM 4983 N N . CYS E 1 135 ? 33.065 -21.627 -12.890 1.00 32.33 135 CYS E N 1
ATOM 4984 C CA . CYS E 1 135 ? 32.630 -20.569 -11.991 1.00 30.72 135 CYS E CA 1
ATOM 4985 C C . CYS E 1 135 ? 31.116 -20.614 -11.828 1.00 25.55 135 CYS E C 1
ATOM 4986 O O . CYS E 1 135 ? 30.387 -20.832 -12.797 1.00 31.58 135 CYS E O 1
ATOM 4989 N N . VAL E 1 136 ? 30.649 -20.422 -10.595 1.00 24.99 136 VAL E N 1
ATOM 4990 C CA . VAL E 1 136 ? 29.226 -20.415 -10.272 1.00 26.45 136 VAL E CA 1
ATOM 4991 C C . VAL E 1 136 ? 28.920 -19.218 -9.379 1.00 24.79 136 VAL E C 1
ATOM 4992 O O . VAL E 1 136 ? 29.534 -19.051 -8.319 1.00 26.33 136 VAL E O 1
ATOM 4996 N N . VAL E 1 137 ? 27.954 -18.405 -9.796 1.00 25.60 137 VAL E N 1
ATOM 4997 C CA . VAL E 1 137 ? 27.538 -17.208 -9.075 1.00 26.78 137 VAL E CA 1
ATOM 4998 C C . VAL E 1 137 ? 26.123 -17.416 -8.561 1.00 22.72 137 VAL E C 1
ATOM 4999 O O . VAL E 1 137 ? 25.236 -17.824 -9.315 1.00 23.93 137 VAL E O 1
ATOM 5003 N N . LYS E 1 138 ? 25.907 -17.118 -7.287 1.00 24.47 138 LYS E N 1
ATOM 5004 C CA . LYS E 1 138 ? 24.589 -17.173 -6.675 1.00 27.33 138 LYS E CA 1
ATOM 5005 C C . LYS E 1 138 ? 24.240 -15.774 -6.195 1.00 35.83 138 LYS E C 1
ATOM 5006 O O . LYS E 1 138 ? 25.016 -15.159 -5.453 1.00 36.59 138 LYS E O 1
ATOM 5012 N N . MET E 1 139 ? 23.096 -15.261 -6.637 1.00 29.35 139 MET E N 1
ATOM 5013 C CA . MET E 1 139 ? 22.766 -13.863 -6.390 1.00 30.25 139 MET E CA 1
ATOM 5014 C C . MET E 1 139 ? 21.256 -13.723 -6.296 1.00 28.31 139 MET E C 1
ATOM 5015 O O . MET E 1 139 ? 20.513 -14.639 -6.662 1.00 25.83 139 MET E O 1
ATOM 5020 N N . PRO E 1 140 ? 20.764 -12.589 -5.794 1.00 27.51 140 PRO E N 1
ATOM 5021 C CA . PRO E 1 140 ? 19.314 -12.360 -5.810 1.00 22.53 140 PRO E CA 1
ATOM 5022 C C . PRO E 1 140 ? 18.785 -12.309 -7.234 1.00 23.30 140 PRO E C 1
ATOM 5023 O O . PRO E 1 140 ? 19.335 -11.624 -8.097 1.00 26.69 140 PRO E O 1
ATOM 5027 N N . SER E 1 141 ? 17.696 -13.040 -7.469 1.00 28.25 141 SER E N 1
ATOM 5028 C CA . SER E 1 141 ? 17.128 -13.128 -8.810 1.00 27.16 141 SER E CA 1
ATOM 5029 C C . SER E 1 141 ? 16.618 -11.781 -9.306 1.00 25.87 141 SER E C 1
ATOM 5030 O O . SER E 1 141 ? 16.722 -11.483 -10.503 1.00 29.27 141 SER E O 1
ATOM 5033 N N . GLY E 1 142 ? 16.082 -10.951 -8.412 1.00 25.04 142 GLY E N 1
ATOM 5034 C CA . GLY E 1 142 ? 15.588 -9.653 -8.839 1.00 23.72 142 GLY E CA 1
ATOM 5035 C C . GLY E 1 142 ? 16.700 -8.726 -9.280 1.00 26.20 142 GLY E C 1
ATOM 5036 O O . GLY E 1 142 ? 16.555 -7.990 -10.260 1.00 32.57 142 GLY E O 1
ATOM 5037 N N . GLU E 1 143 ? 17.827 -8.750 -8.567 1.00 27.96 143 GLU E N 1
ATOM 5038 C CA . GLU E 1 143 ? 18.996 -7.990 -8.996 1.00 24.89 143 GLU E CA 1
ATOM 5039 C C . GLU E 1 143 ? 19.461 -8.428 -10.378 1.00 26.73 143 GLU E C 1
ATOM 5040 O O . GLU E 1 143 ? 19.797 -7.592 -11.223 1.00 32.28 143 GLU E O 1
ATOM 5046 N N . PHE E 1 144 ? 19.482 -9.735 -10.629 1.00 25.24 144 PHE E N 1
ATOM 5047 C CA . PHE E 1 144 ? 19.905 -10.228 -11.936 1.00 23.60 144 PHE E CA 1
ATOM 5048 C C . PHE E 1 144 ? 18.948 -9.781 -13.034 1.00 26.50 144 PHE E C 1
ATOM 5049 O O . PHE E 1 144 ? 19.381 -9.371 -14.120 1.00 33.19 144 PHE E O 1
ATOM 5057 N N . ALA E 1 145 ? 17.641 -9.867 -12.774 1.00 25.06 145 ALA E N 1
ATOM 5058 C CA . ALA E 1 145 ? 16.663 -9.396 -13.750 1.00 24.34 145 ALA E CA 1
ATOM 5059 C C . ALA E 1 145 ? 16.837 -7.912 -14.037 1.00 23.46 145 ALA E C 1
ATOM 5060 O O . ALA E 1 145 ? 16.804 -7.488 -15.198 1.00 28.00 145 ALA E O 1
ATOM 5062 N N . ARG E 1 146 ? 17.028 -7.109 -12.988 1.00 26.98 146 ARG E N 1
ATOM 5063 C CA . ARG E 1 146 ? 17.224 -5.677 -13.177 1.00 25.66 146 ARG E CA 1
ATOM 5064 C C . ARG E 1 146 ? 18.480 -5.403 -13.986 1.00 28.24 146 ARG E C 1
ATOM 5065 O O . ARG E 1 146 ? 18.487 -4.525 -14.852 1.00 29.81 146 ARG E O 1
ATOM 5067 N N . ILE E 1 147 ? 19.548 -6.161 -13.731 1.00 30.90 147 ILE E N 1
ATOM 5068 C CA . ILE E 1 147 ? 20.794 -5.966 -14.467 1.00 29.09 147 ILE E CA 1
ATOM 5069 C C . ILE E 1 147 ? 20.588 -6.266 -15.947 1.00 29.94 147 ILE E C 1
ATOM 5070 O O . ILE E 1 147 ? 20.997 -5.491 -16.820 1.00 28.96 147 ILE E O 1
ATOM 5075 N N . CYS E 1 148 ? 19.939 -7.390 -16.254 1.00 28.77 148 CYS E N 1
ATOM 5076 C CA . CYS E 1 148 ? 19.717 -7.731 -17.656 1.00 29.32 148 CYS E CA 1
ATOM 5077 C C . CYS E 1 148 ? 18.841 -6.691 -18.340 1.00 25.03 148 CYS E C 1
ATOM 5078 O O . CYS E 1 148 ? 19.139 -6.249 -19.458 1.00 30.19 148 CYS E O 1
ATOM 5081 N N . ARG E 1 149 ? 17.770 -6.264 -17.672 1.00 29.69 149 ARG E N 1
ATOM 5082 C CA . ARG E 1 149 ? 16.874 -5.285 -18.274 1.00 30.39 149 ARG E CA 1
ATOM 5083 C C . ARG E 1 149 ? 17.585 -3.951 -18.497 1.00 28.68 149 ARG E C 1
ATOM 5084 O O . ARG E 1 149 ? 17.495 -3.365 -19.581 1.00 29.09 149 ARG E O 1
ATOM 5092 N N . ASP E 1 150 ? 18.321 -3.468 -17.490 1.00 26.93 150 ASP E N 1
ATOM 5093 C CA . ASP E 1 150 ? 19.030 -2.194 -17.605 1.00 26.68 150 ASP E CA 1
ATOM 5094 C C . ASP E 1 150 ? 20.087 -2.235 -18.703 1.00 28.58 150 ASP E C 1
ATOM 5095 O O . ASP E 1 150 ? 20.188 -1.309 -19.515 1.00 29.09 150 ASP E O 1
ATOM 5100 N N . LEU E 1 151 ? 20.914 -3.284 -18.723 1.00 26.27 151 LEU E N 1
ATOM 5101 C CA . LEU E 1 151 ? 21.963 -3.365 -19.730 1.00 22.97 151 LEU E CA 1
ATOM 5102 C C . LEU E 1 151 ? 21.415 -3.610 -21.127 1.00 26.45 151 LEU E C 1
ATOM 5103 O O . LEU E 1 151 ? 22.124 -3.353 -22.105 1.00 26.07 151 LEU E O 1
ATOM 5108 N N . SER E 1 152 ? 20.183 -4.112 -21.254 1.00 34.15 152 SER E N 1
ATOM 5109 C CA . SER E 1 152 ? 19.573 -4.167 -22.580 1.00 32.77 152 SER E CA 1
ATOM 5110 C C . SER E 1 152 ? 19.353 -2.774 -23.167 1.00 29.36 152 SER E C 1
ATOM 5111 O O . SER E 1 152 ? 19.121 -2.652 -24.373 1.00 31.15 152 SER E O 1
ATOM 5114 N N . HIS E 1 153 ? 19.419 -1.723 -22.341 1.00 35.12 153 HIS E N 1
ATOM 5115 C CA . HIS E 1 153 ? 19.308 -0.354 -22.843 1.00 35.76 153 HIS E CA 1
ATOM 5116 C C . HIS E 1 153 ? 20.576 0.101 -23.557 1.00 37.44 153 HIS E C 1
ATOM 5117 O O . HIS E 1 153 ? 20.522 1.010 -24.392 1.00 35.41 153 HIS E O 1
ATOM 5124 N N . ILE E 1 154 ? 21.721 -0.489 -23.225 1.00 37.21 154 ILE E N 1
ATOM 5125 C CA . ILE E 1 154 ? 23.000 -0.027 -23.755 1.00 29.84 154 ILE E CA 1
ATOM 5126 C C . ILE E 1 154 ? 23.405 -0.803 -25.002 1.00 32.24 154 ILE E C 1
ATOM 5127 O O . ILE E 1 154 ? 23.969 -0.231 -25.937 1.00 38.80 154 ILE E O 1
ATOM 5132 N N . GLY E 1 155 ? 23.127 -2.104 -25.042 1.00 35.15 155 GLY E N 1
ATOM 5133 C CA . GLY E 1 155 ? 23.510 -2.913 -26.182 1.00 35.19 155 GLY E CA 1
ATOM 5134 C C . GLY E 1 155 ? 22.758 -4.225 -26.197 1.00 32.58 155 GLY E C 1
ATOM 5135 O O . GLY E 1 155 ? 21.967 -4.528 -25.301 1.00 37.91 155 GLY E O 1
ATOM 5136 N N . ASP E 1 156 ? 23.034 -5.017 -27.234 1.00 33.29 156 ASP E N 1
ATOM 5137 C CA . ASP E 1 156 ? 22.349 -6.286 -27.451 1.00 32.52 156 ASP E CA 1
ATOM 5138 C C . ASP E 1 156 ? 23.044 -7.458 -26.781 1.00 30.45 156 ASP E C 1
ATOM 5139 O O . ASP E 1 156 ? 22.394 -8.468 -26.492 1.00 28.76 156 ASP E O 1
ATOM 5144 N N . ALA E 1 157 ? 24.349 -7.363 -26.562 1.00 32.16 157 ALA E N 1
ATOM 5145 C CA . ALA E 1 157 ? 25.115 -8.438 -25.957 1.00 25.62 157 ALA E CA 1
ATOM 5146 C C . ALA E 1 157 ? 25.668 -7.976 -24.617 1.00 26.55 157 ALA E C 1
ATOM 5147 O O . ALA E 1 157 ? 25.935 -6.788 -24.411 1.00 29.50 157 ALA E O 1
ATOM 5149 N N . VAL E 1 158 ? 25.811 -8.928 -23.699 1.00 25.54 158 VAL E N 1
ATOM 5150 C CA . VAL E 1 158 ? 26.400 -8.695 -22.387 1.00 24.34 158 VAL E CA 1
ATOM 5151 C C . VAL E 1 158 ? 27.597 -9.623 -22.236 1.00 26.67 158 VAL E C 1
ATOM 5152 O O . VAL E 1 158 ? 27.523 -10.809 -22.576 1.00 27.88 158 VAL E O 1
ATOM 5156 N N . VAL E 1 159 ? 28.706 -9.073 -21.763 1.00 27.03 159 VAL E N 1
ATOM 5157 C CA . VAL E 1 159 ? 29.879 -9.850 -21.397 1.00 22.19 159 VAL E CA 1
ATOM 5158 C C . VAL E 1 159 ? 29.827 -10.068 -19.895 1.00 30.18 159 VAL E C 1
ATOM 5159 O O . VAL E 1 159 ? 29.841 -9.105 -19.119 1.00 29.06 159 VAL E O 1
ATOM 5163 N N . ILE E 1 160 ? 29.746 -11.327 -19.490 1.00 30.65 160 ILE E N 1
ATOM 5164 C CA . ILE E 1 160 ? 29.766 -11.710 -18.091 1.00 25.47 160 ILE E CA 1
ATOM 5165 C C . ILE E 1 160 ? 31.185 -12.148 -17.775 1.00 32.68 160 ILE E C 1
ATOM 5166 O O . ILE E 1 160 ? 31.715 -13.077 -18.399 1.00 33.63 160 ILE E O 1
ATOM 5171 N N . SER E 1 161 ? 31.799 -11.461 -16.817 1.00 38.74 161 SER E N 1
ATOM 5172 C CA . SER E 1 161 ? 33.155 -11.730 -16.362 1.00 39.70 161 SER E CA 1
ATOM 5173 C C . SER E 1 161 ? 33.065 -12.183 -14.912 1.00 38.45 161 SER E C 1
ATOM 5174 O O . SER E 1 161 ? 32.765 -11.379 -14.023 1.00 37.87 161 SER E O 1
ATOM 5177 N N . CYS E 1 162 ? 33.301 -13.469 -14.686 1.00 39.03 162 CYS E N 1
ATOM 5178 C CA . CYS E 1 162 ? 33.283 -14.069 -13.364 1.00 44.99 162 CYS E CA 1
ATOM 5179 C C . CYS E 1 162 ? 34.709 -14.227 -12.859 1.00 46.16 162 CYS E C 1
ATOM 5180 O O . CYS E 1 162 ? 35.502 -14.974 -13.445 1.00 49.21 162 CYS E O 1
ATOM 5183 N N . ALA E 1 163 ? 35.020 -13.525 -11.771 1.00 44.35 163 ALA E N 1
ATOM 5184 C CA . ALA E 1 163 ? 36.341 -13.543 -11.161 1.00 41.71 163 ALA E CA 1
ATOM 5185 C C . ALA E 1 163 ? 36.254 -13.899 -9.683 1.00 44.62 163 ALA E C 1
ATOM 5186 O O . ALA E 1 163 ? 35.185 -14.261 -9.183 1.00 51.09 163 ALA E O 1
ATOM 5188 N N . LYS E 1 164 ? 37.382 -13.790 -8.979 1.00 48.99 164 LYS E N 1
ATOM 5189 C CA . LYS E 1 164 ? 37.444 -14.213 -7.584 1.00 46.48 164 LYS E CA 1
ATOM 5190 C C . LYS E 1 164 ? 36.683 -13.264 -6.669 1.00 53.09 164 LYS E C 1
ATOM 5191 O O . LYS E 1 164 ? 35.957 -13.708 -5.771 1.00 51.25 164 LYS E O 1
ATOM 5193 N N . ASP E 1 165 ? 36.834 -11.957 -6.877 1.00 51.50 165 ASP E N 1
ATOM 5194 C CA . ASP E 1 165 ? 36.281 -10.970 -5.962 1.00 47.03 165 ASP E CA 1
ATOM 5195 C C . ASP E 1 165 ? 34.882 -10.505 -6.337 1.00 41.89 165 ASP E C 1
ATOM 5196 O O . ASP E 1 165 ? 34.204 -9.908 -5.496 1.00 44.18 165 ASP E O 1
ATOM 5198 N N . GLY E 1 166 ? 34.427 -10.769 -7.553 1.00 38.36 166 GLY E N 1
ATOM 5199 C CA . GLY E 1 166 ? 33.106 -10.323 -7.949 1.00 37.05 166 GLY E CA 1
ATOM 5200 C C . GLY E 1 166 ? 32.810 -10.738 -9.371 1.00 38.47 166 GLY E C 1
ATOM 5201 O O . GLY E 1 166 ? 33.583 -11.458 -10.013 1.00 38.63 166 GLY E O 1
ATOM 5202 N N . VAL E 1 167 ? 31.664 -10.278 -9.853 1.00 33.14 167 VAL E N 1
ATOM 5203 C CA . VAL E 1 167 ? 31.206 -10.561 -11.205 1.00 33.52 167 VAL E CA 1
ATOM 5204 C C . VAL E 1 167 ? 30.833 -9.244 -11.869 1.00 30.16 167 VAL E C 1
ATOM 5205 O O . VAL E 1 167 ? 30.200 -8.380 -11.254 1.00 27.15 167 VAL E O 1
ATOM 5209 N N . LYS E 1 168 ? 31.239 -9.084 -13.123 1.00 32.19 168 LYS E N 1
ATOM 5210 C CA . LYS E 1 168 ? 30.986 -7.864 -13.869 1.00 30.15 168 LYS E CA 1
ATOM 5211 C C . LYS E 1 168 ? 30.154 -8.178 -15.104 1.00 30.21 168 LYS E C 1
ATOM 5212 O O . LYS E 1 168 ? 30.330 -9.223 -15.735 1.00 34.87 168 LYS E O 1
ATOM 5218 N N . PHE E 1 169 ? 29.233 -7.275 -15.427 1.00 29.61 169 PHE E N 1
ATOM 5219 C CA . PHE E 1 169 ? 28.392 -7.373 -16.613 1.00 28.43 169 PHE E CA 1
ATOM 5220 C C . PHE E 1 169 ? 28.645 -6.142 -17.468 1.00 22.02 169 PHE E C 1
ATOM 5221 O O . PHE E 1 169 ? 28.508 -5.016 -16.987 1.00 23.06 169 PHE E O 1
ATOM 5229 N N . SER E 1 170 ? 29.006 -6.351 -18.728 1.00 20.29 170 SER E N 1
ATOM 5230 C CA . SER E 1 170 ? 29.428 -5.262 -19.595 1.00 21.67 170 SER E CA 1
ATOM 5231 C C . SER E 1 170 ? 28.611 -5.244 -20.877 1.00 23.12 170 SER E C 1
ATOM 5232 O O . SER E 1 170 ? 28.323 -6.294 -21.450 1.00 24.24 170 SER E O 1
ATOM 5235 N N . ALA E 1 171 ? 28.231 -4.049 -21.322 1.00 21.41 171 ALA E N 1
ATOM 5236 C CA . ALA E 1 171 ? 27.548 -3.872 -22.594 1.00 24.74 171 ALA E CA 1
ATOM 5237 C C . ALA E 1 171 ? 28.092 -2.624 -23.271 1.00 25.94 171 ALA E C 1
ATOM 5238 O O . ALA E 1 171 ? 28.606 -1.721 -22.612 1.00 24.76 171 ALA E O 1
ATOM 5240 N N . SER E 1 172 ? 28.002 -2.591 -24.596 1.00 26.82 172 SER E N 1
ATOM 5241 C CA . SER E 1 172 ? 28.417 -1.427 -25.362 1.00 23.91 172 SER E CA 1
ATOM 5242 C C . SER E 1 172 ? 27.477 -1.278 -26.545 1.00 29.79 172 SER E C 1
ATOM 5243 O O . SER E 1 172 ? 27.038 -2.271 -27.129 1.00 31.58 172 SER E O 1
ATOM 5246 N N . GLY E 1 173 ? 27.159 -0.036 -26.887 1.00 34.80 173 GLY E N 1
ATOM 5247 C CA . GLY E 1 173 ? 26.278 0.209 -28.009 1.00 32.69 173 GLY E CA 1
ATOM 5248 C C . GLY E 1 173 ? 26.484 1.557 -28.657 1.00 33.84 173 GLY E C 1
ATOM 5249 O O . GLY E 1 173 ? 27.488 2.229 -28.406 1.00 36.78 173 GLY E O 1
ATOM 5250 N N . GLU E 1 174 ? 25.539 1.944 -29.516 1.00 41.44 174 GLU E N 1
ATOM 5251 C CA . GLU E 1 174 ? 25.667 3.194 -30.257 1.00 43.43 174 GLU E CA 1
ATOM 5252 C C . GLU E 1 174 ? 25.876 4.384 -29.329 1.00 38.74 174 GLU E C 1
ATOM 5253 O O . GLU E 1 174 ? 26.692 5.266 -29.618 1.00 37.86 174 GLU E O 1
ATOM 5259 N N . LEU E 1 175 ? 25.175 4.415 -28.194 1.00 31.14 175 LEU E N 1
ATOM 5260 C CA . LEU E 1 175 ? 25.247 5.577 -27.317 1.00 31.10 175 LEU E CA 1
ATOM 5261 C C . LEU E 1 175 ? 26.446 5.547 -26.383 1.00 28.83 175 LEU E C 1
ATOM 5262 O O . LEU E 1 175 ? 26.705 6.546 -25.704 1.00 30.53 175 LEU E O 1
ATOM 5267 N N . GLY E 1 176 ? 27.183 4.444 -26.340 1.00 31.69 176 GLY E N 1
ATOM 5268 C CA . GLY E 1 176 ? 28.281 4.303 -25.408 1.00 25.37 176 GLY E CA 1
ATOM 5269 C C . GLY E 1 176 ? 28.307 2.925 -24.789 1.00 24.86 176 GLY E C 1
ATOM 5270 O O . GLY E 1 176 ? 27.844 1.960 -25.402 1.00 26.96 176 GLY E O 1
ATOM 5271 N N . ASN E 1 177 ? 28.834 2.818 -23.572 1.00 25.71 177 ASN E N 1
ATOM 5272 C CA . ASN E 1 177 ? 29.021 1.523 -22.939 1.00 25.34 177 ASN E CA 1
ATOM 5273 C C . ASN E 1 177 ? 28.821 1.650 -21.439 1.00 21.02 177 ASN E C 1
ATOM 5274 O O . ASN E 1 177 ? 28.832 2.747 -20.878 1.00 29.12 177 ASN E O 1
ATOM 5279 N N . GLY E 1 178 ? 28.635 0.507 -20.801 1.00 22.07 178 GLY E N 1
ATOM 5280 C CA . GLY E 1 178 ? 28.457 0.453 -19.362 1.00 26.01 178 GLY E CA 1
ATOM 5281 C C . GLY E 1 178 ? 28.876 -0.896 -18.826 1.00 23.19 178 GLY E C 1
ATOM 5282 O O . GLY E 1 178 ? 28.874 -1.896 -19.547 1.00 24.25 178 GLY E O 1
ATOM 5283 N N . ASN E 1 179 ? 29.304 -0.912 -17.568 1.00 22.97 179 ASN E N 1
ATOM 5284 C CA . ASN E 1 179 ? 29.644 -2.148 -16.876 1.00 23.66 179 ASN E CA 1
ATOM 5285 C C . ASN E 1 179 ? 29.233 -2.024 -15.420 1.00 24.87 179 ASN E C 1
ATOM 5286 O O . ASN E 1 179 ? 29.520 -1.013 -14.772 1.00 28.02 179 ASN E O 1
ATOM 5291 N N . ILE E 1 180 ? 28.557 -3.054 -14.923 1.00 28.94 180 ILE E N 1
ATOM 5292 C CA . ILE E 1 180 ? 28.095 -3.142 -13.544 1.00 28.65 180 ILE E CA 1
ATOM 5293 C C . ILE E 1 180 ? 28.912 -4.215 -12.840 1.00 27.63 180 ILE E C 1
ATOM 5294 O O . ILE E 1 180 ? 29.003 -5.348 -13.324 1.00 29.28 180 ILE E O 1
ATOM 5299 N N . LYS E 1 181 ? 29.528 -3.856 -11.716 1.00 27.75 181 LYS E N 1
ATOM 5300 C CA . LYS E 1 181 ? 30.382 -4.768 -10.963 1.00 27.23 181 LYS E CA 1
ATOM 5301 C C . LYS E 1 181 ? 29.713 -5.071 -9.629 1.00 28.71 181 LYS E C 1
ATOM 5302 O O . LYS E 1 181 ? 29.548 -4.176 -8.795 1.00 35.69 181 LYS E O 1
ATOM 5304 N N . LEU E 1 182 ? 29.314 -6.325 -9.435 1.00 33.09 182 LEU E N 1
ATOM 5305 C CA . LEU E 1 182 ? 28.765 -6.796 -8.170 1.00 32.79 182 LEU E CA 1
ATOM 5306 C C . LEU E 1 182 ? 29.857 -7.582 -7.458 1.00 33.04 182 LEU E C 1
ATOM 5307 O O . LEU E 1 182 ? 30.265 -8.650 -7.923 1.00 43.12 182 LEU E O 1
ATOM 5309 N N . SER E 1 183 ? 30.351 -7.042 -6.352 1.00 34.76 183 SER E N 1
ATOM 5310 C CA . SER E 1 183 ? 31.372 -7.736 -5.589 1.00 37.54 183 SER E CA 1
ATOM 5311 C C . SER E 1 183 ? 30.748 -8.838 -4.738 1.00 43.02 183 SER E C 1
ATOM 5312 O O . SER E 1 183 ? 29.568 -8.790 -4.379 1.00 37.84 183 SER E O 1
ATOM 5315 N N . GLN E 1 184 ? 31.558 -9.850 -4.431 1.00 32.71 184 GLN E N 1
ATOM 5316 C CA . GLN E 1 184 ? 31.123 -10.908 -3.533 1.00 28.89 184 GLN E CA 1
ATOM 5317 C C . GLN E 1 184 ? 30.792 -10.319 -2.170 1.00 31.97 184 GLN E C 1
ATOM 5318 O O . GLN E 1 184 ? 31.588 -9.572 -1.596 1.00 43.19 184 GLN E O 1
ATOM 5324 N N . THR E 1 185 ? 29.605 -10.643 -1.661 1.00 28.41 185 THR E N 1
ATOM 5325 C CA . THR E 1 185 ? 29.123 -10.034 -0.427 1.00 31.38 185 THR E CA 1
ATOM 5326 C C . THR E 1 185 ? 30.073 -10.326 0.727 1.00 33.33 185 THR E C 1
ATOM 5327 O O . THR E 1 185 ? 30.430 -11.481 0.981 1.00 39.72 185 THR E O 1
ATOM 5331 N N . SER E 1 186 ? 30.492 -9.267 1.418 1.00 34.59 186 SER E N 1
ATOM 5332 C CA . SER E 1 186 ? 31.471 -9.388 2.490 1.00 35.53 186 SER E CA 1
ATOM 5333 C C . SER E 1 186 ? 30.837 -9.748 3.824 1.00 36.90 186 SER E C 1
ATOM 5334 O O . SER E 1 186 ? 31.395 -10.554 4.574 1.00 38.64 186 SER E O 1
ATOM 5337 N N . ASN E 1 187 ? 29.673 -9.187 4.127 1.00 41.68 187 ASN E N 1
ATOM 5338 C CA . ASN E 1 187 ? 28.949 -9.487 5.358 1.00 44.09 187 ASN E CA 1
ATOM 5339 C C . ASN E 1 187 ? 27.717 -10.284 4.944 1.00 45.96 187 ASN E C 1
ATOM 5340 O O . ASN E 1 187 ? 26.645 -9.726 4.708 1.00 43.56 187 ASN E O 1
ATOM 5345 N N . VAL E 1 188 ? 27.885 -11.602 4.851 1.00 44.60 188 VAL E N 1
ATOM 5346 C CA . VAL E 1 188 ? 26.810 -12.476 4.402 1.00 41.58 188 VAL E CA 1
ATOM 5347 C C . VAL E 1 188 ? 25.870 -12.761 5.564 1.00 42.72 188 VAL E C 1
ATOM 5348 O O . VAL E 1 188 ? 26.098 -13.684 6.354 1.00 38.39 188 VAL E O 1
ATOM 5352 N N . ASP E 1 189 ? 24.801 -11.972 5.667 1.00 48.36 189 ASP E N 1
ATOM 5353 C CA . ASP E 1 189 ? 23.801 -12.150 6.714 1.00 47.51 189 ASP E CA 1
ATOM 5354 C C . ASP E 1 189 ? 22.674 -13.076 6.256 1.00 43.50 189 ASP E C 1
ATOM 5355 O O . ASP E 1 189 ? 22.438 -14.122 6.867 1.00 42.91 189 ASP E O 1
ATOM 5357 N N . LYS E 1 190 ? 21.985 -12.711 5.177 1.00 47.50 190 LYS E N 1
ATOM 5358 C CA . LYS E 1 190 ? 20.911 -13.518 4.609 1.00 46.49 190 LYS E CA 1
ATOM 5359 C C . LYS E 1 190 ? 21.399 -14.149 3.312 1.00 42.06 190 LYS E C 1
ATOM 5360 O O . LYS E 1 190 ? 21.761 -13.434 2.372 1.00 42.65 190 LYS E O 1
ATOM 5365 N N . GLU E 1 191 ? 21.412 -15.485 3.269 1.00 39.67 191 GLU E N 1
ATOM 5366 C CA . GLU E 1 191 ? 21.929 -16.193 2.100 1.00 47.03 191 GLU E CA 1
ATOM 5367 C C . GLU E 1 191 ? 21.152 -15.848 0.835 1.00 45.54 191 GLU E C 1
ATOM 5368 O O . GLU E 1 191 ? 21.710 -15.896 -0.268 1.00 42.12 191 GLU E O 1
ATOM 5370 N N . GLU E 1 192 ? 19.865 -15.522 0.968 1.00 44.30 192 GLU E N 1
ATOM 5371 C CA . GLU E 1 192 ? 19.088 -15.115 -0.197 1.00 38.06 192 GLU E CA 1
ATOM 5372 C C . GLU E 1 192 ? 19.510 -13.742 -0.713 1.00 35.12 192 GLU E C 1
ATOM 5373 O O . GLU E 1 192 ? 19.336 -13.452 -1.901 1.00 33.84 192 GLU E O 1
ATOM 5375 N N . GLU E 1 193 ? 20.077 -12.898 0.148 1.00 35.23 193 GLU E N 1
ATOM 5376 C CA . GLU E 1 193 ? 20.432 -11.527 -0.204 1.00 41.83 193 GLU E CA 1
ATOM 5377 C C . GLU E 1 193 ? 21.885 -11.368 -0.638 1.00 41.04 193 GLU E C 1
ATOM 5378 O O . GLU E 1 193 ? 22.331 -10.238 -0.858 1.00 42.35 193 GLU E O 1
ATOM 5384 N N . ALA E 1 194 ? 22.634 -12.455 -0.766 1.00 37.22 194 ALA E N 1
ATOM 5385 C CA . ALA E 1 194 ? 24.073 -12.381 -0.946 1.00 30.21 194 ALA E CA 1
ATOM 5386 C C . ALA E 1 194 ? 24.473 -12.713 -2.379 1.00 30.33 194 ALA E C 1
ATOM 5387 O O . ALA E 1 194 ? 23.742 -13.382 -3.115 1.00 32.82 194 ALA E O 1
ATOM 5389 N N . VAL E 1 195 ? 25.633 -12.201 -2.774 1.00 30.64 195 VAL E N 1
ATOM 5390 C CA . VAL E 1 195 ? 26.309 -12.591 -4.005 1.00 31.72 195 VAL E CA 1
ATOM 5391 C C . VAL E 1 195 ? 27.512 -13.434 -3.598 1.00 35.60 195 VAL E C 1
ATOM 5392 O O . VAL E 1 195 ? 28.457 -12.925 -2.983 1.00 34.03 195 VAL E O 1
ATOM 5396 N N . THR E 1 196 ? 27.476 -14.724 -3.921 1.00 37.55 196 THR E N 1
ATOM 5397 C CA . THR E 1 196 ? 28.547 -15.647 -3.575 1.00 32.77 196 THR E CA 1
ATOM 5398 C C . THR E 1 196 ? 29.078 -16.310 -4.837 1.00 30.95 196 THR E C 1
ATOM 5399 O O . THR E 1 196 ? 28.312 -16.644 -5.744 1.00 35.57 196 THR E O 1
ATOM 5403 N N . ILE E 1 197 ? 30.393 -16.490 -4.896 1.00 34.17 197 ILE E N 1
ATOM 5404 C CA . ILE E 1 197 ? 31.058 -17.061 -6.060 1.00 30.90 197 ILE E CA 1
ATOM 5405 C C . ILE E 1 197 ? 31.843 -18.292 -5.629 1.00 39.77 197 ILE E C 1
ATOM 5406 O O . ILE E 1 197 ? 32.618 -18.241 -4.666 1.00 42.15 197 ILE E O 1
ATOM 5411 N N . GLU E 1 198 ? 31.628 -19.396 -6.338 1.00 34.07 198 GLU E N 1
ATOM 5412 C CA . GLU E 1 198 ? 32.442 -20.597 -6.223 1.00 32.12 198 GLU E CA 1
ATOM 5413 C C . GLU E 1 198 ? 33.231 -20.710 -7.515 1.00 31.56 198 GLU E C 1
ATOM 5414 O O . GLU E 1 198 ? 32.642 -20.819 -8.592 1.00 31.42 198 GLU E O 1
ATOM 5420 N N . MET E 1 199 ? 34.551 -20.661 -7.422 1.00 41.10 199 MET E N 1
ATOM 5421 C CA . MET E 1 199 ? 35.374 -20.551 -8.613 1.00 37.58 199 MET E CA 1
ATOM 5422 C C . MET E 1 199 ? 36.396 -21.674 -8.661 1.00 34.78 199 MET E C 1
ATOM 5423 O O . MET E 1 199 ? 36.960 -22.058 -7.632 1.00 49.82 199 MET E O 1
ATOM 5428 N N . ASN E 1 200 ? 36.618 -22.208 -9.858 1.00 35.33 200 ASN E N 1
ATOM 5429 C CA . ASN E 1 200 ? 37.806 -22.989 -10.169 1.00 33.98 200 ASN E CA 1
ATOM 5430 C C . ASN E 1 200 ? 38.769 -22.208 -11.049 1.00 39.03 200 ASN E C 1
ATOM 5431 O O . ASN E 1 200 ? 39.959 -22.104 -10.738 1.00 41.83 200 ASN E O 1
ATOM 5436 N N . GLU E 1 201 ? 38.262 -21.637 -12.143 1.00 45.45 201 GLU E N 1
ATOM 5437 C CA . GLU E 1 201 ? 38.998 -20.784 -13.061 1.00 43.43 201 GLU E CA 1
ATOM 5438 C C . GLU E 1 201 ? 38.133 -19.575 -13.384 1.00 44.05 201 GLU E C 1
ATOM 5439 O O . GLU E 1 201 ? 36.904 -19.706 -13.496 1.00 37.07 201 GLU E O 1
ATOM 5445 N N . PRO E 1 202 ? 38.731 -18.393 -13.527 1.00 50.46 202 PRO E N 1
ATOM 5446 C CA . PRO E 1 202 ? 37.952 -17.230 -13.962 1.00 44.28 202 PRO E CA 1
ATOM 5447 C C . PRO E 1 202 ? 37.355 -17.478 -15.338 1.00 40.44 202 PRO E C 1
ATOM 5448 O O . PRO E 1 202 ? 37.947 -18.155 -16.181 1.00 38.63 202 PRO E O 1
ATOM 5452 N N . VAL E 1 203 ? 36.160 -16.932 -15.560 1.00 42.45 203 VAL E N 1
ATOM 5453 C CA . VAL E 1 203 ? 35.431 -17.169 -16.801 1.00 42.15 203 VAL E CA 1
ATOM 5454 C C . VAL E 1 203 ? 34.988 -15.829 -17.370 1.00 40.16 203 VAL E C 1
ATOM 5455 O O . VAL E 1 203 ? 34.766 -14.865 -16.635 1.00 43.66 203 VAL E O 1
ATOM 5459 N N . GLN E 1 204 ? 34.907 -15.758 -18.696 1.00 37.88 204 GLN E N 1
ATOM 5460 C CA . GLN E 1 204 ? 34.444 -14.551 -19.374 1.00 41.78 204 GLN E CA 1
ATOM 5461 C C . GLN E 1 204 ? 33.738 -14.982 -20.648 1.00 34.40 204 GLN E C 1
ATOM 5462 O O . GLN E 1 204 ? 34.351 -15.626 -21.502 1.00 34.32 204 GLN E O 1
ATOM 5468 N N . LEU E 1 205 ? 32.459 -14.636 -20.771 1.00 26.96 205 LEU E N 1
ATOM 5469 C CA . LEU E 1 205 ? 31.643 -15.112 -21.880 1.00 27.94 205 LEU E CA 1
ATOM 5470 C C . LEU E 1 205 ? 30.711 -14.004 -22.349 1.00 25.63 205 LEU E C 1
ATOM 5471 O O . LEU E 1 205 ? 30.399 -13.077 -21.607 1.00 29.02 205 LEU E O 1
ATOM 5476 N N . THR E 1 206 ? 30.281 -14.094 -23.602 1.00 23.36 206 THR E N 1
ATOM 5477 C CA . THR E 1 206 ? 29.379 -13.112 -24.193 1.00 25.71 206 THR E CA 1
ATOM 5478 C C . THR E 1 206 ? 28.054 -13.787 -24.526 1.00 27.81 206 THR E C 1
ATOM 5479 O O . THR E 1 206 ? 28.040 -14.875 -25.111 1.00 28.33 206 THR E O 1
ATOM 5483 N N . PHE E 1 207 ? 26.945 -13.139 -24.164 1.00 25.41 207 PHE E N 1
ATOM 5484 C CA . PHE E 1 207 ? 25.617 -13.708 -24.360 1.00 26.10 207 PHE E CA 1
ATOM 5485 C C . PHE E 1 207 ? 24.665 -12.643 -24.889 1.00 25.96 207 PHE E C 1
ATOM 5486 O O . PHE E 1 207 ? 24.894 -11.444 -24.736 1.00 34.22 207 PHE E O 1
ATOM 5494 N N . ALA E 1 208 ? 23.583 -13.096 -25.512 1.00 25.34 208 ALA E N 1
ATOM 5495 C CA . ALA E 1 208 ? 22.557 -12.185 -25.998 1.00 28.92 208 ALA E CA 1
ATOM 5496 C C . ALA E 1 208 ? 21.582 -11.851 -24.876 1.00 27.86 208 ALA E C 1
ATOM 5497 O O . ALA E 1 208 ? 21.013 -12.749 -24.248 1.00 26.68 208 ALA E O 1
ATOM 5499 N N . LEU E 1 209 ? 21.371 -10.554 -24.643 1.00 24.52 209 LEU E N 1
ATOM 5500 C CA . LEU E 1 209 ? 20.537 -10.120 -23.528 1.00 29.39 209 LEU E CA 1
ATOM 5501 C C . LEU E 1 209 ? 19.060 -10.413 -23.758 1.00 25.07 209 LEU E C 1
ATOM 5502 O O . LEU E 1 209 ? 18.293 -10.440 -22.792 1.00 27.29 209 LEU E O 1
ATOM 5507 N N . ARG E 1 210 ? 18.638 -10.601 -25.008 1.00 24.88 210 ARG E N 1
ATOM 5508 C CA . ARG E 1 210 ? 17.233 -10.894 -25.281 1.00 34.92 210 ARG E CA 1
ATOM 5509 C C . ARG E 1 210 ? 16.812 -12.212 -24.635 1.00 30.93 210 ARG E C 1
ATOM 5510 O O . ARG E 1 210 ? 15.772 -12.295 -23.962 1.00 32.60 210 ARG E O 1
ATOM 5518 N N . TYR E 1 211 ? 17.627 -13.253 -24.811 1.00 28.74 211 TYR E N 1
ATOM 5519 C CA . TYR E 1 211 ? 17.336 -14.530 -24.173 1.00 23.16 211 TYR E CA 1
ATOM 5520 C C . TYR E 1 211 ? 17.400 -14.418 -22.658 1.00 24.32 211 TYR E C 1
ATOM 5521 O O . TYR E 1 211 ? 16.609 -15.049 -21.954 1.00 32.50 211 TYR E O 1
ATOM 5530 N N . LEU E 1 212 ? 18.338 -13.627 -22.134 1.00 24.39 212 LEU E N 1
ATOM 5531 C CA . LEU E 1 212 ? 18.413 -13.456 -20.687 1.00 23.36 212 LEU E CA 1
ATOM 5532 C C . LEU E 1 212 ? 17.170 -12.763 -20.143 1.00 24.29 212 LEU E C 1
ATOM 5533 O O . LEU E 1 212 ? 16.701 -13.085 -19.042 1.00 25.54 212 LEU E O 1
ATOM 5538 N N . ASN E 1 213 ? 16.621 -11.810 -20.898 1.00 23.25 213 ASN E N 1
ATOM 5539 C CA . ASN E 1 213 ? 15.384 -11.159 -20.487 1.00 25.38 213 ASN E CA 1
ATOM 5540 C C . ASN E 1 213 ? 14.182 -12.081 -20.604 1.00 27.75 213 ASN E C 1
ATOM 5541 O O . ASN E 1 213 ? 13.188 -11.873 -19.902 1.00 26.92 213 ASN E O 1
ATOM 5546 N N . PHE E 1 214 ? 14.252 -13.091 -21.475 1.00 28.79 214 PHE E N 1
ATOM 5547 C CA . PHE E 1 214 ? 13.249 -14.156 -21.422 1.00 24.92 214 PHE E CA 1
ATOM 5548 C C . PHE E 1 214 ? 13.444 -15.038 -20.190 1.00 25.58 214 PHE E C 1
ATOM 5549 O O . PHE E 1 214 ? 12.469 -15.448 -19.550 1.00 27.82 214 PHE E O 1
ATOM 5557 N N . PHE E 1 215 ? 14.700 -15.338 -19.849 1.00 27.76 215 PHE E N 1
ATOM 5558 C CA . PHE E 1 215 ? 15.001 -16.178 -18.691 1.00 20.65 215 PHE E CA 1
ATOM 5559 C C . PHE E 1 215 ? 14.479 -15.556 -17.405 1.00 21.60 215 PHE E C 1
ATOM 5560 O O . PHE E 1 215 ? 13.926 -16.251 -16.545 1.00 23.01 215 PHE E O 1
ATOM 5568 N N . THR E 1 216 ? 14.677 -14.253 -17.243 1.00 25.44 216 THR E N 1
ATOM 5569 C CA . THR E 1 216 ? 14.348 -13.595 -15.984 1.00 22.09 216 THR E CA 1
ATOM 5570 C C . THR E 1 216 ? 12.858 -13.573 -15.686 1.00 24.07 216 THR E C 1
ATOM 5571 O O . THR E 1 216 ? 12.477 -13.178 -14.580 1.00 22.67 216 THR E O 1
ATOM 5575 N N . LYS E 1 217 ? 12.013 -14.023 -16.613 1.00 28.34 217 LYS E N 1
ATOM 5576 C CA . LYS E 1 217 ? 10.595 -14.169 -16.319 1.00 20.12 217 LYS E CA 1
ATOM 5577 C C . LYS E 1 217 ? 10.327 -15.242 -15.276 1.00 19.79 217 LYS E C 1
ATOM 5578 O O . LYS E 1 217 ? 9.205 -15.322 -14.771 1.00 24.62 217 LYS E O 1
ATOM 5584 N N . ALA E 1 218 ? 11.322 -16.059 -14.944 1.00 23.89 218 ALA E N 1
ATOM 5585 C CA . ALA E 1 218 ? 11.207 -17.025 -13.861 1.00 21.47 218 ALA E CA 1
ATOM 5586 C C . ALA E 1 218 ? 11.520 -16.422 -12.505 1.00 20.75 218 ALA E C 1
ATOM 5587 O O . ALA E 1 218 ? 11.462 -17.140 -11.504 1.00 25.38 218 ALA E O 1
ATOM 5589 N N . THR E 1 219 ? 11.846 -15.132 -12.454 1.00 26.71 219 THR E N 1
ATOM 5590 C CA . THR E 1 219 ? 12.186 -14.479 -11.191 1.00 24.40 219 THR E CA 1
ATOM 5591 C C . THR E 1 219 ? 11.180 -14.728 -10.071 1.00 25.37 219 THR E C 1
ATOM 5592 O O . THR E 1 219 ? 11.620 -14.963 -8.932 1.00 29.94 219 THR E O 1
ATOM 5596 N N . PRO E 1 220 ? 9.860 -14.705 -10.294 1.00 24.30 220 PRO E N 1
ATOM 5597 C CA . PRO E 1 220 ? 8.941 -14.988 -9.180 1.00 22.30 220 PRO E CA 1
ATOM 5598 C C . PRO E 1 220 ? 9.088 -16.387 -8.606 1.00 26.48 220 PRO E C 1
ATOM 5599 O O . PRO E 1 220 ? 8.604 -16.634 -7.496 1.00 31.82 220 PRO E O 1
ATOM 5603 N N . LEU E 1 221 ? 9.739 -17.310 -9.316 1.00 25.72 221 LEU E N 1
ATOM 5604 C CA . LEU E 1 221 ? 9.860 -18.674 -8.809 1.00 25.67 221 LEU E CA 1
ATOM 5605 C C . LEU E 1 221 ? 10.867 -18.783 -7.673 1.00 28.15 221 LEU E C 1
ATOM 5606 O O . LEU E 1 221 ? 10.703 -19.623 -6.785 1.00 30.88 221 LEU E O 1
ATOM 5611 N N . SER E 1 222 ? 11.897 -17.946 -7.667 1.00 26.52 222 SER E N 1
ATOM 5612 C CA . SER E 1 222 ? 12.976 -18.087 -6.702 1.00 27.12 222 SER E CA 1
ATOM 5613 C C . SER E 1 222 ? 13.480 -16.728 -6.241 1.00 33.81 222 SER E C 1
ATOM 5614 O O . SER E 1 222 ? 13.526 -15.770 -7.013 1.00 31.12 222 SER E O 1
ATOM 5617 N N . SER E 1 223 ? 13.876 -16.667 -4.965 1.00 26.44 223 SER E N 1
ATOM 5618 C CA . SER E 1 223 ? 14.511 -15.470 -4.429 1.00 30.97 223 SER E CA 1
ATOM 5619 C C . SER E 1 223 ? 15.977 -15.368 -4.824 1.00 31.78 223 SER E C 1
ATOM 5620 O O . SER E 1 223 ? 16.570 -14.292 -4.691 1.00 27.65 223 SER E O 1
ATOM 5623 N N . THR E 1 224 ? 16.562 -16.458 -5.315 1.00 28.69 224 THR E N 1
ATOM 5624 C CA . THR E 1 224 ? 17.942 -16.490 -5.765 1.00 26.86 224 THR E CA 1
ATOM 5625 C C . THR E 1 224 ? 18.006 -17.092 -7.161 1.00 27.79 224 THR E C 1
ATOM 5626 O O . THR E 1 224 ? 17.108 -17.815 -7.598 1.00 33.28 224 THR E O 1
ATOM 5630 N N . VAL E 1 225 ? 19.083 -16.768 -7.862 1.00 24.18 225 VAL E N 1
ATOM 5631 C CA . VAL E 1 225 ? 19.376 -17.330 -9.168 1.00 24.56 225 VAL E CA 1
ATOM 5632 C C . VAL E 1 225 ? 20.830 -17.778 -9.158 1.00 28.94 225 VAL E C 1
ATOM 5633 O O . VAL E 1 225 ? 21.688 -17.176 -8.495 1.00 22.57 225 VAL E O 1
ATOM 5637 N N . THR E 1 226 ? 21.095 -18.869 -9.874 1.00 30.25 226 THR E N 1
ATOM 5638 C CA . THR E 1 226 ? 22.433 -19.431 -9.983 1.00 25.17 226 THR E CA 1
ATOM 5639 C C . THR E 1 226 ? 22.884 -19.389 -11.437 1.00 27.93 226 THR E C 1
ATOM 5640 O O . THR E 1 226 ? 22.177 -19.876 -12.320 1.00 34.97 226 THR E O 1
ATOM 5644 N N . LEU E 1 227 ? 24.044 -18.792 -11.685 1.00 25.19 227 LEU E N 1
ATOM 5645 C CA . LEU E 1 227 ? 24.652 -18.752 -13.009 1.00 26.77 227 LEU E CA 1
ATOM 5646 C C . LEU E 1 227 ? 25.898 -19.627 -13.001 1.00 27.36 227 LEU E C 1
ATOM 5647 O O . LEU E 1 227 ? 26.806 -19.413 -12.195 1.00 27.50 227 LEU E O 1
ATOM 5652 N N . SER E 1 228 ? 25.948 -20.591 -13.910 1.00 28.18 228 SER E N 1
ATOM 5653 C CA . SER E 1 228 ? 27.056 -21.531 -14.011 1.00 24.45 228 SER E CA 1
ATOM 5654 C C . SER E 1 228 ? 27.721 -21.352 -15.365 1.00 25.01 228 SER E C 1
ATOM 5655 O O . SER E 1 228 ? 27.046 -21.411 -16.404 1.00 27.45 228 SER E O 1
ATOM 5658 N N . MET E 1 229 ? 29.038 -21.122 -15.343 1.00 25.97 229 MET E N 1
ATOM 5659 C CA . MET E 1 229 ? 29.813 -20.796 -16.530 1.00 27.83 229 MET E CA 1
ATOM 5660 C C . MET E 1 229 ? 31.110 -21.586 -16.578 1.00 28.20 229 MET E C 1
ATOM 5661 O O . MET E 1 229 ? 31.809 -21.717 -15.566 1.00 26.24 229 MET E O 1
ATOM 5666 N N . SER E 1 230 ? 31.406 -22.117 -17.760 1.00 26.14 230 SER E N 1
ATOM 5667 C CA . SER E 1 230 ? 32.733 -22.567 -18.141 1.00 24.82 230 SER E CA 1
ATOM 5668 C C . SER E 1 230 ? 33.016 -22.049 -19.543 1.00 27.61 230 SER E C 1
ATOM 5669 O O . SER E 1 230 ? 32.113 -21.614 -20.260 1.00 28.38 230 SER E O 1
ATOM 5672 N N . ALA E 1 231 ? 34.289 -22.077 -19.918 1.00 31.90 231 ALA E N 1
ATOM 5673 C CA . ALA E 1 231 ? 34.707 -21.586 -21.225 1.00 26.80 231 ALA E CA 1
ATOM 5674 C C . ALA E 1 231 ? 34.126 -22.434 -22.350 1.00 30.93 231 ALA E C 1
ATOM 5675 O O . ALA E 1 231 ? 34.192 -23.666 -22.313 1.00 42.20 231 ALA E O 1
ATOM 5677 N N . ASP E 1 232 ? 33.561 -21.760 -23.354 1.00 34.00 232 ASP E N 1
ATOM 5678 C CA . ASP E 1 232 ? 33.025 -22.394 -24.567 1.00 35.58 232 ASP E CA 1
ATOM 5679 C C . ASP E 1 232 ? 32.015 -23.505 -24.270 1.00 38.37 232 ASP E C 1
ATOM 5680 O O . ASP E 1 232 ? 31.955 -24.523 -24.966 1.00 39.25 232 ASP E O 1
ATOM 5682 N N . VAL E 1 233 ? 31.199 -23.305 -23.240 1.00 31.47 233 VAL E N 1
ATOM 5683 C CA . VAL E 1 233 ? 30.025 -24.143 -23.004 1.00 34.13 233 VAL E CA 1
ATOM 5684 C C . VAL E 1 233 ? 28.849 -23.259 -22.667 1.00 32.09 233 VAL E C 1
ATOM 5685 O O . VAL E 1 233 ? 29.018 -22.093 -22.242 1.00 25.10 233 VAL E O 1
ATOM 5689 N N . PRO E 1 234 ? 27.623 -23.746 -22.854 1.00 27.99 234 PRO E N 1
ATOM 5690 C CA . PRO E 1 234 ? 26.446 -22.919 -22.592 1.00 21.56 234 PRO E CA 1
ATOM 5691 C C . PRO E 1 234 ? 26.300 -22.585 -21.113 1.00 21.57 234 PRO E C 1
ATOM 5692 O O . PRO E 1 234 ? 26.621 -23.389 -20.234 1.00 29.67 234 PRO E O 1
ATOM 5696 N N . LEU E 1 235 ? 25.813 -21.378 -20.850 1.00 22.96 235 LEU E N 1
ATOM 5697 C CA . LEU E 1 235 ? 25.587 -20.907 -19.495 1.00 19.79 235 LEU E CA 1
ATOM 5698 C C . LEU E 1 235 ? 24.314 -21.523 -18.938 1.00 19.93 235 LEU E C 1
ATOM 5699 O O . LEU E 1 235 ? 23.353 -21.771 -19.670 1.00 21.95 235 LEU E O 1
ATOM 5704 N N . VAL E 1 236 ? 24.313 -21.767 -17.630 1.00 20.80 236 VAL E N 1
ATOM 5705 C CA . VAL E 1 236 ? 23.145 -22.304 -16.938 1.00 19.59 236 VAL E CA 1
ATOM 5706 C C . VAL E 1 236 ? 22.618 -21.248 -15.980 1.00 27.13 236 VAL E C 1
ATOM 5707 O O . VAL E 1 236 ? 23.355 -20.759 -15.116 1.00 28.17 236 VAL E O 1
ATOM 5711 N N . VAL E 1 237 ? 21.338 -20.916 -16.121 1.00 25.66 237 VAL E N 1
ATOM 5712 C CA . VAL E 1 237 ? 20.646 -19.971 -15.256 1.00 26.11 237 VAL E CA 1
ATOM 5713 C C . VAL E 1 237 ? 19.549 -20.752 -14.553 1.00 27.51 237 VAL E C 1
ATOM 5714 O O . VAL E 1 237 ? 18.565 -21.155 -15.185 1.00 31.40 237 VAL E O 1
ATOM 5718 N N . GLU E 1 238 ? 19.706 -20.961 -13.252 1.00 24.32 238 GLU E N 1
ATOM 5719 C CA . GLU E 1 238 ? 18.871 -21.896 -12.516 1.00 28.33 238 GLU E CA 1
ATOM 5720 C C . GLU E 1 238 ? 18.071 -21.165 -11.450 1.00 30.76 238 GLU E C 1
ATOM 5721 O O . GLU E 1 238 ? 18.643 -20.428 -10.633 1.00 35.35 238 GLU E O 1
ATOM 5727 N N . TYR E 1 239 ? 16.753 -21.387 -11.467 1.00 32.45 239 TYR E N 1
ATOM 5728 C CA . TYR E 1 239 ? 15.820 -20.926 -10.445 1.00 29.92 239 TYR E CA 1
ATOM 5729 C C . TYR E 1 239 ? 15.260 -22.150 -9.738 1.00 32.23 239 TYR E C 1
ATOM 5730 O O . TYR E 1 239 ? 14.619 -22.991 -10.375 1.00 34.62 239 TYR E O 1
ATOM 5739 N N . LYS E 1 240 ? 15.488 -22.241 -8.431 1.00 36.13 240 LYS E N 1
ATOM 5740 C CA . LYS E 1 240 ? 14.974 -23.358 -7.649 1.00 34.29 240 LYS E CA 1
ATOM 5741 C C . LYS E 1 240 ? 13.515 -23.130 -7.268 1.00 34.95 240 LYS E C 1
ATOM 5742 O O . LYS E 1 240 ? 13.167 -22.086 -6.711 1.00 38.97 240 LYS E O 1
ATOM 5748 N N . ILE E 1 241 ? 12.663 -24.106 -7.578 1.00 31.41 241 ILE E N 1
ATOM 5749 C CA . ILE E 1 241 ? 11.280 -24.125 -7.116 1.00 31.09 241 ILE E CA 1
ATOM 5750 C C . ILE E 1 241 ? 11.279 -24.916 -5.811 1.00 32.25 241 ILE E C 1
ATOM 5751 O O . ILE E 1 241 ? 11.398 -26.144 -5.815 1.00 38.60 241 ILE E O 1
ATOM 5756 N N . ALA E 1 242 ? 11.164 -24.197 -4.692 1.00 35.24 242 ALA E N 1
ATOM 5757 C CA . ALA E 1 242 ? 11.474 -24.729 -3.368 1.00 32.40 242 ALA E CA 1
ATOM 5758 C C . ALA E 1 242 ? 10.740 -26.030 -3.071 1.00 40.62 242 ALA E C 1
ATOM 5759 O O . ALA E 1 242 ? 9.530 -26.138 -3.287 1.00 43.57 242 ALA E O 1
ATOM 5761 N N . ASP E 1 243 ? 11.490 -27.019 -2.577 1.00 41.98 243 ASP E N 1
ATOM 5762 C CA . ASP E 1 243 ? 10.941 -28.298 -2.115 1.00 46.04 243 ASP E CA 1
ATOM 5763 C C . ASP E 1 243 ? 10.164 -29.028 -3.203 1.00 45.70 243 ASP E C 1
ATOM 5764 O O . ASP E 1 243 ? 9.261 -29.816 -2.911 1.00 56.03 243 ASP E O 1
ATOM 5769 N N . MET E 1 244 ? 10.524 -28.795 -4.459 1.00 33.65 244 MET E N 1
ATOM 5770 C CA . MET E 1 244 ? 9.887 -29.465 -5.584 1.00 36.95 244 MET E CA 1
ATOM 5771 C C . MET E 1 244 ? 10.910 -29.744 -6.669 1.00 35.86 244 MET E C 1
ATOM 5772 O O . MET E 1 244 ? 11.145 -30.904 -7.021 1.00 43.12 244 MET E O 1
ATOM 5777 N N . GLY E 1 245 ? 11.400 -28.693 -7.310 1.00 31.56 245 GLY E N 1
ATOM 5778 C CA . GLY E 1 245 ? 12.369 -28.903 -8.360 1.00 25.83 245 GLY E CA 1
ATOM 5779 C C . GLY E 1 245 ? 13.116 -27.657 -8.753 1.00 25.47 245 GLY E C 1
ATOM 5780 O O . GLY E 1 245 ? 13.480 -26.822 -7.923 1.00 30.61 245 GLY E O 1
ATOM 5781 N N . HIS E 1 246 ? 13.318 -27.518 -10.055 1.00 24.12 246 HIS E N 1
ATOM 5782 C CA . HIS E 1 246 ? 14.049 -26.381 -10.579 1.00 27.00 246 HIS E CA 1
ATOM 5783 C C . HIS E 1 246 ? 13.585 -26.077 -11.995 1.00 25.61 246 HIS E C 1
ATOM 5784 O O . HIS E 1 246 ? 12.907 -26.875 -12.650 1.00 24.40 246 HIS E O 1
ATOM 5791 N N . LEU E 1 247 ? 13.979 -24.894 -12.453 1.00 24.97 247 LEU E N 1
ATOM 5792 C CA . LEU E 1 247 ? 13.857 -24.476 -13.838 1.00 23.02 247 LEU E CA 1
ATOM 5793 C C . LEU E 1 247 ? 15.234 -23.995 -14.266 1.00 20.01 247 LEU E C 1
ATOM 5794 O O . LEU E 1 247 ? 15.818 -23.122 -13.615 1.00 24.87 247 LEU E O 1
ATOM 5799 N N . LYS E 1 248 ? 15.775 -24.595 -15.319 1.00 22.26 248 LYS E N 1
ATOM 5800 C CA . LYS E 1 248 ? 17.115 -24.296 -15.798 1.00 22.48 248 LYS E CA 1
ATOM 5801 C C . LYS E 1 248 ? 17.028 -23.782 -17.224 1.00 21.05 248 LYS E C 1
ATOM 5802 O O . LYS E 1 248 ? 16.335 -24.368 -18.061 1.00 25.00 248 LYS E O 1
ATOM 5808 N N . TYR E 1 249 ? 17.710 -22.677 -17.489 1.00 23.29 249 TYR E N 1
ATOM 5809 C CA . TYR E 1 249 ? 17.849 -22.138 -18.831 1.00 20.13 249 TYR E CA 1
ATOM 5810 C C . TYR E 1 249 ? 19.302 -22.279 -19.260 1.00 19.42 249 TYR E C 1
ATOM 5811 O O . TYR E 1 249 ? 20.210 -21.910 -18.513 1.00 20.61 249 TYR E O 1
ATOM 5820 N N . TYR E 1 250 ? 19.521 -22.836 -20.441 1.00 19.12 250 TYR E N 1
ATOM 5821 C CA . TYR E 1 250 ? 20.846 -22.968 -21.025 1.00 21.20 250 TYR E CA 1
ATOM 5822 C C . TYR E 1 250 ? 20.953 -22.012 -22.200 1.00 19.28 250 TYR E C 1
ATOM 5823 O O . TYR E 1 250 ? 20.069 -21.988 -23.062 1.00 22.24 250 TYR E O 1
ATOM 5832 N N . LEU E 1 251 ? 22.038 -21.244 -22.243 1.00 19.69 251 LEU E N 1
ATOM 5833 C CA . LEU E 1 251 ? 22.229 -20.243 -23.287 1.00 18.43 251 LEU E CA 1
ATOM 5834 C C . LEU E 1 251 ? 23.569 -20.469 -23.969 1.00 21.10 251 LEU E C 1
ATOM 5835 O O . LEU E 1 251 ? 24.614 -20.452 -23.313 1.00 26.11 251 LEU E O 1
ATOM 5840 N N . ALA E 1 252 ? 23.534 -20.677 -25.280 1.00 24.40 252 ALA E N 1
ATOM 5841 C CA . ALA E 1 252 ? 24.760 -20.826 -26.047 1.00 24.41 252 ALA E CA 1
ATOM 5842 C C . ALA E 1 252 ? 25.488 -19.487 -26.143 1.00 28.84 252 ALA E C 1
ATOM 5843 O O . ALA E 1 252 ? 24.851 -18.444 -26.331 1.00 29.53 252 ALA E O 1
ATOM 5845 N N . PRO E 1 253 ? 26.811 -19.480 -26.016 1.00 29.36 253 PRO E N 1
ATOM 5846 C CA . PRO E 1 253 ? 27.549 -18.218 -25.983 1.00 21.05 253 PRO E CA 1
ATOM 5847 C C . PRO E 1 253 ? 27.858 -17.691 -27.374 1.00 25.74 253 PRO E C 1
ATOM 5848 O O . PRO E 1 253 ? 27.796 -18.403 -28.377 1.00 29.64 253 PRO E O 1
ATOM 5852 N N . LYS E 1 254 ? 28.213 -16.412 -27.409 1.00 28.35 254 LYS E N 1
ATOM 5853 C CA . LYS E 1 254 ? 28.754 -15.779 -28.603 1.00 27.52 254 LYS E CA 1
ATOM 5854 C C . LYS E 1 254 ? 30.272 -15.892 -28.531 1.00 25.15 254 LYS E C 1
ATOM 5855 O O . LYS E 1 254 ? 30.886 -15.430 -27.564 1.00 27.80 254 LYS E O 1
ATOM 5861 N N . ILE E 1 255 ? 30.876 -16.530 -29.529 1.00 31.66 255 ILE E N 1
ATOM 5862 C CA . ILE E 1 255 ? 32.280 -16.922 -29.472 1.00 36.69 255 ILE E CA 1
ATOM 5863 C C . ILE E 1 255 ? 33.055 -16.177 -30.551 1.00 33.51 255 ILE E C 1
ATOM 5864 O O . ILE E 1 255 ? 32.602 -16.083 -31.698 1.00 35.40 255 ILE E O 1
ATOM 5866 N N . GLU E 1 256 ? 34.214 -15.644 -30.182 1.00 40.77 256 GLU E N 1
ATOM 5867 C CA . GLU E 1 256 ? 35.105 -15.009 -31.147 1.00 43.95 256 GLU E CA 1
ATOM 5868 C C . GLU E 1 256 ? 36.037 -16.043 -31.773 1.00 42.64 256 GLU E C 1
ATOM 5869 O O . GLU E 1 256 ? 35.763 -16.574 -32.850 1.00 48.82 256 GLU E O 1
ATOM 5871 N N . ARG F 2 3 ? 29.584 -16.075 -34.811 1.00 36.55 143 ARG F N 1
ATOM 5872 C CA . ARG F 2 3 ? 29.829 -15.653 -33.439 1.00 29.31 143 ARG F CA 1
ATOM 5873 C C . ARG F 2 3 ? 28.830 -16.291 -32.472 1.00 33.36 143 ARG F C 1
ATOM 5874 O O . ARG F 2 3 ? 29.230 -16.863 -31.462 1.00 37.13 143 ARG F O 1
ATOM 5882 N N . GLN F 2 4 ? 27.534 -16.197 -32.777 1.00 28.74 144 GLN F N 1
ATOM 5883 C CA . GLN F 2 4 ? 26.506 -16.807 -31.938 1.00 30.39 144 GLN F CA 1
ATOM 5884 C C . GLN F 2 4 ? 26.390 -18.299 -32.236 1.00 30.49 144 GLN F C 1
ATOM 5885 O O . GLN F 2 4 ? 26.068 -18.695 -33.361 1.00 30.48 144 GLN F O 1
ATOM 5891 N N . THR F 2 5 ? 26.620 -19.119 -31.222 0.87 26.16 145 THR F N 1
ATOM 5892 C CA . THR F 2 5 ? 26.551 -20.561 -31.368 0.87 27.70 145 THR F CA 1
ATOM 5893 C C . THR F 2 5 ? 25.149 -21.072 -31.034 0.87 34.32 145 THR F C 1
ATOM 5894 O O . THR F 2 5 ? 24.304 -20.353 -30.495 0.87 30.64 145 THR F O 1
ATOM 5898 N N . SER F 2 6 ? 24.911 -22.338 -31.361 1.00 30.95 146 SER F N 1
ATOM 5899 C CA . SER F 2 6 ? 23.656 -23.009 -31.069 1.00 24.06 146 SER F CA 1
ATOM 5900 C C . SER F 2 6 ? 23.857 -24.002 -29.933 1.00 25.65 146 SER F C 1
ATOM 5901 O O . SER F 2 6 ? 24.978 -24.438 -29.652 1.00 25.70 146 SER F O 1
ATOM 5904 N N . MET F 2 7 ? 22.751 -24.344 -29.264 1.00 25.12 147 MET F N 1
ATOM 5905 C CA . MET F 2 7 ? 22.805 -25.378 -28.236 1.00 26.37 147 MET F CA 1
ATOM 5906 C C . MET F 2 7 ? 23.247 -26.710 -28.823 1.00 25.60 147 MET F C 1
ATOM 5907 O O . MET F 2 7 ? 23.845 -27.533 -28.121 1.00 27.54 147 MET F O 1
ATOM 5912 N N . THR F 2 8 ? 22.978 -26.925 -30.108 0.88 22.06 148 THR F N 1
ATOM 5913 C CA . THR F 2 8 ? 23.339 -28.148 -30.805 0.88 24.29 148 THR F CA 1
ATOM 5914 C C . THR F 2 8 ? 24.817 -28.220 -31.170 0.88 26.08 148 THR F C 1
ATOM 5915 O O . THR F 2 8 ? 25.291 -29.296 -31.550 0.88 29.79 148 THR F O 1
ATOM 5919 N N . ASP F 2 9 ? 25.554 -27.111 -31.070 1.00 26.80 149 ASP F N 1
ATOM 5920 C CA . ASP F 2 9 ? 26.999 -27.143 -31.251 1.00 21.26 149 ASP F CA 1
ATOM 5921 C C . ASP F 2 9 ? 27.724 -27.825 -30.097 1.00 24.69 149 ASP F C 1
ATOM 5922 O O . ASP F 2 9 ? 28.919 -28.109 -30.222 1.00 28.52 149 ASP F O 1
ATOM 5927 N N . TYR F 2 10 ? 27.037 -28.105 -28.993 1.00 22.53 150 TYR F N 1
ATOM 5928 C CA . TYR F 2 10 ? 27.662 -28.664 -27.803 1.00 25.78 150 TYR F CA 1
ATOM 5929 C C . TYR F 2 10 ? 27.112 -30.021 -27.400 0.80 26.08 150 TYR F C 1
ATOM 5930 O O . TYR F 2 10 ? 27.869 -30.845 -26.882 0.61 27.39 150 TYR F O 1
ATOM 5939 N N . TYR F 2 11 ? 25.826 -30.275 -27.620 0.37 26.91 151 TYR F N 1
ATOM 5940 C CA . TYR F 2 11 ? 25.160 -31.480 -27.152 1.00 25.60 151 TYR F CA 1
ATOM 5941 C C . TYR F 2 11 ? 24.482 -32.180 -28.320 1.00 25.87 151 TYR F C 1
ATOM 5942 O O . TYR F 2 11 ? 23.967 -31.523 -29.229 0.80 27.57 151 TYR F O 1
ATOM 5951 N N . HIS F 2 12 ? 24.505 -33.510 -28.312 0.82 23.68 152 HIS F N 1
ATOM 5952 C CA . HIS F 2 12 ? 23.867 -34.274 -29.377 0.82 30.79 152 HIS F CA 1
ATOM 5953 C C . HIS F 2 12 ? 22.383 -34.465 -29.087 0.82 29.27 152 HIS F C 1
ATOM 5954 O O . HIS F 2 12 ? 21.953 -34.518 -27.931 0.82 29.01 152 HIS F O 1
ATOM 5961 N N . SER F 2 13 ? 21.600 -34.595 -30.156 0.68 32.11 153 SER F N 1
ATOM 5962 C CA . SER F 2 13 ? 20.156 -34.754 -30.024 0.68 37.16 153 SER F CA 1
ATOM 5963 C C . SER F 2 13 ? 19.788 -36.197 -29.705 0.68 37.07 153 SER F C 1
ATOM 5964 O O . SER F 2 13 ? 18.912 -36.779 -30.352 0.68 35.63 153 SER F O 1
ATOM 5967 N N . LYS F 2 14 ? 20.445 -36.776 -28.700 0.63 38.78 154 LYS F N 1
ATOM 5968 C CA . LYS F 2 14 ? 20.185 -38.141 -28.262 0.63 41.34 154 LYS F CA 1
ATOM 5969 C C . LYS F 2 14 ? 19.440 -38.179 -26.930 0.63 42.11 154 LYS F C 1
ATOM 5970 O O . LYS F 2 14 ? 19.569 -39.142 -26.170 0.63 45.50 154 LYS F O 1
ATOM 5972 N N . ARG F 2 15 ? 18.661 -37.136 -26.642 0.70 39.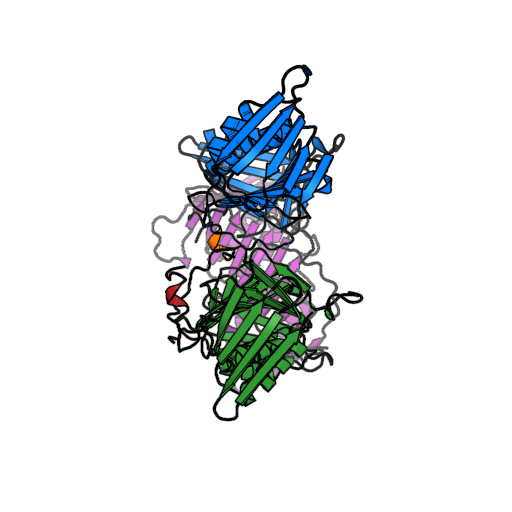80 155 ARG F N 1
ATOM 5973 C CA . ARG F 2 15 ? 17.910 -37.016 -25.391 0.70 39.70 155 ARG F CA 1
ATOM 5974 C C . ARG F 2 15 ? 18.820 -37.126 -24.171 0.70 37.54 155 ARG F C 1
ATOM 5975 O O . ARG F 2 15 ? 18.956 -38.195 -23.578 0.70 42.23 155 ARG F O 1
#

Solvent-accessible surface area: 36330 Å² total; per-residue (Å²): 85,0,74,2,76,12,71,47,0,22,36,4,22,72,0,0,45,2,0,65,60,16,7,83,65,0,15,8,54,3,32,81,79,5,6,58,0,18,5,13,9,115,53,65,14,0,1,0,28,0,21,3,93,18,130,20,18,69,67,45,42,20,112,53,110,23,78,6,5,1,49,0,57,44,2,5,140,25,2,124,64,8,32,90,128,7,39,1,16,15,31,6,65,82,135,20,103,47,3,30,0,35,3,62,10,81,87,153,101,110,98,20,106,67,139,9,178,26,134,102,47,98,47,74,47,7,24,45,8,78,73,96,33,31,0,44,0,56,0,30,3,39,75,1,23,30,4,4,134,62,6,47,130,43,11,128,27,3,41,1,21,1,43,102,70,1,0,61,2,13,5,81,31,192,133,27,118,20,75,48,103,30,71,79,44,120,126,70,88,114,75,80,112,2,13,61,20,66,15,81,32,19,10,77,10,35,0,20,3,147,16,1,41,48,0,16,73,0,34,78,20,18,68,25,1,30,0,13,0,17,77,74,14,0,0,8,0,53,0,54,4,85,95,6,7,38,0,50,0,11,0,0,0,75,39,70,141,191,46,68,22,31,0,51,72,16,2,56,41,84,88,6,58,1,67,12,72,118,0,18,22,4,30,66,0,0,49,1,0,48,65,19,6,103,96,0,17,8,27,2,4,22,9,0,4,6,2,33,9,16,10,112,56,68,12,0,2,0,23,0,19,4,104,12,76,23,17,80,69,47,53,24,89,62,54,23,68,6,4,1,62,0,56,44,2,2,136,29,2,130,60,7,32,85,130,13,42,1,8,15,80,4,122,85,102,15,59,57,2,22,0,15,2,47,17,96,80,123,99,127,72,21,101,64,132,6,172,35,61,145,35,112,40,88,140,4,22,46,64,103,70,81,35,25,0,44,0,33,0,33,3,38,50,0,22,83,3,4,64,68,5,46,129,43,12,126,30,2,44,1,32,2,42,82,116,10,3,23,3,34,6,71,23,244,137,24,84,20,99,54,97,31,88,62,126,122,74,97,45,86,44,137,3,15,62,41,67,62,110,52,93,10,124,13,35,0,6,3,110,30,1,34,77,0,11,103,0,33,82,17,17,81,43,0,36,0,14,0,16,76,95,17,0,0,8,0,38,0,78,1,77,141,13,1,32,0,47,0,15,0,0,0,54,52,121,243,55,63,24,28,0,56,97,59,10,155,60,108,90,67,1,96,1,66,15,79,115,0,20,26,7,27,60,0,0,55,1,0,62,62,18,7,106,76,0,15,10,51,2,28,76,72,0,7,50,1,25,6,17,7,110,56,75,14,0,1,0,36,0,22,7,80,20,140,21,21,86,68,47,131,20,63,74,118,14,74,7,7,1,38,0,64,42,2,3,138,24,3,122,66,8,31,81,127,10,42,1,10,16,86,4,120,68,101,20,116,40,2,29,0,14,3,48,16,91,95,95,113,114,93,23,108,68,105,7,166,31,67,110,57,115,53,50,42,2,7,38,62,88,104,24,17,0,34,0,72,0,31,3,39,84,1,22,30,5,3,119,62,6,44,122,42,11,128,33,2,44,0,29,1,43,63,77,14,3,86,2,25,7,82,32,191,138,30,112,22,89,63,78,20,82,67,44,119,128,78,89,108,71,42,118,2,14,47,18,131,73,93,76,100,9,131,17,36,0,16,3,151,14,1,42,57,0,16,89,0,31,84,20,17,78,17,0,24,0,12,0,16,72,70,36,0,0,10,0,25,0,91,3,79,145,10,12,30,0,48,0,17,0,0,1,67,47,129,195,64,28,31,0,29,77,32,3,54,67,70,84

Secondary structure (DSSP, 8-state):
-EEEEES-THHHHHHHHHHTTT-SEEEEEEETTEEEEEEE-TTSSEEEEEEEEGGGSSEEEESS-EEEEEEHHHHHHHHHTS-TT-EEEEEE-SS-SEEEEEEE-TTSS-EEEEEEE-B------B-------SEEEEEEHHHHHHHHHHHTTT-SEEEEEE-SSEEEEEEEETTEEEEEEEEPPSS--SGGG--EEEESS-EEEEEEHHHHHHHGGGGGG-SEEEEEEETTEEEEEEEEETTTEEEEEEEPPEE--/-EE--GGGTS-B-/-EEEEES-HHHHHHHHHHHTTT-SEEEEEEETTEEEEEEE-TTSSEEEEEEEEGGGSSEEEESS-EEEEEEHHHHHHHHHTS-TT-EEEEEE-SS-SEEEEEEE-TTSS-EEEEEEEPB-------B------SEEEEEEHHHHHHHHHHHTTT-SEEEEEE-SS-EEEEEEETTEEEEEEE---S-SSGGG--EEEESS-EEEEEEHHHHHHHGGGGGG-SEEEEEE-TTS-EEEEEE-TTS-EEEEEEPPEE-/-EE--GGGTSBS--/-EEEEES-HHHHHHHHHHHTTT-SEEEEEEETTEEEEEEE-TTSSEEEEEEEEGGGSSEEEESS-EEEEEEHHHHHHHHHTS-TT-EEEEEE-SS-SEEEEEEE-SSSS-EEEEEEE---------------SEEEEEEHHHHHHHHHHHTTT-SEEEEEE-SSEEEEEEEETTEEEEEEEEPPSS---GGG--EEEESS-EEEEEEHHHHHHHGGGGGG-SEEEEEE-TTS-EEEEEEETTTEEEEEEEPPB--/-B--GGGTS-S--

Nearest PDB structures (foldseek):
  7kq0-assembly3_E  TM=1.004E+00  e=1.780E-50  Homo sapiens
  7kq0-assembly2_C  TM=9.981E-01  e=8.354E-47  Homo sapiens
  8gcj-assembly1_E  TM=9.836E-01  e=1.795E-44  Homo sapiens
  7m5m-assembly1_C  TM=9.741E-01  e=1.354E-43  Homo sapiens
  7m5n-assembly1_B-2  TM=9.728E-01  e=8.119E-42  Homo sapiens

GO terms:
  GO:0005634 nucleus (C, IDA)
  GO:0005657 replication fork (C, IDA)
  GO:0005813 centrosome (C, IDA)
  GO:0005515 protein binding (F, IPI)
  GO:0032405 MutLalpha complex binding (F, IDA)
  GO:0003682 chromatin binding (F, IDA)
  GO:0003684 damaged DNA binding (F, IDA)
  GO:0043626 PCNA complex (C, IDA)
  GO:0070557 PCNA-p21 complex (C, IDA)
  GO:0019985 translesion synthesis (P, IDA)
  GO:0006325 chromatin organization (P, IDA)
  GO:0005634 nucleus (C, EXP)
  GO:0070182 DNA polymerase binding (F, IPI)
  GO:0030971 receptor tyrosine kinase binding (F, IPI)
  GO:0035035 histone acetyltransferase binding (F, IPI)
  GO:0005654 nucleoplasm (C, TAS)
  GO:0042802 identical protein binding (F, IPI)
  GO:0043596 nuclear replication fork (C, IDA)
  GO:0000701 purine-specific mismatch base pair DNA N-glycosylase activity (F, IDA)
  GO:0032139 dinucleotide insertion or deletion binding (F, IDA)